Protein AF-0000000079068258 (afdb_homodimer)

pLDDT: mean 94.39, std 10.64, range [18.7, 98.88]

Foldseek 3Di:
DPPCPPPVPDLDDAFFLLADWLVVLVVLLVVQPPPDDFAAFQGDQLLLQLLQVLVVVVVQHDHSLQKGKFQAVLLLLLLLCVLFAFEEEEEPQARLSNVVSCVVVVHHYYYAYPDPQDAFFHQLVSVLVVCVVCVVVVGDAAEYEGEQCGPPALDGNAPVRLLSRLCSQVVSNHAYEYEHQWVLLFLCPVVDDHDDSCVNVVQRYKYKYFCCNQFGGPVQRMMMIGFRPDPVRSSSVVSSSVSCVVVVGGRGRSSSSSSSVSSNQDVSRVLSSNLSSNLLLVLQQLLQVLLVVLVWDGHRRGTTFKHKIFCVVLQVLCVVVVHQWQVSLQVLLCVQLVHGWHGSVSRPDDRRTNMTIGGRSPLQDDDNVSNVCSSPPPDNCPPPSNVVSSVSSSVSSNVSD/DPPCPPPVPDLDDAFFLLADWLVVLVVLLVVQPPPDDFAAFQGDQLLLQLLQVLVVVVVQHDHSLQKGKFQAVLLLLLLLCVLFAFEEEEEPQARLSNVVSCVVVVHHYYYAYPDPQDAFFHQLVSVLVVCVVCVVVVGDAAEYEGEQCGPPALDGNAPVRLLSRLCSQVVSNHAYEYEHQWVLLFLCPVVDDHDDSCVNVVQRYKYKYFCCNQFGGPVQRMMMIGFRPDPVRSSSVVSSSVSCVVVVGGRGRSSSSSSSVSSNQDVSRVLSSNLSSNLLLVLQQLLQVLLVVLVWDGHRRGTTFKHKIFCPVLQVLCVVVVHQWQVSLQVLLCVQLVHGWHGSVSRPDDRRTNMTIGGRSPLQDDDNVSNVCSSPPPDNCPPPSNVVSSVSSSVSSNVSD

Structure (mmCIF, N/CA/C/O backbone):
data_AF-0000000079068258-model_v1
#
loop_
_entity.id
_entity.type
_entity.pdbx_description
1 polymer 'Aminotransferase class I/II-fold pyridoxal phosphate-dependent enzyme'
#
loop_
_atom_site.group_PDB
_atom_site.id
_atom_site.type_symbol
_atom_site.label_atom_id
_atom_site.label_alt_id
_atom_site.label_comp_id
_atom_site.label_asym_id
_atom_site.label_entity_id
_atom_site.label_seq_id
_atom_site.pdbx_PDB_ins_code
_atom_site.Cartn_x
_atom_site.Cartn_y
_atom_site.Cartn_z
_atom_site.occupancy
_atom_site.B_iso_or_equiv
_atom_site.auth_seq_id
_atom_site.auth_comp_id
_atom_site.auth_asym_id
_atom_site.auth_atom_id
_atom_site.pdbx_PDB_model_num
ATOM 1 N N . MET A 1 1 ? 30.062 5.391 17.656 1 18.91 1 MET A N 1
ATOM 2 C CA . MET A 1 1 ? 29.828 5.066 16.25 1 18.91 1 MET A CA 1
ATOM 3 C C . MET A 1 1 ? 28.344 5.246 15.906 1 18.91 1 MET A C 1
ATOM 5 O O . MET A 1 1 ? 27.5 4.496 16.391 1 18.91 1 MET A O 1
ATOM 9 N N . HIS A 1 2 ? 27.828 6.539 15.797 1 23.05 2 HIS A N 1
ATOM 10 C CA . HIS A 1 2 ? 26.531 7.148 15.508 1 23.05 2 HIS A CA 1
ATOM 11 C C . HIS A 1 2 ? 25.938 6.605 14.211 1 23.05 2 HIS A C 1
ATOM 13 O O . HIS A 1 2 ? 26.484 6.824 13.133 1 23.05 2 HIS A O 1
ATOM 19 N N . GLU A 1 3 ? 25.641 5.285 14.219 1 28.69 3 GLU A N 1
ATOM 20 C CA . GLU A 1 3 ? 25.062 4.586 13.078 1 28.69 3 GLU A CA 1
ATOM 21 C C . GLU A 1 3 ? 24.141 5.508 12.273 1 28.69 3 GLU A C 1
ATOM 23 O O . GLU A 1 3 ? 23.359 6.27 12.852 1 28.69 3 GLU A O 1
ATOM 28 N N . ASP A 1 4 ? 24.641 6.043 11.164 1 28.95 4 ASP A N 1
ATOM 29 C CA . ASP A 1 4 ? 24.125 6.93 10.125 1 28.95 4 ASP A CA 1
ATOM 30 C C . ASP A 1 4 ? 22.688 6.594 9.773 1 28.95 4 ASP A C 1
ATOM 32 O O . ASP A 1 4 ? 22.406 5.547 9.18 1 28.95 4 ASP A O 1
ATOM 36 N N . HIS A 1 5 ? 21.812 6.469 10.719 1 33.75 5 HIS A N 1
ATOM 37 C CA . HIS A 1 5 ? 20.359 6.402 10.531 1 33.75 5 HIS A CA 1
ATOM 38 C C . HIS A 1 5 ? 19.906 7.367 9.445 1 33.75 5 HIS A C 1
ATOM 40 O O . HIS A 1 5 ? 19.828 8.578 9.672 1 33.75 5 HIS A O 1
ATOM 46 N N . GLY A 1 6 ? 20.609 7.395 8.297 1 36.06 6 GLY A N 1
ATOM 47 C CA . GLY A 1 6 ? 20.031 8.297 7.312 1 36.06 6 GLY A CA 1
ATOM 48 C C . GLY A 1 6 ? 18.516 8.367 7.387 1 36.06 6 GLY A C 1
ATOM 49 O O . GLY A 1 6 ? 17.859 7.383 7.738 1 36.06 6 GLY A O 1
ATOM 50 N N . PRO A 1 7 ? 18.016 9.602 7.543 1 36.78 7 PRO A N 1
ATOM 51 C CA . PRO A 1 7 ? 16.656 10.07 7.824 1 36.78 7 PRO A CA 1
ATOM 52 C C . PRO A 1 7 ? 15.625 9.516 6.836 1 36.78 7 PRO A C 1
ATOM 54 O O . PRO A 1 7 ? 14.523 10.055 6.719 1 36.78 7 PRO A O 1
ATOM 57 N N . VAL A 1 8 ? 15.992 8.891 5.777 1 39.78 8 VAL A N 1
ATOM 58 C CA . VAL A 1 8 ? 14.633 8.641 5.289 1 39.78 8 VAL A CA 1
ATOM 59 C C . VAL A 1 8 ? 13.727 8.266 6.457 1 39.78 8 VAL A C 1
ATOM 61 O O . VAL A 1 8 ? 13.523 7.078 6.73 1 39.78 8 VAL A O 1
ATOM 64 N N . ARG A 1 9 ? 14.148 8.508 7.664 1 44.41 9 ARG A N 1
ATOM 65 C CA . ARG A 1 9 ? 13.375 8.336 8.891 1 44.41 9 ARG A CA 1
ATOM 66 C C . ARG A 1 9 ? 11.922 8.719 8.68 1 44.41 9 ARG A C 1
ATOM 68 O O . ARG A 1 9 ? 11.617 9.609 7.875 1 44.41 9 ARG A O 1
ATOM 75 N N . TYR A 1 10 ? 11.172 8.008 9.492 1 52.06 10 TYR A N 1
ATOM 76 C CA . TYR A 1 10 ? 9.734 7.852 9.688 1 52.06 10 TYR A CA 1
ATOM 77 C C . TYR A 1 10 ? 9.062 9.203 9.852 1 52.06 10 TYR A C 1
ATOM 79 O O . TYR A 1 10 ? 9.477 10.016 10.68 1 52.06 10 TYR A O 1
ATOM 87 N N . GLY A 1 11 ? 8.812 9.828 8.539 1 57 11 GLY A N 1
ATOM 88 C CA . GLY A 1 11 ? 7.965 10.961 8.852 1 57 11 GLY A CA 1
ATOM 89 C C . GLY A 1 11 ? 6.895 10.641 9.875 1 57 11 GLY A C 1
ATOM 90 O O . GLY A 1 11 ? 6.484 9.492 10.016 1 57 11 GLY A O 1
ATOM 91 N N . PRO A 1 12 ? 6.816 11.445 10.75 1 64.88 12 PRO A N 1
ATOM 92 C CA . PRO A 1 12 ? 5.727 11.234 11.703 1 64.88 12 PRO A CA 1
ATOM 93 C C . PRO A 1 12 ? 4.383 11 11.023 1 64.88 12 PRO A C 1
ATOM 95 O O . PRO A 1 12 ? 4.168 11.445 9.898 1 64.88 12 PRO A O 1
ATOM 98 N N . PRO A 1 13 ? 3.59 10.07 11.602 1 65.75 13 PRO A N 1
ATOM 99 C CA . PRO A 1 13 ? 2.23 9.93 11.07 1 65.75 13 PRO A CA 1
ATOM 100 C C . PRO A 1 13 ? 1.43 11.227 11.156 1 65.75 13 PRO A C 1
ATOM 102 O O . PRO A 1 13 ? 1.807 12.148 11.891 1 65.75 13 PRO A O 1
ATOM 105 N N . ALA A 1 14 ? 0.407 11.258 10.242 1 70.94 14 ALA A N 1
ATOM 106 C CA . ALA A 1 14 ? -0.57 12.344 10.359 1 70.94 14 ALA A CA 1
ATOM 107 C C . ALA A 1 14 ? -1.207 12.359 11.742 1 70.94 14 ALA A C 1
ATOM 109 O O . ALA A 1 14 ? -1.306 11.32 12.406 1 70.94 14 ALA A O 1
ATOM 110 N N . PRO A 1 15 ? -1.554 13.484 12.156 1 73.94 15 PRO A N 1
ATOM 111 C CA . PRO A 1 15 ? -2.186 13.602 13.469 1 73.94 15 PRO A CA 1
ATOM 112 C C . PRO A 1 15 ? -3.395 12.68 13.625 1 73.94 15 PRO A C 1
ATOM 114 O O . PRO A 1 15 ? -4.23 12.594 12.727 1 73.94 15 PRO A O 1
ATOM 117 N N . ASP A 1 16 ? -3.459 12.008 14.664 1 74.19 16 ASP A N 1
ATOM 118 C CA . ASP A 1 16 ? -4.547 11.078 14.969 1 74.19 16 ASP A CA 1
ATOM 119 C C . ASP A 1 16 ? -5.836 11.836 15.297 1 74.19 16 ASP A C 1
ATOM 121 O O . ASP A 1 16 ? -5.816 12.789 16.078 1 74.19 16 ASP A O 1
ATOM 125 N N . PRO A 1 17 ? -6.891 11.516 14.703 1 76.25 17 PRO A N 1
ATOM 126 C CA . PRO A 1 17 ? -8.141 12.219 14.992 1 76.25 17 PRO A CA 1
ATOM 127 C C . PRO A 1 17 ? -8.5 12.195 16.484 1 76.25 17 PRO A C 1
ATOM 129 O O . PRO A 1 17 ? -9.141 13.125 16.984 1 76.25 17 PRO A O 1
ATOM 132 N N . GLY A 1 18 ? -8.07 11.125 17.141 1 82.12 18 GLY A N 1
ATOM 133 C CA . GLY A 1 18 ? -8.43 11.008 18.547 1 82.12 18 GLY A CA 1
ATOM 134 C C . GLY A 1 18 ? -9.922 10.859 18.766 1 82.12 18 GLY A C 1
ATOM 135 O O . GLY A 1 18 ? -10.477 11.445 19.703 1 82.12 18 GLY A O 1
ATOM 136 N N . LEU A 1 19 ? -10.602 10.328 17.828 1 92.75 19 LEU A N 1
ATOM 137 C CA . LEU A 1 19 ? -12.047 10.102 17.891 1 92.75 19 LEU A CA 1
ATOM 138 C C . LEU A 1 19 ? -12.383 8.672 17.5 1 92.75 19 LEU A C 1
ATOM 140 O O . LEU A 1 19 ? -11.68 8.055 16.703 1 92.75 19 LEU A O 1
ATOM 144 N N . PRO A 1 20 ? -13.469 8.188 18.094 1 94.44 20 PRO A N 1
ATOM 145 C CA . PRO A 1 20 ? -13.883 6.824 17.734 1 94.44 20 PRO A CA 1
ATOM 146 C C . PRO A 1 20 ? -14.414 6.719 16.312 1 94.44 20 PRO A C 1
ATOM 148 O O . PRO A 1 20 ? -14.805 7.73 15.719 1 94.44 20 PRO A O 1
ATOM 151 N N . VAL A 1 21 ? -14.43 5.508 15.844 1 96.12 21 VAL A N 1
ATOM 152 C CA . VAL A 1 21 ? -14.984 5.25 14.516 1 96.12 21 VAL A CA 1
ATOM 153 C C . VAL A 1 21 ? -16.484 5.496 14.531 1 96.12 21 VAL A C 1
ATOM 155 O O . VAL A 1 21 ? -17.172 5.195 15.516 1 96.12 21 VAL A O 1
ATOM 158 N N . ILE A 1 22 ? -17.016 6.098 13.453 1 96.88 22 ILE A N 1
ATOM 159 C CA . ILE A 1 22 ? -18.469 6.223 13.289 1 96.88 22 ILE A CA 1
ATOM 160 C C . ILE A 1 22 ? -19.109 4.836 13.234 1 96.88 22 ILE A C 1
ATOM 162 O O . ILE A 1 22 ? -18.766 4.02 12.375 1 96.88 22 ILE A O 1
ATOM 166 N N . PRO A 1 23 ? -20.031 4.523 14.141 1 97.12 23 PRO A N 1
ATOM 167 C CA . PRO A 1 23 ? -20.594 3.174 14.211 1 97.12 23 PRO A CA 1
ATOM 168 C C . PRO A 1 23 ? -21.141 2.686 12.867 1 97.12 23 PRO A C 1
ATOM 170 O O . PRO A 1 23 ? -20.953 1.517 12.516 1 97.12 23 PRO A O 1
ATOM 173 N N . GLU A 1 24 ? -21.734 3.57 12.164 1 98 24 GLU A N 1
ATOM 174 C CA . GLU A 1 24 ? -22.281 3.215 10.859 1 98 24 GLU A CA 1
ATOM 175 C C . GLU A 1 24 ? -21.188 2.748 9.906 1 98 24 GLU A C 1
ATOM 177 O O . GLU A 1 24 ? -21.375 1.781 9.164 1 98 24 GLU A O 1
ATOM 182 N N . LEU A 1 25 ? -20.062 3.408 9.859 1 98.25 25 LEU A N 1
ATOM 183 C CA . LEU A 1 25 ? -18.953 3.012 9.016 1 98.25 25 LEU A CA 1
ATOM 184 C C . LEU A 1 25 ? -18.375 1.671 9.461 1 98.25 25 LEU A C 1
ATOM 186 O O . LEU A 1 25 ? -18.047 0.821 8.633 1 98.25 25 LEU A O 1
ATOM 190 N N . ALA A 1 26 ? -18.25 1.488 10.773 1 98.31 26 ALA A N 1
ATOM 191 C CA . ALA A 1 26 ? -17.766 0.22 11.312 1 98.31 26 ALA A CA 1
ATOM 192 C C . ALA A 1 26 ? -18.672 -0.935 10.891 1 98.31 26 ALA A C 1
ATOM 194 O O . ALA A 1 26 ? -18.188 -2.023 10.57 1 98.31 26 ALA A O 1
ATOM 195 N N . ALA A 1 27 ? -19.953 -0.65 10.898 1 98.56 27 ALA A N 1
ATOM 196 C CA . ALA A 1 27 ? -20.922 -1.677 10.516 1 98.56 27 ALA A CA 1
ATOM 197 C C . ALA A 1 27 ? -20.75 -2.061 9.047 1 98.56 27 ALA A C 1
ATOM 199 O O . ALA A 1 27 ? -20.828 -3.24 8.703 1 98.56 27 ALA A O 1
ATOM 200 N N . VAL A 1 28 ? -20.594 -1.079 8.18 1 98.62 28 VAL A N 1
ATOM 201 C CA . VAL A 1 28 ? -20.406 -1.339 6.754 1 98.62 28 VAL A CA 1
ATOM 202 C C . VAL A 1 28 ? -19.141 -2.162 6.539 1 98.62 28 VAL A C 1
ATOM 204 O O . VAL A 1 28 ? -19.125 -3.119 5.762 1 98.62 28 VAL A O 1
ATOM 207 N N . LEU A 1 29 ? -18.047 -1.835 7.219 1 98.56 29 LEU A N 1
ATOM 208 C CA . LEU A 1 29 ? -16.797 -2.58 7.113 1 98.56 29 LEU A CA 1
ATOM 209 C C . LEU A 1 29 ? -16.984 -4.02 7.59 1 98.56 29 LEU A C 1
ATOM 211 O O . LEU A 1 29 ? -16.562 -4.957 6.918 1 98.56 29 LEU A O 1
ATOM 215 N N . ALA A 1 30 ? -17.641 -4.141 8.719 1 98.56 30 ALA A N 1
ATOM 216 C CA . ALA A 1 30 ? -17.875 -5.469 9.281 1 98.56 30 ALA A CA 1
ATOM 217 C C . ALA A 1 30 ? -18.672 -6.336 8.32 1 98.56 30 ALA A C 1
ATOM 219 O O . ALA A 1 30 ? -18.406 -7.531 8.172 1 98.56 30 ALA A O 1
ATOM 220 N N . ALA A 1 31 ? -19.625 -5.727 7.656 1 98.25 31 ALA A N 1
ATOM 221 C CA . ALA A 1 31 ? -20.484 -6.438 6.715 1 98.25 31 ALA A CA 1
ATOM 222 C C . ALA A 1 31 ? -19.703 -6.871 5.477 1 98.25 31 ALA A C 1
ATOM 224 O O . ALA A 1 31 ? -20.141 -7.754 4.738 1 98.25 31 ALA A O 1
ATOM 225 N N . ALA A 1 32 ? -18.562 -6.297 5.266 1 97.62 32 ALA A N 1
ATOM 226 C CA . ALA A 1 32 ? -17.75 -6.594 4.086 1 97.62 32 ALA A CA 1
ATOM 227 C C . ALA A 1 32 ? -16.625 -7.57 4.422 1 97.62 32 ALA A C 1
ATOM 229 O O . ALA A 1 32 ? -15.766 -7.84 3.586 1 97.62 32 ALA A O 1
ATOM 230 N N . ALA A 1 33 ? -16.625 -8.148 5.59 1 96.88 33 ALA A N 1
ATOM 231 C CA . ALA A 1 33 ? -15.547 -9 6.074 1 96.88 33 ALA A CA 1
ATOM 232 C C . ALA A 1 33 ? -15.469 -10.297 5.27 1 96.88 33 ALA A C 1
ATOM 234 O O . ALA A 1 33 ? -14.438 -10.977 5.277 1 96.88 33 ALA A O 1
ATOM 235 N N . ASP A 1 34 ? -16.484 -10.641 4.488 1 94.44 34 ASP A N 1
ATOM 236 C CA . ASP A 1 34 ? -16.516 -11.898 3.752 1 94.44 34 ASP A CA 1
ATOM 237 C C . ASP A 1 34 ? -16.125 -11.688 2.289 1 94.44 34 ASP A C 1
ATOM 239 O O . ASP A 1 34 ? -16.156 -12.625 1.492 1 94.44 34 ASP A O 1
ATOM 243 N N . ARG A 1 35 ? -15.766 -10.492 1.984 1 91.44 35 ARG A N 1
ATOM 244 C CA . ARG A 1 35 ? -15.344 -10.211 0.616 1 91.44 35 ARG A CA 1
ATOM 245 C C . ARG A 1 35 ? -14.07 -10.969 0.267 1 91.44 35 ARG A C 1
ATOM 247 O O . ARG A 1 35 ? -13.086 -10.922 1.013 1 91.44 35 ARG A O 1
ATOM 254 N N . THR A 1 36 ? -14.102 -11.695 -0.881 1 90.88 36 THR A N 1
ATOM 255 C CA . THR A 1 36 ? -12.953 -12.508 -1.276 1 90.88 36 THR A CA 1
ATOM 256 C C . THR A 1 36 ? -12.164 -11.828 -2.393 1 90.88 36 THR A C 1
ATOM 258 O O . THR A 1 36 ? -10.953 -12.008 -2.504 1 90.88 36 THR A O 1
ATOM 261 N N . ARG A 1 37 ? -12.789 -11.109 -3.215 1 87.38 37 ARG A N 1
ATOM 262 C CA . ARG A 1 37 ? -12.164 -10.539 -4.406 1 87.38 37 ARG A CA 1
ATOM 263 C C . ARG A 1 37 ? -11.516 -9.195 -4.098 1 87.38 37 ARG A C 1
ATOM 265 O O . ARG A 1 37 ? -12.125 -8.336 -3.461 1 87.38 37 ARG A O 1
ATOM 272 N N . PRO A 1 38 ? -10.344 -9.047 -4.551 1 89.06 38 PRO A N 1
ATOM 273 C CA . PRO A 1 38 ? -9.648 -7.773 -4.332 1 89.06 38 PRO A CA 1
ATOM 274 C C . PRO A 1 38 ? -10.258 -6.629 -5.133 1 89.06 38 PRO A C 1
ATOM 276 O O . PRO A 1 38 ? -10.906 -6.859 -6.16 1 89.06 38 PRO A O 1
ATOM 279 N N . GLU A 1 39 ? -10.07 -5.41 -4.594 1 91.56 39 GLU A N 1
ATOM 280 C CA . GLU A 1 39 ? -10.328 -4.219 -5.398 1 91.56 39 GLU A CA 1
ATOM 281 C C . GLU A 1 39 ? -9.391 -4.152 -6.602 1 91.56 39 GLU A C 1
ATOM 283 O O . GLU A 1 39 ? -8.211 -4.516 -6.5 1 91.56 39 GLU A O 1
ATOM 288 N N . PRO A 1 40 ? -9.93 -3.801 -7.734 1 91.88 40 PRO A N 1
ATOM 289 C CA . PRO A 1 40 ? -8.992 -3.551 -8.836 1 91.88 40 PRO A CA 1
ATOM 290 C C . PRO A 1 40 ? -8.055 -2.377 -8.562 1 91.88 40 PRO A C 1
ATOM 292 O O . PRO A 1 40 ? -8.359 -1.527 -7.719 1 91.88 40 PRO A O 1
ATOM 295 N N . PRO A 1 41 ? -6.898 -2.348 -9.266 1 92.19 41 PRO A N 1
ATOM 296 C CA . PRO A 1 41 ? -6.07 -1.143 -9.156 1 92.19 41 PRO A CA 1
ATOM 297 C C . PRO A 1 41 ? -6.848 0.137 -9.453 1 92.19 41 PRO A C 1
ATOM 299 O O . PRO A 1 41 ? -7.609 0.189 -10.43 1 92.19 41 PRO A O 1
ATOM 302 N N . GLY A 1 42 ? -6.719 1.084 -8.602 1 96 42 GLY A N 1
ATOM 303 C CA . GLY A 1 42 ? -7.441 2.334 -8.773 1 96 42 GLY A CA 1
ATOM 304 C C . GLY A 1 42 ? -8.797 2.334 -8.094 1 96 42 GLY A C 1
ATOM 305 O O . GLY A 1 42 ? -9.477 3.361 -8.055 1 96 42 GLY A O 1
ATOM 306 N N . GLY A 1 43 ? -9.195 1.237 -7.613 1 96.94 43 GLY A N 1
ATOM 307 C CA . GLY A 1 43 ? -10.453 1.158 -6.891 1 96.94 43 GLY A CA 1
ATOM 308 C C . GLY A 1 43 ? -11.617 0.749 -7.77 1 96.94 43 GLY A C 1
ATOM 309 O O . GLY A 1 43 ? -11.672 1.11 -8.945 1 96.94 43 GLY A O 1
ATOM 310 N N . GLY A 1 44 ? -12.539 0.049 -7.227 1 96.69 44 GLY A N 1
ATOM 311 C CA . GLY A 1 44 ? -13.734 -0.395 -7.934 1 96.69 44 GLY A CA 1
ATOM 312 C C . GLY A 1 44 ? -14.672 0.741 -8.297 1 96.69 44 GLY A C 1
ATOM 313 O O . GLY A 1 44 ? -14.492 1.871 -7.836 1 96.69 44 GLY A O 1
ATOM 314 N N . ARG A 1 45 ? -15.641 0.439 -9.07 1 96.81 45 ARG A N 1
ATOM 315 C CA . ARG A 1 45 ? -16.562 1.428 -9.602 1 96.81 45 ARG A CA 1
ATOM 316 C C . ARG A 1 45 ? -17.344 2.117 -8.484 1 96.81 45 ARG A C 1
ATOM 318 O O . ARG A 1 45 ? -17.5 3.338 -8.492 1 96.81 45 ARG A O 1
ATOM 325 N N . VAL A 1 46 ? -17.766 1.347 -7.508 1 97.88 46 VAL A N 1
ATOM 326 C CA . VAL A 1 46 ? -18.562 1.886 -6.406 1 97.88 46 VAL A CA 1
ATOM 327 C C . VAL A 1 46 ? -17.766 2.947 -5.66 1 97.88 46 VAL A C 1
ATOM 329 O O . VAL A 1 46 ? -18.281 4.027 -5.359 1 97.88 46 VAL A O 1
ATOM 332 N N . LEU A 1 47 ? -16.516 2.627 -5.391 1 98.5 47 LEU A N 1
ATOM 333 C CA . LEU A 1 47 ? -15.641 3.562 -4.695 1 98.5 47 LEU A CA 1
ATOM 334 C C . LEU A 1 47 ? -15.375 4.797 -5.547 1 98.5 47 LEU A C 1
ATOM 336 O O . LEU A 1 47 ? -15.445 5.926 -5.055 1 98.5 47 LEU A O 1
ATOM 340 N N . ARG A 1 48 ? -15.117 4.641 -6.824 1 98.62 48 ARG A N 1
ATOM 341 C CA . ARG A 1 48 ? -14.836 5.75 -7.73 1 98.62 48 ARG A CA 1
ATOM 342 C C . ARG A 1 48 ? -16.062 6.641 -7.902 1 98.62 48 ARG A C 1
ATOM 344 O O . ARG A 1 48 ? -15.945 7.867 -7.945 1 98.62 48 ARG A O 1
ATOM 351 N N . GLU A 1 49 ? -17.266 6.023 -7.992 1 98.69 49 GLU A N 1
ATOM 352 C CA . GLU A 1 49 ? -18.5 6.793 -8.117 1 98.69 49 GLU A CA 1
ATOM 353 C C . GLU A 1 49 ? -18.766 7.609 -6.852 1 98.69 49 GLU A C 1
ATOM 355 O O . GLU A 1 49 ? -19.203 8.758 -6.934 1 98.69 49 GLU A O 1
ATOM 360 N N . ALA A 1 50 ? -18.516 7.004 -5.703 1 98.81 50 ALA A N 1
ATOM 361 C CA . ALA A 1 50 ? -18.672 7.723 -4.441 1 98.81 50 ALA A CA 1
ATOM 362 C C . ALA A 1 50 ? -17.719 8.922 -4.371 1 98.81 50 ALA A C 1
ATOM 364 O O . ALA A 1 50 ? -18.125 10.008 -3.934 1 98.81 50 ALA A O 1
ATOM 365 N N . ALA A 1 51 ? -16.5 8.75 -4.828 1 98.75 51 ALA A N 1
ATOM 366 C CA . ALA A 1 51 ? -15.523 9.836 -4.844 1 98.75 51 ALA A CA 1
ATOM 367 C C . ALA A 1 51 ? -15.961 10.953 -5.793 1 98.75 51 ALA A C 1
ATOM 369 O O . ALA A 1 51 ? -15.828 12.133 -5.473 1 98.75 51 ALA A O 1
ATOM 370 N N . CYS A 1 52 ? -16.453 10.531 -6.891 1 97.94 52 CYS A N 1
ATOM 371 C CA . CYS A 1 52 ? -16.953 11.5 -7.855 1 97.94 52 CYS A CA 1
ATOM 372 C C . CYS A 1 52 ? -18.047 12.359 -7.242 1 97.94 52 CYS A C 1
ATOM 374 O O . CYS A 1 52 ? -18.047 13.586 -7.395 1 97.94 52 CYS A O 1
ATOM 376 N N . ALA A 1 53 ? -18.969 11.727 -6.645 1 98.06 53 ALA A N 1
ATOM 377 C CA . ALA A 1 53 ? -20.078 12.438 -6.012 1 98.06 53 ALA A CA 1
ATOM 378 C C . ALA A 1 53 ? -19.562 13.359 -4.902 1 98.06 53 ALA A C 1
ATOM 380 O O . ALA A 1 53 ? -20.062 14.477 -4.738 1 98.06 53 ALA A O 1
ATOM 381 N N . TYR A 1 54 ? -18.656 12.883 -4.184 1 98.31 54 TYR A N 1
ATOM 382 C CA . TYR A 1 54 ? -18.031 13.672 -3.129 1 98.31 54 TYR A CA 1
ATOM 383 C C . TYR A 1 54 ? -17.5 14.992 -3.678 1 98.31 54 TYR A C 1
ATOM 385 O O . TYR A 1 54 ? -17.797 16.062 -3.137 1 98.31 54 TYR A O 1
ATOM 393 N N . TRP A 1 55 ? -16.719 14.984 -4.773 1 97.75 55 TRP A N 1
ATOM 394 C CA . TRP A 1 55 ? -16.125 16.188 -5.348 1 97.75 55 TRP A CA 1
ATOM 395 C C . TRP A 1 55 ? -17.172 17.031 -6.062 1 97.75 55 TRP A C 1
ATOM 397 O O . TRP A 1 55 ? -17.094 18.25 -6.082 1 97.75 55 TRP A O 1
ATOM 407 N N . ALA A 1 56 ? -18.203 16.344 -6.582 1 97.38 56 ALA A N 1
ATOM 408 C CA . ALA A 1 56 ? -19.281 17.094 -7.203 1 97.38 56 ALA A CA 1
ATOM 409 C C . ALA A 1 56 ? -19.969 18 -6.191 1 97.38 56 ALA A C 1
ATOM 411 O O . ALA A 1 56 ? -20.312 19.156 -6.504 1 97.38 56 ALA A O 1
ATOM 412 N N . ARG A 1 57 ? -20.141 17.5 -4.965 1 96.5 57 ARG A N 1
ATOM 413 C CA . ARG A 1 57 ? -20.766 18.281 -3.896 1 96.5 57 ARG A CA 1
ATOM 414 C C . ARG A 1 57 ? -19.875 19.453 -3.498 1 96.5 57 ARG A C 1
ATOM 416 O O . ARG A 1 57 ? -20.328 20.391 -2.826 1 96.5 57 ARG A O 1
ATOM 423 N N . ARG A 1 58 ? -18.656 19.453 -3.986 1 94.75 58 ARG A N 1
ATOM 424 C CA . ARG A 1 58 ? -17.688 20.5 -3.643 1 94.75 58 ARG A CA 1
ATOM 425 C C . ARG A 1 58 ? -17.328 21.328 -4.871 1 94.75 58 ARG A C 1
ATOM 427 O O . ARG A 1 58 ? -16.297 22 -4.883 1 94.75 58 ARG A O 1
ATOM 434 N N . GLY A 1 59 ? -18.047 21.109 -5.906 1 94.5 59 GLY A N 1
ATOM 435 C CA . GLY A 1 59 ? -17.922 21.984 -7.059 1 94.5 59 GLY A CA 1
ATOM 436 C C . GLY A 1 59 ? -17.016 21.422 -8.141 1 94.5 59 GLY A C 1
ATOM 437 O O . GLY A 1 59 ? -16.766 22.078 -9.156 1 94.5 59 GLY A O 1
ATOM 438 N N . LEU A 1 60 ? -16.453 20.266 -7.926 1 96.88 60 LEU A N 1
ATOM 439 C CA . LEU A 1 60 ? -15.602 19.625 -8.922 1 96.88 60 LEU A CA 1
ATOM 440 C C . LEU A 1 60 ? -16.328 18.453 -9.594 1 96.88 60 LEU A C 1
ATOM 442 O O . LEU A 1 60 ? -16.359 17.344 -9.055 1 96.88 60 LEU A O 1
ATOM 446 N N . HIS A 1 61 ? -16.797 18.719 -10.766 1 95.12 61 HIS A N 1
ATOM 447 C CA . HIS A 1 61 ? -17.609 17.734 -11.484 1 95.12 61 HIS A CA 1
ATOM 448 C C . HIS A 1 61 ? -16.734 16.859 -12.383 1 95.12 61 HIS A C 1
ATOM 450 O O . HIS A 1 61 ? -15.617 17.234 -12.727 1 95.12 61 HIS A O 1
ATOM 456 N N . GLY A 1 62 ? -17.25 15.68 -12.68 1 94.19 62 GLY A N 1
ATOM 457 C CA . GLY A 1 62 ? -16.594 14.719 -13.539 1 94.19 62 GLY A CA 1
ATOM 458 C C . GLY A 1 62 ? -17.125 13.305 -13.383 1 94.19 62 GLY A C 1
ATOM 459 O O . GLY A 1 62 ? -18.047 13.07 -12.609 1 94.19 62 GLY A O 1
ATOM 460 N N . GLY A 1 63 ? -16.578 12.359 -14.172 1 96.44 63 GLY A N 1
ATOM 461 C CA . GLY A 1 63 ? -17 10.969 -14.141 1 96.44 63 GLY A CA 1
ATOM 462 C C . GLY A 1 63 ? -16.031 10.062 -13.406 1 96.44 63 GLY A C 1
ATOM 463 O O . GLY A 1 63 ? -14.891 10.453 -13.133 1 96.44 63 GLY A O 1
ATOM 464 N N . PRO A 1 64 ? -16.562 8.945 -13.016 1 97.56 64 PRO A N 1
ATOM 465 C CA . PRO A 1 64 ? -15.727 7.992 -12.281 1 97.56 64 PRO A CA 1
ATOM 466 C C . PRO A 1 64 ? -14.492 7.559 -13.07 1 97.56 64 PRO A C 1
ATOM 468 O O . PRO A 1 64 ? -13.539 7.035 -12.492 1 97.56 64 PRO A O 1
ATOM 471 N N . GLU A 1 65 ? -14.438 7.73 -14.398 1 96.62 65 GLU A N 1
ATOM 472 C CA . GLU A 1 65 ? -13.297 7.387 -15.234 1 96.62 65 GLU A CA 1
ATOM 473 C C . GLU A 1 65 ? -12.109 8.312 -14.961 1 96.62 65 GLU A C 1
ATOM 475 O O . GLU A 1 65 ? -10.984 8.023 -15.367 1 96.62 65 GLU A O 1
ATOM 480 N N . ASN A 1 66 ? -12.359 9.422 -14.219 1 97.69 66 ASN A N 1
ATOM 481 C CA . ASN A 1 66 ? -11.297 10.359 -13.891 1 97.69 66 ASN A CA 1
ATOM 482 C C . ASN A 1 66 ? -10.812 10.18 -12.453 1 97.69 66 ASN A C 1
ATOM 484 O O . ASN A 1 66 ? -10.094 11.023 -11.922 1 97.69 66 ASN A O 1
ATOM 488 N N . ILE A 1 67 ? -11.258 9.078 -11.836 1 98.5 67 ILE A N 1
ATOM 489 C CA . ILE A 1 67 ? -10.945 8.867 -10.43 1 98.5 67 ILE A CA 1
ATOM 490 C C . ILE A 1 67 ? -10 7.68 -10.281 1 98.5 67 ILE A C 1
ATOM 492 O O . ILE A 1 67 ? -10.125 6.688 -11 1 98.5 67 ILE A O 1
ATOM 496 N N . VAL A 1 68 ? -9.023 7.816 -9.414 1 98.5 68 VAL A N 1
ATOM 497 C CA . VAL A 1 68 ? -8.18 6.711 -8.992 1 98.5 68 VAL A CA 1
ATOM 498 C C . VAL A 1 68 ? -8.172 6.621 -7.465 1 98.5 68 VAL A C 1
ATOM 500 O O . VAL A 1 68 ? -8.117 7.645 -6.777 1 98.5 68 VAL A O 1
ATOM 503 N N . ALA A 1 69 ? -8.344 5.441 -6.941 1 98.62 69 ALA A N 1
ATOM 504 C CA . ALA A 1 69 ? -8.219 5.195 -5.508 1 98.62 69 ALA A CA 1
ATOM 505 C C . ALA A 1 69 ? -6.938 4.418 -5.199 1 98.62 69 ALA A C 1
ATOM 507 O O . ALA A 1 69 ? -6.445 3.662 -6.039 1 98.62 69 ALA A O 1
ATOM 508 N N . ALA A 1 70 ? -6.352 4.598 -4.074 1 98.31 70 ALA A N 1
ATOM 509 C CA . ALA A 1 70 ? -5.141 3.939 -3.592 1 98.31 70 ALA A CA 1
ATOM 510 C C . ALA A 1 70 ? -5.211 3.684 -2.09 1 98.31 70 ALA A C 1
ATOM 512 O O . ALA A 1 70 ? -6.074 4.234 -1.4 1 98.31 70 ALA A O 1
ATOM 513 N N . PRO A 1 71 ? -4.383 2.803 -1.573 1 97.56 71 PRO A N 1
ATOM 514 C CA . PRO A 1 71 ? -4.367 2.537 -0.132 1 97.56 71 PRO A CA 1
ATOM 515 C C . PRO A 1 71 ? -3.594 3.594 0.653 1 97.56 71 PRO A C 1
ATOM 517 O O . PRO A 1 71 ? -2.639 3.266 1.363 1 97.56 71 PRO A O 1
ATOM 520 N N . GLY A 1 72 ? -4.02 4.852 0.551 1 96.44 72 GLY A N 1
ATOM 521 C CA . GLY A 1 72 ? -3.395 5.965 1.248 1 96.44 72 GLY A CA 1
ATOM 522 C C . GLY A 1 72 ? -2.807 7 0.31 1 96.44 72 GLY A C 1
ATOM 523 O O . GLY A 1 72 ? -2.697 6.766 -0.895 1 96.44 72 GLY A O 1
ATOM 524 N N . ASP A 1 73 ? -2.398 8.086 0.833 1 96.38 73 ASP A N 1
ATOM 525 C CA . ASP A 1 73 ? -1.939 9.203 0.017 1 96.38 73 ASP A CA 1
ATOM 526 C C . ASP A 1 73 ? -0.496 9 -0.436 1 96.38 73 ASP A C 1
ATOM 528 O O . ASP A 1 73 ? -0.091 9.5 -1.485 1 96.38 73 ASP A O 1
ATOM 532 N N . GLN A 1 74 ? 0.309 8.281 0.305 1 96.38 74 GLN A N 1
ATOM 533 C CA . GLN A 1 74 ? 1.725 8.148 -0.02 1 96.38 74 GLN A CA 1
ATOM 534 C C . GLN A 1 74 ? 1.918 7.336 -1.3 1 96.38 74 GLN A C 1
ATOM 536 O O . GLN A 1 74 ? 2.549 7.805 -2.248 1 96.38 74 GLN A O 1
ATOM 541 N N . PRO A 1 75 ? 1.309 6.129 -1.381 1 97 75 PRO A N 1
ATOM 542 C CA . PRO A 1 75 ? 1.455 5.438 -2.664 1 97 75 PRO A CA 1
ATOM 543 C C . PRO A 1 75 ? 0.814 6.199 -3.82 1 97 75 PRO A C 1
ATOM 545 O O . PRO A 1 75 ? 1.305 6.137 -4.953 1 97 75 PRO A O 1
ATOM 548 N N . LEU A 1 76 ? -0.242 6.855 -3.557 1 98.25 76 LEU A N 1
ATOM 549 C CA . LEU A 1 76 ? -0.91 7.648 -4.582 1 98.25 76 LEU A CA 1
ATOM 550 C C . LEU A 1 76 ? 0.001 8.758 -5.09 1 98.25 76 LEU A C 1
ATOM 552 O O . LEU A 1 76 ? 0.144 8.953 -6.297 1 98.25 76 LEU A O 1
ATOM 556 N N . LEU A 1 77 ? 0.588 9.484 -4.168 1 98.06 77 LEU A N 1
ATOM 557 C CA . LEU A 1 77 ? 1.483 10.57 -4.547 1 98.06 77 LEU A CA 1
ATOM 558 C C . LEU A 1 77 ? 2.699 10.039 -5.297 1 98.06 77 LEU A C 1
ATOM 560 O O . LEU A 1 77 ? 3.139 10.633 -6.281 1 98.06 77 LEU A O 1
ATOM 564 N N . LEU A 1 78 ? 3.258 8.938 -4.832 1 96.5 78 LEU A N 1
ATOM 565 C CA . LEU A 1 78 ? 4.375 8.32 -5.535 1 96.5 78 LEU A CA 1
ATOM 566 C C . LEU A 1 78 ? 4.008 8.023 -6.984 1 96.5 78 LEU A C 1
ATOM 568 O O . LEU A 1 78 ? 4.773 8.336 -7.898 1 96.5 78 LEU A O 1
ATOM 572 N N . ALA A 1 79 ? 2.848 7.406 -7.172 1 97.38 79 ALA A N 1
ATOM 573 C CA . ALA A 1 79 ? 2.395 7.047 -8.516 1 97.38 79 ALA A CA 1
ATOM 574 C C . ALA A 1 79 ? 2.203 8.289 -9.375 1 97.38 79 ALA A C 1
ATOM 576 O O . ALA A 1 79 ? 2.539 8.281 -10.562 1 97.38 79 ALA A O 1
ATOM 577 N N . LEU A 1 80 ? 1.676 9.352 -8.797 1 98.12 80 LEU A N 1
ATOM 578 C CA . LEU A 1 80 ? 1.451 10.594 -9.523 1 98.12 80 LEU A CA 1
ATOM 579 C C . LEU A 1 80 ? 2.773 11.219 -9.953 1 98.12 80 LEU A C 1
ATOM 581 O O . LEU A 1 80 ? 2.912 11.672 -11.094 1 98.12 80 LEU A O 1
ATOM 585 N N . ILE A 1 81 ? 3.734 11.25 -9.047 1 97.12 81 ILE A N 1
ATOM 586 C CA . ILE A 1 81 ? 5.043 11.805 -9.375 1 97.12 81 ILE A CA 1
ATOM 587 C C . ILE A 1 81 ? 5.684 10.984 -10.5 1 97.12 81 ILE A C 1
ATOM 589 O O . ILE A 1 81 ? 6.188 11.539 -11.477 1 97.12 81 ILE A O 1
ATOM 593 N N . ALA A 1 82 ? 5.617 9.695 -10.375 1 94.56 82 ALA A N 1
ATOM 594 C CA . ALA A 1 82 ? 6.195 8.805 -11.375 1 94.56 82 ALA A CA 1
ATOM 595 C C . ALA A 1 82 ? 5.523 9 -12.734 1 94.56 82 ALA A C 1
ATOM 597 O O . ALA A 1 82 ? 6.176 8.922 -13.773 1 94.56 82 ALA A O 1
ATOM 598 N N . ALA A 1 83 ? 4.254 9.219 -12.734 1 94.81 83 ALA A N 1
ATOM 599 C CA . ALA A 1 83 ? 3.459 9.336 -13.961 1 94.81 83 ALA A CA 1
ATOM 600 C C . ALA A 1 83 ? 3.826 10.602 -14.727 1 94.81 83 ALA A C 1
ATOM 602 O O . ALA A 1 83 ? 3.668 10.656 -15.953 1 94.81 83 ALA A O 1
ATOM 603 N N . HIS A 1 84 ? 4.219 11.625 -14.078 1 94 84 HIS A N 1
ATOM 604 C CA . HIS A 1 84 ? 4.512 12.906 -14.719 1 94 84 HIS A CA 1
ATOM 605 C C . HIS A 1 84 ? 5.98 12.984 -15.133 1 94 84 HIS A C 1
ATOM 607 O O . HIS A 1 84 ? 6.305 13.531 -16.188 1 94 84 HIS A O 1
ATOM 613 N N . GLY A 1 85 ? 6.797 12.422 -14.289 1 89.94 85 GLY A N 1
ATOM 614 C CA . GLY A 1 85 ? 8.219 12.633 -14.508 1 89.94 85 GLY A CA 1
ATOM 615 C C . GLY A 1 85 ? 8.648 14.07 -14.281 1 89.94 85 GLY A C 1
ATOM 616 O O . GLY A 1 85 ? 7.852 14.906 -13.859 1 89.94 85 GLY A O 1
ATOM 617 N N . GLY A 1 86 ? 9.961 14.367 -14.438 1 94.56 86 GLY A N 1
ATOM 618 C CA . GLY A 1 86 ? 10.484 15.703 -14.219 1 94.56 86 GLY A CA 1
ATOM 619 C C . GLY A 1 86 ? 10.664 16.047 -12.75 1 94.56 86 GLY A C 1
ATOM 620 O O . GLY A 1 86 ? 10.469 15.195 -11.883 1 94.56 86 GLY A O 1
ATOM 621 N N . ASP A 1 87 ? 10.992 17.312 -12.562 1 98.19 87 ASP A N 1
ATOM 622 C CA . ASP A 1 87 ? 11.297 17.766 -11.203 1 98.19 87 ASP A CA 1
ATOM 623 C C . ASP A 1 87 ? 10.031 18.188 -10.461 1 98.19 87 ASP A C 1
ATOM 625 O O . ASP A 1 87 ? 9.078 18.656 -11.078 1 98.19 87 ASP A O 1
ATOM 629 N N . VAL A 1 88 ? 10.086 17.984 -9.18 1 98.56 88 VAL A N 1
ATOM 630 C CA . VAL A 1 88 ? 8.93 18.281 -8.336 1 98.56 88 VAL A CA 1
ATOM 631 C C . VAL A 1 88 ? 9.258 19.469 -7.422 1 98.56 88 VAL A C 1
ATOM 633 O O . VAL A 1 88 ? 10.336 19.516 -6.82 1 98.56 88 VAL A O 1
ATOM 636 N N . LEU A 1 89 ? 8.406 20.422 -7.395 1 98.81 89 LEU A N 1
ATOM 637 C CA . LEU A 1 89 ? 8.492 21.516 -6.438 1 98.81 89 LEU A CA 1
ATOM 638 C C . LEU A 1 89 ? 7.41 21.406 -5.371 1 98.81 89 LEU A C 1
ATOM 640 O O . LEU A 1 89 ? 6.301 20.953 -5.656 1 98.81 89 LEU A O 1
ATOM 644 N N . MET A 1 90 ? 7.754 21.734 -4.145 1 98.69 90 MET A N 1
ATOM 645 C CA . MET A 1 90 ? 6.824 21.703 -3.016 1 98.69 90 MET A CA 1
ATOM 646 C C . MET A 1 90 ? 7.145 22.812 -2.02 1 98.69 90 MET A C 1
ATOM 648 O O . MET A 1 90 ? 8.273 23.312 -1.977 1 98.69 90 MET A O 1
ATOM 652 N N . PRO A 1 91 ? 6.184 23.219 -1.269 1 98.62 91 PRO A N 1
ATOM 653 C CA . PRO A 1 91 ? 6.426 24.281 -0.292 1 98.62 91 PRO A CA 1
ATOM 654 C C . PRO A 1 91 ? 7.293 23.812 0.877 1 98.62 91 PRO A C 1
ATOM 656 O O . PRO A 1 91 ? 7.48 22.609 1.077 1 98.62 91 PRO A O 1
ATOM 659 N N . ARG A 1 92 ? 7.828 24.75 1.53 1 97.94 92 ARG A N 1
ATOM 660 C CA . ARG A 1 92 ? 8.508 24.562 2.811 1 97.94 92 ARG A CA 1
ATOM 661 C C . ARG A 1 92 ? 7.898 25.453 3.885 1 97.94 92 ARG A C 1
ATOM 663 O O . ARG A 1 92 ? 7.902 26.688 3.756 1 97.94 92 ARG A O 1
ATOM 670 N N . PRO A 1 93 ? 7.41 24.938 4.922 1 97.06 93 PRO A N 1
ATOM 671 C CA . PRO A 1 93 ? 7.355 23.5 5.219 1 97.06 93 PRO A CA 1
ATOM 672 C C . PRO A 1 93 ? 6.285 22.781 4.41 1 97.06 93 PRO A C 1
ATOM 674 O O . PRO A 1 93 ? 5.461 23.422 3.752 1 97.06 93 PRO A O 1
ATOM 677 N N . CYS A 1 94 ? 6.359 21.469 4.355 1 97.06 94 CYS A N 1
ATOM 678 C CA . CYS A 1 94 ? 5.344 20.641 3.727 1 97.06 94 CYS A CA 1
ATOM 679 C C . CYS A 1 94 ? 5.164 19.328 4.484 1 97.06 94 CYS A C 1
ATOM 681 O O . CYS A 1 94 ? 5.965 19 5.363 1 97.06 94 CYS A O 1
ATOM 683 N N . PRO A 1 95 ? 4.062 18.625 4.215 1 95.94 95 PRO A N 1
ATOM 684 C CA . PRO A 1 95 ? 3.869 17.328 4.883 1 95.94 95 PRO A CA 1
ATOM 685 C C . PRO A 1 95 ? 5.09 16.422 4.77 1 95.94 95 PRO A C 1
ATOM 687 O O . PRO A 1 95 ? 5.711 16.344 3.705 1 95.94 95 PRO A O 1
ATOM 690 N N . ALA A 1 96 ? 5.402 15.75 5.848 1 94.75 96 ALA A N 1
ATOM 691 C CA . ALA A 1 96 ? 6.617 14.953 5.984 1 94.75 96 ALA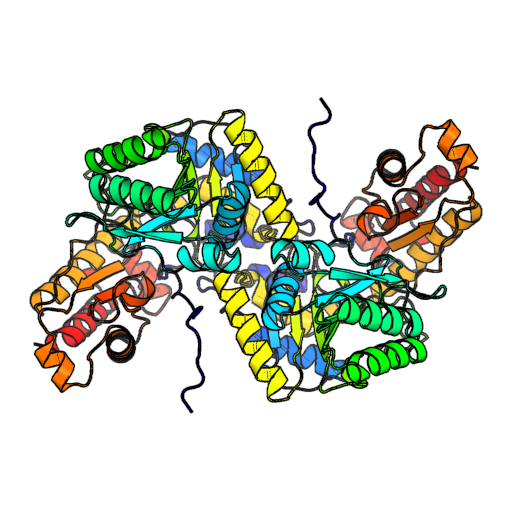 A CA 1
ATOM 692 C C . ALA A 1 96 ? 6.625 13.797 4.984 1 94.75 96 ALA A C 1
ATOM 694 O O . ALA A 1 96 ? 7.676 13.211 4.715 1 94.75 96 ALA A O 1
ATOM 695 N N . THR A 1 97 ? 5.52 13.469 4.422 1 93.56 97 THR A N 1
ATOM 696 C CA . THR A 1 97 ? 5.402 12.289 3.568 1 93.56 97 THR A CA 1
ATOM 697 C C . THR A 1 97 ? 5.629 12.656 2.104 1 93.56 97 THR A C 1
ATOM 699 O O . THR A 1 97 ? 5.688 11.781 1.24 1 93.56 97 THR A O 1
ATOM 702 N N . TRP A 1 98 ? 5.785 13.953 1.732 1 96.44 98 TRP A N 1
ATOM 703 C CA . TRP A 1 98 ? 5.867 14.352 0.332 1 96.44 98 TRP A CA 1
ATOM 704 C C . TRP A 1 98 ? 7.258 14.078 -0.234 1 96.44 98 TRP A C 1
ATOM 706 O O . TRP A 1 98 ? 7.406 13.297 -1.178 1 96.44 98 TRP A O 1
ATOM 716 N N . MET A 1 99 ? 8.312 14.57 0.414 1 95.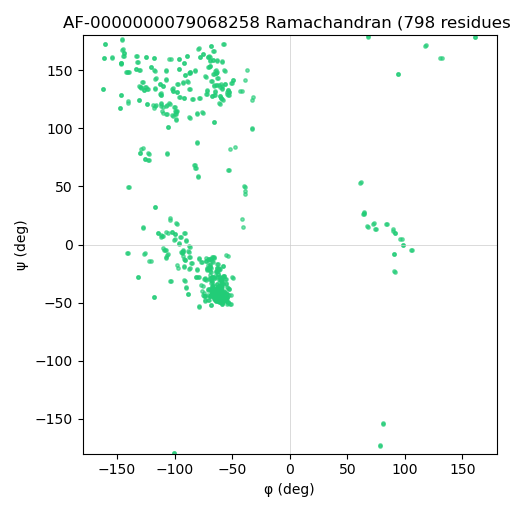19 99 MET A N 1
ATOM 717 C CA . MET A 1 99 ? 9.688 14.516 -0.078 1 95.19 99 MET A CA 1
ATOM 718 C C . MET A 1 99 ? 10.148 13.07 -0.242 1 95.19 99 MET A C 1
ATOM 720 O O . MET A 1 99 ? 10.773 12.727 -1.247 1 95.19 99 MET A O 1
ATOM 724 N N . PRO A 1 100 ? 9.805 12.188 0.703 1 93.19 100 PRO A N 1
ATOM 725 C CA . PRO A 1 100 ? 10.258 10.797 0.572 1 93.19 100 PRO A CA 1
ATOM 726 C C . PRO A 1 100 ? 9.75 10.133 -0.706 1 93.19 100 PRO A C 1
ATOM 728 O O . PRO A 1 100 ? 10.406 9.242 -1.246 1 93.19 100 PRO A O 1
ATOM 731 N N . GLN A 1 101 ? 8.586 10.5 -1.221 1 93.94 101 GLN A N 1
ATOM 732 C CA . GLN A 1 101 ? 8.078 9.898 -2.447 1 93.94 101 GLN A CA 1
ATOM 733 C C . GLN A 1 101 ? 8.984 10.219 -3.635 1 93.94 101 GLN A C 1
ATOM 735 O O . GLN A 1 101 ? 9.289 9.344 -4.445 1 93.94 101 GLN A O 1
ATOM 740 N N . ALA A 1 102 ? 9.414 11.477 -3.736 1 93.88 102 ALA A N 1
ATOM 741 C CA . ALA A 1 102 ? 10.336 11.867 -4.793 1 93.88 102 ALA A CA 1
ATOM 742 C C . ALA A 1 102 ? 11.68 11.156 -4.637 1 93.88 102 ALA A C 1
ATOM 744 O O . ALA A 1 102 ? 12.25 10.672 -5.617 1 93.88 102 ALA A O 1
ATOM 745 N N . ARG A 1 103 ? 12.117 11.07 -3.412 1 91.38 103 ARG A N 1
ATOM 746 C CA . ARG A 1 103 ? 13.398 10.438 -3.133 1 91.38 103 ARG A CA 1
ATOM 747 C C . ARG A 1 103 ? 13.383 8.969 -3.529 1 91.38 103 ARG A C 1
ATOM 749 O O . ARG A 1 103 ? 14.352 8.461 -4.109 1 91.38 103 ARG A O 1
ATOM 756 N N . LEU A 1 104 ? 12.336 8.312 -3.207 1 88.5 104 LEU A N 1
ATOM 757 C CA . LEU A 1 104 ? 12.203 6.898 -3.525 1 88.5 104 LEU A CA 1
ATOM 758 C C . LEU A 1 104 ? 12.297 6.668 -5.031 1 88.5 104 LEU A C 1
ATOM 760 O O . LEU A 1 104 ? 12.812 5.645 -5.477 1 88.5 104 LEU A O 1
ATOM 764 N N . LEU A 1 105 ? 11.789 7.625 -5.777 1 89.31 105 LEU A N 1
ATOM 765 C CA . LEU A 1 105 ? 11.773 7.512 -7.23 1 89.31 105 LEU A CA 1
ATOM 766 C C . LEU A 1 105 ? 13.086 8.023 -7.832 1 89.31 105 LEU A C 1
ATOM 768 O O . LEU A 1 105 ? 13.305 7.898 -9.039 1 89.31 105 LEU A O 1
ATOM 772 N N . GLY A 1 106 ? 13.938 8.688 -6.992 1 88.81 106 GLY A N 1
ATOM 773 C CA . GLY A 1 106 ? 15.133 9.352 -7.504 1 88.81 106 GLY A CA 1
ATOM 774 C C . GLY A 1 106 ? 14.82 10.617 -8.281 1 88.81 106 GLY A C 1
ATOM 775 O O . GLY A 1 106 ? 15.617 11.039 -9.125 1 88.81 106 GLY A O 1
ATOM 776 N N . THR A 1 107 ? 13.625 11.141 -8.094 1 92.94 107 THR A N 1
ATOM 777 C CA . THR A 1 107 ? 13.195 12.367 -8.766 1 92.94 107 THR A CA 1
ATOM 778 C C . THR A 1 107 ? 13.68 13.594 -7.996 1 92.94 107 THR A C 1
ATOM 780 O O . THR A 1 107 ? 13.422 13.727 -6.797 1 92.94 107 THR A O 1
ATOM 783 N N . PRO A 1 108 ? 14.406 14.516 -8.688 1 97.12 108 PRO A N 1
ATOM 784 C CA . PRO A 1 108 ? 14.797 15.742 -7.977 1 97.12 108 PRO A CA 1
ATOM 785 C C . PRO A 1 108 ? 13.594 16.531 -7.461 1 97.12 108 PRO A C 1
ATOM 787 O O . PRO A 1 108 ? 12.594 16.672 -8.164 1 97.12 108 PRO A O 1
ATOM 790 N N . ALA A 1 109 ? 13.688 16.953 -6.238 1 97.62 109 ALA A N 1
ATOM 791 C CA . ALA A 1 109 ? 12.633 17.719 -5.586 1 97.62 109 ALA A CA 1
ATOM 792 C C . ALA A 1 109 ? 13.195 18.969 -4.926 1 97.62 109 ALA A C 1
ATOM 794 O O . ALA A 1 109 ? 14.281 18.938 -4.336 1 97.62 109 ALA A O 1
ATOM 795 N N . TYR A 1 110 ? 12.5 20.062 -5.113 1 98.25 110 TYR A N 1
ATOM 796 C CA . TYR A 1 110 ? 12.93 21.359 -4.617 1 98.25 110 TYR A CA 1
ATOM 797 C C . TYR A 1 110 ? 11.867 21.984 -3.721 1 98.25 110 TYR A C 1
ATOM 799 O O . TYR A 1 110 ? 10.68 21.969 -4.051 1 98.25 110 TYR A O 1
ATOM 807 N N . GLN A 1 111 ? 12.289 22.484 -2.625 1 98.06 111 GLN A N 1
ATOM 808 C CA . GLN A 1 111 ? 11.367 23.172 -1.716 1 98.06 111 GLN A CA 1
ATOM 809 C C . GLN A 1 111 ? 11.406 24.672 -1.922 1 98.06 111 GLN A C 1
ATOM 811 O O . GLN A 1 111 ? 12.469 25.25 -2.156 1 98.06 111 GLN A O 1
ATOM 816 N N . VAL A 1 112 ? 10.266 25.219 -1.905 1 98.62 112 VAL A N 1
ATOM 817 C CA . VAL A 1 112 ? 10.062 26.656 -2.121 1 98.62 112 VAL A CA 1
ATOM 818 C C . VAL A 1 112 ? 9.469 27.281 -0.866 1 98.62 112 VAL A C 1
ATOM 820 O O . VAL A 1 112 ? 8.516 26.75 -0.291 1 98.62 112 VAL A O 1
ATOM 823 N N . PRO A 1 113 ? 9.992 28.422 -0.442 1 97.56 113 PRO A N 1
ATOM 824 C CA . PRO A 1 113 ? 9.445 29.062 0.754 1 97.56 113 PRO A CA 1
ATOM 825 C C . PRO A 1 113 ? 7.988 29.484 0.584 1 97.56 113 PRO A C 1
ATOM 827 O O . PRO A 1 113 ? 7.586 29.891 -0.505 1 97.56 113 PRO A O 1
ATOM 830 N N . THR A 1 114 ? 7.273 29.344 1.65 1 97.88 114 THR A N 1
ATOM 831 C CA . THR A 1 114 ? 5.895 29.812 1.701 1 97.88 114 THR A CA 1
ATOM 832 C C . THR A 1 114 ? 5.84 31.266 2.17 1 97.88 114 THR A C 1
ATOM 834 O O . THR A 1 114 ? 6.809 31.781 2.736 1 97.88 114 THR A O 1
ATOM 837 N N . PRO A 1 115 ? 4.691 31.922 1.91 1 95.88 115 PRO A N 1
ATOM 838 C CA . PRO A 1 115 ? 4.508 33.281 2.473 1 95.88 115 PRO A CA 1
ATOM 839 C C . PRO A 1 115 ? 4.414 33.25 3.996 1 95.88 115 PRO A C 1
ATOM 841 O O . PRO A 1 115 ? 4.254 32.188 4.605 1 95.88 115 PRO A O 1
ATOM 844 N N . ALA A 1 116 ? 4.523 34.406 4.566 1 91.19 116 ALA A N 1
ATOM 845 C CA . ALA A 1 116 ? 4.5 34.562 6.02 1 91.19 116 ALA A CA 1
ATOM 846 C C . ALA A 1 116 ? 3.119 34.219 6.578 1 91.19 116 ALA A C 1
ATOM 848 O O . ALA A 1 116 ? 3 33.719 7.699 1 91.19 116 ALA A O 1
ATOM 849 N N . GLU A 1 117 ? 2.133 34.406 5.801 1 92.12 117 GLU A N 1
ATOM 850 C CA . GLU A 1 117 ? 0.761 34.375 6.297 1 92.12 117 GLU A CA 1
ATOM 851 C C . GLU A 1 117 ? 0.202 32.969 6.312 1 92.12 117 GLU A C 1
ATOM 853 O O . GLU A 1 117 ? -0.786 32.688 7 1 92.12 117 GLU A O 1
ATOM 858 N N . CYS A 1 118 ? 0.773 32.094 5.555 1 93.88 118 CYS A N 1
ATOM 859 C CA . CYS A 1 118 ? 0.207 30.766 5.477 1 93.88 118 CYS A CA 1
ATOM 860 C C . CYS A 1 118 ? 1.229 29.766 4.941 1 93.88 118 CYS A C 1
ATOM 862 O O . CYS A 1 118 ? 2.268 30.172 4.406 1 93.88 118 CYS A O 1
ATOM 864 N N . GLY A 1 119 ? 0.923 28.469 5.242 1 96.94 119 GLY A N 1
ATOM 865 C CA . GLY A 1 119 ? 1.664 27.375 4.637 1 96.94 119 GLY A CA 1
ATOM 866 C C . GLY A 1 119 ? 0.931 26.719 3.477 1 96.94 119 GLY A C 1
ATOM 867 O O . GLY A 1 119 ? -0.115 27.219 3.047 1 96.94 119 GLY A O 1
ATOM 868 N N . GLY A 1 120 ? 1.537 25.734 2.902 1 97.88 120 GLY A N 1
ATOM 869 C CA . GLY A 1 120 ? 0.896 24.828 1.957 1 97.88 120 GLY A CA 1
ATOM 870 C C . GLY A 1 120 ? 1.01 25.297 0.518 1 97.88 120 GLY A C 1
ATOM 871 O O . GLY A 1 120 ? 0.838 24.516 -0.412 1 97.88 120 GLY A O 1
ATOM 872 N N . VAL A 1 121 ? 1.231 26.625 0.308 1 98.12 121 VAL A N 1
ATOM 873 C CA . VAL A 1 121 ? 1.396 27.188 -1.026 1 98.12 121 VAL A CA 1
ATOM 874 C C . VAL A 1 121 ? 2.707 27.969 -1.099 1 98.12 121 VAL A C 1
ATOM 876 O O . VAL A 1 121 ? 3.055 28.703 -0.168 1 98.12 121 VAL A O 1
ATOM 879 N N . PRO A 1 122 ? 3.457 27.781 -2.172 1 98.38 122 PRO A N 1
ATOM 880 C CA . PRO A 1 122 ? 4.691 28.562 -2.281 1 98.38 122 PRO A CA 1
ATOM 881 C C . PRO A 1 122 ? 4.43 30.047 -2.549 1 98.38 122 PRO A C 1
ATOM 883 O O . PRO A 1 122 ? 3.393 30.406 -3.117 1 98.38 122 PRO A O 1
ATOM 886 N N . ASP A 1 123 ? 5.402 30.812 -2.086 1 98.12 123 ASP A N 1
ATOM 887 C CA . ASP A 1 123 ? 5.418 32.188 -2.566 1 98.12 123 ASP A CA 1
ATOM 888 C C . ASP A 1 123 ? 5.57 32.25 -4.082 1 98.12 123 ASP A C 1
ATOM 890 O O . ASP A 1 123 ? 6.5 31.641 -4.641 1 98.12 123 ASP A O 1
ATOM 894 N N . PRO A 1 124 ? 4.68 32.969 -4.758 1 97.75 124 PRO A N 1
ATOM 895 C CA . PRO A 1 124 ? 4.695 32.938 -6.223 1 97.75 124 PRO A CA 1
ATOM 896 C C . PRO A 1 124 ? 6.02 33.406 -6.809 1 97.75 124 PRO A C 1
ATOM 898 O O . PRO A 1 124 ? 6.516 32.844 -7.785 1 97.75 124 PRO A O 1
ATOM 901 N N . TYR A 1 125 ? 6.594 34.469 -6.25 1 97.75 125 TYR A N 1
ATOM 902 C CA . TYR A 1 125 ? 7.867 34.969 -6.742 1 97.75 125 TYR A CA 1
ATOM 903 C C . TYR A 1 125 ? 8.992 33.969 -6.496 1 97.75 125 TYR A C 1
ATOM 905 O O . TYR A 1 125 ? 9.812 33.719 -7.379 1 97.75 125 TYR A O 1
ATOM 913 N N . ALA A 1 126 ? 8.984 33.438 -5.301 1 98.38 126 ALA A N 1
ATOM 914 C CA . ALA A 1 126 ? 9.984 32.438 -4.977 1 98.38 126 ALA A CA 1
ATOM 915 C C . ALA A 1 126 ? 9.844 31.203 -5.883 1 98.38 126 ALA A C 1
ATOM 917 O O . ALA A 1 126 ? 10.844 30.578 -6.246 1 98.38 126 ALA A O 1
ATOM 918 N N . LEU A 1 127 ? 8.617 30.875 -6.203 1 98.75 127 LEU A N 1
ATOM 919 C CA . LEU A 1 127 ? 8.352 29.75 -7.105 1 98.75 127 LEU A CA 1
ATOM 920 C C . LEU A 1 127 ? 8.977 30 -8.477 1 98.75 127 LEU A C 1
ATOM 922 O O . LEU A 1 127 ? 9.703 29.156 -8.992 1 98.75 127 LEU A O 1
ATOM 926 N N . LEU A 1 128 ? 8.75 31.188 -9.031 1 98.56 128 LEU A N 1
ATOM 927 C CA . LEU A 1 128 ? 9.273 31.531 -10.352 1 98.56 128 LEU A CA 1
ATOM 928 C C . LEU A 1 128 ? 10.797 31.562 -10.336 1 98.56 128 LEU A C 1
ATOM 930 O O . LEU A 1 128 ? 11.445 31.094 -11.273 1 98.56 128 LEU A O 1
ATOM 934 N N . GLU A 1 129 ? 11.32 32.062 -9.281 1 98.56 129 GLU A N 1
ATOM 935 C CA . GLU A 1 129 ? 12.773 32.094 -9.141 1 98.56 129 GLU A CA 1
ATOM 936 C C . GLU A 1 129 ? 13.367 30.703 -9.086 1 98.56 129 GLU A C 1
ATOM 938 O O . GLU A 1 129 ? 14.398 30.438 -9.695 1 98.56 129 GLU A O 1
ATOM 943 N N . THR A 1 130 ? 12.758 29.875 -8.305 1 98.56 130 THR A N 1
ATOM 944 C CA . THR A 1 130 ? 13.234 28.5 -8.18 1 98.56 130 THR A CA 1
ATOM 945 C C . THR A 1 130 ? 13.148 27.781 -9.523 1 98.56 130 THR A C 1
ATOM 947 O O . THR A 1 130 ? 14.07 27.047 -9.898 1 98.56 130 THR A O 1
ATOM 950 N N . VAL A 1 131 ? 12.047 27.953 -10.258 1 98.62 131 VAL A N 1
ATOM 951 C CA . VAL A 1 131 ? 11.867 27.328 -11.57 1 98.62 131 VAL A CA 1
ATOM 952 C C . VAL A 1 131 ? 12.992 27.781 -12.508 1 98.62 131 VAL A C 1
ATOM 954 O O . VAL A 1 131 ? 13.586 26.969 -13.203 1 98.62 131 VAL A O 1
ATOM 957 N N . ARG A 1 132 ? 13.242 29.062 -12.5 1 98.25 132 ARG A N 1
ATOM 958 C CA . ARG A 1 132 ? 14.297 29.609 -13.344 1 98.25 132 ARG A CA 1
ATOM 959 C C . ARG A 1 132 ? 15.648 29 -12.984 1 98.25 132 ARG A C 1
ATOM 961 O O . ARG A 1 132 ? 16.422 28.625 -13.875 1 98.25 132 ARG A O 1
ATOM 968 N N . ARG A 1 133 ? 15.922 28.953 -11.773 1 98.25 133 ARG A N 1
ATOM 969 C CA . ARG A 1 133 ? 17.188 28.391 -11.297 1 98.25 133 ARG A CA 1
ATOM 970 C C . ARG A 1 133 ? 17.312 26.922 -11.695 1 98.25 133 ARG A C 1
ATOM 972 O O . ARG A 1 133 ? 18.359 26.5 -12.18 1 98.25 133 ARG A O 1
ATOM 979 N N . VAL A 1 134 ? 16.266 26.125 -11.453 1 98 134 VAL A N 1
ATOM 980 C CA . VAL A 1 134 ? 16.266 24.703 -11.781 1 98 134 VAL A CA 1
ATOM 981 C C . VAL A 1 134 ? 16.531 24.516 -13.273 1 98 134 VAL A C 1
ATOM 983 O O . VAL A 1 134 ? 17.344 23.672 -13.672 1 98 134 VAL A O 1
ATOM 986 N N . ARG A 1 135 ? 15.922 25.312 -14.094 1 98.06 135 ARG A N 1
ATOM 987 C CA . ARG A 1 135 ? 16.094 25.219 -15.539 1 98.06 135 ARG A CA 1
ATOM 988 C C . ARG A 1 135 ? 17.516 25.609 -15.938 1 98.06 135 ARG A C 1
ATOM 990 O O . ARG A 1 135 ? 18.109 24.984 -16.812 1 98.06 135 ARG A O 1
ATOM 997 N N . ALA A 1 136 ? 17.969 26.594 -15.328 1 98.06 136 ALA A N 1
ATOM 998 C CA . ALA A 1 136 ? 19.344 27.031 -15.609 1 98.06 136 ALA A CA 1
ATOM 999 C C . ALA A 1 136 ? 20.344 25.938 -15.289 1 98.06 136 ALA A C 1
ATOM 1001 O O . ALA A 1 136 ? 21.391 25.828 -15.938 1 98.06 136 ALA A O 1
ATOM 1002 N N . GLU A 1 137 ? 20.031 25.141 -14.344 1 97.44 137 GLU A N 1
ATOM 1003 C CA . GLU A 1 137 ? 20.922 24.062 -13.914 1 97.44 137 GLU A CA 1
ATOM 1004 C C . GLU A 1 137 ? 20.641 22.781 -14.695 1 97.44 137 GLU A C 1
ATOM 1006 O O . GLU A 1 137 ? 21.188 21.719 -14.375 1 97.44 137 GLU A O 1
ATOM 1011 N N . GLY A 1 138 ? 19.719 22.875 -15.641 1 97.5 138 GLY A N 1
ATOM 1012 C CA . GLY A 1 138 ? 19.469 21.75 -16.531 1 97.5 138 GLY A CA 1
ATOM 1013 C C . GLY A 1 138 ? 18.297 20.906 -16.094 1 97.5 138 GLY A C 1
ATOM 1014 O O . GLY A 1 138 ? 18.031 19.859 -16.672 1 97.5 138 GLY A O 1
ATOM 1015 N N . GLY A 1 139 ? 17.609 21.375 -15.023 1 97.88 139 GLY A N 1
ATOM 1016 C CA . GLY A 1 139 ? 16.438 20.625 -14.562 1 97.88 139 GLY A CA 1
ATOM 1017 C C . GLY A 1 139 ? 15.195 20.891 -15.391 1 97.88 139 GLY A C 1
ATOM 1018 O O . GLY A 1 139 ? 15.211 21.734 -16.297 1 97.88 139 GLY A O 1
ATOM 1019 N N . ARG A 1 140 ? 14.18 20.062 -15.18 1 97.56 140 ARG A N 1
ATOM 1020 C CA . ARG A 1 140 ? 12.906 20.172 -15.891 1 97.56 140 ARG A CA 1
ATOM 1021 C C . ARG A 1 140 ? 11.742 20.203 -14.914 1 97.56 140 ARG A C 1
ATOM 1023 O O . ARG A 1 140 ? 11.102 19.172 -14.664 1 97.56 140 ARG A O 1
ATOM 1030 N N . PRO A 1 141 ? 11.461 21.438 -14.359 1 98.06 141 PRO A N 1
ATOM 1031 C CA . PRO A 1 141 ? 10.297 21.531 -13.469 1 98.06 141 PRO A CA 1
ATOM 1032 C C . PRO A 1 141 ? 8.992 21.141 -14.156 1 98.06 141 PRO A C 1
ATOM 1034 O O . PRO A 1 141 ? 8.648 21.688 -15.203 1 98.06 141 PRO A O 1
ATOM 1037 N N . LYS A 1 142 ? 8.297 20.188 -13.531 1 97.94 142 LYS A N 1
ATOM 1038 C CA . LYS A 1 142 ? 7.102 19.672 -14.188 1 97.94 142 LYS A CA 1
ATOM 1039 C C . LYS A 1 142 ? 5.918 19.625 -13.227 1 97.94 142 LYS A C 1
ATOM 1041 O O . LYS A 1 142 ? 4.762 19.688 -13.656 1 97.94 142 LYS A O 1
ATOM 1046 N N . LEU A 1 143 ? 6.191 19.469 -11.93 1 98.56 143 LEU A N 1
ATOM 1047 C CA . LEU A 1 143 ? 5.125 19.234 -10.969 1 98.56 143 LEU A CA 1
ATOM 1048 C C . LEU A 1 143 ? 5.234 20.188 -9.789 1 98.56 143 LEU A C 1
ATOM 1050 O O . LEU A 1 143 ? 6.336 20.453 -9.289 1 98.56 143 LEU A O 1
ATOM 1054 N N . LEU A 1 144 ? 4.125 20.75 -9.406 1 98.81 144 LEU A N 1
ATOM 1055 C CA . LEU A 1 144 ? 3.986 21.469 -8.141 1 98.81 144 LEU A CA 1
ATOM 1056 C C . LEU A 1 144 ? 2.982 20.766 -7.227 1 98.81 144 LEU A C 1
ATOM 1058 O O . LEU A 1 144 ? 1.834 20.547 -7.617 1 98.81 144 LEU A O 1
ATOM 1062 N N . VAL A 1 145 ? 3.432 20.359 -6.062 1 98.81 145 VAL A N 1
ATOM 1063 C CA . VAL A 1 145 ? 2.527 19.844 -5.039 1 98.81 145 VAL A CA 1
ATOM 1064 C C . VAL A 1 145 ? 2.203 20.938 -4.035 1 98.81 145 VAL A C 1
ATOM 1066 O O . VAL A 1 145 ? 3.1 21.641 -3.562 1 98.81 145 VAL A O 1
ATOM 1069 N N . LEU A 1 146 ? 0.938 21.141 -3.73 1 98.5 146 LEU A N 1
ATOM 1070 C CA . LEU A 1 146 ? 0.546 22.125 -2.727 1 98.5 146 LEU A CA 1
ATOM 1071 C C . LEU A 1 146 ? -0.682 21.656 -1.953 1 98.5 146 LEU A C 1
ATOM 1073 O O . LEU A 1 146 ? -1.269 20.625 -2.281 1 98.5 146 LEU A O 1
ATOM 1077 N N . SER A 1 147 ? -0.977 22.297 -0.9 1 98.06 147 SER A N 1
ATOM 1078 C CA . SER A 1 147 ? -2.139 22.016 -0.062 1 98.06 147 SER A CA 1
ATOM 1079 C C . SER A 1 147 ? -2.783 23.297 0.432 1 98.06 147 SER A C 1
ATOM 1081 O O . SER A 1 147 ? -2.148 24.094 1.135 1 98.06 147 SER A O 1
ATOM 1083 N N . VAL A 1 148 ? -4.031 23.469 0.119 1 97.12 148 VAL A N 1
ATOM 1084 C CA . VAL A 1 148 ? -4.715 24.719 0.459 1 97.12 148 VAL A CA 1
ATOM 1085 C C . VAL A 1 148 ? -5.012 24.75 1.956 1 97.12 148 VAL A C 1
ATOM 1087 O O . VAL A 1 148 ? -4.934 25.812 2.588 1 97.12 148 VAL A O 1
ATOM 1090 N N . ALA A 1 149 ? -5.453 23.641 2.518 1 97.69 149 ALA A N 1
ATOM 1091 C CA . ALA A 1 149 ? -5.469 23.422 3.961 1 97.69 149 ALA A CA 1
ATOM 1092 C C . ALA A 1 149 ? -4.258 22.609 4.402 1 97.69 149 ALA A C 1
ATOM 1094 O O . ALA A 1 149 ? -4.152 21.422 4.086 1 97.69 149 ALA A O 1
ATOM 1095 N N . ASP A 1 150 ? -3.42 23.266 5.18 1 97.25 150 ASP A N 1
ATOM 1096 C CA . ASP A 1 150 ? -2.027 22.828 5.176 1 97.25 150 ASP A CA 1
ATOM 1097 C C . ASP A 1 150 ? -1.706 22 6.426 1 97.25 150 ASP A C 1
ATOM 1099 O O . ASP A 1 150 ? -2.123 22.359 7.531 1 97.25 150 ASP A O 1
ATOM 1103 N N . ASP A 1 151 ? -1.083 20.938 6.328 1 95 151 ASP A N 1
ATOM 1104 C CA . ASP A 1 151 ? -0.155 20.328 7.273 1 95 151 ASP A CA 1
ATOM 1105 C C . ASP A 1 151 ? 1.294 20.594 6.875 1 95 151 ASP A C 1
ATOM 1107 O O . ASP A 1 151 ? 1.699 20.297 5.75 1 95 151 ASP A O 1
ATOM 1111 N N . PRO A 1 152 ? 2.023 21.219 7.633 1 95.5 152 PRO A N 1
ATOM 1112 C CA . PRO A 1 152 ? 1.913 21.141 9.094 1 95.5 152 PRO A CA 1
ATOM 1113 C C . PRO A 1 152 ? 1.366 22.422 9.719 1 95.5 152 PRO A C 1
ATOM 1115 O O . PRO A 1 152 ? 1.054 22.438 10.906 1 95.5 152 PRO A O 1
ATOM 1118 N N . THR A 1 153 ? 1.103 23.547 8.992 1 97.19 153 THR A N 1
ATOM 1119 C CA . THR A 1 153 ? 0.938 24.859 9.594 1 97.19 153 THR A CA 1
ATOM 1120 C C . THR A 1 153 ? -0.496 25.062 10.078 1 97.19 153 THR A C 1
ATOM 1122 O O . THR A 1 153 ? -0.781 26 10.82 1 97.19 153 THR A O 1
ATOM 1125 N N . ALA A 1 154 ? -1.37 24.234 9.617 1 97.38 154 ALA A N 1
ATOM 1126 C CA . ALA A 1 154 ? -2.777 24.266 10 1 97.38 154 ALA A CA 1
ATOM 1127 C C . ALA A 1 154 ? -3.461 25.531 9.477 1 97.38 154 ALA A C 1
ATOM 1129 O O . ALA A 1 154 ? -4.516 25.922 9.969 1 97.38 154 ALA A O 1
ATOM 1130 N N . THR A 1 155 ? -2.84 26.203 8.539 1 97.81 155 THR A N 1
ATOM 1131 C CA . THR A 1 155 ? -3.424 27.406 7.957 1 97.81 155 THR A CA 1
ATOM 1132 C C . THR A 1 155 ? -4.156 27.078 6.656 1 97.81 155 THR A C 1
ATOM 1134 O O . THR A 1 155 ? -3.986 26 6.098 1 97.81 155 THR A O 1
ATOM 1137 N N . VAL A 1 156 ? -5.051 27.953 6.258 1 98 156 VAL A N 1
ATOM 1138 C CA . VAL A 1 156 ? -5.73 27.891 4.969 1 98 156 VAL A CA 1
ATOM 1139 C C . VAL A 1 156 ? -5.27 29.062 4.094 1 98 156 VAL A C 1
ATOM 1141 O O . VAL A 1 156 ? -5.406 30.219 4.477 1 98 156 VAL A O 1
ATOM 1144 N N . ALA A 1 157 ? -4.68 28.703 2.982 1 97.5 157 ALA A N 1
ATOM 1145 C CA . ALA A 1 157 ? -4.176 29.734 2.084 1 97.5 157 ALA A CA 1
ATOM 1146 C C . ALA A 1 157 ? -5.32 30.578 1.52 1 97.5 157 ALA A C 1
ATOM 1148 O O . ALA A 1 157 ? -6.32 30.031 1.042 1 97.5 157 ALA A O 1
ATOM 1149 N N . PRO A 1 158 ? -5.188 31.891 1.569 1 95.69 158 PRO A N 1
ATOM 1150 C CA . PRO A 1 158 ? -6.227 32.719 0.964 1 95.69 158 PRO A CA 1
ATOM 1151 C C . PRO A 1 158 ? -6.352 32.531 -0.543 1 95.69 158 PRO A C 1
ATOM 1153 O O . PRO A 1 158 ? -5.352 32.281 -1.223 1 95.69 158 PRO A O 1
ATOM 1156 N N . PRO A 1 159 ? -7.551 32.656 -1.089 1 95.75 159 PRO A N 1
ATOM 1157 C CA . PRO A 1 159 ? -7.812 32.406 -2.504 1 95.75 159 PRO A CA 1
ATOM 1158 C C . PRO A 1 159 ? -6.898 33.188 -3.436 1 95.75 159 PRO A C 1
ATOM 1160 O O . PRO A 1 159 ? -6.477 32.688 -4.473 1 95.75 159 PRO A O 1
ATOM 1163 N N . GLU A 1 160 ? -6.562 34.406 -3.098 1 95.62 160 GLU A N 1
ATOM 1164 C CA . GLU A 1 160 ? -5.719 35.25 -3.949 1 95.62 160 GLU A CA 1
ATOM 1165 C C . GLU A 1 160 ? -4.316 34.656 -4.086 1 95.62 160 GLU A C 1
ATOM 1167 O O . GLU A 1 160 ? -3.75 34.625 -5.18 1 95.62 160 GLU A O 1
ATOM 1172 N N . LEU A 1 161 ? -3.807 34.188 -2.969 1 96 161 LEU A N 1
ATOM 1173 C CA . LEU A 1 161 ? -2.482 33.562 -2.984 1 96 161 LEU A CA 1
ATOM 1174 C C . LEU A 1 161 ? -2.498 32.25 -3.756 1 96 161 LEU A C 1
ATOM 1176 O O . LEU A 1 161 ? -1.548 31.953 -4.48 1 96 161 LEU A O 1
ATOM 1180 N N . VAL A 1 162 ? -3.535 31.469 -3.57 1 97.5 162 VAL A N 1
ATOM 1181 C CA . VAL A 1 162 ? -3.688 30.219 -4.305 1 97.5 162 VAL A CA 1
ATOM 1182 C C . VAL A 1 162 ? -3.719 30.5 -5.805 1 97.5 162 VAL A C 1
ATOM 1184 O O . VAL A 1 162 ? -3.027 29.828 -6.582 1 97.5 162 VAL A O 1
ATOM 1187 N N . ARG A 1 163 ? -4.453 31.469 -6.203 1 97 163 ARG A N 1
ATOM 1188 C CA . ARG A 1 163 ? -4.566 31.844 -7.609 1 97 163 ARG A CA 1
ATOM 1189 C C . ARG A 1 163 ? -3.209 32.25 -8.18 1 97 163 ARG A C 1
ATOM 1191 O O . ARG A 1 163 ? -2.818 31.781 -9.25 1 97 163 ARG A O 1
ATOM 1198 N N . GLU A 1 164 ? -2.533 33.094 -7.492 1 97.44 164 GLU A N 1
ATOM 1199 C CA . GLU A 1 164 ? -1.234 33.562 -7.953 1 97.44 164 GLU A CA 1
ATOM 1200 C C . GLU A 1 164 ? -0.242 32.438 -8.109 1 97.44 164 GLU A C 1
ATOM 1202 O O . GLU A 1 164 ? 0.484 32.375 -9.109 1 97.44 164 GLU A O 1
ATOM 1207 N N . ALA A 1 165 ? -0.203 31.562 -7.117 1 97.75 165 ALA A N 1
ATOM 1208 C CA . ALA A 1 165 ? 0.703 30.422 -7.18 1 97.75 165 ALA A CA 1
ATOM 1209 C C . ALA A 1 165 ? 0.347 29.5 -8.344 1 97.75 165 ALA A C 1
ATOM 1211 O O . ALA A 1 165 ? 1.231 29.016 -9.055 1 97.75 165 ALA A O 1
ATOM 1212 N N . CYS A 1 166 ? -0.956 29.219 -8.531 1 98.19 166 CYS A N 1
ATOM 1213 C CA . CYS A 1 166 ? -1.418 28.344 -9.609 1 98.19 166 CYS A CA 1
ATOM 1214 C C . CYS A 1 166 ? -1.097 28.953 -10.977 1 98.19 166 CYS A C 1
ATOM 1216 O O . CYS A 1 166 ? -0.625 28.25 -11.875 1 98.19 166 CYS A O 1
ATOM 1218 N N . GLU A 1 167 ? -1.358 30.25 -11.133 1 97.88 167 GLU A N 1
ATOM 1219 C CA . GLU A 1 167 ? -1.064 30.922 -12.391 1 97.88 167 GLU A CA 1
ATOM 1220 C C . GLU A 1 167 ? 0.429 30.891 -12.695 1 97.88 167 GLU A C 1
ATOM 1222 O O . GLU A 1 167 ? 0.824 30.672 -13.844 1 97.88 167 GLU A O 1
ATOM 1227 N N . ALA A 1 168 ? 1.192 31.141 -11.688 1 98.31 168 ALA A N 1
ATOM 1228 C CA . ALA A 1 168 ? 2.643 31.078 -11.859 1 98.31 168 ALA A CA 1
ATOM 1229 C C . ALA A 1 168 ? 3.082 29.688 -12.312 1 98.31 168 ALA A C 1
ATOM 1231 O O . ALA A 1 168 ? 3.852 29.562 -13.273 1 98.31 168 ALA A O 1
ATOM 1232 N N . ALA A 1 169 ? 2.605 28.656 -11.656 1 98.56 169 ALA A N 1
ATOM 1233 C CA . ALA A 1 169 ? 2.992 27.281 -11.969 1 98.56 169 ALA A CA 1
ATOM 1234 C C . ALA A 1 169 ? 2.539 26.891 -13.375 1 98.56 169 ALA A C 1
ATOM 1236 O O . ALA A 1 169 ? 3.334 26.391 -14.172 1 98.56 169 ALA A O 1
ATOM 1237 N N . VAL A 1 170 ? 1.269 27.172 -13.664 1 98.25 170 VAL A N 1
ATOM 1238 C CA . VAL A 1 170 ? 0.691 26.797 -14.953 1 98.25 170 VAL A CA 1
ATOM 1239 C C . VAL A 1 170 ? 1.373 27.594 -16.062 1 98.25 170 VAL A C 1
ATOM 1241 O O . VAL A 1 170 ? 1.632 27.062 -17.156 1 98.25 170 VAL A O 1
ATOM 1244 N N . GLY A 1 171 ? 1.617 28.859 -15.797 1 98.12 171 GLY A N 1
ATOM 1245 C CA . GLY A 1 171 ? 2.314 29.688 -16.766 1 98.12 171 GLY A CA 1
ATOM 1246 C C . GLY A 1 171 ? 3.682 29.156 -17.141 1 98.12 171 GLY A C 1
ATOM 1247 O O . GLY A 1 171 ? 4.164 29.391 -18.25 1 98.12 171 GLY A O 1
ATOM 1248 N N . GLU A 1 172 ? 4.285 28.422 -16.234 1 98.12 172 GLU A N 1
ATOM 1249 C CA . GLU A 1 172 ? 5.605 27.859 -16.469 1 98.12 172 GLU A CA 1
ATOM 1250 C C . GLU A 1 172 ? 5.5 26.422 -16.984 1 98.12 172 GLU A C 1
ATOM 1252 O O . GLU A 1 172 ? 6.5 25.703 -17.047 1 98.12 172 GLU A O 1
ATOM 1257 N N . GLY A 1 173 ? 4.289 25.969 -17.266 1 97.19 173 GLY A N 1
ATOM 1258 C CA . GLY A 1 173 ? 4.074 24.672 -17.875 1 97.19 173 GLY A CA 1
ATOM 1259 C C . GLY A 1 173 ? 4.039 23.547 -16.875 1 97.19 173 GLY A C 1
ATOM 1260 O O . GLY A 1 173 ? 4.184 22.375 -17.234 1 97.19 173 GLY A O 1
ATOM 1261 N N . MET A 1 174 ? 3.846 23.844 -15.625 1 98.19 174 MET A N 1
ATOM 1262 C CA . MET A 1 174 ? 3.818 22.797 -14.602 1 98.19 174 MET A CA 1
ATOM 1263 C C . MET A 1 174 ? 2.4 22.281 -14.375 1 98.19 174 MET A C 1
ATOM 1265 O O . MET A 1 174 ? 1.432 23.031 -14.57 1 98.19 174 MET A O 1
ATOM 1269 N N . HIS A 1 175 ? 2.268 21 -14.07 1 98.62 175 HIS A N 1
ATOM 1270 C CA . HIS A 1 175 ? 1.033 20.438 -13.547 1 98.62 175 HIS A CA 1
ATOM 1271 C C . HIS A 1 175 ? 0.977 20.547 -12.031 1 98.62 175 HIS A C 1
ATOM 1273 O O . HIS A 1 175 ? 2.014 20.516 -11.359 1 98.62 175 HIS A O 1
ATOM 1279 N N . ILE A 1 176 ? -0.22 20.719 -11.508 1 98.81 176 ILE A N 1
ATOM 1280 C CA . ILE A 1 176 ? -0.377 20.922 -10.07 1 98.81 176 ILE A CA 1
ATOM 1281 C C . ILE A 1 176 ? -1.068 19.703 -9.453 1 98.81 176 ILE A C 1
ATOM 1283 O O . ILE A 1 176 ? -2.074 19.219 -9.977 1 98.81 176 ILE A O 1
ATOM 1287 N N . ILE A 1 177 ? -0.498 19.156 -8.414 1 98.81 177 ILE A N 1
ATOM 1288 C CA . ILE A 1 177 ? -1.185 18.234 -7.516 1 98.81 177 ILE A CA 1
ATOM 1289 C C . ILE A 1 177 ? -1.659 18.984 -6.273 1 98.81 177 ILE A C 1
ATOM 1291 O O . ILE A 1 177 ? -0.847 19.5 -5.504 1 98.81 177 ILE A O 1
ATOM 1295 N N . SER A 1 178 ? -2.939 19.078 -6.098 1 98.81 178 SER A N 1
ATOM 1296 C CA . SER A 1 178 ? -3.531 19.719 -4.93 1 98.81 178 SER A CA 1
ATOM 1297 C C . SER A 1 178 ? -3.945 18.688 -3.881 1 98.81 178 SER A C 1
ATOM 1299 O O . SER A 1 178 ? -4.91 17.953 -4.078 1 98.81 178 SER A O 1
ATOM 1301 N N . ASP A 1 179 ? -3.203 18.641 -2.809 1 98.5 179 ASP A N 1
ATOM 1302 C CA . ASP A 1 179 ? -3.57 17.781 -1.687 1 98.5 179 ASP A CA 1
ATOM 1303 C C . ASP A 1 179 ? -4.637 18.438 -0.814 1 98.5 179 ASP A C 1
ATOM 1305 O O . ASP A 1 179 ? -4.348 19.406 -0.1 1 98.5 179 ASP A O 1
ATOM 1309 N N . GLU A 1 180 ? -5.812 17.891 -0.806 1 98.19 180 GLU A N 1
ATOM 1310 C CA . GLU A 1 180 ? -6.938 18.484 -0.092 1 98.19 180 GLU A CA 1
ATOM 1311 C C . GLU A 1 180 ? -7.426 17.562 1.027 1 98.19 180 GLU A C 1
ATOM 1313 O O . GLU A 1 180 ? -8.617 17.531 1.341 1 98.19 180 GLU A O 1
ATOM 1318 N N . THR A 1 181 ? -6.516 16.844 1.593 1 97.19 181 THR A N 1
ATOM 1319 C CA . THR A 1 181 ? -6.754 15.906 2.684 1 97.19 181 THR A CA 1
ATOM 1320 C C . THR A 1 181 ? -7.438 16.594 3.855 1 97.19 181 THR A C 1
ATOM 1322 O O . THR A 1 181 ? -8.32 16.016 4.496 1 97.19 181 THR A O 1
ATOM 1325 N N . TRP A 1 182 ? -7.152 17.891 4.105 1 97.06 182 TRP A N 1
ATOM 1326 C CA . TRP A 1 182 ? -7.621 18.562 5.312 1 97.06 182 TRP A CA 1
ATOM 1327 C C . TRP A 1 182 ? -8.75 19.547 4.984 1 97.06 182 TRP A C 1
ATOM 1329 O O . TRP A 1 182 ? -9.18 20.312 5.844 1 97.06 182 TRP A O 1
ATOM 1339 N N . ARG A 1 183 ? -9.266 19.5 3.801 1 96.56 183 ARG A N 1
ATOM 1340 C CA . ARG A 1 183 ? -10.25 20.469 3.338 1 96.56 183 ARG A CA 1
ATOM 1341 C C . ARG A 1 183 ? -11.5 20.453 4.219 1 96.56 183 ARG A C 1
ATOM 1343 O O . ARG A 1 183 ? -12.07 21.5 4.512 1 96.56 183 ARG A O 1
ATOM 1350 N N . ASP A 1 184 ? -11.883 19.297 4.695 1 95.81 184 ASP A N 1
ATOM 1351 C CA . ASP A 1 184 ? -13.148 19.156 5.41 1 95.81 184 ASP A CA 1
ATOM 1352 C C . ASP A 1 184 ? -12.945 19.344 6.914 1 95.81 184 ASP A C 1
ATOM 1354 O O . ASP A 1 184 ? -13.859 19.078 7.699 1 95.81 184 ASP A O 1
ATOM 1358 N N . THR A 1 185 ? -11.805 19.781 7.289 1 96.94 185 THR A N 1
ATOM 1359 C CA . THR A 1 185 ? -11.5 19.984 8.695 1 96.94 185 THR A CA 1
ATOM 1360 C C . THR A 1 185 ? -11.359 21.469 9.008 1 96.94 185 THR A C 1
ATOM 1362 O O . THR A 1 185 ? -10.906 21.844 10.094 1 96.94 185 THR A O 1
ATOM 1365 N N . VAL A 1 186 ? -11.68 22.328 8.07 1 98 186 VAL A N 1
ATOM 1366 C CA . VAL A 1 186 ? -11.633 23.781 8.289 1 98 186 VAL A CA 1
ATOM 1367 C C . VAL A 1 186 ? -12.469 24.141 9.516 1 98 186 VAL A C 1
ATOM 1369 O O . VAL A 1 186 ? -13.625 23.719 9.641 1 98 186 VAL A O 1
ATOM 1372 N N . HIS A 1 187 ? -11.945 24.875 10.414 1 97.69 187 HIS A N 1
ATOM 1373 C CA . HIS A 1 187 ? -12.516 25.156 11.719 1 97.69 187 HIS A CA 1
ATOM 1374 C C . HIS A 1 187 ? -13.758 26.047 11.602 1 97.69 187 HIS A C 1
ATOM 1376 O O . HIS A 1 187 ? -14.742 25.844 12.312 1 97.69 187 HIS A O 1
ATOM 1382 N N . ARG A 1 188 ? -13.695 27.094 10.773 1 94.62 188 ARG A N 1
ATOM 1383 C CA . ARG A 1 188 ? -14.797 28.016 10.555 1 94.62 188 ARG A CA 1
ATOM 1384 C C . ARG A 1 188 ? -15.188 28.078 9.086 1 94.62 188 ARG A C 1
ATOM 1386 O O . ARG A 1 188 ? -14.938 29.078 8.406 1 94.62 188 ARG A O 1
ATOM 1393 N N . PRO A 1 189 ? -15.836 26.984 8.625 1 93.25 189 PRO A N 1
ATOM 1394 C CA . PRO A 1 189 ? -16.078 26.844 7.184 1 93.25 189 PRO A CA 1
ATOM 1395 C C . PRO A 1 189 ? -16.953 27.984 6.637 1 93.25 189 PRO A C 1
ATOM 1397 O O . PRO A 1 189 ? -16.891 28.281 5.441 1 93.25 189 PRO A O 1
ATOM 1400 N N . ARG A 1 190 ? -17.734 28.672 7.438 1 91.12 190 ARG A N 1
ATOM 1401 C CA . ARG A 1 190 ? -18.594 29.766 6.988 1 91.12 190 ARG A CA 1
ATOM 1402 C C . ARG A 1 190 ? -17.797 31.062 6.832 1 91.12 190 ARG A C 1
ATOM 1404 O O . ARG A 1 190 ? -18.203 31.953 6.078 1 91.12 190 ARG A O 1
ATOM 1411 N N . ASP A 1 191 ? -16.719 31.062 7.496 1 92 191 ASP A N 1
ATOM 1412 C CA . ASP A 1 191 ? -15.938 32.281 7.523 1 92 191 ASP A CA 1
ATOM 1413 C C . ASP A 1 191 ? -14.672 32.156 6.676 1 92 191 ASP A C 1
ATOM 1415 O O . ASP A 1 191 ? -13.945 33.156 6.48 1 92 191 ASP A O 1
ATOM 1419 N N . THR A 1 192 ? -14.375 30.938 6.258 1 91.25 192 THR A N 1
ATOM 1420 C CA . THR A 1 192 ? -13.148 30.672 5.52 1 91.25 192 THR A CA 1
ATOM 1421 C C . THR A 1 192 ? -13.461 30.141 4.121 1 91.25 192 THR A C 1
ATOM 1423 O O . THR A 1 192 ? -14.109 29.109 3.977 1 91.25 192 THR A O 1
ATOM 1426 N N . VAL A 1 193 ? -13 30.891 3.158 1 87.5 193 VAL A N 1
ATOM 1427 C CA . VAL A 1 193 ? -13.195 30.453 1.783 1 87.5 193 VAL A CA 1
ATOM 1428 C C . VAL A 1 193 ? -12.047 29.547 1.363 1 87.5 193 VAL A C 1
ATOM 1430 O O . VAL A 1 193 ? -10.891 29.969 1.335 1 87.5 193 VAL A O 1
ATOM 1433 N N . LEU A 1 194 ? -12.32 28.281 1.207 1 91.69 194 LEU A N 1
ATOM 1434 C CA . LEU A 1 194 ? -11.344 27.344 0.662 1 91.69 194 LEU A CA 1
ATOM 1435 C C . LEU A 1 194 ? -11.609 27.078 -0.817 1 91.69 194 LEU A C 1
ATOM 1437 O O . LEU A 1 194 ? -12.672 26.578 -1.18 1 91.69 194 LEU A O 1
ATOM 1441 N N . LEU A 1 195 ? -10.711 27.531 -1.666 1 91.69 195 LEU A N 1
ATOM 1442 C CA . LEU A 1 195 ? -10.812 27.375 -3.111 1 91.69 195 LEU A CA 1
ATOM 1443 C C . LEU A 1 195 ? -9.852 26.297 -3.607 1 91.69 195 LEU A C 1
ATOM 1445 O O . LEU A 1 195 ? -8.641 26.375 -3.367 1 91.69 195 LEU A O 1
ATOM 1449 N N . SER A 1 196 ? -10.438 25.281 -4.262 1 96.69 196 SER A N 1
ATOM 1450 C CA . SER A 1 196 ? -9.578 24.266 -4.863 1 96.69 196 SER A CA 1
ATOM 1451 C C . SER A 1 196 ? -8.852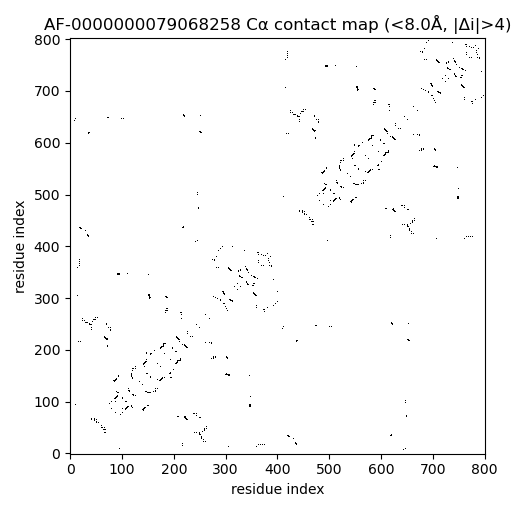 24.812 -6.086 1 96.69 196 SER A C 1
ATOM 1453 O O . SER A 1 196 ? -9.461 25.438 -6.949 1 96.69 196 SER A O 1
ATOM 1455 N N . PRO A 1 197 ? -7.574 24.578 -6.164 1 98.19 197 PRO A N 1
ATOM 1456 C CA . PRO A 1 197 ? -6.844 24.938 -7.379 1 98.19 197 PRO A CA 1
ATOM 1457 C C . PRO A 1 197 ? -7.512 24.422 -8.648 1 98.19 197 PRO A C 1
ATOM 1459 O O . PRO A 1 197 ? -7.406 25.047 -9.711 1 98.19 197 PRO A O 1
ATOM 1462 N N . ALA A 1 198 ? -8.242 23.312 -8.539 1 98 198 ALA A N 1
ATOM 1463 C CA . ALA A 1 198 ? -8.875 22.688 -9.703 1 98 198 ALA A CA 1
ATOM 1464 C C . ALA A 1 198 ? -10.047 23.531 -10.195 1 98 198 ALA A C 1
ATOM 1466 O O . ALA A 1 198 ? -10.477 23.391 -11.344 1 98 198 ALA A O 1
ATOM 1467 N N . GLU A 1 199 ? -10.578 24.344 -9.359 1 95.62 199 GLU A N 1
ATOM 1468 C CA . GLU A 1 199 ? -11.617 25.281 -9.789 1 95.62 199 GLU A CA 1
ATOM 1469 C C . GLU A 1 199 ? -11.031 26.422 -10.609 1 95.62 199 GLU A C 1
ATOM 1471 O O . GLU A 1 199 ? -11.688 26.969 -11.5 1 95.62 199 GLU A O 1
ATOM 1476 N N . MET A 1 200 ? -9.836 26.75 -10.352 1 94.62 200 MET A N 1
ATOM 1477 C CA . MET A 1 200 ? -9.156 27.875 -10.984 1 94.62 200 MET A CA 1
ATOM 1478 C C . MET A 1 200 ? -8.469 27.438 -12.273 1 94.62 200 MET A C 1
ATOM 1480 O O . MET A 1 200 ? -8.461 28.172 -13.266 1 94.62 200 MET A O 1
ATOM 1484 N N . CYS A 1 201 ? -7.875 26.312 -12.156 1 96.81 201 CYS A N 1
ATOM 1485 C CA . CYS A 1 201 ? -7.148 25.719 -13.281 1 96.81 201 CYS A CA 1
ATOM 1486 C C . CYS A 1 201 ? -7.633 24.312 -13.555 1 96.81 201 CYS A C 1
ATOM 1488 O O . CYS A 1 201 ? -6.891 23.344 -13.367 1 96.81 201 CYS A O 1
ATOM 1490 N N . PRO A 1 202 ? -8.82 24.172 -14.133 1 96.06 202 PRO A N 1
ATOM 1491 C CA . PRO A 1 202 ? -9.477 22.875 -14.227 1 96.06 202 PRO A CA 1
ATOM 1492 C C . PRO A 1 202 ? -8.703 21.875 -15.094 1 96.06 202 PRO A C 1
ATOM 1494 O O . PRO A 1 202 ? -8.82 20.672 -14.898 1 96.06 202 PRO A O 1
ATOM 1497 N N . ASP A 1 203 ? -7.855 22.375 -16.031 1 97.62 203 ASP A N 1
ATOM 1498 C CA . ASP A 1 203 ? -7.199 21.484 -16.969 1 97.62 203 ASP A CA 1
ATOM 1499 C C . ASP A 1 203 ? -5.824 21.062 -16.469 1 97.62 203 ASP A C 1
ATOM 1501 O O . ASP A 1 203 ? -5.211 20.141 -17.016 1 97.62 203 ASP A O 1
ATOM 1505 N N . ASP A 1 204 ? -5.355 21.688 -15.312 1 98.06 204 ASP A N 1
ATOM 1506 C CA . ASP A 1 204 ? -3.943 21.531 -14.977 1 98.06 204 ASP A CA 1
ATOM 1507 C C . ASP A 1 204 ? -3.77 21.031 -13.547 1 98.06 204 ASP A C 1
ATOM 1509 O O . ASP A 1 204 ? -2.664 21.062 -13 1 98.06 204 ASP A O 1
ATOM 1513 N N . VAL A 1 205 ? -4.914 20.516 -12.945 1 98.62 205 VAL A N 1
ATOM 1514 C CA . VAL A 1 205 ? -4.809 20.203 -11.531 1 98.62 205 VAL A CA 1
ATOM 1515 C C . VAL A 1 205 ? -5.355 18.797 -11.273 1 98.62 205 VAL A C 1
ATOM 1517 O O . VAL A 1 205 ? -6.465 18.469 -11.703 1 98.62 205 VAL A O 1
ATOM 1520 N N . THR A 1 206 ? -4.555 17.953 -10.68 1 98.69 206 THR A N 1
ATOM 1521 C CA . THR A 1 206 ? -5.02 16.719 -10.055 1 98.69 206 THR A CA 1
ATOM 1522 C C . THR A 1 206 ? -5.234 16.922 -8.555 1 98.69 206 THR A C 1
ATOM 1524 O O . THR A 1 206 ? -4.355 17.438 -7.863 1 98.69 206 THR A O 1
ATOM 1527 N N . VAL A 1 207 ? -6.43 16.578 -8.07 1 98.75 207 VAL A N 1
ATOM 1528 C CA . VAL A 1 207 ? -6.758 16.734 -6.656 1 98.75 207 VAL A CA 1
ATOM 1529 C C . VAL A 1 207 ? -6.648 15.391 -5.949 1 98.75 207 VAL A C 1
ATOM 1531 O O . VAL A 1 207 ? -7.121 14.375 -6.465 1 98.75 207 VAL A O 1
ATOM 1534 N N . ILE A 1 208 ? -5.965 15.367 -4.797 1 98.69 208 ILE A N 1
ATOM 1535 C CA . ILE A 1 208 ? -5.93 14.133 -4.012 1 98.69 208 ILE A CA 1
ATOM 1536 C C . ILE A 1 208 ? -6.508 14.391 -2.623 1 98.69 208 ILE A C 1
ATOM 1538 O O . ILE A 1 208 ? -6.492 15.523 -2.137 1 98.69 208 ILE A O 1
ATOM 1542 N N . SER A 1 209 ? -7.031 13.391 -2.035 1 98.31 209 SER A N 1
ATOM 1543 C CA . SER A 1 209 ? -7.555 13.445 -0.674 1 98.31 209 SER A CA 1
ATOM 1544 C C . SER A 1 209 ? -7.379 12.102 0.035 1 98.31 209 SER A C 1
ATOM 1546 O O . SER A 1 209 ? -7.855 11.07 -0.445 1 98.31 209 SER A O 1
ATOM 1548 N N . ASP A 1 210 ? -6.621 12.141 1.073 1 97.19 210 ASP A N 1
ATOM 1549 C CA . ASP A 1 210 ? -6.625 11.008 1.991 1 97.19 210 ASP A CA 1
ATOM 1550 C C . ASP A 1 210 ? -7.852 11.039 2.9 1 97.19 210 ASP A C 1
ATOM 1552 O O . ASP A 1 210 ? -8.086 12.031 3.6 1 97.19 210 ASP A O 1
ATOM 1556 N N . LEU A 1 211 ? -8.602 10.008 2.957 1 97.12 211 LEU A N 1
ATOM 1557 C CA . LEU A 1 211 ? -9.883 10.016 3.66 1 97.12 211 LEU A CA 1
ATOM 1558 C C . LEU A 1 211 ? -9.672 10.117 5.168 1 97.12 211 LEU A C 1
ATOM 1560 O O . LEU A 1 211 ? -10.594 10.492 5.902 1 97.12 211 LEU A O 1
ATOM 1564 N N . SER A 1 212 ? -8.484 9.797 5.672 1 94.25 212 SER A N 1
ATOM 1565 C CA . SER A 1 212 ? -8.219 9.836 7.105 1 94.25 212 SER A CA 1
ATOM 1566 C C . SER A 1 212 ? -8.164 11.273 7.621 1 94.25 212 SER A C 1
ATOM 1568 O O . SER A 1 212 ? -8.172 11.5 8.836 1 94.25 212 SER A O 1
ATOM 1570 N N . GLY A 1 213 ? -8.109 12.219 6.754 1 93.75 213 GLY A N 1
ATOM 1571 C CA . GLY A 1 213 ? -8.148 13.609 7.164 1 93.75 213 GLY A CA 1
ATOM 1572 C C . GLY A 1 213 ? -9.438 13.984 7.863 1 93.75 213 GLY A C 1
ATOM 1573 O O . GLY A 1 213 ? -9.422 14.531 8.969 1 93.75 213 GLY A O 1
ATOM 1574 N N . GLY A 1 214 ? -10.539 13.562 7.219 1 93.19 214 GLY A N 1
ATOM 1575 C CA . GLY A 1 214 ? -11.797 14.031 7.781 1 93.19 214 GLY A CA 1
ATOM 1576 C C . GLY A 1 214 ? -12.883 12.977 7.777 1 93.19 214 GLY A C 1
ATOM 1577 O O . GLY A 1 214 ? -13.914 13.141 8.438 1 93.19 214 GLY A O 1
ATOM 1578 N N . LEU A 1 215 ? -12.625 11.859 7.152 1 95.06 215 LEU A N 1
ATOM 1579 C CA . LEU A 1 215 ? -13.766 10.992 6.887 1 95.06 215 LEU A CA 1
ATOM 1580 C C . LEU A 1 215 ? -13.609 9.656 7.602 1 95.06 215 LEU A C 1
ATOM 1582 O O . LEU A 1 215 ? -14.586 9.109 8.125 1 95.06 215 LEU A O 1
ATOM 1586 N N . THR A 1 216 ? -12.453 9.039 7.555 1 95.38 216 THR A N 1
ATOM 1587 C CA . THR A 1 216 ? -12.227 7.695 8.078 1 95.38 216 THR A CA 1
ATOM 1588 C C . THR A 1 216 ? -11.078 7.695 9.078 1 95.38 216 THR A C 1
ATOM 1590 O O . THR A 1 216 ? -10.336 8.672 9.188 1 95.38 216 THR A O 1
ATOM 1593 N N . PRO A 1 217 ? -11 6.645 9.914 1 94.06 217 PRO A N 1
ATOM 1594 C CA . PRO A 1 217 ? -9.852 6.559 10.82 1 94.06 217 PRO A CA 1
ATOM 1595 C C . PRO A 1 217 ? -8.531 6.344 10.078 1 94.06 217 PRO A C 1
ATOM 1597 O O . PRO A 1 217 ? -8.531 5.875 8.938 1 94.06 217 PRO A O 1
ATOM 1600 N N . ALA A 1 218 ? -7.453 6.672 10.727 1 91.88 218 ALA A N 1
ATOM 1601 C CA . ALA A 1 218 ? -6.121 6.508 10.156 1 91.88 218 ALA A CA 1
ATOM 1602 C C . ALA A 1 218 ? -5.816 5.035 9.898 1 91.88 218 ALA A C 1
ATOM 1604 O O . ALA A 1 218 ? -4.988 4.707 9.047 1 91.88 218 ALA A O 1
ATOM 1605 N N . ALA A 1 219 ? -6.512 4.133 10.547 1 94.38 219 ALA A N 1
ATOM 1606 C CA . ALA A 1 219 ? -6.309 2.693 10.414 1 94.38 219 ALA A CA 1
ATOM 1607 C C . ALA A 1 219 ? -6.828 2.188 9.07 1 94.38 219 ALA A C 1
ATOM 1609 O O . ALA A 1 219 ? -6.535 1.061 8.664 1 94.38 219 ALA A O 1
ATOM 1610 N N . TRP A 1 220 ? -7.637 3.031 8.367 1 96.19 220 TRP A N 1
ATOM 1611 C CA . TRP A 1 220 ? -8.234 2.674 7.086 1 96.19 220 TRP A CA 1
ATOM 1612 C C . TRP A 1 220 ? -7.547 3.414 5.941 1 96.19 220 TRP A C 1
ATOM 1614 O O . TRP A 1 220 ? -8.094 4.387 5.41 1 96.19 220 TRP A O 1
ATOM 1624 N N . PRO A 1 221 ? -6.387 2.977 5.527 1 95.75 221 PRO A N 1
ATOM 1625 C CA . PRO A 1 221 ? -5.668 3.717 4.488 1 95.75 221 PRO A CA 1
ATOM 1626 C C . PRO A 1 221 ? -6.391 3.703 3.145 1 95.75 221 PRO A C 1
ATOM 1628 O O . PRO A 1 221 ? -6.406 2.676 2.459 1 95.75 221 PRO A O 1
ATOM 1631 N N . VAL A 1 222 ? -7.008 4.828 2.783 1 97.56 222 VAL A N 1
ATOM 1632 C CA . VAL A 1 222 ? -7.672 5.031 1.5 1 97.56 222 VAL A CA 1
ATOM 1633 C C . VAL A 1 222 ? -7.52 6.488 1.064 1 97.56 222 VAL A C 1
ATOM 1635 O O . VAL A 1 222 ? -7.754 7.406 1.854 1 97.56 222 VAL A O 1
ATOM 1638 N N . ALA A 1 223 ? -7.086 6.691 -0.09 1 98.5 223 ALA A N 1
ATOM 1639 C CA . ALA A 1 223 ? -7.012 8.008 -0.72 1 98.5 223 ALA A CA 1
ATOM 1640 C C . ALA A 1 223 ? -7.59 7.969 -2.133 1 98.5 223 ALA A C 1
ATOM 1642 O O . ALA A 1 223 ? -7.691 6.902 -2.74 1 98.5 223 ALA A O 1
ATOM 1643 N N . VAL A 1 224 ? -8.008 9.078 -2.629 1 98.81 224 VAL A N 1
ATOM 1644 C CA . VAL A 1 224 ? -8.57 9.188 -3.969 1 98.81 224 VAL A CA 1
ATOM 1645 C C . VAL A 1 224 ? -7.953 10.383 -4.695 1 98.81 224 VAL A C 1
ATOM 1647 O O . VAL A 1 224 ? -7.52 11.344 -4.059 1 98.81 224 VAL A O 1
ATOM 1650 N N . ALA A 1 225 ? -7.891 10.258 -5.961 1 98.81 225 ALA A N 1
ATOM 1651 C CA . ALA A 1 225 ? -7.422 11.328 -6.832 1 98.81 225 ALA A CA 1
ATOM 1652 C C . ALA A 1 225 ? -8.43 11.617 -7.941 1 98.81 225 ALA A C 1
ATOM 1654 O O . ALA A 1 225 ? -9.047 10.695 -8.477 1 98.81 225 ALA A O 1
ATOM 1655 N N . ARG A 1 226 ? -8.617 12.82 -8.227 1 98.75 226 ARG A N 1
ATOM 1656 C CA . ARG A 1 226 ? -9.422 13.289 -9.352 1 98.75 226 ARG A CA 1
ATOM 1657 C C . ARG A 1 226 ? -8.555 13.945 -10.422 1 98.75 226 ARG A C 1
ATOM 1659 O O . ARG A 1 226 ? -7.859 14.922 -10.148 1 98.75 226 ARG A O 1
ATOM 1666 N N . PHE A 1 227 ? -8.602 13.438 -11.602 1 98.62 227 PHE A N 1
ATOM 1667 C CA . PHE A 1 227 ? -7.832 13.945 -12.734 1 98.62 227 PHE A CA 1
ATOM 1668 C C . PHE A 1 227 ? -8.672 14.898 -13.578 1 98.62 227 PHE A C 1
ATOM 1670 O O . PHE A 1 227 ? -9.898 14.758 -13.641 1 98.62 227 PHE A O 1
ATOM 1677 N N . PRO A 1 228 ? -7.984 15.883 -14.25 1 97.69 228 PRO A N 1
ATOM 1678 C CA . PRO A 1 228 ? -8.719 16.75 -15.18 1 97.69 228 PRO A CA 1
ATOM 1679 C C . PRO A 1 228 ? -9.289 15.977 -16.375 1 97.69 228 PRO A C 1
ATOM 1681 O O . PRO A 1 228 ? -8.672 15.016 -16.844 1 97.69 228 PRO A O 1
ATOM 1684 N N . GLU A 1 229 ? -10.414 16.438 -16.844 1 96.06 229 GLU A N 1
ATOM 1685 C CA . GLU A 1 229 ? -11.062 15.805 -17.984 1 96.06 229 GLU A CA 1
ATOM 1686 C C . GLU A 1 229 ? -10.445 16.281 -19.297 1 96.06 229 GLU A C 1
ATOM 1688 O O . GLU A 1 229 ? -11.109 16.953 -20.094 1 96.06 229 GLU A O 1
ATOM 1693 N N . THR A 1 230 ? -9.219 15.977 -19.562 1 96.69 230 THR A N 1
ATOM 1694 C CA . THR A 1 230 ? -8.461 16.297 -20.766 1 96.69 230 THR A CA 1
ATOM 1695 C C . THR A 1 230 ? -7.711 15.062 -21.266 1 96.69 230 THR A C 1
ATOM 1697 O O . THR A 1 230 ? -7.617 14.055 -20.562 1 96.69 230 THR A O 1
ATOM 1700 N N . GLY A 1 231 ? -7.301 15.125 -22.5 1 96.12 231 GLY A N 1
ATOM 1701 C CA . GLY A 1 231 ? -6.465 14.047 -23.031 1 96.12 231 GLY A CA 1
ATOM 1702 C C . GLY A 1 231 ? -5.23 13.797 -22.188 1 96.12 231 GLY A C 1
ATOM 1703 O O . GLY A 1 231 ? -4.883 12.641 -21.906 1 96.12 231 GLY A O 1
ATOM 1704 N N . ARG A 1 232 ? -4.586 14.891 -21.75 1 95.69 232 ARG A N 1
ATOM 1705 C CA . ARG A 1 232 ? -3.412 14.781 -20.891 1 95.69 232 ARG A CA 1
ATOM 1706 C C . ARG A 1 232 ? -3.773 14.148 -19.547 1 95.69 232 ARG A C 1
ATOM 1708 O O . ARG A 1 232 ? -3.01 13.344 -19.016 1 95.69 232 ARG A O 1
ATOM 1715 N N . GLY A 1 233 ? -4.922 14.578 -19.078 1 96.38 233 GLY A N 1
ATOM 1716 C CA . GLY A 1 233 ? -5.398 13.992 -17.844 1 96.38 233 GLY A CA 1
ATOM 1717 C C . GLY A 1 233 ? -5.617 12.492 -17.922 1 96.38 233 GLY A C 1
ATOM 1718 O O . GLY A 1 233 ? -5.262 11.758 -17 1 96.38 233 GLY A O 1
ATOM 1719 N N . ALA A 1 234 ? -6.152 12.062 -19.031 1 96.75 234 ALA A N 1
ATOM 1720 C CA . ALA A 1 234 ? -6.402 10.641 -19.25 1 96.75 234 ALA A CA 1
ATOM 1721 C C . ALA A 1 234 ? -5.094 9.852 -19.312 1 96.75 234 ALA A C 1
ATOM 1723 O O . ALA A 1 234 ? -4.988 8.758 -18.766 1 96.75 234 ALA A O 1
ATOM 1724 N N . VAL A 1 235 ? -4.148 10.406 -19.969 1 96.88 235 VAL A N 1
ATOM 1725 C CA . VAL A 1 235 ? -2.844 9.766 -20.094 1 96.88 235 VAL A CA 1
ATOM 1726 C C . VAL A 1 235 ? -2.18 9.656 -18.734 1 96.88 235 VAL A C 1
ATOM 1728 O O . VAL A 1 235 ? -1.634 8.602 -18.375 1 96.88 235 VAL A O 1
ATOM 1731 N N . ARG A 1 236 ? -2.221 10.703 -17.953 1 96.88 236 ARG A N 1
ATOM 1732 C CA . ARG A 1 236 ? -1.62 10.711 -16.625 1 96.88 236 ARG A CA 1
ATOM 1733 C C . ARG A 1 236 ? -2.318 9.719 -15.703 1 96.88 236 ARG A C 1
ATOM 1735 O O . ARG A 1 236 ? -1.669 9.047 -14.898 1 96.88 236 ARG A O 1
ATOM 1742 N N . ARG A 1 237 ? -3.609 9.68 -15.82 1 97.69 237 ARG A N 1
ATOM 1743 C CA . ARG A 1 237 ? -4.371 8.719 -15.023 1 97.69 237 ARG A CA 1
ATOM 1744 C C . ARG A 1 237 ? -3.957 7.289 -15.359 1 97.69 237 ARG A C 1
ATOM 1746 O O . ARG A 1 237 ? -3.738 6.48 -14.453 1 97.69 237 ARG A O 1
ATOM 1753 N N . ALA A 1 238 ? -3.842 6.984 -16.609 1 96.44 238 ALA A N 1
ATOM 1754 C CA . ALA A 1 238 ? -3.445 5.648 -17.047 1 96.44 238 ALA A CA 1
ATOM 1755 C C . ALA A 1 238 ? -2.061 5.285 -16.516 1 96.44 238 ALA A C 1
ATOM 1757 O O . ALA A 1 238 ? -1.851 4.184 -16.016 1 96.44 238 ALA A O 1
ATOM 1758 N N . ARG A 1 239 ? -1.145 6.207 -16.594 1 96.06 239 ARG A N 1
ATOM 1759 C CA . ARG A 1 239 ? 0.21 5.977 -16.094 1 96.06 239 ARG A CA 1
ATOM 1760 C C . ARG A 1 239 ? 0.221 5.789 -14.586 1 96.06 239 ARG A C 1
ATOM 1762 O O . ARG A 1 239 ? 0.975 4.965 -14.062 1 96.06 239 ARG A O 1
ATOM 1769 N N . THR A 1 240 ? -0.592 6.59 -13.93 1 97.19 240 THR A N 1
ATOM 1770 C CA . THR A 1 240 ? -0.727 6.449 -12.484 1 97.19 240 THR A CA 1
ATOM 1771 C C . THR A 1 240 ? -1.232 5.055 -12.125 1 97.19 240 THR A C 1
ATOM 1773 O O . THR A 1 240 ? -0.699 4.41 -11.219 1 97.19 240 THR A O 1
ATOM 1776 N N . LEU A 1 241 ? -2.203 4.594 -12.852 1 96.06 241 LEU A N 1
ATOM 1777 C CA . LEU A 1 241 ? -2.756 3.264 -12.625 1 96.06 241 LEU A CA 1
ATOM 1778 C C . LEU A 1 241 ? -1.698 2.189 -12.859 1 96.06 241 LEU A C 1
ATOM 1780 O O . LEU A 1 241 ? -1.629 1.209 -12.109 1 96.06 241 LEU A O 1
ATOM 1784 N N . ASP A 1 242 ? -0.878 2.4 -13.836 1 93.75 242 ASP A N 1
ATOM 1785 C CA . ASP A 1 242 ? 0.196 1.453 -14.117 1 93.75 242 ASP A CA 1
ATOM 1786 C C . ASP A 1 242 ? 1.149 1.336 -12.93 1 93.75 242 ASP A C 1
ATOM 1788 O O . ASP A 1 242 ? 1.539 0.231 -12.547 1 93.75 242 ASP A O 1
ATOM 1792 N N . VAL A 1 243 ? 1.479 2.412 -12.359 1 94.88 243 VAL A N 1
ATOM 1793 C CA . VAL A 1 243 ? 2.418 2.438 -11.25 1 94.88 243 VAL A CA 1
ATOM 1794 C C . VAL A 1 243 ? 1.777 1.797 -10.016 1 94.88 243 VAL A C 1
ATOM 1796 O O . VAL A 1 243 ? 2.41 0.993 -9.328 1 94.88 243 VAL A O 1
ATOM 1799 N N . LEU A 1 244 ? 0.527 2.135 -9.75 1 96.12 244 LEU A N 1
ATOM 1800 C CA . LEU A 1 244 ? -0.17 1.545 -8.609 1 96.12 244 LEU A CA 1
ATOM 1801 C C . LEU A 1 244 ? -0.278 0.032 -8.766 1 96.12 244 LEU A C 1
ATOM 1803 O O . LEU A 1 244 ? -0.143 -0.706 -7.785 1 96.12 244 LEU A O 1
ATOM 1807 N N . THR A 1 245 ? -0.496 -0.374 -9.953 1 93.75 245 THR A N 1
ATOM 1808 C CA . THR A 1 245 ? -0.559 -1.803 -10.242 1 93.75 245 THR A CA 1
ATOM 1809 C C . THR A 1 245 ? 0.784 -2.471 -9.961 1 93.75 245 THR A C 1
ATOM 1811 O O . THR A 1 245 ? 0.842 -3.502 -9.289 1 93.75 245 THR A O 1
ATOM 1814 N N . ALA A 1 246 ? 1.807 -1.878 -10.445 1 92.19 246 ALA A N 1
ATOM 1815 C CA . ALA A 1 246 ? 3.15 -2.416 -10.242 1 92.19 246 ALA A CA 1
ATOM 1816 C C . ALA A 1 246 ? 3.494 -2.488 -8.758 1 92.19 246 ALA A C 1
ATOM 1818 O O . ALA A 1 246 ? 4.094 -3.463 -8.297 1 92.19 246 ALA A O 1
ATOM 1819 N N . LEU A 1 247 ? 3.047 -1.545 -8.016 1 94 247 LEU A N 1
ATOM 1820 C CA . LEU A 1 247 ? 3.33 -1.45 -6.59 1 94 247 LEU A CA 1
ATOM 1821 C C . LEU A 1 247 ? 2.48 -2.441 -5.801 1 94 247 LEU A C 1
ATOM 1823 O O . LEU A 1 247 ? 2.76 -2.709 -4.629 1 94 247 LEU A O 1
ATOM 1827 N N . GLY A 1 248 ? 1.469 -2.973 -6.422 1 94.25 248 GLY A N 1
ATOM 1828 C CA . GLY A 1 248 ? 0.49 -3.721 -5.648 1 94.25 248 GLY A CA 1
ATOM 1829 C C . GLY A 1 248 ? -0.258 -2.865 -4.645 1 94.25 248 GLY A C 1
ATOM 1830 O O . GLY A 1 248 ? -0.612 -3.336 -3.562 1 94.25 248 GLY A O 1
ATOM 1831 N N . ALA A 1 249 ? -0.334 -1.562 -4.977 1 95.5 249 ALA A N 1
ATOM 1832 C CA . ALA A 1 249 ? -1.027 -0.616 -4.105 1 95.5 249 ALA A CA 1
ATOM 1833 C C . ALA A 1 249 ? -2.537 -0.675 -4.324 1 95.5 249 ALA A C 1
ATOM 1835 O O . ALA A 1 249 ? -3.094 0.124 -5.078 1 95.5 249 ALA A O 1
ATOM 1836 N N . LEU A 1 250 ? -3.219 -1.561 -3.594 1 94.12 250 LEU A N 1
ATOM 1837 C CA . LEU A 1 250 ? -4.652 -1.787 -3.725 1 94.12 250 LEU A CA 1
ATOM 1838 C C . LEU A 1 250 ? -5.379 -1.436 -2.432 1 94.12 250 LEU A C 1
ATOM 1840 O O . LEU A 1 250 ? -4.875 -1.698 -1.338 1 94.12 250 LEU A O 1
ATOM 1844 N N . VAL A 1 251 ? -6.512 -0.885 -2.625 1 97.38 251 VAL A N 1
ATOM 1845 C CA . VAL A 1 251 ? -7.383 -0.7 -1.468 1 97.38 251 VAL A CA 1
ATOM 1846 C C . VAL A 1 251 ? -7.848 -2.059 -0.947 1 97.38 251 VAL A C 1
ATOM 1848 O O . VAL A 1 251 ? -8.305 -2.902 -1.721 1 97.38 251 VAL A O 1
ATOM 1851 N N . ALA A 1 252 ? -7.66 -2.293 0.37 1 97.38 252 ALA A N 1
ATOM 1852 C CA . ALA A 1 252 ? -8.117 -3.553 0.949 1 97.38 252 ALA A CA 1
ATOM 1853 C C . ALA A 1 252 ? -9.609 -3.762 0.7 1 97.38 252 ALA A C 1
ATOM 1855 O O . ALA A 1 252 ? -10.398 -2.828 0.834 1 97.38 252 ALA A O 1
ATOM 1856 N N . GLY A 1 253 ? -9.984 -4.938 0.364 1 96.75 253 GLY A N 1
ATOM 1857 C CA . GLY A 1 253 ? -11.344 -5.273 -0.035 1 96.75 253 GLY A CA 1
ATOM 1858 C C . GLY A 1 253 ? -12.391 -4.801 0.955 1 96.75 253 GLY A C 1
ATOM 1859 O O . GLY A 1 253 ? -13.328 -4.09 0.584 1 96.75 253 GLY A O 1
ATOM 1860 N N . PRO A 1 254 ? -12.227 -5.113 2.24 1 97.56 254 PRO A N 1
ATOM 1861 C CA . PRO A 1 254 ? -13.266 -4.77 3.219 1 97.56 254 PRO A CA 1
ATOM 1862 C C . PRO A 1 254 ? -13.359 -3.266 3.469 1 97.56 254 PRO A C 1
ATOM 1864 O O . PRO A 1 254 ? -14.383 -2.783 3.961 1 97.56 254 PRO A O 1
ATOM 1867 N N . LEU A 1 255 ? -12.328 -2.539 3.158 1 98 255 LEU A N 1
ATOM 1868 C CA . LEU A 1 255 ? -12.328 -1.102 3.404 1 98 255 LEU A CA 1
ATOM 1869 C C . LEU A 1 255 ? -13.109 -0.362 2.324 1 98 255 LEU A C 1
ATOM 1871 O O . LEU A 1 255 ? -13.633 0.729 2.566 1 98 255 LEU A O 1
ATOM 1875 N N . ALA A 1 256 ? -13.156 -0.94 1.138 1 98.31 256 ALA A N 1
ATOM 1876 C CA . ALA A 1 256 ? -13.656 -0.229 -0.035 1 98.31 256 ALA A CA 1
ATOM 1877 C C . ALA A 1 256 ? -15.109 0.19 0.159 1 98.31 256 ALA A C 1
ATOM 1879 O O . ALA A 1 256 ? -15.461 1.36 -0.017 1 98.31 256 ALA A O 1
ATOM 1880 N N . PRO A 1 257 ? -16 -0.701 0.626 1 98.25 257 PRO A N 1
ATOM 1881 C CA . PRO A 1 257 ? -17.391 -0.272 0.846 1 98.25 257 PRO A CA 1
ATOM 1882 C C . PRO A 1 257 ? -17.516 0.773 1.951 1 98.25 257 PRO A C 1
ATOM 1884 O O . PRO A 1 257 ? -18.344 1.688 1.851 1 98.25 257 PRO A O 1
ATOM 1887 N N . ALA A 1 258 ? -16.75 0.586 2.998 1 98.44 258 ALA A N 1
ATOM 1888 C CA . ALA A 1 258 ? -16.797 1.556 4.09 1 98.44 258 ALA A CA 1
ATOM 1889 C C . ALA A 1 258 ? -16.312 2.926 3.623 1 98.44 258 ALA A C 1
ATOM 1891 O O . ALA A 1 258 ? -16.891 3.951 3.988 1 98.44 258 ALA A O 1
ATOM 1892 N N . ALA A 1 259 ? -15.258 2.957 2.842 1 98.62 259 ALA A N 1
ATOM 1893 C CA . ALA A 1 259 ? -14.742 4.203 2.279 1 98.62 259 ALA A CA 1
ATOM 1894 C C . ALA A 1 259 ? -15.773 4.852 1.357 1 98.62 259 ALA A C 1
ATOM 1896 O O . ALA A 1 259 ? -15.984 6.066 1.416 1 98.62 259 ALA A O 1
ATOM 1897 N N . ALA A 1 260 ? -16.375 4.02 0.531 1 98.81 260 ALA A N 1
ATOM 1898 C CA . ALA A 1 260 ? -17.422 4.535 -0.353 1 98.81 260 ALA A CA 1
ATOM 1899 C C . ALA A 1 260 ? -18.578 5.137 0.449 1 98.81 260 ALA A C 1
ATOM 1901 O O . ALA A 1 260 ? -19.094 6.195 0.098 1 98.81 260 ALA A O 1
ATOM 1902 N N . HIS A 1 261 ? -18.906 4.438 1.483 1 98.81 261 HIS A N 1
ATOM 1903 C CA . HIS A 1 261 ? -19.984 4.926 2.35 1 98.81 261 HIS A CA 1
ATOM 1904 C C . HIS A 1 261 ? -19.609 6.262 2.984 1 98.81 261 HIS A C 1
ATOM 1906 O O . HIS A 1 261 ? -20.422 7.18 3.037 1 98.81 261 HIS A O 1
ATOM 1912 N N . ALA A 1 262 ? -18.422 6.375 3.463 1 98.69 262 ALA A N 1
ATOM 1913 C CA . ALA A 1 262 ? -17.938 7.629 4.035 1 98.69 262 ALA A CA 1
ATOM 1914 C C . ALA A 1 262 ? -17.984 8.758 3.006 1 98.69 262 ALA A C 1
ATOM 1916 O O . ALA A 1 262 ? -18.469 9.859 3.303 1 98.69 262 ALA A O 1
ATOM 1917 N N . LEU A 1 263 ? -17.562 8.492 1.808 1 98.81 263 LEU A N 1
ATOM 1918 C CA . LEU A 1 263 ? -17.547 9.477 0.729 1 98.81 263 LEU A CA 1
ATOM 1919 C C . LEU A 1 263 ? -18.969 9.891 0.351 1 98.81 263 LEU A C 1
ATOM 1921 O O . LEU A 1 263 ? -19.188 11.008 -0.134 1 98.81 263 LEU A O 1
ATOM 1925 N N . GLY A 1 264 ? -19.859 8.984 0.56 1 98.31 264 GLY A N 1
ATOM 1926 C CA . GLY A 1 264 ? -21.25 9.289 0.3 1 98.31 264 GLY A CA 1
ATOM 1927 C C . GLY A 1 264 ? -21.828 10.297 1.274 1 98.31 264 GLY A C 1
ATOM 1928 O O . GLY A 1 264 ? -22.875 10.898 1.009 1 98.31 264 GLY A O 1
ATOM 1929 N N . GLU A 1 265 ? -21.297 10.414 2.381 1 98.06 265 GLU A N 1
ATOM 1930 C CA . GLU A 1 265 ? -21.594 11.406 3.406 1 98.06 265 GLU A CA 1
ATOM 1931 C C . GLU A 1 265 ? -23.047 11.273 3.889 1 98.06 265 GLU A C 1
ATOM 1933 O O . GLU A 1 265 ? -23.781 12.258 3.902 1 98.06 265 GLU A O 1
ATOM 1938 N N . PRO A 1 266 ? -23.406 10.117 4.301 1 98.06 266 PRO A N 1
ATOM 1939 C CA . PRO A 1 266 ? -24.703 10.055 4.992 1 98.06 266 PRO A CA 1
ATOM 1940 C C . PRO A 1 266 ? -24.766 10.977 6.211 1 98.06 266 PRO A C 1
ATOM 1942 O O . PRO A 1 266 ? -23.75 11.57 6.594 1 98.06 266 PRO A O 1
ATOM 1945 N N . GLU A 1 267 ? -25.891 11.125 6.805 1 98.06 267 GLU A N 1
ATOM 1946 C CA . GLU A 1 267 ? -26.109 12.102 7.863 1 98.06 267 GLU A CA 1
ATOM 1947 C C . GLU A 1 267 ? -25.125 11.922 9.008 1 98.06 267 GLU A C 1
ATOM 1949 O O . GLU A 1 267 ? -24.578 12.898 9.523 1 98.06 267 GLU A O 1
ATOM 1954 N N . ALA A 1 268 ? -24.859 10.719 9.375 1 97.31 268 ALA A N 1
ATOM 1955 C CA . ALA A 1 268 ? -23.938 10.438 10.477 1 97.31 268 ALA A CA 1
ATOM 1956 C C . ALA A 1 268 ? -22.531 10.961 10.172 1 97.31 268 ALA A C 1
ATOM 1958 O O . ALA A 1 268 ? -21.844 11.469 11.062 1 97.31 268 ALA A O 1
ATOM 1959 N N . VAL A 1 269 ? -22.141 10.859 8.945 1 97.44 269 VAL A N 1
ATOM 1960 C CA . VAL A 1 269 ? -20.812 11.297 8.523 1 97.44 269 VAL A CA 1
ATOM 1961 C C . VAL A 1 269 ? -20.781 12.828 8.469 1 97.44 269 VAL A C 1
ATOM 1963 O O . VAL A 1 269 ? -19.828 13.445 8.953 1 97.44 269 VAL A O 1
ATOM 1966 N N . ARG A 1 270 ? -21.781 13.438 7.93 1 97.19 270 ARG A N 1
ATOM 1967 C CA . ARG A 1 270 ? -21.844 14.891 7.863 1 97.19 270 ARG A CA 1
ATOM 1968 C C . ARG A 1 270 ? -21.828 15.508 9.258 1 97.19 270 ARG A C 1
ATOM 1970 O O . ARG A 1 270 ? -21.125 16.5 9.492 1 97.19 270 ARG A O 1
ATOM 1977 N N . GLU A 1 271 ? -22.578 14.922 10.117 1 97.25 271 GLU A N 1
ATOM 1978 C CA . GLU A 1 271 ? -22.625 15.406 11.492 1 97.25 271 GLU A CA 1
ATOM 1979 C C . GLU A 1 271 ? -21.25 15.266 12.164 1 97.25 271 GLU A C 1
ATOM 1981 O O . GLU A 1 271 ? -20.812 16.172 12.883 1 97.25 271 GLU A O 1
ATOM 1986 N N . ARG A 1 272 ? -20.641 14.141 11.938 1 97 272 ARG A N 1
ATOM 1987 C CA . ARG A 1 272 ? -19.312 13.922 12.5 1 97 272 ARG A CA 1
ATOM 1988 C C . ARG A 1 272 ? -18.328 14.977 12.008 1 97 272 ARG A C 1
ATOM 1990 O O . ARG A 1 272 ? -17.562 15.531 12.797 1 97 272 ARG A O 1
ATOM 1997 N N . ILE A 1 273 ? -18.328 15.266 10.734 1 96.19 273 ILE A N 1
ATOM 1998 C CA . ILE A 1 273 ? -17.438 16.25 10.141 1 96.19 273 ILE A CA 1
ATOM 1999 C C . ILE A 1 273 ? -17.641 17.609 10.812 1 96.19 273 ILE A C 1
ATOM 2001 O O . ILE A 1 273 ? -16.688 18.25 11.258 1 96.19 273 ILE A O 1
ATOM 2005 N N . ARG A 1 274 ? -18.875 18 10.953 1 95.94 274 ARG A N 1
ATOM 2006 C CA . ARG A 1 274 ? -19.234 19.281 11.531 1 95.94 274 ARG A CA 1
ATOM 2007 C C . ARG A 1 274 ? -18.812 19.375 12.992 1 95.94 274 ARG A C 1
ATOM 2009 O O . ARG A 1 274 ? -18.172 20.344 13.414 1 95.94 274 ARG A O 1
ATOM 2016 N N . ARG A 1 275 ? -19.125 18.375 13.734 1 96.75 275 ARG A N 1
ATOM 2017 C CA . ARG A 1 275 ? -18.828 18.375 15.164 1 96.75 275 ARG A CA 1
ATOM 2018 C C . ARG A 1 275 ? -17.328 18.312 15.414 1 96.75 275 ARG A C 1
ATOM 2020 O O . ARG A 1 275 ? -16.812 18.969 16.328 1 96.75 275 ARG A O 1
ATOM 2027 N N . ALA A 1 276 ? -16.688 17.484 14.648 1 96.69 276 ALA A N 1
ATOM 2028 C CA . ALA A 1 276 ? -15.242 17.344 14.812 1 96.69 276 ALA A CA 1
ATOM 2029 C C . ALA A 1 276 ? -14.531 18.656 14.492 1 96.69 276 ALA A C 1
ATOM 2031 O O . ALA A 1 276 ? -13.609 19.062 15.203 1 96.69 276 ALA A O 1
ATOM 2032 N N . ALA A 1 277 ? -14.945 19.312 13.406 1 96 277 ALA A N 1
ATOM 2033 C CA . ALA A 1 277 ? -14.352 20.594 13.039 1 96 277 ALA A CA 1
ATOM 2034 C C . ALA A 1 277 ? -14.586 21.641 14.133 1 96 277 ALA A C 1
ATOM 2036 O O . ALA A 1 277 ? -13.664 22.375 14.508 1 96 277 ALA A O 1
ATOM 2037 N N . GLY A 1 278 ? -15.781 21.672 14.664 1 96.5 278 GLY A N 1
ATOM 2038 C CA . GLY A 1 278 ? -16.094 22.594 15.75 1 96.5 278 GLY A CA 1
ATOM 2039 C C . GLY A 1 278 ? -15.289 22.312 17 1 96.5 278 GLY A C 1
ATOM 2040 O O . GLY A 1 278 ? -14.789 23.25 17.641 1 96.5 278 GLY A O 1
ATOM 2041 N N . LEU A 1 279 ? -15.219 21.062 17.328 1 97.5 279 LEU A N 1
ATOM 2042 C CA . LEU A 1 279 ? -14.43 20.656 18.5 1 97.5 279 LEU A CA 1
ATOM 2043 C C . LEU A 1 279 ? -12.969 21.062 18.328 1 97.5 279 LEU A C 1
ATOM 2045 O O . LEU A 1 279 ? -12.391 21.672 19.234 1 97.5 279 LEU A O 1
ATOM 2049 N N . GLN A 1 280 ? -12.43 20.766 17.172 1 96.69 280 GLN A N 1
ATOM 2050 C CA . GLN A 1 280 ? -11.031 21.078 16.938 1 96.69 280 GLN A CA 1
ATOM 2051 C C . GLN A 1 280 ? -10.805 22.594 16.906 1 96.69 280 GLN A C 1
ATOM 2053 O O . GLN A 1 280 ? -9.758 23.078 17.328 1 96.69 280 GLN A O 1
ATOM 2058 N N . ALA A 1 281 ? -11.766 23.328 16.391 1 97.25 281 ALA A N 1
ATOM 2059 C CA . ALA A 1 281 ? -11.68 24.781 16.422 1 97.25 281 ALA A CA 1
ATOM 2060 C C . ALA A 1 281 ? -11.461 25.297 17.844 1 97.25 281 ALA A C 1
ATOM 2062 O O . ALA A 1 281 ? -10.594 26.141 18.078 1 97.25 281 ALA A O 1
ATOM 2063 N N . ARG A 1 282 ? -12.18 24.797 18.75 1 97.88 282 ARG A N 1
ATOM 2064 C CA . ARG A 1 282 ? -12.133 25.25 20.125 1 97.88 282 ARG A CA 1
ATOM 2065 C C . ARG A 1 282 ? -10.852 24.781 20.812 1 97.88 282 ARG A C 1
ATOM 2067 O O . ARG A 1 282 ? -10.172 25.578 21.469 1 97.88 282 ARG A O 1
ATOM 2074 N N . VAL A 1 283 ? -10.555 23.531 20.672 1 97.81 283 VAL A N 1
ATOM 2075 C CA . VAL A 1 283 ? -9.414 22.938 21.375 1 97.81 283 VAL A CA 1
ATOM 2076 C C . VAL A 1 283 ? -8.117 23.516 20.812 1 97.81 283 VAL A C 1
ATOM 2078 O O . VAL A 1 283 ? -7.203 23.844 21.562 1 97.81 283 VAL A O 1
ATOM 2081 N N . ALA A 1 284 ? -8.031 23.609 19.5 1 97.81 284 ALA A N 1
ATOM 2082 C CA . ALA A 1 284 ? -6.836 24.172 18.875 1 97.81 284 ALA A CA 1
ATOM 2083 C C . ALA A 1 284 ? -6.641 25.625 19.25 1 97.81 284 ALA A C 1
ATOM 2085 O O . ALA A 1 284 ? -5.512 26.078 19.453 1 97.81 284 ALA A O 1
ATOM 2086 N N . ALA A 1 285 ? -7.73 26.375 19.312 1 98.12 285 ALA A N 1
ATOM 2087 C CA . ALA 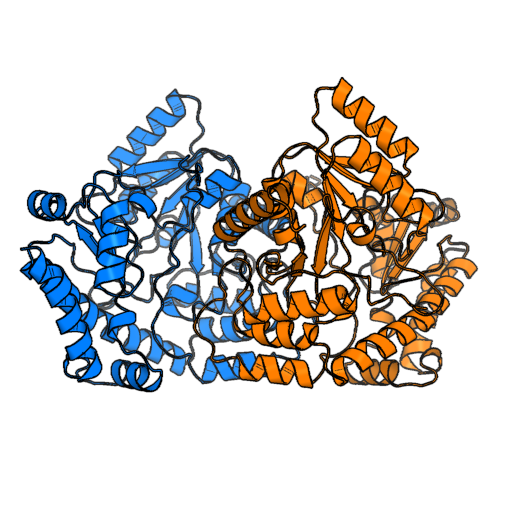A 1 285 ? -7.645 27.781 19.75 1 98.12 285 ALA A CA 1
ATOM 2088 C C . ALA A 1 285 ? -7.121 27.875 21.172 1 98.12 285 ALA A C 1
ATOM 2090 O O . ALA A 1 285 ? -6.316 28.75 21.484 1 98.12 285 ALA A O 1
ATOM 2091 N N . ALA A 1 286 ? -7.609 27 22.016 1 98.56 286 ALA A N 1
ATOM 2092 C CA . ALA A 1 286 ? -7.141 26.984 23.391 1 98.56 286 ALA A CA 1
ATOM 2093 C C . ALA A 1 286 ? -5.656 26.641 23.469 1 98.56 286 ALA A C 1
ATOM 2095 O O . ALA A 1 286 ? -4.902 27.281 24.219 1 98.56 286 ALA A O 1
ATOM 2096 N N . ALA A 1 287 ? -5.258 25.656 22.75 1 98.25 287 ALA A N 1
ATOM 2097 C CA . ALA A 1 287 ? -3.846 25.281 22.688 1 98.25 287 ALA A CA 1
ATOM 2098 C C . ALA A 1 287 ? -2.998 26.438 22.156 1 98.25 287 ALA A C 1
ATOM 2100 O O . ALA A 1 287 ? -1.901 26.688 22.656 1 98.25 287 ALA A O 1
ATOM 2101 N N . HIS A 1 288 ? -3.463 27.078 21.141 1 98.62 288 HIS A N 1
ATOM 2102 C CA . HIS A 1 288 ? -2.795 28.219 20.547 1 98.62 288 HIS A CA 1
ATOM 2103 C C . HIS A 1 288 ? -2.58 29.328 21.578 1 98.62 288 HIS A C 1
ATOM 2105 O O . HIS A 1 288 ? -1.482 29.875 21.688 1 98.62 288 HIS A O 1
ATOM 2111 N N . ARG A 1 289 ? -3.562 29.625 22.328 1 98.19 289 ARG A N 1
ATOM 2112 C CA . ARG A 1 289 ? -3.455 30.641 23.375 1 98.19 289 ARG A CA 1
ATOM 2113 C C . ARG A 1 289 ? -2.408 30.25 24.406 1 98.19 289 ARG A C 1
ATOM 2115 O O . ARG A 1 289 ? -1.636 31.094 24.859 1 98.19 289 ARG A O 1
ATOM 2122 N N . ALA A 1 290 ? -2.412 29 24.734 1 97.56 290 ALA A N 1
ATOM 2123 C CA . ALA A 1 290 ? -1.456 28.5 25.719 1 97.56 290 ALA A CA 1
ATOM 2124 C C . ALA A 1 290 ? -0.021 28.703 25.234 1 97.56 290 ALA A C 1
ATOM 2126 O O . ALA A 1 290 ? 0.843 29.141 26 1 97.56 290 ALA A O 1
ATOM 2127 N N . VAL A 1 291 ? 0.248 28.391 24.016 1 97.25 291 VAL A N 1
ATOM 2128 C CA . VAL A 1 291 ? 1.608 28.5 23.5 1 97.25 291 VAL A CA 1
ATOM 2129 C C . VAL A 1 291 ? 2 29.969 23.391 1 97.25 291 VAL A C 1
ATOM 2131 O O . VAL A 1 291 ? 3.137 30.344 23.688 1 97.25 291 VAL A O 1
ATOM 2134 N N . LEU A 1 292 ? 1.063 30.828 22.984 1 97.69 292 LEU A N 1
ATOM 2135 C CA . LEU A 1 292 ? 1.344 32.25 22.906 1 97.69 292 LEU A CA 1
ATOM 2136 C C . LEU A 1 292 ? 1.679 32.812 24.281 1 97.69 292 LEU A C 1
ATOM 2138 O O . LEU A 1 292 ? 2.588 33.625 24.422 1 97.69 292 LEU A O 1
ATOM 2142 N N . THR A 1 293 ? 0.937 32.375 25.234 1 97.31 293 THR A N 1
ATOM 2143 C CA . THR A 1 293 ? 1.137 32.844 26.594 1 97.31 293 THR A CA 1
ATOM 2144 C C . THR A 1 293 ? 2.535 32.5 27.094 1 97.31 293 THR A C 1
ATOM 2146 O O . THR A 1 293 ? 3.127 33.219 27.891 1 97.31 293 THR A O 1
ATOM 2149 N N . ALA A 1 294 ? 3.041 31.469 26.562 1 96.88 294 ALA A N 1
ATOM 2150 C CA . ALA A 1 294 ? 4.359 31 26.984 1 96.88 294 ALA A CA 1
ATOM 2151 C C . ALA A 1 294 ? 5.465 31.688 26.188 1 96.88 294 ALA A C 1
ATOM 2153 O O . ALA A 1 294 ? 6.648 31.406 26.375 1 96.88 294 ALA A O 1
ATOM 2154 N N . GLY A 1 295 ? 5.109 32.562 25.234 1 97.12 295 GLY A N 1
ATOM 2155 C CA . GLY A 1 295 ? 6.094 33.281 24.438 1 97.12 295 GLY A CA 1
ATOM 2156 C C . GLY A 1 295 ? 6.461 32.562 23.156 1 97.12 295 GLY A C 1
ATOM 2157 O O . GLY A 1 295 ? 7.449 32.906 22.5 1 97.12 295 GLY A O 1
ATOM 2158 N N . VAL A 1 296 ? 5.758 31.562 22.828 1 97.69 296 VAL A N 1
ATOM 2159 C CA . VAL A 1 296 ? 5.953 30.797 21.594 1 97.69 296 VAL A CA 1
ATOM 2160 C C . VAL A 1 296 ? 5.113 31.422 20.484 1 97.69 296 VAL A C 1
ATOM 2162 O O . VAL A 1 296 ? 3.992 31.875 20.719 1 97.69 296 VAL A O 1
ATOM 2165 N N . LEU A 1 297 ? 5.715 31.453 19.266 1 97.25 297 LEU A N 1
ATOM 2166 C CA . LEU A 1 297 ? 4.984 31.984 18.125 1 97.25 297 LEU A CA 1
ATOM 2167 C C . LEU A 1 297 ? 4.262 30.875 17.375 1 97.25 297 LEU A C 1
ATOM 2169 O O . LEU A 1 297 ? 4.812 29.797 17.188 1 97.25 297 LEU A O 1
ATOM 2173 N N . ALA A 1 298 ? 3.066 31.172 16.953 1 97.38 298 ALA A N 1
ATOM 2174 C CA . ALA A 1 298 ? 2.285 30.266 16.125 1 97.38 298 ALA A CA 1
ATOM 2175 C C . ALA A 1 298 ? 1.147 30.984 15.422 1 97.38 298 ALA A C 1
ATOM 2177 O O . ALA A 1 298 ? 0.483 31.844 16.016 1 97.38 298 ALA A O 1
ATOM 2178 N N . ARG A 1 299 ? 1.004 30.719 14.148 1 97.19 299 ARG A N 1
ATOM 2179 C CA . ARG A 1 299 ? -0.181 31.219 13.461 1 97.19 299 ARG A CA 1
ATOM 2180 C C . ARG A 1 299 ? -1.447 30.562 14 1 97.19 299 ARG A C 1
ATOM 2182 O O . ARG A 1 299 ? -1.415 29.422 14.453 1 97.19 299 ARG A O 1
ATOM 2189 N N . PRO A 1 300 ? -2.549 31.328 14.008 1 97.25 300 PRO A N 1
ATOM 2190 C CA . PRO A 1 300 ? -3.795 30.688 14.445 1 97.25 300 PRO A CA 1
ATOM 2191 C C . PRO A 1 300 ? -4.184 29.5 13.57 1 97.25 300 PRO A C 1
ATOM 2193 O O . PRO A 1 300 ? -4.211 29.609 12.344 1 97.25 300 PRO A O 1
ATOM 2196 N N . PRO A 1 301 ? -4.402 28.375 14.211 1 97.88 301 PRO A N 1
ATOM 2197 C CA . PRO A 1 301 ? -4.828 27.219 13.414 1 97.88 301 PRO A CA 1
ATOM 2198 C C . PRO A 1 301 ? -6.207 27.406 12.789 1 97.88 301 PRO A C 1
ATOM 2200 O O . PRO A 1 301 ? -7.121 27.922 13.438 1 97.88 301 PRO A O 1
ATOM 2203 N N . GLN A 1 302 ? -6.336 27.031 11.531 1 98.06 302 GLN A N 1
ATOM 2204 C CA . GLN A 1 302 ? -7.574 27.25 10.797 1 98.06 302 GLN A CA 1
ATOM 2205 C C . GLN A 1 302 ? -8.172 25.938 10.289 1 98.06 302 GLN A C 1
ATOM 2207 O O . GLN A 1 302 ? -9.336 25.891 9.891 1 98.06 302 GLN A O 1
ATOM 2212 N N . ALA A 1 303 ? -7.441 24.828 10.281 1 97.44 303 ALA A N 1
ATOM 2213 C CA . ALA A 1 303 ? -7.891 23.516 9.805 1 97.44 303 ALA A CA 1
ATOM 2214 C C . ALA A 1 303 ? -7.109 22.391 10.484 1 97.44 303 ALA A C 1
ATOM 2216 O O . ALA A 1 303 ? -6.047 22.625 11.062 1 97.44 303 ALA A O 1
ATOM 2217 N N . GLY A 1 304 ? -7.664 21.266 10.43 1 96.31 304 GLY A N 1
ATOM 2218 C CA . GLY A 1 304 ? -6.969 20.078 10.914 1 96.31 304 GLY A CA 1
ATOM 2219 C C . GLY A 1 304 ? -7.055 19.922 12.422 1 96.31 304 GLY A C 1
ATOM 2220 O O . GLY A 1 304 ? -8.078 20.25 13.031 1 96.31 304 GLY A O 1
ATOM 2221 N N . ARG A 1 305 ? -6.137 19.281 12.953 1 96.81 305 ARG A N 1
ATOM 2222 C CA . ARG A 1 305 ? -6.059 18.953 14.375 1 96.81 305 ARG A CA 1
ATOM 2223 C C . ARG A 1 305 ? -4.637 19.109 14.898 1 96.81 305 ARG A C 1
ATOM 2225 O O . ARG A 1 305 ? -4.082 18.188 15.492 1 96.81 305 ARG A O 1
ATOM 2232 N N . HIS A 1 306 ? -4.078 20.281 14.57 1 96.5 306 HIS A N 1
ATOM 2233 C CA . HIS A 1 306 ? -2.693 20.578 14.914 1 96.5 306 HIS A CA 1
ATOM 2234 C C . HIS A 1 306 ? -2.424 22.078 14.891 1 96.5 306 HIS A C 1
ATOM 2236 O O . HIS A 1 306 ? -3.314 22.859 14.562 1 96.5 306 HIS A O 1
ATOM 2242 N N . LEU A 1 307 ? -1.28 22.469 15.32 1 96.38 307 LEU A N 1
ATOM 2243 C CA . LEU A 1 307 ? -0.707 23.781 15.117 1 96.38 307 LEU A CA 1
ATOM 2244 C C . LEU A 1 307 ? 0.811 23.719 14.992 1 96.38 307 LEU A C 1
ATOM 2246 O O . LEU A 1 307 ? 1.42 22.703 15.375 1 96.38 307 LEU A O 1
ATOM 2250 N N . TYR A 1 308 ? 1.352 24.656 14.375 1 97.94 308 TYR A N 1
ATOM 2251 C CA . TYR A 1 308 ? 2.785 24.719 14.117 1 97.94 308 TYR A CA 1
ATOM 2252 C C . TYR A 1 308 ? 3.43 25.844 14.93 1 97.94 308 TYR A C 1
ATOM 2254 O O . TYR A 1 308 ? 3.15 27.016 14.711 1 97.94 308 TYR A O 1
ATOM 2262 N N . ALA A 1 309 ? 4.297 25.469 15.852 1 98.12 309 ALA A N 1
ATOM 2263 C CA . ALA A 1 309 ? 4.82 26.406 16.844 1 98.12 309 ALA A CA 1
ATOM 2264 C C . ALA A 1 309 ? 6.297 26.703 16.594 1 98.12 309 ALA A C 1
ATOM 2266 O O . ALA A 1 309 ? 7.062 25.797 16.25 1 98.12 309 ALA A O 1
ATOM 2267 N N . ASP A 1 310 ? 6.645 27.922 16.688 1 98 310 ASP A N 1
ATOM 2268 C CA . ASP A 1 310 ? 8.023 28.391 16.594 1 98 310 ASP A CA 1
ATOM 2269 C C . ASP A 1 310 ? 8.555 28.828 17.953 1 98 310 ASP A C 1
ATOM 2271 O O . ASP A 1 310 ? 8.148 29.859 18.484 1 98 310 ASP A O 1
ATOM 2275 N N . LEU A 1 311 ? 9.492 28.094 18.469 1 98.38 311 LEU A N 1
ATOM 2276 C CA . LEU A 1 311 ? 10.047 28.359 19.797 1 98.38 311 LEU A CA 1
ATOM 2277 C C . LEU A 1 311 ? 11.352 29.141 19.688 1 98.38 311 LEU A C 1
ATOM 2279 O O . LEU A 1 311 ? 12.125 29.188 20.656 1 98.38 311 LEU A O 1
ATOM 2283 N N . GLY A 1 312 ? 11.57 29.719 18.578 1 97.25 312 GLY A N 1
ATOM 2284 C CA . GLY A 1 312 ? 12.742 30.547 18.359 1 97.25 312 GLY A CA 1
ATOM 2285 C C . GLY A 1 312 ? 12.945 31.594 19.438 1 97.25 312 GLY A C 1
ATOM 2286 O O . GLY A 1 312 ? 14.062 31.797 19.922 1 97.25 312 GLY A O 1
ATOM 2287 N N . PRO A 1 313 ? 11.938 32.25 19.844 1 97.31 313 PRO A N 1
ATOM 2288 C CA . PRO A 1 313 ? 12.062 33.281 20.875 1 97.31 313 PRO A CA 1
ATOM 2289 C C . PRO A 1 313 ? 12.57 32.75 22.203 1 97.31 313 PRO A C 1
ATOM 2291 O O . PRO A 1 313 ? 13.055 33.5 23.047 1 97.31 313 PRO A O 1
ATOM 2294 N N . LEU A 1 314 ? 12.461 31.469 22.438 1 97.56 314 LEU A N 1
ATOM 2295 C CA . LEU A 1 314 ? 12.875 30.859 23.703 1 97.56 314 LEU A CA 1
ATOM 2296 C C . LEU A 1 314 ? 14.195 30.125 23.531 1 97.56 314 LEU A C 1
ATOM 2298 O O . LEU A 1 314 ? 14.523 29.234 24.328 1 97.56 314 LEU A O 1
ATOM 2302 N N . ARG A 1 315 ? 14.961 30.422 22.562 1 97.25 315 ARG A N 1
ATOM 2303 C CA . ARG A 1 315 ? 16.172 29.703 22.172 1 97.25 315 ARG A CA 1
ATOM 2304 C C . ARG A 1 315 ? 17.156 29.641 23.344 1 97.25 315 ARG A C 1
ATOM 2306 O O . ARG A 1 315 ? 17.766 28.594 23.594 1 97.25 315 ARG A O 1
ATOM 2313 N N . SER A 1 316 ? 17.375 30.766 24.031 1 96.69 316 SER A N 1
ATOM 2314 C CA . SER A 1 316 ? 18.344 30.812 25.125 1 96.69 316 SER A CA 1
ATOM 2315 C C . SER A 1 316 ? 17.953 29.859 26.25 1 96.69 316 SER A C 1
ATOM 2317 O O . SER A 1 316 ? 18.797 29.125 26.766 1 96.69 316 SER A O 1
ATOM 2319 N N . ARG A 1 317 ? 16.734 29.922 26.578 1 96.38 317 ARG A N 1
ATOM 2320 C CA . ARG A 1 317 ? 16.25 29.047 27.625 1 96.38 317 ARG A CA 1
ATOM 2321 C C . ARG A 1 317 ? 16.359 27.578 27.219 1 96.38 317 ARG A C 1
ATOM 2323 O O . ARG A 1 317 ? 16.703 26.734 28.047 1 96.38 317 ARG A O 1
ATOM 2330 N N . LEU A 1 318 ? 16.016 27.281 26.016 1 97.75 318 LEU A N 1
ATOM 2331 C CA . LEU A 1 318 ? 16.094 25.922 25.484 1 97.75 318 LEU A CA 1
ATOM 2332 C C . LEU A 1 318 ? 17.531 25.438 25.469 1 97.75 318 LEU A C 1
ATOM 2334 O O . LEU A 1 318 ? 17.797 24.266 25.797 1 97.75 318 LEU A O 1
ATOM 2338 N N . ALA A 1 319 ? 18.422 26.297 25.172 1 97.19 319 ALA A N 1
ATOM 2339 C CA . ALA A 1 319 ? 19.844 25.953 25.172 1 97.19 319 ALA A CA 1
ATOM 2340 C C . ALA A 1 319 ? 20.312 25.547 26.578 1 97.19 319 ALA A C 1
ATOM 2342 O O . ALA A 1 319 ? 21.125 24.641 26.734 1 97.19 319 ALA A O 1
ATOM 2343 N N . ASP A 1 320 ? 19.797 26.203 27.578 1 97.12 320 ASP A N 1
ATOM 2344 C CA . ASP A 1 320 ? 20.109 25.891 28.953 1 97.12 320 ASP A CA 1
ATOM 2345 C C . ASP A 1 320 ? 19.672 24.469 29.312 1 97.12 320 ASP A C 1
ATOM 2347 O O . ASP A 1 320 ? 20.234 23.844 30.219 1 97.12 320 ASP A O 1
ATOM 2351 N N . LEU A 1 321 ? 18.719 24.016 28.609 1 96.75 321 LEU A N 1
ATOM 2352 C CA . LEU A 1 321 ? 18.172 22.672 28.844 1 96.75 321 LEU A CA 1
ATOM 2353 C C . LEU A 1 321 ? 18.797 21.656 27.906 1 96.75 321 LEU A C 1
ATOM 2355 O O . LEU A 1 321 ? 18.359 20.5 27.859 1 96.75 321 LEU A O 1
ATOM 2359 N N . GLY A 1 322 ? 19.672 22.094 27.094 1 96.88 322 GLY A N 1
ATOM 2360 C CA . GLY A 1 322 ? 20.375 21.219 26.172 1 96.88 322 GLY A CA 1
ATOM 2361 C C . GLY A 1 322 ? 19.672 21.062 24.844 1 96.88 322 GLY A C 1
ATOM 2362 O O . GLY A 1 322 ? 20.016 20.156 24.062 1 96.88 322 GLY A O 1
ATOM 2363 N N . VAL A 1 323 ? 18.703 21.844 24.5 1 97.88 323 VAL A N 1
ATOM 2364 C CA . VAL A 1 323 ? 17.953 21.797 23.25 1 97.88 323 VAL A CA 1
ATOM 2365 C C . VAL A 1 323 ? 18.438 22.891 22.312 1 97.88 323 VAL A C 1
ATOM 2367 O O . VAL A 1 323 ? 18.172 24.078 22.547 1 97.88 323 VAL A O 1
ATOM 2370 N N . THR A 1 324 ? 19.094 22.484 21.219 1 97.56 324 THR A N 1
ATOM 2371 C CA . THR A 1 324 ? 19.734 23.5 20.391 1 97.56 324 THR A CA 1
ATOM 2372 C C . THR A 1 324 ? 19.281 23.359 18.938 1 97.56 324 THR A C 1
ATOM 2374 O O . THR A 1 324 ? 19.594 24.203 18.094 1 97.56 324 THR A O 1
ATOM 2377 N N . ASP A 1 325 ? 18.562 22.312 18.625 1 97.25 325 ASP A N 1
ATOM 2378 C CA . ASP A 1 325 ? 18.062 22.125 17.266 1 97.25 325 ASP A CA 1
ATOM 2379 C C . ASP A 1 325 ? 16.703 21.453 17.266 1 97.25 325 ASP A C 1
ATOM 2381 O O . ASP A 1 325 ? 16.141 21.156 18.328 1 97.25 325 ASP A O 1
ATOM 2385 N N . SER A 1 326 ? 16.172 21.328 16.094 1 96.44 326 SER A N 1
ATOM 2386 C CA . SER A 1 326 ? 14.805 20.844 15.93 1 96.44 326 SER A CA 1
ATOM 2387 C C . SER A 1 326 ? 14.688 19.391 16.344 1 96.44 326 SER A C 1
ATOM 2389 O O . SER A 1 326 ? 13.641 18.953 16.844 1 96.44 326 SER A O 1
ATOM 2391 N N . MET A 1 327 ? 15.742 18.562 16.266 1 96.25 327 MET A N 1
ATOM 2392 C CA . MET A 1 327 ? 15.719 17.156 16.672 1 96.25 327 MET A CA 1
ATOM 2393 C C . MET A 1 327 ? 15.641 17.031 18.188 1 96.25 327 MET A C 1
ATOM 2395 O O . MET A 1 327 ? 14.852 16.25 18.719 1 96.25 327 MET A O 1
ATOM 2399 N N . GLU A 1 328 ? 16.484 17.781 18.781 1 97.62 328 GLU A N 1
ATOM 2400 C CA . GLU A 1 328 ? 16.484 17.797 20.25 1 97.62 328 GLU A CA 1
ATOM 2401 C C . GLU A 1 328 ? 15.18 18.359 20.797 1 97.62 328 GLU A C 1
ATOM 2403 O O . GLU A 1 328 ? 14.68 17.906 21.828 1 97.62 328 GLU A O 1
ATOM 2408 N N . LEU A 1 329 ? 14.648 19.375 20.125 1 97.94 329 LEU A N 1
ATOM 2409 C CA . LEU A 1 329 ? 13.367 19.938 20.516 1 97.94 329 LEU A CA 1
ATOM 2410 C C . LEU A 1 329 ? 12.258 18.891 20.438 1 97.94 329 LEU A C 1
ATOM 2412 O O . LEU A 1 329 ? 11.422 18.797 21.328 1 97.94 329 LEU A O 1
ATOM 2416 N N . GLU A 1 330 ? 12.227 18.172 19.344 1 96.88 330 GLU A N 1
ATOM 2417 C CA . GLU A 1 330 ? 11.266 17.078 19.172 1 96.88 330 GLU A CA 1
ATOM 2418 C C . GLU A 1 330 ? 11.344 16.094 20.328 1 96.88 330 GLU A C 1
ATOM 2420 O O . GLU A 1 330 ? 10.32 15.719 20.906 1 96.88 330 GLU A O 1
ATOM 2425 N N . GLU A 1 331 ? 12.516 15.672 20.656 1 96.81 331 GLU A N 1
ATOM 2426 C CA . GLU A 1 331 ? 12.711 14.719 21.734 1 96.81 331 GLU A CA 1
ATOM 2427 C C . GLU A 1 331 ? 12.242 15.297 23.078 1 96.81 331 GLU A C 1
ATOM 2429 O O . GLU A 1 331 ? 11.523 14.625 23.828 1 96.81 331 GLU A O 1
ATOM 2434 N N . TYR A 1 332 ? 12.648 16.484 23.328 1 97.19 332 TYR A N 1
ATOM 2435 C CA . TYR A 1 332 ? 12.32 17.156 24.594 1 97.19 332 TYR A CA 1
ATOM 2436 C C . TYR A 1 332 ? 10.812 17.281 24.766 1 97.19 332 TYR A C 1
ATOM 2438 O O . TYR A 1 332 ? 10.266 16.875 25.797 1 97.19 332 TYR A O 1
ATOM 2446 N N . LEU A 1 333 ? 10.156 17.766 23.734 1 96.81 333 LEU A N 1
ATOM 2447 C CA . LEU A 1 333 ? 8.734 18.047 23.875 1 96.81 333 LEU A CA 1
ATOM 2448 C C . LEU A 1 333 ? 7.922 16.75 23.812 1 96.81 333 LEU A C 1
ATOM 2450 O O . LEU A 1 333 ? 6.855 16.656 24.422 1 96.81 333 LEU A O 1
ATOM 2454 N N . THR A 1 334 ? 8.359 15.773 23 1 95.81 334 THR A N 1
ATOM 2455 C CA . THR A 1 334 ? 7.691 14.477 23 1 95.81 334 THR A CA 1
ATOM 2456 C C . THR A 1 334 ? 7.664 13.883 24.406 1 95.81 334 THR A C 1
ATOM 2458 O O . THR A 1 334 ? 6.629 13.391 24.859 1 95.81 334 THR A O 1
ATOM 2461 N N . ASP A 1 335 ? 8.766 13.953 25.078 1 95.38 335 ASP A N 1
ATOM 2462 C CA . ASP A 1 335 ? 8.859 13.445 26.453 1 95.38 335 ASP A CA 1
ATOM 2463 C C . ASP A 1 335 ? 7.969 14.25 27.391 1 95.38 335 ASP A C 1
ATOM 2465 O O . ASP A 1 335 ? 7.234 13.672 28.203 1 95.38 335 ASP A O 1
ATOM 2469 N N . ARG A 1 336 ? 8.023 15.508 27.297 1 95 336 ARG A N 1
ATOM 2470 C CA . ARG A 1 336 ? 7.312 16.391 28.219 1 95 336 ARG A CA 1
ATOM 2471 C C . ARG A 1 336 ? 5.801 16.281 28.031 1 95 336 ARG A C 1
ATOM 2473 O O . ARG A 1 336 ? 5.047 16.312 29.016 1 95 336 ARG A O 1
ATOM 2480 N N . LEU A 1 337 ? 5.379 16.156 26.797 1 94.56 337 LEU A N 1
ATOM 2481 C CA . LEU A 1 337 ? 3.953 16.141 26.5 1 94.56 337 LEU A CA 1
ATOM 2482 C C . LEU A 1 337 ? 3.4 14.727 26.5 1 94.56 337 LEU A C 1
ATOM 2484 O O . LEU A 1 337 ? 2.184 14.523 26.547 1 94.56 337 LEU A O 1
ATOM 2488 N N . GLY A 1 338 ? 4.27 13.734 26.375 1 90.31 338 GLY A N 1
ATOM 2489 C CA . GLY A 1 338 ? 3.842 12.344 26.344 1 90.31 338 GLY A CA 1
ATOM 2490 C C . GLY A 1 338 ? 3.188 11.945 25.031 1 90.31 338 GLY A C 1
ATOM 2491 O O . GLY A 1 338 ? 2.377 11.016 25 1 90.31 338 GLY A O 1
ATOM 2492 N N . ALA A 1 339 ? 3.318 12.734 24.031 1 89.19 339 ALA A N 1
ATOM 2493 C CA . ALA A 1 339 ? 2.811 12.461 22.688 1 89.19 339 ALA A CA 1
ATOM 2494 C C . ALA A 1 339 ? 3.812 12.906 21.625 1 89.19 339 ALA A C 1
ATOM 2496 O O . ALA A 1 339 ? 4.57 13.859 21.844 1 89.19 339 ALA A O 1
ATOM 2497 N N . PRO A 1 340 ? 3.818 12.188 20.516 1 89.94 340 PRO A N 1
ATOM 2498 C CA . PRO A 1 340 ? 4.746 12.57 19.453 1 89.94 340 PRO A CA 1
ATOM 2499 C C . PRO A 1 340 ? 4.609 14.039 19.047 1 89.94 340 PRO A C 1
ATOM 2501 O O . PRO A 1 340 ? 3.496 14.516 18.812 1 89.94 340 PRO A O 1
ATOM 2504 N N . THR A 1 341 ? 5.699 14.742 19.016 1 94.75 341 THR A N 1
ATOM 2505 C CA . THR A 1 341 ? 5.785 16.156 18.672 1 94.75 341 THR A CA 1
ATOM 2506 C C . THR A 1 341 ? 6.867 16.391 17.609 1 94.75 341 THR A C 1
ATOM 2508 O O . THR A 1 341 ? 7.961 16.859 17.938 1 94.75 341 THR A O 1
ATOM 2511 N N . PRO A 1 342 ? 6.539 16.109 16.375 1 95.62 342 PRO A N 1
ATOM 2512 C CA . PRO A 1 342 ? 7.555 16.172 15.328 1 95.62 342 PRO A CA 1
ATOM 2513 C C . PRO A 1 342 ? 8.141 17.578 15.18 1 95.62 342 PRO A C 1
ATOM 2515 O O . PRO A 1 342 ? 7.406 18.562 15.211 1 95.62 342 PRO A O 1
ATOM 2518 N N . GLY A 1 343 ? 9.484 17.625 15.031 1 96.75 343 GLY A N 1
ATOM 2519 C CA . GLY A 1 343 ? 10.203 18.875 14.828 1 96.75 343 GLY A CA 1
ATOM 2520 C C . GLY A 1 343 ? 10.102 19.391 13.406 1 96.75 343 GLY A C 1
ATOM 2521 O O . GLY A 1 343 ? 9.719 18.656 12.492 1 96.75 343 GLY A O 1
ATOM 2522 N N . GLY A 1 344 ? 10.391 20.656 13.242 1 96.44 344 GLY A N 1
ATOM 2523 C CA . GLY A 1 344 ? 10.297 21.312 11.953 1 96.44 344 GLY A CA 1
ATOM 2524 C C . GLY A 1 344 ? 11.141 20.641 10.883 1 96.44 344 GLY A C 1
ATOM 2525 O O . GLY A 1 344 ? 10.812 20.703 9.695 1 96.44 344 GLY A O 1
ATOM 2526 N N . HIS A 1 345 ? 12.258 19.953 11.281 1 95.31 345 HIS A N 1
ATOM 2527 C CA . HIS A 1 345 ? 13.148 19.297 10.328 1 95.31 345 HIS A CA 1
ATOM 2528 C C . HIS A 1 345 ? 12.43 18.188 9.578 1 95.31 345 HIS A C 1
ATOM 2530 O O . HIS A 1 345 ? 12.805 17.844 8.453 1 95.31 345 HIS A O 1
ATOM 2536 N N . ARG A 1 346 ? 11.375 17.672 10.148 1 95.12 346 ARG A N 1
ATOM 2537 C CA . ARG A 1 346 ? 10.609 16.625 9.484 1 95.12 346 ARG A CA 1
ATOM 2538 C C . ARG A 1 346 ? 9.82 17.188 8.305 1 95.12 346 ARG A C 1
ATOM 2540 O O . ARG A 1 346 ? 9.43 16.438 7.402 1 95.12 346 ARG A O 1
ATOM 2547 N N . PHE A 1 347 ? 9.594 18.5 8.305 1 96.31 347 PHE A N 1
ATOM 2548 C CA . PHE A 1 347 ? 8.711 19.125 7.328 1 96.31 347 PHE A CA 1
ATOM 2549 C C . PHE A 1 347 ? 9.508 20 6.367 1 96.31 347 PHE A C 1
ATOM 2551 O O . PHE A 1 347 ? 8.93 20.781 5.613 1 96.31 347 PHE A O 1
ATOM 2558 N N . GLY A 1 348 ? 10.797 19.922 6.496 1 94.62 348 GLY A N 1
ATOM 2559 C CA . GLY A 1 348 ? 11.648 20.609 5.535 1 94.62 348 GLY A CA 1
ATOM 2560 C C . GLY A 1 348 ? 12.297 21.859 6.094 1 94.62 348 GLY A C 1
ATOM 2561 O O . GLY A 1 348 ? 13.133 22.484 5.438 1 94.62 348 GLY A O 1
ATOM 2562 N N . ASP A 1 349 ? 11.953 22.234 7.309 1 95.12 349 ASP A N 1
ATOM 2563 C CA . ASP A 1 349 ? 12.594 23.391 7.922 1 95.12 349 ASP A CA 1
ATOM 2564 C C . ASP A 1 349 ? 14.055 23.109 8.242 1 95.12 349 ASP A C 1
ATOM 2566 O O . ASP A 1 349 ? 14.461 21.953 8.336 1 95.12 349 ASP A O 1
ATOM 2570 N N . GLU A 1 350 ? 14.805 24.188 8.367 1 94.62 350 GLU A N 1
ATOM 2571 C CA . GLU A 1 350 ? 16.203 24.047 8.758 1 94.62 350 GLU A CA 1
ATOM 2572 C C . GLU A 1 350 ? 16.328 23.469 10.172 1 94.62 350 GLU A C 1
ATOM 2574 O O . GLU A 1 350 ? 15.492 23.734 11.031 1 94.62 350 GLU A O 1
ATOM 2579 N N . LEU A 1 351 ? 17.375 22.781 10.352 1 92.88 351 LEU A N 1
ATOM 2580 C CA . LEU A 1 351 ? 17.609 22.125 11.625 1 92.88 351 LEU A CA 1
ATOM 2581 C C . LEU A 1 351 ? 17.656 23.125 12.773 1 92.88 351 LEU A C 1
ATOM 2583 O O . LEU A 1 351 ? 17.25 22.812 13.891 1 92.88 351 LEU A O 1
ATOM 2587 N N . GLY A 1 352 ? 18.109 24.281 12.469 1 94.5 352 GLY A N 1
ATOM 2588 C CA . GLY A 1 352 ? 18.25 25.297 13.508 1 94.5 352 GLY A CA 1
ATOM 2589 C C . GLY A 1 352 ? 16.953 25.969 13.859 1 94.5 352 GLY A C 1
ATOM 2590 O O . GLY A 1 352 ? 16.859 26.656 14.875 1 94.5 352 GLY A O 1
ATOM 2591 N N . ALA A 1 353 ? 15.984 25.719 12.992 1 94.94 353 ALA A N 1
ATOM 2592 C CA . ALA A 1 353 ? 14.672 26.281 13.289 1 94.94 353 ALA A CA 1
ATOM 2593 C C . ALA A 1 353 ? 13.969 25.5 14.391 1 94.94 353 ALA A C 1
ATOM 2595 O O . ALA A 1 353 ? 13.742 24.281 14.258 1 94.94 353 ALA A O 1
ATOM 2596 N N . LEU A 1 354 ? 13.75 26.062 15.531 1 97.81 354 LEU A N 1
ATOM 2597 C CA . LEU A 1 354 ? 13.133 25.406 16.688 1 97.81 354 LEU A CA 1
ATOM 2598 C C . LEU A 1 354 ? 11.609 25.406 16.562 1 97.81 354 LEU A C 1
ATOM 2600 O O . LEU A 1 354 ? 10.93 26.062 17.359 1 97.81 354 LEU A O 1
ATOM 2604 N N . ARG A 1 355 ? 11.18 24.625 15.594 1 98 355 ARG A N 1
ATOM 2605 C CA . ARG A 1 355 ? 9.75 24.516 15.336 1 98 355 ARG A CA 1
ATOM 2606 C C . ARG A 1 355 ? 9.25 23.094 15.555 1 98 355 ARG A C 1
ATOM 2608 O O . ARG A 1 355 ? 10.016 22.141 15.445 1 98 355 ARG A O 1
ATOM 2615 N N . VAL A 1 356 ? 7.984 23 15.961 1 97.44 356 VAL A N 1
ATOM 2616 C CA . VAL A 1 356 ? 7.352 21.688 16.156 1 97.44 356 VAL A CA 1
ATOM 2617 C C . VAL A 1 356 ? 5.895 21.766 15.688 1 97.44 356 VAL A C 1
ATOM 2619 O O . VAL A 1 356 ? 5.281 22.828 15.695 1 97.44 356 VAL A O 1
ATOM 2622 N N . ARG A 1 357 ? 5.422 20.688 15.211 1 97.06 357 ARG A N 1
ATOM 2623 C CA . ARG A 1 357 ? 3.988 20.516 15.008 1 97.06 357 ARG A CA 1
ATOM 2624 C C . ARG A 1 357 ? 3.332 19.875 16.234 1 97.06 357 ARG A C 1
ATOM 2626 O O . ARG A 1 357 ? 3.734 18.797 16.672 1 97.06 357 ARG A O 1
ATOM 2633 N N . LEU A 1 358 ? 2.316 20.516 16.734 1 96.62 358 LEU A N 1
ATOM 2634 C CA . LEU A 1 358 ? 1.593 20.062 17.922 1 96.62 358 LEU A CA 1
ATOM 2635 C C . LEU A 1 358 ? 0.22 19.516 17.547 1 96.62 358 LEU A C 1
ATOM 2637 O O . LEU A 1 358 ? -0.609 20.234 16.984 1 96.62 358 LEU A O 1
ATOM 2641 N N . GLY A 1 359 ? -0.019 18.266 17.844 1 95.38 359 GLY A N 1
ATOM 2642 C CA . GLY A 1 359 ? -1.328 17.672 17.609 1 95.38 359 GLY A CA 1
ATOM 2643 C C . GLY A 1 359 ? -2.324 17.969 18.719 1 95.38 359 GLY A C 1
ATOM 2644 O O . GLY A 1 359 ? -1.955 18.031 19.891 1 95.38 359 GLY A O 1
ATOM 2645 N N . THR A 1 360 ? -3.596 18.062 18.406 1 96 360 THR A N 1
ATOM 2646 C CA . THR A 1 360 ? -4.617 18.359 19.406 1 96 360 THR A CA 1
ATOM 2647 C C . THR A 1 360 ? -5.449 17.125 19.719 1 96 360 THR A C 1
ATOM 2649 O O . THR A 1 360 ? -6.297 17.156 20.609 1 96 360 THR A O 1
ATOM 2652 N N . GLY A 1 361 ? -5.215 16.016 19 1 92.56 361 GLY A N 1
ATOM 2653 C CA . GLY A 1 361 ? -5.891 14.758 19.266 1 92.56 361 GLY A CA 1
ATOM 2654 C C . GLY A 1 361 ? -5.742 14.289 20.703 1 92.56 361 GLY A C 1
ATOM 2655 O O . GLY A 1 361 ? -6.727 13.938 21.344 1 92.56 361 GLY A O 1
ATOM 2656 N N . PRO A 1 362 ? -4.539 14.383 21.188 1 91.62 362 PRO A N 1
ATOM 2657 C CA . PRO A 1 362 ? -4.273 13.891 22.547 1 91.62 362 PRO A CA 1
ATOM 2658 C C . PRO A 1 362 ? -5.008 14.695 23.625 1 91.62 362 PRO A C 1
ATOM 2660 O O . PRO A 1 362 ? -5.082 14.273 24.766 1 91.62 362 PRO A O 1
ATOM 2663 N N . LEU A 1 363 ? -5.562 15.805 23.266 1 96.06 363 LEU A N 1
ATOM 2664 C CA . LEU A 1 363 ? -6.215 16.688 24.234 1 96.06 363 LEU A CA 1
ATOM 2665 C C . LEU A 1 363 ? -7.68 16.297 24.422 1 96.06 363 LEU A C 1
ATOM 2667 O O . LEU A 1 363 ? -8.352 16.797 25.312 1 96.06 363 LEU A O 1
ATOM 2671 N N . LEU A 1 364 ? -8.148 15.336 23.609 1 96.44 364 LEU A N 1
ATOM 2672 C CA . LEU A 1 364 ? -9.578 15.062 23.547 1 96.44 364 LEU A CA 1
ATOM 2673 C C . LEU A 1 364 ? -9.969 13.953 24.516 1 96.44 364 LEU A C 1
ATOM 2675 O O . LEU A 1 364 ? -11.156 13.703 24.734 1 96.44 364 LEU A O 1
ATOM 2679 N N . GLY A 1 365 ? -8.977 13.297 25.078 1 94.12 365 GLY A N 1
ATOM 2680 C CA . GLY A 1 365 ? -9.227 12.203 26 1 94.12 365 GLY A CA 1
ATOM 2681 C C . GLY A 1 365 ? -8.43 10.953 25.688 1 94.12 365 GLY A C 1
ATOM 2682 O O . GLY A 1 365 ? -8.023 10.742 24.531 1 94.12 365 GLY A O 1
ATOM 2683 N N . ALA A 1 366 ? -8.32 10.109 26.688 1 89.75 366 ALA A N 1
ATOM 2684 C CA . ALA A 1 366 ? -7.488 8.914 26.547 1 89.75 366 ALA A CA 1
ATOM 2685 C C . ALA A 1 366 ? -8.328 7.691 26.203 1 89.75 366 ALA A C 1
ATOM 2687 O O . ALA A 1 366 ? -7.797 6.688 25.719 1 89.75 366 ALA A O 1
ATOM 2688 N N . THR A 1 367 ? -9.648 7.805 26.453 1 92.44 367 THR A N 1
ATOM 2689 C CA . THR A 1 367 ? -10.547 6.68 26.203 1 92.44 367 THR A CA 1
ATOM 2690 C C . THR A 1 367 ? -11.586 7.043 25.141 1 92.44 367 THR A C 1
ATOM 2692 O O . THR A 1 367 ? -11.844 8.227 24.906 1 92.44 367 THR A O 1
ATOM 2695 N N . ALA A 1 368 ? -12.156 6.016 24.578 1 91.81 368 ALA A N 1
ATOM 2696 C CA . ALA A 1 368 ? -13.219 6.23 23.594 1 91.81 368 ALA A CA 1
ATOM 2697 C C . ALA A 1 368 ? -14.391 6.992 24.203 1 91.81 368 ALA A C 1
ATOM 2699 O O . ALA A 1 368 ? -15.031 7.801 23.531 1 91.81 368 ALA A O 1
ATOM 2700 N N . GLU A 1 369 ? -14.641 6.688 25.422 1 94.88 369 GLU A N 1
ATOM 2701 C CA . GLU A 1 369 ? -15.734 7.352 26.125 1 94.88 369 GLU A CA 1
ATOM 2702 C C . GLU A 1 369 ? -15.453 8.844 26.312 1 94.88 369 GLU A C 1
ATOM 2704 O O . GLU A 1 369 ? -16.312 9.672 26.031 1 94.88 369 GLU A O 1
ATOM 2709 N N . GLU A 1 370 ? -14.289 9.164 26.734 1 96.56 370 GLU A N 1
ATOM 2710 C CA . GLU A 1 370 ? -13.898 10.562 26.875 1 96.56 370 GLU A CA 1
ATOM 2711 C C . GLU A 1 370 ? -13.938 11.297 25.531 1 96.56 370 GLU A C 1
ATOM 2713 O O . GLU A 1 370 ? -14.398 12.438 25.453 1 96.56 370 GLU A O 1
ATOM 2718 N N . GLN A 1 371 ? -13.492 10.648 24.547 1 95.88 371 GLN A N 1
ATOM 2719 C CA . GLN A 1 371 ? -13.453 11.242 23.219 1 95.88 371 GLN A CA 1
ATOM 2720 C C . GLN A 1 371 ? -14.859 11.516 22.688 1 95.88 371 GLN A C 1
ATOM 2722 O O . GLN A 1 371 ? -15.117 12.562 22.094 1 95.88 371 GLN A O 1
ATOM 2727 N N . ARG A 1 372 ? -15.727 10.57 22.953 1 95.62 372 ARG A N 1
ATOM 2728 C CA . ARG A 1 372 ? -17.125 10.766 22.578 1 95.62 372 ARG A CA 1
ATOM 2729 C C . ARG A 1 372 ? -17.75 11.938 23.328 1 95.62 372 ARG A C 1
ATOM 2731 O O . ARG A 1 372 ? -18.516 12.711 22.75 1 95.62 372 ARG A O 1
ATOM 2738 N N . GLU A 1 373 ? -17.375 12.008 24.578 1 97.38 373 GLU A N 1
ATOM 2739 C CA . GLU A 1 373 ? -17.875 13.125 25.375 1 97.38 373 GLU A CA 1
ATOM 2740 C C . GLU A 1 373 ? -17.375 14.453 24.828 1 97.38 373 GLU A C 1
ATOM 2742 O O . GLU A 1 373 ? -18.125 15.422 24.734 1 97.38 373 GLU A O 1
ATOM 2747 N N . SER A 1 374 ? -16.141 14.516 24.516 1 97.75 374 SER A N 1
ATOM 2748 C CA . SER A 1 374 ? -15.562 15.719 23.938 1 97.75 374 SER A CA 1
ATOM 2749 C C . SER A 1 374 ? -16.281 16.125 22.656 1 97.75 374 SER A C 1
ATOM 2751 O O . SER A 1 374 ? -16.531 17.312 22.422 1 97.75 374 SER A O 1
ATOM 2753 N N . LEU A 1 375 ? -16.609 15.148 21.875 1 97 375 LEU A N 1
ATOM 2754 C CA . LEU A 1 375 ? -17.219 15.383 20.562 1 97 375 LEU A CA 1
ATOM 2755 C C . LEU A 1 375 ? -18.641 15.906 20.719 1 97 375 LEU A C 1
ATOM 2757 O O . LEU A 1 375 ? -19.094 16.703 19.906 1 97 375 LEU A O 1
ATOM 2761 N N . THR A 1 376 ? -19.297 15.516 21.781 1 96.31 376 THR A N 1
ATOM 2762 C CA . THR A 1 376 ? -20.719 15.781 21.875 1 96.31 376 THR A CA 1
ATOM 2763 C C . THR A 1 376 ? -21 16.906 22.859 1 96.31 376 THR A C 1
ATOM 2765 O O . THR A 1 376 ? -22.109 17.453 22.891 1 96.31 376 THR A O 1
ATOM 2768 N N . ALA A 1 377 ? -20 17.312 23.547 1 96.75 377 ALA A N 1
ATOM 2769 C CA . ALA A 1 377 ? -20.203 18.312 24.578 1 96.75 377 ALA A CA 1
ATOM 2770 C C . ALA A 1 377 ? -20.453 19.688 23.969 1 96.75 377 ALA A C 1
ATOM 2772 O O . ALA A 1 377 ? -19.844 20.047 22.953 1 96.75 377 ALA A O 1
ATOM 2773 N N . GLU A 1 378 ? -21.266 20.438 24.578 1 95.06 378 GLU A N 1
ATOM 2774 C CA . GLU A 1 378 ? -21.5 21.828 24.172 1 95.06 378 GLU A CA 1
ATOM 2775 C C . GLU A 1 378 ? -20.297 22.703 24.5 1 95.06 378 GLU A C 1
ATOM 2777 O O . GLU A 1 378 ? -19.938 23.594 23.719 1 95.06 378 GLU A O 1
ATOM 2782 N N . GLU A 1 379 ? -19.734 22.406 25.641 1 97.06 379 GLU A N 1
ATOM 2783 C CA . GLU A 1 379 ? -18.531 23.109 26.094 1 97.06 379 GLU A CA 1
ATOM 2784 C C . GLU A 1 379 ? -17.391 22.141 26.359 1 97.06 379 GLU A C 1
ATOM 2786 O O . GLU A 1 379 ? -17.031 21.891 27.5 1 97.06 379 GLU A O 1
ATOM 2791 N N . PRO A 1 380 ? -16.797 21.75 25.344 1 97.62 380 PRO A N 1
ATOM 2792 C CA . PRO A 1 380 ? -15.805 20.688 25.5 1 97.62 380 PRO A CA 1
ATOM 2793 C C . PRO A 1 380 ? -14.609 21.109 26.344 1 97.62 380 PRO A C 1
ATOM 2795 O O . PRO A 1 380 ? -13.992 20.281 27.016 1 97.62 380 PRO A O 1
ATOM 2798 N N . LEU A 1 381 ? -14.266 22.375 26.406 1 98.06 381 LEU A N 1
ATOM 2799 C CA . LEU A 1 381 ? -13.094 22.844 27.141 1 98.06 381 LEU A CA 1
ATOM 2800 C C . LEU A 1 381 ? -13.305 22.734 28.641 1 98.06 381 LEU A C 1
ATOM 2802 O O . LEU A 1 381 ? -12.344 22.766 29.406 1 98.06 381 LEU A O 1
ATOM 2806 N N . GLU A 1 382 ? -14.523 22.609 29.031 1 97.62 382 GLU A N 1
ATOM 2807 C CA . GLU A 1 382 ? -14.859 22.547 30.453 1 97.62 382 GLU A CA 1
ATOM 2808 C C . GLU A 1 382 ? -14.883 21.109 30.953 1 97.62 382 GLU A C 1
ATOM 2810 O O . GLU A 1 382 ? -14.961 20.859 32.156 1 97.62 382 GLU A O 1
ATOM 2815 N N . LEU A 1 383 ? -14.875 20.203 30.031 1 98.12 383 LEU A N 1
ATOM 2816 C CA . LEU A 1 383 ? -14.805 18.797 30.438 1 98.12 383 LEU A CA 1
ATOM 2817 C C . LEU A 1 383 ? -13.531 18.531 31.234 1 98.12 383 LEU A C 1
ATOM 2819 O O . LEU A 1 383 ? -12.453 18.984 30.844 1 98.12 383 LEU A O 1
ATOM 2823 N N . PRO A 1 384 ? -13.602 17.766 32.312 1 97.81 384 PRO A N 1
ATOM 2824 C CA . PRO A 1 384 ? -12.453 17.562 33.219 1 97.81 384 PRO A CA 1
ATOM 2825 C C . PRO A 1 384 ? -11.234 17.016 32.469 1 97.81 384 PRO A C 1
ATOM 2827 O O . PRO A 1 384 ? -10.117 17.469 32.688 1 97.81 384 PRO A O 1
ATOM 2830 N N . HIS A 1 385 ? -11.469 15.992 31.656 1 97.56 385 HIS A N 1
ATOM 2831 C CA . HIS A 1 385 ? -10.328 15.383 30.984 1 97.56 385 HIS A CA 1
ATOM 2832 C C . HIS A 1 385 ? -9.711 16.328 29.969 1 97.56 385 HIS A C 1
ATOM 2834 O O . HIS A 1 385 ? -8.492 16.328 29.766 1 97.56 385 HIS A O 1
ATOM 2840 N N . VAL A 1 386 ? -10.461 17.219 29.281 1 98.25 386 VAL A N 1
ATOM 2841 C CA . VAL A 1 386 ? -9.938 18.188 28.328 1 98.25 386 VAL A CA 1
ATOM 2842 C C . VAL A 1 386 ? -9.219 19.312 29.078 1 98.25 386 VAL A C 1
ATOM 2844 O O . VAL A 1 386 ? -8.109 19.688 28.703 1 98.25 386 VAL A O 1
ATOM 2847 N N . ALA A 1 387 ? -9.836 19.766 30.109 1 98.12 387 ALA A N 1
ATOM 2848 C CA . ALA A 1 387 ? -9.242 20.828 30.922 1 98.12 387 ALA A CA 1
ATOM 2849 C C . 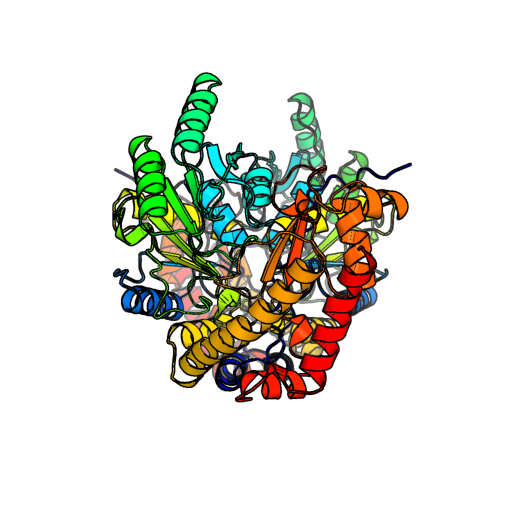ALA A 1 387 ? -7.902 20.391 31.5 1 98.12 387 ALA A C 1
ATOM 2851 O O . ALA A 1 387 ? -6.941 21.172 31.5 1 98.12 387 ALA A O 1
ATOM 2852 N N . ARG A 1 388 ? -7.887 19.172 32 1 97.69 388 ARG A N 1
ATOM 2853 C CA . ARG A 1 388 ? -6.652 18.625 32.562 1 97.69 388 ARG A CA 1
ATOM 2854 C C . ARG A 1 388 ? -5.57 18.516 31.484 1 97.69 388 ARG A C 1
ATOM 2856 O O . ARG A 1 388 ? -4.406 18.859 31.734 1 97.69 388 ARG A O 1
ATOM 2863 N N . ALA A 1 389 ? -5.941 18 30.344 1 96.94 389 ALA A N 1
ATOM 2864 C CA . ALA A 1 389 ? -4.992 17.875 29.234 1 96.94 389 ALA A CA 1
ATOM 2865 C C . ALA A 1 389 ? -4.457 19.234 28.797 1 96.94 389 ALA A C 1
ATOM 2867 O O . ALA A 1 389 ? -3.26 19.375 28.547 1 96.94 389 ALA A O 1
ATOM 2868 N N . LEU A 1 390 ? -5.293 20.219 28.734 1 97.62 390 LEU A N 1
ATOM 2869 C CA . LEU A 1 390 ? -4.891 21.578 28.344 1 97.62 390 LEU A CA 1
ATOM 2870 C C . LEU A 1 390 ? -3.984 22.203 29.391 1 97.62 390 LEU A C 1
ATOM 2872 O O . LEU A 1 390 ? -3.043 22.922 29.047 1 97.62 390 LEU A O 1
ATOM 2876 N N . SER A 1 391 ? -4.277 21.906 30.609 1 97.25 391 SER A N 1
ATOM 2877 C CA . SER A 1 391 ? -3.439 22.406 31.703 1 97.25 391 SER A CA 1
ATOM 2878 C C . SER A 1 391 ? -2.031 21.828 31.625 1 97.25 391 SER A C 1
ATOM 2880 O O . SER A 1 391 ? -1.045 22.547 31.781 1 97.25 391 SER A O 1
ATOM 2882 N N . ARG A 1 392 ? -1.997 20.562 31.453 1 96.19 392 ARG A N 1
ATOM 2883 C CA . ARG A 1 392 ? -0.702 19.906 31.297 1 96.19 392 ARG A CA 1
ATOM 2884 C C . ARG A 1 392 ? 0.044 20.453 30.078 1 96.19 392 ARG A C 1
ATOM 2886 O O . ARG A 1 392 ? 1.258 20.656 30.141 1 96.19 392 ARG A O 1
ATOM 2893 N N . PHE A 1 393 ? -0.683 20.609 29.094 1 97.06 393 PHE A N 1
ATOM 2894 C CA . PHE A 1 393 ? -0.133 21.172 27.859 1 97.06 393 PHE A CA 1
ATOM 2895 C C . PHE A 1 393 ? 0.444 22.562 28.125 1 97.06 393 PHE A C 1
ATOM 2897 O O . PHE A 1 393 ? 1.593 22.844 27.766 1 97.06 393 PHE A O 1
ATOM 2904 N N . ALA A 1 394 ? -0.308 23.391 28.719 1 97.38 394 ALA A N 1
ATOM 2905 C CA . ALA A 1 394 ? 0.127 24.75 29.016 1 97.38 394 ALA A CA 1
ATOM 2906 C C . ALA A 1 394 ? 1.342 24.75 29.938 1 97.38 394 ALA A C 1
ATOM 2908 O O . ALA A 1 394 ? 2.26 25.547 29.781 1 97.38 394 ALA A O 1
ATOM 2909 N N . ALA A 1 395 ? 1.35 23.844 30.828 1 96.5 395 ALA A N 1
ATOM 2910 C CA . ALA A 1 395 ? 2.441 23.734 31.797 1 96.5 395 ALA A CA 1
ATOM 2911 C C . ALA A 1 395 ? 3.752 23.375 31.109 1 96.5 395 ALA A C 1
ATOM 2913 O O . ALA A 1 395 ? 4.82 23.844 31.5 1 96.5 395 ALA A O 1
ATOM 2914 N N . ALA A 1 396 ? 3.646 22.516 30.172 1 95.81 396 ALA A N 1
ATOM 2915 C CA . ALA A 1 396 ? 4.832 22.078 29.438 1 95.81 396 ALA A CA 1
ATOM 2916 C C . ALA A 1 396 ? 5.535 23.266 28.766 1 95.81 396 ALA A C 1
ATOM 2918 O O . ALA A 1 396 ? 6.766 23.281 28.688 1 95.81 396 ALA A O 1
ATOM 2919 N N . PHE A 1 397 ? 4.859 24.25 28.312 1 95.88 397 PHE A N 1
ATOM 2920 C CA . PHE A 1 397 ? 5.438 25.422 27.672 1 95.88 397 PHE A CA 1
ATOM 2921 C C . PHE A 1 397 ? 5.734 26.516 28.688 1 95.88 397 PHE A C 1
ATOM 2923 O O . PHE A 1 397 ? 6.664 27.297 28.5 1 95.88 397 PHE A O 1
ATOM 2930 N N . GLY A 1 398 ? 4.91 26.531 29.703 1 93.81 398 GLY A N 1
ATOM 2931 C CA . GLY A 1 398 ? 5.133 27.516 30.75 1 93.81 398 GLY A CA 1
ATOM 2932 C C . GLY A 1 398 ? 6.488 27.375 31.422 1 93.81 398 GLY A C 1
ATOM 2933 O O . GLY A 1 398 ? 7.066 28.359 31.859 1 93.81 398 GLY A O 1
ATOM 2934 N N . GLU A 1 399 ? 6.969 26.234 31.453 1 91 399 GLU A N 1
ATOM 2935 C CA . GLU A 1 399 ? 8.25 25.938 32.094 1 91 399 GLU A CA 1
ATOM 2936 C C . GLU A 1 399 ? 9.414 26.484 31.25 1 91 399 GLU A C 1
ATOM 2938 O O . GLU A 1 399 ? 10.539 26.594 31.75 1 91 399 GLU A O 1
ATOM 2943 N N . LEU A 1 400 ? 9.18 26.859 30.125 1 91.44 400 LEU A N 1
ATOM 2944 C CA . LEU A 1 400 ? 10.227 27.328 29.219 1 91.44 400 LEU A CA 1
ATOM 2945 C C . LEU A 1 400 ? 10.375 28.844 29.297 1 91.44 400 LEU A C 1
ATOM 2947 O O . LEU A 1 400 ? 11.281 29.406 28.703 1 91.44 400 LEU A O 1
ATOM 2951 N N . ARG A 1 401 ? 9.562 29.453 29.969 1 83.44 401 ARG A N 1
ATOM 2952 C CA . ARG A 1 401 ? 9.641 30.891 30.125 1 83.44 401 ARG A CA 1
ATOM 2953 C C . ARG A 1 401 ? 10.742 31.281 31.109 1 83.44 401 ARG A C 1
ATOM 2955 O O . ARG A 1 401 ? 10.992 30.578 32.094 1 83.44 401 ARG A O 1
ATOM 2962 N N . MET B 1 1 ? -2.924 3.955 -34.969 1 18.7 1 MET B N 1
ATOM 2963 C CA . MET B 1 1 ? -2.023 4.543 -34 1 18.7 1 MET B CA 1
ATOM 2964 C C . MET B 1 1 ? -2.059 3.756 -32.688 1 18.7 1 MET B C 1
ATOM 2966 O O . MET B 1 1 ? -3.08 3.734 -32 1 18.7 1 MET B O 1
ATOM 2970 N N . HIS B 1 2 ? -1.401 2.523 -32.625 1 22.91 2 HIS B N 1
ATOM 2971 C CA . HIS B 1 2 ? -1.199 1.477 -31.609 1 22.91 2 HIS B CA 1
ATOM 2972 C C . HIS B 1 2 ? -0.628 2.049 -30.328 1 22.91 2 HIS B C 1
ATOM 2974 O O . HIS B 1 2 ? 0.504 2.537 -30.297 1 22.91 2 HIS B O 1
ATOM 2980 N N . GLU B 1 3 ? -1.415 2.928 -29.672 1 29.22 3 GLU B N 1
ATOM 2981 C CA . GLU B 1 3 ? -1.032 3.568 -28.422 1 29.22 3 GLU B CA 1
ATOM 2982 C C . GLU B 1 3 ? -0.16 2.646 -27.562 1 29.22 3 GLU B C 1
ATOM 2984 O O . GLU B 1 3 ? -0.456 1.458 -27.438 1 29.22 3 GLU B O 1
ATOM 2989 N N . ASP B 1 4 ? 1.163 2.832 -27.594 1 28.77 4 ASP B N 1
ATOM 2990 C CA . ASP B 1 4 ? 2.33 2.221 -26.969 1 28.77 4 ASP B CA 1
ATOM 2991 C C . ASP B 1 4 ? 2.043 1.865 -25.516 1 28.77 4 ASP B C 1
ATOM 2993 O O . ASP B 1 4 ? 1.923 2.75 -24.672 1 28.77 4 ASP B O 1
ATOM 2997 N N . HIS B 1 5 ? 0.985 1.21 -25.203 1 33.91 5 HIS B N 1
ATOM 2998 C CA . HIS B 1 5 ? 0.721 0.604 -23.906 1 33.91 5 HIS B CA 1
ATOM 2999 C C . HIS B 1 5 ? 1.981 -0.028 -23.312 1 33.91 5 HIS B C 1
ATOM 3001 O O . HIS B 1 5 ? 2.393 -1.109 -23.75 1 33.91 5 HIS B O 1
ATOM 3007 N N . GLY B 1 6 ? 3.133 0.668 -23.391 1 35.94 6 GLY B N 1
ATOM 3008 C CA . GLY B 1 6 ? 4.223 -0.024 -22.719 1 35.94 6 GLY B CA 1
ATOM 3009 C C . GLY B 1 6 ? 3.773 -0.836 -21.516 1 35.94 6 GLY B C 1
ATOM 3010 O O . GLY B 1 6 ? 2.801 -0.48 -20.844 1 35.94 6 GLY B O 1
ATOM 3011 N N . PRO B 1 7 ? 4.156 -2.131 -21.5 1 36.75 7 PRO B N 1
ATOM 3012 C CA . PRO B 1 7 ? 3.746 -3.248 -20.641 1 36.75 7 PRO B CA 1
ATOM 3013 C C . PRO B 1 7 ? 3.938 -2.953 -19.156 1 36.75 7 PRO B C 1
ATOM 3015 O O . PRO B 1 7 ? 3.973 -3.879 -18.344 1 36.75 7 PRO B O 1
ATOM 3018 N N . VAL B 1 8 ? 4.574 -1.906 -18.75 1 39.62 8 VAL B N 1
ATOM 3019 C CA . VAL B 1 8 ? 4.434 -2.209 -17.328 1 39.62 8 VAL B CA 1
ATOM 3020 C C . VAL B 1 8 ? 3.029 -2.736 -17.047 1 39.62 8 VAL B C 1
ATOM 3022 O O . VAL B 1 8 ? 2.135 -1.973 -16.688 1 39.62 8 VAL B O 1
ATOM 3025 N N . ARG B 1 9 ? 2.383 -3.242 -18.062 1 45.25 9 ARG B N 1
ATOM 3026 C CA . ARG B 1 9 ? 1.093 -3.922 -18.016 1 45.25 9 ARG B CA 1
ATOM 3027 C C . ARG B 1 9 ? 0.988 -4.809 -16.781 1 45.25 9 ARG B C 1
ATOM 3029 O O . ARG B 1 9 ? 1.99 -5.352 -16.312 1 45.25 9 ARG B O 1
ATOM 3036 N N . TYR B 1 10 ? -0.212 -4.727 -16.312 1 52.84 10 TYR B N 1
ATOM 3037 C CA . TYR B 1 10 ? -0.881 -5.32 -15.156 1 52.84 10 TYR B CA 1
ATOM 3038 C C . TYR B 1 10 ? -0.609 -6.816 -15.078 1 52.84 10 TYR B C 1
ATOM 3040 O O . TYR B 1 10 ? -0.797 -7.543 -16.062 1 52.84 10 TYR B O 1
ATOM 3048 N N . GLY B 1 11 ? 0.669 -7.07 -14.398 1 58.06 11 GLY B N 1
ATOM 3049 C CA . GLY B 1 11 ? 0.697 -8.508 -14.195 1 58.06 11 GLY B CA 1
ATOM 3050 C C . GLY B 1 11 ? -0.629 -9.07 -13.719 1 58.06 11 GLY B C 1
ATOM 3051 O O . GLY B 1 11 ? -1.42 -8.359 -13.094 1 58.06 11 GLY B O 1
ATOM 3052 N N . PRO B 1 12 ? -0.996 -10.031 -14.328 1 66.5 12 PRO B N 1
ATOM 3053 C CA . PRO B 1 12 ? -2.215 -10.68 -13.836 1 66.5 12 PRO B CA 1
ATOM 3054 C C . PRO B 1 12 ? -2.18 -10.945 -12.336 1 66.5 12 PRO B C 1
ATOM 3056 O O . PRO B 1 12 ? -1.1 -11.07 -11.75 1 66.5 12 PRO B O 1
ATOM 3059 N N . PRO B 1 13 ? -3.355 -10.758 -11.68 1 67 13 PRO B N 1
ATOM 3060 C CA . PRO B 1 13 ? -3.404 -11.148 -10.273 1 67 13 PRO B CA 1
ATOM 3061 C C . PRO B 1 13 ? -3.078 -12.625 -10.062 1 67 13 PRO B C 1
ATOM 3063 O O . PRO B 1 13 ? -3.107 -13.414 -11.008 1 67 13 PRO B O 1
ATOM 3066 N N . ALA B 1 14 ? -2.643 -12.883 -8.781 1 73.19 14 ALA B N 1
ATOM 3067 C CA . ALA B 1 14 ? -2.5 -14.273 -8.375 1 73.19 14 ALA B CA 1
ATOM 3068 C C . ALA B 1 14 ? -3.816 -15.031 -8.539 1 73.19 14 ALA B C 1
ATOM 3070 O O . ALA B 1 14 ? -4.895 -14.438 -8.469 1 73.19 14 ALA B O 1
ATOM 3071 N N . PRO B 1 15 ? -3.705 -16.25 -8.781 1 74.5 15 PRO B N 1
ATOM 3072 C CA . PRO B 1 15 ? -4.914 -17.062 -8.938 1 74.5 15 PRO B CA 1
ATOM 3073 C C . PRO B 1 15 ? -5.867 -16.938 -7.75 1 74.5 15 PRO B C 1
ATOM 3075 O O . PRO B 1 15 ? -5.434 -17 -6.598 1 74.5 15 PRO B O 1
ATOM 3078 N N . ASP B 1 16 ? -7.074 -16.75 -8 1 74.62 16 ASP B N 1
ATOM 3079 C CA . ASP B 1 16 ? -8.109 -16.594 -6.98 1 74.62 16 ASP B CA 1
ATOM 3080 C C . ASP B 1 16 ? -8.406 -17.938 -6.305 1 74.62 16 ASP B C 1
ATOM 3082 O O . ASP B 1 16 ? -8.578 -18.953 -6.98 1 74.62 16 ASP B O 1
ATOM 3086 N N . PRO B 1 17 ? -8.406 -18 -5.051 1 76.56 17 PRO B N 1
ATOM 3087 C CA . PRO B 1 17 ? -8.688 -19.266 -4.375 1 76.56 17 PRO B CA 1
ATOM 3088 C C . PRO B 1 17 ? -10.031 -19.859 -4.777 1 76.56 17 PRO B C 1
ATOM 3090 O O . PRO B 1 17 ? -10.203 -21.078 -4.766 1 76.56 17 PRO B O 1
ATOM 3093 N N . GLY B 1 18 ? -10.961 -18.969 -5.121 1 83.31 18 GLY B N 1
ATOM 3094 C CA . GLY B 1 18 ? -12.289 -19.469 -5.453 1 83.31 18 GLY B CA 1
ATOM 3095 C C . GLY B 1 18 ? -12.992 -20.125 -4.281 1 83.31 18 GLY B C 1
ATOM 3096 O O . GLY B 1 18 ? -13.641 -21.172 -4.441 1 83.31 18 GLY B O 1
ATOM 3097 N N . LEU B 1 19 ? -12.68 -19.719 -3.113 1 93.06 19 LEU B N 1
ATOM 3098 C CA . LEU B 1 19 ? -13.281 -20.25 -1.888 1 93.06 19 LEU B CA 1
ATOM 3099 C C . LEU B 1 19 ? -13.75 -19.109 -0.986 1 93.06 19 LEU B C 1
ATOM 3101 O O . LEU B 1 19 ? -13.172 -18.016 -1 1 93.06 19 LEU B O 1
ATOM 3105 N N . PRO B 1 20 ? -14.789 -19.406 -0.228 1 94.5 20 PRO B N 1
ATOM 3106 C CA . PRO B 1 20 ? -15.281 -18.375 0.691 1 94.5 20 PRO B CA 1
ATOM 3107 C C . PRO B 1 20 ? -14.32 -18.109 1.849 1 94.5 20 PRO B C 1
ATOM 3109 O O . PRO B 1 20 ? -13.453 -18.953 2.139 1 94.5 20 PRO B O 1
ATOM 3112 N N . VAL B 1 21 ? -14.523 -17 2.467 1 96.19 21 VAL B N 1
ATOM 3113 C CA . VAL B 1 21 ? -13.727 -16.641 3.637 1 96.19 21 VAL B CA 1
ATOM 3114 C C . VAL B 1 21 ? -14.07 -17.578 4.797 1 96.19 21 VAL B C 1
ATOM 3116 O O . VAL B 1 21 ? -15.227 -17.953 4.973 1 96.19 21 VAL B O 1
ATOM 3119 N N . ILE B 1 22 ? -13.055 -17.984 5.566 1 96.88 22 ILE B N 1
ATOM 3120 C CA . ILE B 1 22 ? -13.297 -18.734 6.793 1 96.88 22 ILE B CA 1
ATOM 3121 C C . ILE B 1 22 ? -14.117 -17.891 7.766 1 96.88 22 ILE B C 1
ATOM 3123 O O . ILE B 1 22 ? -13.703 -16.797 8.141 1 96.88 22 ILE B O 1
ATOM 3127 N N . PRO B 1 23 ? -15.289 -18.359 8.188 1 97.12 23 PRO B N 1
ATOM 3128 C CA . PRO B 1 23 ? -16.172 -17.547 9.031 1 97.12 23 PRO B CA 1
ATOM 3129 C C . PRO B 1 23 ? -15.477 -17 10.266 1 97.12 23 PRO B C 1
ATOM 3131 O O . PRO B 1 23 ? -15.703 -15.844 10.641 1 97.12 23 PRO B O 1
ATOM 3134 N N . GLU B 1 24 ? -14.648 -17.797 10.828 1 98.06 24 GLU B N 1
ATOM 3135 C CA . GLU B 1 24 ? -13.922 -17.375 12.016 1 98.06 24 GLU B CA 1
ATOM 3136 C C . GLU B 1 24 ? -13.031 -16.172 11.719 1 98.06 24 GLU B C 1
ATOM 3138 O O . GLU B 1 24 ? -12.945 -15.234 12.523 1 98.06 24 GLU B O 1
ATOM 3143 N N . LEU B 1 25 ? -12.336 -16.156 10.625 1 98.25 25 LEU B N 1
ATOM 3144 C CA . LEU B 1 25 ? -11.492 -15.031 10.234 1 98.25 25 LEU B CA 1
ATOM 3145 C C . LEU B 1 25 ? -12.336 -13.797 9.953 1 98.25 25 LEU B C 1
ATOM 3147 O O . LEU B 1 25 ? -11.961 -12.688 10.344 1 98.25 25 LEU B O 1
ATOM 3151 N N . ALA B 1 26 ? -13.461 -13.984 9.273 1 98.31 26 ALA B N 1
ATOM 3152 C CA . ALA B 1 26 ? -14.367 -12.875 9 1 98.31 26 ALA B CA 1
ATOM 3153 C C . ALA B 1 26 ? -14.852 -12.234 10.297 1 98.31 26 ALA B C 1
ATOM 3155 O O . ALA B 1 26 ? -14.969 -11.008 10.383 1 98.31 26 ALA B O 1
ATOM 3156 N N . ALA B 1 27 ? -15.117 -13.086 11.258 1 98.56 27 ALA B N 1
ATOM 3157 C CA . ALA B 1 27 ? -15.594 -12.594 12.555 1 98.56 27 ALA B CA 1
ATOM 3158 C C . ALA B 1 27 ? -14.523 -11.75 13.242 1 98.56 27 ALA B C 1
ATOM 3160 O O . ALA B 1 27 ? -14.828 -10.711 13.836 1 98.56 27 ALA B O 1
ATOM 3161 N N . VAL B 1 28 ? -13.281 -12.211 13.227 1 98.62 28 VAL B N 1
ATOM 3162 C CA . VAL B 1 28 ? -12.188 -11.469 13.844 1 98.62 28 VAL B CA 1
ATOM 3163 C C . VAL B 1 28 ? -12.023 -10.117 13.148 1 98.62 28 VAL B C 1
ATOM 3165 O O . VAL B 1 28 ? -11.844 -9.094 13.812 1 98.62 28 VAL B O 1
ATOM 3168 N N . LEU B 1 29 ? -12.094 -10.078 11.836 1 98.56 29 LEU B N 1
ATOM 3169 C CA . LEU B 1 29 ? -11.984 -8.828 11.078 1 98.56 29 LEU B CA 1
ATOM 3170 C C . LEU B 1 29 ? -13.125 -7.883 11.438 1 98.56 29 LEU B C 1
ATOM 3172 O O . LEU B 1 29 ? -12.898 -6.699 11.695 1 98.56 29 LEU B O 1
ATOM 3176 N N . ALA B 1 30 ? -14.312 -8.438 11.469 1 98.56 30 ALA B N 1
ATOM 3177 C CA . ALA B 1 30 ? -15.484 -7.629 11.797 1 98.56 30 ALA B CA 1
ATOM 3178 C C . ALA B 1 30 ? -15.359 -7.012 13.188 1 98.56 30 ALA B C 1
ATOM 3180 O O . ALA B 1 30 ? -15.734 -5.859 13.398 1 98.56 30 ALA B O 1
ATOM 3181 N N . ALA B 1 31 ? -14.805 -7.766 14.094 1 98.25 31 ALA B N 1
ATOM 3182 C CA . ALA B 1 31 ? -14.633 -7.309 15.477 1 98.25 31 ALA B CA 1
ATOM 3183 C C . ALA B 1 31 ? -13.594 -6.199 15.555 1 98.25 31 ALA B C 1
ATOM 3185 O O . ALA B 1 31 ? -13.547 -5.457 16.547 1 98.25 31 ALA B O 1
ATOM 3186 N N . ALA B 1 32 ? -12.789 -6.055 14.555 1 97.62 32 ALA B N 1
ATOM 3187 C CA . ALA B 1 32 ? -11.719 -5.062 14.547 1 97.62 32 ALA B CA 1
ATOM 3188 C C . ALA B 1 32 ? -12.125 -3.82 13.766 1 97.62 32 ALA B C 1
ATOM 3190 O O . ALA B 1 32 ? -11.305 -2.928 13.531 1 97.62 32 ALA B O 1
ATOM 3191 N N . ALA B 1 33 ? -13.367 -3.707 13.375 1 96.88 33 ALA B N 1
ATOM 3192 C CA . ALA B 1 33 ? -13.852 -2.633 12.516 1 96.88 33 ALA B CA 1
ATOM 3193 C C . ALA B 1 33 ? -13.789 -1.286 13.234 1 96.88 33 ALA B C 1
ATOM 3195 O O . ALA B 1 33 ? -13.805 -0.233 12.594 1 96.88 33 ALA B O 1
ATOM 3196 N N . ASP B 1 34 ? -13.625 -1.261 14.555 1 94.31 34 ASP B N 1
ATOM 3197 C CA . ASP B 1 34 ? -13.633 -0.014 15.32 1 94.31 34 ASP B CA 1
ATOM 3198 C C . ASP B 1 34 ? -12.211 0.442 15.641 1 94.31 34 ASP B C 1
ATOM 3200 O O . ASP B 1 34 ? -12.016 1.447 16.328 1 94.31 34 ASP B O 1
ATOM 3204 N N . ARG B 1 35 ? -11.281 -0.261 15.117 1 91.44 35 ARG B N 1
ATOM 3205 C CA . ARG B 1 35 ? -9.891 0.126 15.344 1 91.44 35 ARG B CA 1
ATOM 3206 C C . ARG B 1 35 ? -9.586 1.472 14.695 1 91.44 35 ARG B C 1
ATOM 3208 O O . ARG B 1 35 ? -9.891 1.683 13.516 1 91.44 35 ARG B O 1
ATOM 3215 N N . THR B 1 36 ? -9 2.4 15.492 1 90.69 36 THR B N 1
ATOM 3216 C CA . THR B 1 36 ? -8.719 3.74 14.984 1 90.69 36 THR B CA 1
ATOM 3217 C C . THR B 1 36 ? -7.234 3.898 14.672 1 90.69 36 THR B C 1
ATOM 3219 O O . THR B 1 36 ? -6.863 4.676 13.789 1 90.69 36 THR B O 1
ATOM 3222 N N . ARG B 1 37 ? -6.395 3.266 15.352 1 87.19 37 ARG B N 1
ATOM 3223 C CA . ARG B 1 37 ? -4.953 3.461 15.242 1 87.19 37 ARG B CA 1
ATOM 3224 C C . ARG B 1 37 ? -4.363 2.584 14.141 1 87.19 37 ARG B C 1
ATOM 3226 O O . ARG B 1 37 ? -4.656 1.388 14.07 1 87.19 37 ARG B O 1
ATOM 3233 N N . PRO B 1 38 ? -3.566 3.15 13.352 1 88.81 38 PRO B N 1
ATOM 3234 C CA . PRO B 1 38 ? -2.916 2.377 12.289 1 88.81 38 PRO B CA 1
ATOM 3235 C C . PRO B 1 38 ? -1.887 1.386 12.836 1 88.81 38 PRO B C 1
ATOM 3237 O O . PRO B 1 38 ? -1.358 1.576 13.93 1 88.81 38 PRO B O 1
ATOM 3240 N N . GLU B 1 39 ? -1.687 0.328 12.039 1 91.44 39 GLU B N 1
ATOM 3241 C CA . GLU B 1 39 ? -0.526 -0.525 12.281 1 91.44 39 GLU B CA 1
ATOM 3242 C C . GLU B 1 39 ? 0.775 0.242 12.062 1 91.44 39 GLU B C 1
ATOM 3244 O O . GLU B 1 39 ? 0.868 1.08 11.164 1 91.44 39 GLU B O 1
ATOM 3249 N N . PRO B 1 40 ? 1.718 0.038 12.953 1 91.69 40 PRO B N 1
ATOM 3250 C CA . PRO B 1 40 ? 3.023 0.621 12.641 1 91.69 40 PRO B CA 1
ATOM 3251 C C . PRO B 1 40 ? 3.646 0.022 11.375 1 91.69 40 PRO B C 1
ATOM 3253 O O . PRO B 1 40 ? 3.273 -1.078 10.961 1 91.69 40 PRO B O 1
ATOM 3256 N N . PRO B 1 41 ? 4.594 0.766 10.75 1 92.06 41 PRO B N 1
ATOM 3257 C CA . PRO B 1 41 ? 5.336 0.142 9.648 1 92.06 41 PRO B CA 1
ATOM 3258 C C . PRO B 1 41 ? 5.965 -1.191 10.047 1 92.06 41 PRO B C 1
ATOM 3260 O O . PRO B 1 41 ? 6.559 -1.302 11.125 1 92.06 41 PRO B O 1
ATOM 3263 N N . GLY B 1 42 ? 5.758 -2.16 9.242 1 95.81 42 GLY B N 1
ATOM 3264 C CA . GLY B 1 42 ? 6.285 -3.482 9.547 1 95.81 42 GLY B CA 1
ATOM 3265 C C . GLY B 1 42 ? 5.316 -4.344 10.336 1 95.81 42 GLY B C 1
ATOM 3266 O O . GLY B 1 42 ? 5.574 -5.531 10.555 1 95.81 42 GLY B O 1
ATOM 3267 N N . GLY B 1 43 ? 4.273 -3.783 10.766 1 96.81 43 GLY B N 1
ATOM 3268 C CA . GLY B 1 43 ? 3.262 -4.547 11.477 1 96.81 43 GLY B CA 1
ATOM 3269 C C . GLY B 1 43 ? 3.434 -4.504 12.984 1 96.81 43 GLY B C 1
ATOM 3270 O O . GLY B 1 43 ? 4.559 -4.469 13.484 1 96.81 43 GLY B O 1
ATOM 3271 N N . GLY B 1 44 ? 2.365 -4.543 13.695 1 96.56 44 GLY B N 1
ATOM 3272 C CA . GLY B 1 44 ? 2.375 -4.535 15.148 1 96.56 44 GLY B CA 1
ATOM 3273 C C . GLY B 1 44 ? 2.939 -5.809 15.742 1 96.56 44 GLY B C 1
ATOM 3274 O O . GLY B 1 44 ? 3.164 -6.789 15.031 1 96.56 44 GLY B O 1
ATOM 3275 N N . ARG B 1 45 ? 3.148 -5.789 17 1 96.69 45 ARG B N 1
ATOM 3276 C CA . ARG B 1 45 ? 3.785 -6.891 17.719 1 96.69 45 ARG B CA 1
ATOM 3277 C C . ARG B 1 45 ? 2.967 -8.172 17.609 1 96.69 45 ARG B C 1
ATOM 3279 O O . ARG B 1 45 ? 3.52 -9.25 17.375 1 96.69 45 ARG B O 1
ATOM 3286 N N . VAL B 1 46 ? 1.654 -8.047 17.734 1 97.88 46 VAL B N 1
ATOM 3287 C CA . VAL B 1 46 ? 0.773 -9.211 17.688 1 97.88 46 VAL B CA 1
ATOM 3288 C C . VAL B 1 46 ? 0.915 -9.914 16.344 1 97.88 46 VAL B C 1
ATOM 3290 O O . VAL B 1 46 ? 1.038 -11.141 16.297 1 97.88 46 VAL B O 1
ATOM 3293 N N . LEU B 1 47 ? 0.913 -9.133 15.289 1 98.5 47 LEU B N 1
ATOM 3294 C CA . LEU B 1 47 ? 1.057 -9.695 13.953 1 98.5 47 LEU B CA 1
ATOM 3295 C C . LEU B 1 47 ? 2.436 -10.32 13.766 1 98.5 47 LEU B C 1
ATOM 3297 O O . LEU B 1 47 ? 2.555 -11.43 13.242 1 98.5 47 LEU B O 1
ATOM 3301 N N . ARG B 1 48 ? 3.492 -9.672 14.219 1 98.62 48 ARG B N 1
ATOM 3302 C CA . ARG B 1 48 ? 4.855 -10.172 14.086 1 98.62 48 ARG B CA 1
ATOM 3303 C C . ARG B 1 48 ? 5.059 -11.445 14.906 1 98.62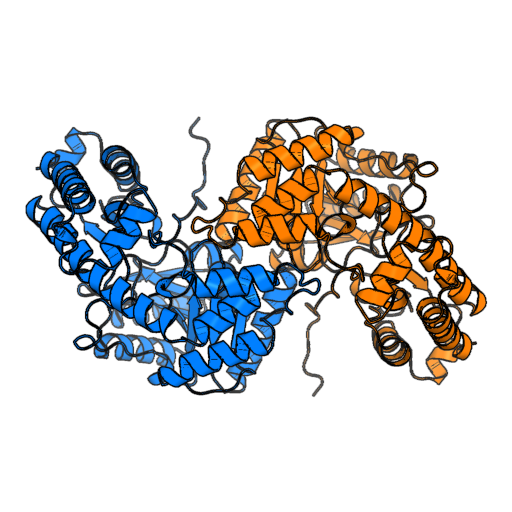 48 ARG B C 1
ATOM 3305 O O . ARG B 1 48 ? 5.723 -12.375 14.453 1 98.62 48 ARG B O 1
ATOM 3312 N N . GLU B 1 49 ? 4.465 -11.484 16.125 1 98.69 49 GLU B N 1
ATOM 3313 C CA . GLU B 1 49 ? 4.562 -12.672 16.953 1 98.69 49 GLU B CA 1
ATOM 3314 C C . GLU B 1 49 ? 3.84 -13.859 16.312 1 98.69 49 GLU B C 1
ATOM 3316 O O . GLU B 1 49 ? 4.328 -14.992 16.375 1 98.69 49 GLU B O 1
ATOM 3321 N N . ALA B 1 50 ? 2.678 -13.594 15.742 1 98.75 50 ALA B N 1
ATOM 3322 C CA . ALA B 1 50 ? 1.942 -14.648 15.047 1 98.75 50 ALA B CA 1
ATOM 3323 C C . ALA B 1 50 ? 2.75 -15.195 13.875 1 98.75 50 ALA B C 1
ATOM 3325 O O . ALA B 1 50 ? 2.795 -16.406 13.656 1 98.75 50 ALA B O 1
ATOM 3326 N N . ALA B 1 51 ? 3.412 -14.328 13.133 1 98.75 51 ALA B N 1
ATOM 3327 C CA . ALA B 1 51 ? 4.246 -14.742 12.008 1 98.75 51 ALA B CA 1
ATOM 3328 C C . ALA B 1 51 ? 5.434 -15.57 12.484 1 98.75 51 ALA B C 1
ATOM 3330 O O . ALA B 1 51 ? 5.781 -16.578 11.867 1 98.75 51 ALA B O 1
ATOM 3331 N N . CYS B 1 52 ? 5.988 -15.133 13.547 1 97.94 52 CYS B N 1
ATOM 3332 C CA . CYS B 1 52 ? 7.098 -15.875 14.133 1 97.94 52 CYS B CA 1
ATOM 3333 C C . CYS B 1 52 ? 6.676 -17.297 14.477 1 97.94 52 CYS B C 1
ATOM 3335 O O . CYS B 1 52 ? 7.395 -18.25 14.18 1 97.94 52 CYS B O 1
ATOM 3337 N N . ALA B 1 53 ? 5.594 -17.406 15.133 1 98.06 53 ALA B N 1
ATOM 3338 C CA . ALA B 1 53 ? 5.082 -18.719 15.523 1 98.06 53 ALA B CA 1
ATOM 3339 C C . ALA B 1 53 ? 4.77 -19.562 14.297 1 98.06 53 ALA B C 1
ATOM 3341 O O . ALA B 1 53 ? 5.023 -20.766 14.289 1 98.06 53 ALA B O 1
ATOM 3342 N N . TYR B 1 54 ? 4.23 -18.953 13.344 1 98.31 54 TYR B N 1
ATOM 3343 C CA . TYR B 1 54 ? 3.938 -19.625 12.078 1 98.31 54 TYR B CA 1
ATOM 3344 C C . TYR B 1 54 ? 5.188 -20.281 11.508 1 98.31 54 TYR B C 1
ATOM 3346 O O . TYR B 1 54 ? 5.172 -21.469 11.164 1 98.31 54 TYR B O 1
ATOM 3354 N N . TRP B 1 55 ? 6.316 -19.562 11.391 1 97.75 55 TRP B N 1
ATOM 3355 C CA . TRP B 1 55 ? 7.551 -20.094 10.812 1 97.75 55 TRP B CA 1
ATOM 3356 C C . TRP B 1 55 ? 8.219 -21.078 11.773 1 97.75 55 TRP B C 1
ATOM 3358 O O . TRP B 1 55 ? 8.852 -22.047 11.344 1 97.75 55 TRP B O 1
ATOM 3368 N N . ALA B 1 56 ? 8.016 -20.844 13.07 1 97.31 56 ALA B N 1
ATOM 3369 C CA . ALA B 1 56 ? 8.562 -21.797 14.039 1 97.31 56 ALA B CA 1
ATOM 3370 C C . ALA B 1 56 ? 7.961 -23.172 13.836 1 97.31 56 ALA B C 1
ATOM 3372 O O . ALA B 1 56 ? 8.664 -24.188 13.922 1 97.31 56 ALA B O 1
ATOM 3373 N N . ARG B 1 57 ? 6.645 -23.234 13.547 1 96.5 57 ARG B N 1
ATOM 3374 C CA . ARG B 1 57 ? 5.961 -24.5 13.297 1 96.5 57 ARG B CA 1
ATOM 3375 C C . ARG B 1 57 ? 6.473 -25.156 12.016 1 96.5 57 ARG B C 1
ATOM 3377 O O . ARG B 1 57 ? 6.23 -26.328 11.781 1 96.5 57 ARG B O 1
ATOM 3384 N N . ARG B 1 58 ? 7.246 -24.406 11.242 1 94.69 58 ARG B N 1
ATOM 3385 C CA . ARG B 1 58 ? 7.758 -24.906 9.969 1 94.69 58 ARG B CA 1
ATOM 3386 C C . ARG B 1 58 ? 9.281 -25.031 10.008 1 94.69 58 ARG B C 1
ATOM 3388 O O . ARG B 1 58 ? 9.93 -25.094 8.961 1 94.69 58 ARG B O 1
ATOM 3395 N N . GLY B 1 59 ? 9.805 -24.875 11.172 1 94.5 59 GLY B N 1
ATOM 3396 C CA . GLY B 1 59 ? 11.211 -25.188 11.352 1 94.5 59 GLY B CA 1
ATOM 3397 C C . GLY B 1 59 ? 12.102 -23.953 11.305 1 94.5 59 GLY B C 1
ATOM 3398 O O . GLY B 1 59 ? 13.328 -24.062 11.391 1 94.5 59 GLY B O 1
ATOM 3399 N N . LEU B 1 60 ? 11.539 -22.812 11.102 1 96.81 60 LEU B N 1
ATOM 3400 C CA . LEU B 1 60 ? 12.305 -21.562 11.07 1 96.81 60 LEU B CA 1
ATOM 3401 C C . LEU B 1 60 ? 12.078 -20.75 12.336 1 96.81 60 LEU B C 1
ATOM 3403 O O . LEU B 1 60 ? 11.086 -20.031 12.445 1 96.81 60 LEU B O 1
ATOM 3407 N N . HIS B 1 61 ? 13.023 -20.828 13.211 1 95.12 61 HIS B N 1
ATOM 3408 C CA . HIS B 1 61 ? 12.891 -20.203 14.523 1 95.12 61 HIS B CA 1
ATOM 3409 C C . HIS B 1 61 ? 13.469 -18.781 14.508 1 95.12 61 HIS B C 1
ATOM 3411 O O . HIS B 1 61 ? 14.281 -18.453 13.641 1 95.12 61 HIS B O 1
ATOM 3417 N N . GLY B 1 62 ? 12.984 -17.984 15.438 1 94.19 62 GLY B N 1
ATOM 3418 C CA . GLY B 1 62 ? 13.422 -16.594 15.594 1 94.19 62 GLY B CA 1
ATOM 3419 C C . GLY B 1 62 ? 12.453 -15.75 16.391 1 94.19 62 GLY B C 1
ATOM 3420 O O . GLY B 1 62 ? 11.43 -16.25 16.875 1 94.19 62 GLY B O 1
ATOM 3421 N N . GLY B 1 63 ? 12.805 -14.469 16.594 1 96.38 63 GLY B N 1
ATOM 3422 C CA . GLY B 1 63 ? 11.977 -13.539 17.359 1 96.38 63 GLY B CA 1
ATOM 3423 C C . GLY B 1 63 ? 11.234 -12.555 16.484 1 96.38 63 GLY B C 1
ATOM 3424 O O . GLY B 1 63 ? 11.531 -12.414 15.289 1 96.38 63 GLY B O 1
ATOM 3425 N N . PRO B 1 64 ? 10.211 -12.008 17.062 1 97.56 64 PRO B N 1
ATOM 3426 C CA . PRO B 1 64 ? 9.406 -11.047 16.312 1 97.56 64 PRO B CA 1
ATOM 3427 C C . PRO B 1 64 ? 10.219 -9.852 15.812 1 97.56 64 PRO B C 1
ATOM 3429 O O . PRO B 1 64 ? 9.781 -9.141 14.906 1 97.56 64 PRO B O 1
ATOM 3432 N N . GLU B 1 65 ? 11.406 -9.562 16.359 1 96.56 65 GLU B N 1
ATOM 3433 C CA . GLU B 1 65 ? 12.273 -8.477 15.922 1 96.56 65 GLU B CA 1
ATOM 3434 C C . GLU B 1 65 ? 12.852 -8.742 14.539 1 96.56 65 GLU B C 1
ATOM 3436 O O . GLU B 1 65 ? 13.391 -7.836 13.898 1 96.56 65 GLU B O 1
ATOM 3441 N N . ASN B 1 66 ? 12.703 -10 14.047 1 97.69 66 ASN B N 1
ATOM 3442 C CA . ASN B 1 66 ? 13.211 -10.367 12.727 1 97.69 66 ASN B CA 1
ATOM 3443 C C . ASN B 1 66 ? 12.086 -10.422 11.695 1 97.69 66 ASN B C 1
ATOM 3445 O O . ASN B 1 66 ? 12.273 -10.938 10.594 1 97.69 66 ASN B O 1
ATOM 3449 N N . ILE B 1 67 ? 10.914 -9.922 12.094 1 98.5 67 ILE B N 1
ATOM 3450 C CA . ILE B 1 67 ? 9.75 -10.023 11.227 1 98.5 67 ILE B CA 1
ATOM 3451 C C . ILE B 1 67 ? 9.336 -8.641 10.742 1 98.5 67 ILE B C 1
ATOM 3453 O O . ILE B 1 67 ? 9.414 -7.664 11.492 1 98.5 67 ILE B O 1
ATOM 3457 N N . VAL B 1 68 ? 8.992 -8.539 9.484 1 98.5 68 VAL B N 1
ATOM 3458 C CA . VAL B 1 68 ? 8.359 -7.355 8.922 1 98.5 68 VAL B CA 1
ATOM 3459 C C . VAL B 1 68 ? 7.066 -7.746 8.211 1 98.5 68 VAL B C 1
ATOM 3461 O O . VAL B 1 68 ? 7.016 -8.773 7.523 1 98.5 68 VAL B O 1
ATOM 3464 N N . ALA B 1 69 ? 6.012 -7.023 8.461 1 98.62 69 ALA B N 1
ATOM 3465 C CA . ALA B 1 69 ? 4.754 -7.195 7.734 1 98.62 69 ALA B CA 1
ATOM 3466 C C . ALA B 1 69 ? 4.512 -6.035 6.77 1 98.62 69 ALA B C 1
ATOM 3468 O O . ALA B 1 69 ? 4.992 -4.922 6.996 1 98.62 69 ALA B O 1
ATOM 3469 N N . ALA B 1 70 ? 3.84 -6.246 5.695 1 98.25 70 ALA B N 1
ATOM 3470 C CA . ALA B 1 70 ? 3.494 -5.27 4.668 1 98.25 70 ALA B CA 1
ATOM 3471 C C . ALA B 1 70 ? 2.113 -5.555 4.082 1 98.25 70 ALA B C 1
ATOM 3473 O O . ALA B 1 70 ? 1.556 -6.633 4.289 1 98.25 70 ALA B O 1
ATOM 3474 N N . PRO B 1 71 ? 1.509 -4.578 3.418 1 97.56 71 PRO B N 1
ATOM 3475 C CA . PRO B 1 71 ? 0.201 -4.797 2.797 1 97.56 71 PRO B CA 1
ATOM 3476 C C . PRO B 1 71 ? 0.297 -5.531 1.461 1 97.56 71 PRO B C 1
ATOM 3478 O O . PRO B 1 71 ? -0.16 -5.02 0.436 1 97.56 71 PRO B O 1
ATOM 3481 N N . GLY B 1 72 ? 0.877 -6.73 1.472 1 96.44 72 GLY B N 1
ATOM 3482 C CA . GLY B 1 72 ? 1.029 -7.555 0.285 1 96.44 72 GLY B CA 1
ATOM 3483 C C . GLY B 1 72 ? 2.479 -7.84 -0.06 1 96.44 72 GLY B C 1
ATOM 3484 O O . GLY B 1 72 ? 3.389 -7.234 0.506 1 96.44 72 GLY B O 1
ATOM 3485 N N . ASP B 1 73 ? 2.699 -8.695 -0.989 1 96.38 73 ASP B N 1
ATOM 3486 C CA . ASP B 1 73 ? 4.047 -9.148 -1.315 1 96.38 73 ASP B CA 1
ATOM 3487 C C . ASP B 1 73 ? 4.758 -8.141 -2.221 1 96.38 73 ASP B C 1
ATOM 3489 O O . ASP B 1 73 ? 5.984 -8.039 -2.203 1 96.38 73 ASP B O 1
ATOM 3493 N N . GLN B 1 74 ? 4.043 -7.391 -3.016 1 96.44 74 GLN B N 1
ATOM 3494 C CA . GLN B 1 74 ? 4.672 -6.492 -3.98 1 96.44 74 GLN B CA 1
ATOM 3495 C C . GLN B 1 74 ? 5.395 -5.348 -3.277 1 96.44 74 GLN B C 1
ATOM 3497 O O . GLN B 1 74 ? 6.59 -5.145 -3.48 1 96.44 74 GLN B O 1
ATOM 3502 N N . PRO B 1 75 ? 4.695 -4.625 -2.365 1 97 75 PRO B N 1
ATOM 3503 C CA . PRO B 1 75 ? 5.457 -3.596 -1.657 1 97 75 PRO B CA 1
ATOM 3504 C C . PRO B 1 75 ? 6.582 -4.18 -0.804 1 97 75 PRO B C 1
ATOM 3506 O O . PRO B 1 75 ? 7.633 -3.549 -0.644 1 97 75 PRO B O 1
ATOM 3509 N N . LEU B 1 76 ? 6.363 -5.305 -0.265 1 98.19 76 LEU B N 1
ATOM 3510 C CA . LEU B 1 76 ? 7.387 -5.965 0.537 1 98.19 76 LEU B CA 1
ATOM 3511 C C . LEU B 1 76 ? 8.617 -6.285 -0.308 1 98.19 76 LEU B C 1
ATOM 3513 O O . LEU B 1 76 ? 9.742 -6.004 0.098 1 98.19 76 LEU B O 1
ATOM 3517 N N . LEU B 1 77 ? 8.391 -6.879 -1.449 1 98.12 77 LEU B N 1
ATOM 3518 C CA . LEU B 1 77 ? 9.492 -7.223 -2.334 1 98.12 77 LEU B CA 1
ATOM 3519 C C . LEU B 1 77 ? 10.219 -5.969 -2.809 1 98.12 77 LEU B C 1
ATOM 3521 O O . LEU B 1 77 ? 11.453 -5.945 -2.877 1 98.12 77 LEU B O 1
ATOM 3525 N N . LEU B 1 78 ? 9.477 -4.941 -3.166 1 96.56 78 LEU B N 1
ATOM 3526 C CA . LEU B 1 78 ? 10.094 -3.678 -3.559 1 96.56 78 LEU B CA 1
ATOM 3527 C C . LEU B 1 78 ? 11.023 -3.17 -2.467 1 96.56 78 LEU B C 1
ATOM 3529 O O . LEU B 1 78 ? 12.164 -2.777 -2.75 1 96.56 78 LEU B O 1
ATOM 3533 N N . ALA B 1 79 ? 10.531 -3.17 -1.233 1 97.38 79 ALA B N 1
ATOM 3534 C CA . ALA B 1 79 ? 11.32 -2.682 -0.107 1 97.38 79 ALA B CA 1
ATOM 3535 C C . ALA B 1 79 ? 12.578 -3.529 0.091 1 97.38 79 ALA B C 1
ATOM 3537 O O . ALA B 1 79 ? 13.648 -3 0.387 1 97.38 79 ALA B O 1
ATOM 3538 N N . LEU B 1 80 ? 12.453 -4.832 -0.08 1 98.19 80 LEU B N 1
ATOM 3539 C CA . LEU B 1 80 ? 13.594 -5.738 0.08 1 98.19 80 LEU B CA 1
ATOM 3540 C C . LEU B 1 80 ? 14.641 -5.484 -0.993 1 98.19 80 LEU B C 1
ATOM 3542 O O . LEU B 1 80 ? 15.844 -5.441 -0.696 1 98.19 80 LEU B O 1
ATOM 3546 N N . ILE B 1 81 ? 14.203 -5.324 -2.229 1 97.19 81 ILE B N 1
ATOM 3547 C CA . ILE B 1 81 ? 15.141 -5.043 -3.314 1 97.19 81 ILE B CA 1
ATOM 3548 C C . ILE B 1 81 ? 15.852 -3.721 -3.053 1 97.19 81 ILE B C 1
ATOM 3550 O O . ILE B 1 81 ? 17.078 -3.637 -3.166 1 97.19 81 ILE B O 1
ATOM 3554 N N . ALA B 1 82 ? 15.109 -2.727 -2.664 1 94.62 82 ALA B N 1
ATOM 3555 C CA . ALA B 1 82 ? 15.68 -1.413 -2.383 1 94.62 82 ALA B CA 1
ATOM 3556 C C . ALA B 1 82 ? 16.688 -1.487 -1.235 1 94.62 82 ALA B C 1
ATOM 3558 O O . ALA B 1 82 ? 17.703 -0.79 -1.247 1 94.62 82 ALA B O 1
ATOM 3559 N N . ALA B 1 83 ? 16.406 -2.275 -0.252 1 94.88 83 ALA B N 1
ATOM 3560 C CA . ALA B 1 83 ? 17.219 -2.383 0.951 1 94.88 83 ALA B CA 1
ATOM 3561 C C . ALA B 1 83 ? 18.578 -3.008 0.634 1 94.88 83 ALA B C 1
ATOM 3563 O O . ALA B 1 83 ? 19.562 -2.752 1.328 1 94.88 83 ALA B O 1
ATOM 3564 N N . HIS B 1 84 ? 18.656 -3.861 -0.317 1 94.19 84 HIS B N 1
ATOM 3565 C CA . HIS B 1 84 ? 19.891 -4.57 -0.64 1 94.19 84 HIS B CA 1
ATOM 3566 C C . HIS B 1 84 ? 20.719 -3.809 -1.677 1 94.19 84 HIS B C 1
ATOM 3568 O O . HIS B 1 84 ? 21.938 -3.773 -1.599 1 94.19 84 HIS B O 1
ATOM 3574 N N . GLY B 1 85 ? 19.984 -3.215 -2.58 1 90.12 85 GLY B N 1
ATOM 3575 C CA . GLY B 1 85 ? 20.688 -2.631 -3.707 1 90.12 85 GLY B CA 1
ATOM 3576 C C . GLY B 1 85 ? 21.328 -3.668 -4.609 1 90.12 85 GLY B C 1
ATOM 3577 O O . GLY B 1 85 ? 21.156 -4.871 -4.41 1 90.12 85 GLY B O 1
ATOM 3578 N N . GLY B 1 86 ? 22 -3.23 -5.695 1 94.62 86 GLY B N 1
ATOM 3579 C CA . GLY B 1 86 ? 22.641 -4.145 -6.629 1 94.62 86 GLY B CA 1
ATOM 3580 C C . GLY B 1 86 ? 21.656 -4.785 -7.594 1 94.62 86 GLY B C 1
ATOM 3581 O O . GLY B 1 86 ? 20.469 -4.445 -7.598 1 94.62 86 GLY B O 1
ATOM 3582 N N . ASP B 1 87 ? 22.219 -5.727 -8.344 1 98.25 87 ASP B N 1
ATOM 3583 C CA . ASP B 1 87 ? 21.422 -6.359 -9.391 1 98.25 87 ASP B CA 1
ATOM 3584 C C . ASP B 1 87 ? 20.625 -7.539 -8.836 1 98.25 87 ASP B C 1
ATOM 3586 O O . ASP B 1 87 ? 21.078 -8.211 -7.906 1 98.25 87 ASP B O 1
ATOM 3590 N N . VAL B 1 88 ? 19.484 -7.738 -9.43 1 98.62 88 VAL B N 1
ATOM 3591 C CA . VAL B 1 88 ? 18.594 -8.797 -8.977 1 98.62 88 VAL B CA 1
ATOM 3592 C C . VAL B 1 88 ? 18.5 -9.891 -10.047 1 98.62 88 VAL B C 1
ATOM 3594 O O . VAL B 1 88 ? 18.359 -9.594 -11.234 1 98.62 88 VAL B O 1
ATOM 3597 N N . LEU B 1 89 ? 18.688 -11.102 -9.641 1 98.81 89 LEU B N 1
ATOM 3598 C CA . LEU B 1 89 ? 18.453 -12.25 -10.516 1 98.81 89 LEU B CA 1
ATOM 3599 C C . LEU B 1 89 ? 17.203 -13 -10.102 1 98.81 89 LEU B C 1
ATOM 3601 O O . LEU B 1 89 ? 16.875 -13.078 -8.914 1 98.81 89 LEU B O 1
ATOM 3605 N N . MET B 1 90 ? 16.453 -13.492 -11.078 1 98.69 90 MET B N 1
ATOM 3606 C CA . MET B 1 90 ? 15.234 -14.258 -10.852 1 98.69 90 MET B CA 1
ATOM 3607 C C . MET B 1 90 ? 15.055 -15.32 -11.93 1 98.69 90 MET B C 1
ATOM 3609 O O . MET B 1 90 ? 15.602 -15.203 -13.023 1 98.69 90 MET B O 1
ATOM 3613 N N . PRO B 1 91 ? 14.336 -16.328 -11.609 1 98.62 91 PRO B N 1
ATOM 3614 C CA . PRO B 1 91 ? 14.117 -17.391 -12.609 1 98.62 91 PRO B CA 1
ATOM 3615 C C . PRO B 1 91 ? 13.195 -16.938 -13.742 1 98.62 91 PRO B C 1
ATOM 3617 O O . PRO B 1 91 ? 12.508 -15.93 -13.625 1 98.62 91 PRO B O 1
ATOM 3620 N N . ARG B 1 92 ? 13.273 -17.641 -14.781 1 97.94 92 ARG B N 1
ATOM 3621 C CA . ARG B 1 92 ? 12.336 -17.547 -15.898 1 97.94 92 ARG B CA 1
ATOM 3622 C C . ARG B 1 92 ? 11.703 -18.906 -16.188 1 97.94 92 ARG B C 1
ATOM 3624 O O . ARG B 1 92 ? 12.406 -19.875 -16.516 1 97.94 92 ARG B O 1
ATOM 3631 N N . PRO B 1 93 ? 10.461 -19.047 -16.125 1 97.06 93 PRO B N 1
ATOM 3632 C CA . PRO B 1 93 ? 9.508 -17.984 -15.789 1 97.06 93 PRO B CA 1
ATOM 3633 C C . PRO B 1 93 ? 9.492 -17.656 -14.297 1 97.06 93 PRO B C 1
ATOM 3635 O O . PRO B 1 93 ? 10.094 -18.375 -13.5 1 97.06 93 PRO B O 1
ATOM 3638 N N . CYS B 1 94 ? 8.93 -16.531 -13.945 1 97.12 94 CYS B N 1
ATOM 3639 C CA . CYS B 1 94 ? 8.734 -16.141 -12.547 1 97.12 94 CYS B CA 1
ATOM 3640 C C . CYS B 1 94 ? 7.426 -15.391 -12.367 1 97.12 94 CYS B C 1
ATOM 3642 O O . CYS B 1 94 ? 6.781 -15.016 -13.352 1 97.12 94 CYS B O 1
ATOM 3644 N N . PRO B 1 95 ? 6.969 -15.25 -11.117 1 96 95 PRO B N 1
ATOM 3645 C CA . PRO B 1 95 ? 5.738 -14.492 -10.883 1 96 95 PRO B CA 1
ATOM 3646 C C . PRO B 1 95 ? 5.754 -13.125 -11.555 1 96 95 PRO B C 1
ATOM 3648 O O . PRO B 1 95 ? 6.781 -12.438 -11.547 1 96 95 PRO B O 1
ATOM 3651 N N . ALA B 1 96 ? 4.641 -12.758 -12.133 1 94.75 96 ALA B N 1
ATOM 3652 C CA . ALA B 1 96 ? 4.504 -11.555 -12.945 1 94.75 96 ALA B CA 1
ATOM 3653 C C . ALA B 1 96 ? 4.773 -10.305 -12.125 1 94.75 96 ALA B C 1
ATOM 3655 O O . ALA B 1 96 ? 5.023 -9.227 -12.68 1 94.75 96 ALA B O 1
ATOM 3656 N N . THR B 1 97 ? 4.746 -10.406 -10.836 1 93.56 97 THR B N 1
ATOM 3657 C CA . THR B 1 97 ? 4.844 -9.234 -9.969 1 93.56 97 THR B CA 1
ATOM 3658 C C . THR B 1 97 ? 6.293 -8.977 -9.57 1 93.56 97 THR B C 1
ATOM 3660 O O . THR B 1 97 ? 6.598 -7.961 -8.945 1 93.56 97 THR B O 1
ATOM 3663 N N . TRP B 1 98 ? 7.277 -9.836 -9.922 1 96.5 98 TRP B N 1
ATOM 3664 C CA . TRP B 1 98 ? 8.648 -9.703 -9.438 1 96.5 98 TRP B CA 1
ATOM 3665 C C . TRP B 1 98 ? 9.391 -8.625 -10.227 1 96.5 98 TRP B C 1
ATOM 3667 O O . TRP B 1 98 ? 9.828 -7.625 -9.656 1 96.5 98 TRP B O 1
ATOM 3677 N N . MET B 1 99 ? 9.414 -8.727 -11.555 1 95.19 99 MET B N 1
ATOM 3678 C CA . MET B 1 99 ? 10.211 -7.863 -12.43 1 95.19 99 MET B CA 1
ATOM 3679 C C . MET B 1 99 ? 9.781 -6.406 -12.289 1 95.19 99 MET B C 1
ATOM 3681 O O . MET B 1 99 ? 10.625 -5.512 -12.211 1 95.19 99 MET B O 1
ATOM 3685 N N . PRO B 1 100 ? 8.469 -6.129 -12.188 1 93.19 100 PRO B N 1
ATOM 3686 C CA . PRO B 1 100 ? 8.039 -4.734 -12.07 1 93.19 100 PRO B CA 1
ATOM 3687 C C . PRO B 1 100 ? 8.617 -4.043 -10.836 1 93.19 100 PRO B C 1
ATOM 3689 O O . PRO B 1 100 ? 8.828 -2.826 -10.852 1 93.19 100 PRO B O 1
ATOM 3692 N N . GLN B 1 101 ? 8.875 -4.758 -9.75 1 94.06 101 GLN B N 1
ATOM 3693 C CA . GLN B 1 101 ? 9.438 -4.133 -8.555 1 94.06 101 GLN B CA 1
ATOM 3694 C C . GLN B 1 101 ? 10.844 -3.598 -8.828 1 94.06 101 GLN B C 1
ATOM 3696 O O . GLN B 1 101 ? 11.172 -2.482 -8.422 1 94.06 101 GLN B O 1
ATOM 3701 N N . ALA B 1 102 ? 11.648 -4.387 -9.508 1 93.94 102 ALA B N 1
ATOM 3702 C CA . ALA B 1 102 ? 12.992 -3.939 -9.883 1 93.94 102 ALA B CA 1
ATOM 3703 C C . ALA B 1 102 ? 12.922 -2.756 -10.844 1 93.94 102 ALA B C 1
ATOM 3705 O O . ALA B 1 102 ? 13.664 -1.783 -10.695 1 93.94 102 ALA B O 1
ATOM 3706 N N . ARG B 1 103 ? 12.008 -2.842 -11.766 1 91.44 103 ARG B N 1
ATOM 3707 C CA . ARG B 1 103 ? 11.859 -1.789 -12.766 1 91.44 103 ARG B CA 1
ATOM 3708 C C . ARG B 1 103 ? 11.469 -0.467 -12.109 1 91.44 103 ARG B C 1
ATOM 3710 O O . ARG B 1 103 ? 11.992 0.588 -12.477 1 91.44 103 ARG B O 1
ATOM 3717 N N . LEU B 1 104 ? 10.57 -0.539 -11.203 1 88.56 104 LEU B N 1
ATOM 3718 C CA . LEU B 1 104 ? 10.102 0.656 -10.508 1 88.56 104 LEU B CA 1
ATOM 3719 C C . LEU B 1 104 ? 11.258 1.35 -9.789 1 88.56 104 LEU B C 1
ATOM 3721 O O . LEU B 1 104 ? 11.281 2.578 -9.688 1 88.56 104 LEU B O 1
ATOM 3725 N N . LEU B 1 105 ? 12.188 0.554 -9.312 1 89.44 105 LEU B N 1
ATOM 3726 C CA . LEU B 1 105 ? 13.32 1.085 -8.562 1 89.44 105 LEU B CA 1
ATOM 3727 C C . LEU B 1 105 ? 14.453 1.482 -9.508 1 89.44 105 LEU B C 1
ATOM 3729 O O . LEU B 1 105 ? 15.453 2.066 -9.078 1 89.44 105 LEU B O 1
ATOM 3733 N N . GLY B 1 106 ? 14.352 1.087 -10.82 1 88.88 106 GLY B N 1
ATOM 3734 C CA . GLY B 1 106 ? 15.453 1.277 -11.75 1 88.88 106 GLY B CA 1
ATOM 3735 C C . GLY B 1 106 ? 16.609 0.33 -11.508 1 88.88 106 GLY B C 1
ATOM 3736 O O . GLY B 1 106 ? 17.75 0.622 -11.891 1 88.88 106 GLY B O 1
ATOM 3737 N N . THR B 1 107 ? 16.344 -0.748 -10.781 1 93 107 THR B N 1
ATOM 3738 C CA . THR B 1 107 ? 17.359 -1.755 -10.477 1 93 107 THR B CA 1
ATOM 3739 C C . THR B 1 107 ? 17.469 -2.768 -11.617 1 93 107 THR B C 1
ATOM 3741 O O . THR B 1 107 ? 16.469 -3.359 -12.023 1 93 107 THR B O 1
ATOM 3744 N N . PRO B 1 108 ? 18.703 -2.959 -12.164 1 97.12 108 PRO B N 1
ATOM 3745 C CA . PRO B 1 108 ? 18.828 -3.992 -13.195 1 97.12 108 PRO B CA 1
ATOM 3746 C C . PRO B 1 108 ? 18.422 -5.375 -12.695 1 97.12 108 PRO B C 1
ATOM 3748 O O . PRO B 1 108 ? 18.766 -5.758 -11.57 1 97.12 108 PRO B O 1
ATOM 3751 N N . ALA B 1 109 ? 17.656 -6.055 -13.492 1 97.69 109 ALA B N 1
ATOM 3752 C CA . ALA B 1 109 ? 17.172 -7.395 -13.172 1 97.69 109 ALA B CA 1
ATOM 3753 C C . ALA B 1 109 ? 17.406 -8.352 -14.336 1 97.69 109 ALA B C 1
ATOM 3755 O O . ALA B 1 109 ? 17.234 -7.98 -15.5 1 97.69 109 ALA B O 1
ATOM 3756 N N . TYR B 1 110 ? 17.875 -9.523 -14 1 98.25 110 TYR B N 1
ATOM 3757 C CA . TYR B 1 110 ? 18.234 -10.539 -14.992 1 98.25 110 TYR B CA 1
ATOM 3758 C C . TYR B 1 110 ? 17.469 -11.836 -14.734 1 98.25 110 TYR B C 1
ATOM 3760 O O . TYR B 1 110 ? 17.375 -12.289 -13.594 1 98.25 110 TYR B O 1
ATOM 3768 N N . GLN B 1 111 ? 16.938 -12.383 -15.766 1 98.06 111 GLN B N 1
ATOM 3769 C CA . GLN B 1 111 ? 16.234 -13.656 -15.648 1 98.06 111 GLN B CA 1
ATOM 3770 C C . GLN B 1 111 ? 17.156 -14.812 -16.047 1 98.06 111 GLN B C 1
ATOM 3772 O O . GLN B 1 111 ? 17.938 -14.703 -16.984 1 98.06 111 GLN B O 1
ATOM 3777 N N . VAL B 1 112 ? 17.062 -15.82 -15.281 1 98.62 112 VAL B N 1
ATOM 3778 C CA . VAL B 1 112 ? 17.859 -17.031 -15.445 1 98.62 112 VAL B CA 1
ATOM 3779 C C . VAL B 1 112 ? 16.953 -18.219 -15.75 1 98.62 112 VAL B C 1
ATOM 3781 O O . VAL B 1 112 ? 15.945 -18.422 -15.086 1 98.62 112 VAL B O 1
ATOM 3784 N N . PRO B 1 113 ? 17.328 -19.016 -16.734 1 97.56 113 PRO B N 1
ATOM 3785 C CA . PRO B 1 113 ? 16.484 -20.188 -17.062 1 97.56 113 PRO B CA 1
ATOM 3786 C C . PRO B 1 113 ? 16.391 -21.172 -15.906 1 97.56 113 PRO B C 1
ATOM 3788 O O . PRO B 1 113 ? 17.359 -21.375 -15.172 1 97.56 113 PRO B O 1
ATOM 3791 N N . THR B 1 114 ? 15.219 -21.734 -15.789 1 97.88 114 THR B N 1
ATOM 3792 C CA . THR B 1 114 ? 14.992 -22.797 -14.82 1 97.88 114 THR B CA 1
ATOM 3793 C C . THR B 1 114 ? 15.289 -24.156 -15.438 1 97.88 114 THR B C 1
ATOM 3795 O O . THR B 1 114 ? 15.367 -24.297 -16.656 1 97.88 114 THR B O 1
ATOM 3798 N N . PRO B 1 115 ? 15.484 -25.172 -14.57 1 95.88 115 PRO B N 1
ATOM 3799 C CA . PRO B 1 115 ? 15.625 -26.531 -15.086 1 95.88 115 PRO B CA 1
ATOM 3800 C C . PRO B 1 115 ? 14.344 -27.047 -15.75 1 95.88 115 PRO B C 1
ATOM 3802 O O . PRO B 1 115 ? 13.281 -26.438 -15.586 1 95.88 115 PRO B O 1
ATOM 3805 N N . ALA B 1 116 ? 14.461 -28.125 -16.469 1 91.31 116 ALA B N 1
ATOM 3806 C CA . ALA B 1 116 ? 13.328 -28.688 -17.188 1 91.31 116 ALA B CA 1
ATOM 3807 C C . ALA B 1 116 ? 12.297 -29.266 -16.219 1 91.31 116 ALA B C 1
ATOM 3809 O O . ALA B 1 116 ? 11.094 -29.25 -16.516 1 91.31 116 ALA B O 1
ATOM 3810 N N . GLU B 1 117 ? 12.734 -29.641 -15.094 1 92.19 117 GLU B N 1
ATOM 3811 C CA . GLU B 1 117 ? 11.906 -30.453 -14.203 1 92.19 117 GLU B CA 1
ATOM 3812 C C . GLU B 1 117 ? 11.031 -29.562 -13.32 1 92.19 117 GLU B C 1
ATOM 3814 O O . GLU B 1 117 ? 10.039 -30.016 -12.75 1 92.19 117 GLU B O 1
ATOM 3819 N N . CYS B 1 118 ? 11.406 -28.328 -13.164 1 94 118 CYS B N 1
ATOM 3820 C CA . CYS B 1 118 ? 10.648 -27.484 -12.25 1 94 118 CYS B CA 1
ATOM 3821 C C . CYS B 1 118 ? 10.914 -26.016 -12.539 1 94 118 CYS B C 1
ATOM 3823 O O . CYS B 1 118 ? 11.844 -25.672 -13.266 1 94 118 CYS B O 1
ATOM 3825 N N . GLY B 1 119 ? 9.945 -25.172 -12.039 1 96.94 119 GLY B N 1
ATOM 3826 C CA . GLY B 1 119 ? 10.133 -23.734 -12.016 1 96.94 119 GLY B CA 1
ATOM 3827 C C . GLY B 1 119 ? 10.547 -23.203 -10.664 1 96.94 119 GLY B C 1
ATOM 3828 O O . GLY B 1 119 ? 10.828 -23.984 -9.742 1 96.94 119 GLY B O 1
ATOM 3829 N N . GLY B 1 120 ? 10.727 -21.922 -10.578 1 97.88 120 GLY B N 1
ATOM 3830 C CA . GLY B 1 120 ? 10.875 -21.219 -9.32 1 97.88 120 GLY B CA 1
ATOM 3831 C C . GLY B 1 120 ? 12.32 -21.094 -8.867 1 97.88 120 GLY B C 1
ATOM 3832 O O . GLY B 1 120 ? 12.648 -20.234 -8.039 1 97.88 120 GLY B O 1
ATOM 3833 N N . VAL B 1 121 ? 13.203 -22.016 -9.344 1 98.12 121 VAL B N 1
ATOM 3834 C CA . VAL B 1 121 ? 14.625 -21.984 -9.016 1 98.12 121 VAL B CA 1
ATOM 3835 C C . VAL B 1 121 ? 15.453 -21.969 -10.297 1 98.12 121 VAL B C 1
ATOM 3837 O O . VAL B 1 121 ? 15.141 -22.672 -11.258 1 98.12 121 VAL B O 1
ATOM 3840 N N . PRO B 1 122 ? 16.469 -21.125 -10.336 1 98.38 122 PRO B N 1
ATOM 3841 C CA . PRO B 1 122 ? 17.312 -21.141 -11.539 1 98.38 122 PRO B CA 1
ATOM 3842 C C . PRO B 1 122 ? 18.156 -22.406 -11.648 1 98.38 122 PRO B C 1
ATOM 3844 O O . PRO B 1 122 ? 18.484 -23.016 -10.633 1 98.38 122 PRO B O 1
ATOM 3847 N N . ASP B 1 123 ? 18.453 -22.703 -12.898 1 98.06 123 ASP B N 1
ATOM 3848 C CA . ASP B 1 123 ? 19.516 -23.672 -13.102 1 98.06 123 ASP B CA 1
ATOM 3849 C C . ASP B 1 123 ? 20.828 -23.172 -12.508 1 98.06 123 ASP B C 1
ATOM 3851 O O . ASP B 1 123 ? 21.281 -22.078 -12.828 1 98.06 123 ASP B O 1
ATOM 3855 N N . PRO B 1 124 ? 21.469 -24 -11.672 1 97.69 124 PRO B N 1
ATOM 3856 C CA . PRO B 1 124 ? 22.656 -23.516 -10.977 1 97.69 124 PRO B CA 1
ATOM 3857 C C . PRO B 1 124 ? 23.766 -23.094 -11.93 1 97.69 124 PRO B C 1
ATOM 3859 O O . PRO B 1 124 ? 24.453 -22.094 -11.695 1 97.69 124 PRO B O 1
ATOM 3862 N N . TYR B 1 125 ? 24 -23.844 -12.992 1 97.69 125 TYR B N 1
ATOM 3863 C CA . TYR B 1 125 ? 25.031 -23.5 -13.961 1 97.69 125 TYR B CA 1
ATOM 3864 C C . TYR B 1 125 ? 24.688 -22.219 -14.695 1 97.69 125 TYR B C 1
ATOM 3866 O O . TYR B 1 125 ? 25.547 -21.344 -14.867 1 97.69 125 TYR B O 1
ATOM 3874 N N . ALA B 1 126 ? 23.438 -22.141 -15.094 1 98.38 126 ALA B N 1
ATOM 3875 C CA . ALA B 1 126 ? 22.984 -20.922 -15.766 1 98.38 126 ALA B CA 1
ATOM 3876 C C . ALA B 1 126 ? 23.094 -19.719 -14.844 1 98.38 126 ALA B C 1
ATOM 3878 O O . ALA B 1 126 ? 23.391 -18.609 -15.297 1 98.38 126 ALA B O 1
ATOM 3879 N N . LEU B 1 127 ? 22.828 -19.938 -13.578 1 98.75 127 LEU B N 1
ATOM 3880 C CA . LEU B 1 127 ? 22.953 -18.875 -12.586 1 98.75 127 LEU B CA 1
ATOM 3881 C C . LEU B 1 127 ? 24.375 -18.359 -12.523 1 98.75 127 LEU B C 1
ATOM 3883 O O . LEU B 1 127 ? 24.609 -17.141 -12.609 1 98.75 127 LEU B O 1
ATOM 3887 N N . LEU B 1 128 ? 25.344 -19.266 -12.422 1 98.56 128 LEU B N 1
ATOM 3888 C CA . LEU B 1 128 ? 26.75 -18.891 -12.328 1 98.56 128 LEU B CA 1
ATOM 3889 C C . LEU B 1 128 ? 27.219 -18.188 -13.602 1 98.56 128 LEU B C 1
ATOM 3891 O O . LEU B 1 128 ? 27.953 -17.203 -13.539 1 98.56 128 LEU B O 1
ATOM 3895 N N . GLU B 1 129 ? 26.75 -18.656 -14.688 1 98.56 129 GLU B N 1
ATOM 3896 C CA . GLU B 1 129 ? 27.109 -18.047 -15.961 1 98.56 129 GLU B CA 1
ATOM 3897 C C . GLU B 1 129 ? 26.547 -16.625 -16.047 1 98.56 129 GLU B C 1
ATOM 3899 O O . GLU B 1 129 ? 27.234 -15.711 -16.516 1 98.56 129 GLU B O 1
ATOM 3904 N N . THR B 1 130 ? 25.312 -16.469 -15.672 1 98.56 130 THR B N 1
ATOM 3905 C CA . THR B 1 130 ? 24.688 -15.156 -15.703 1 98.56 130 THR B CA 1
ATOM 3906 C C . THR B 1 130 ? 25.422 -14.188 -14.766 1 98.56 130 THR B C 1
ATOM 3908 O O . THR B 1 130 ? 25.672 -13.039 -15.125 1 98.56 130 THR B O 1
ATOM 3911 N N . VAL B 1 131 ? 25.781 -14.633 -13.562 1 98.62 131 VAL B N 1
ATOM 3912 C CA . VAL B 1 131 ? 26.516 -13.82 -12.602 1 98.62 131 VAL B CA 1
ATOM 3913 C C . VAL B 1 131 ? 27.844 -13.359 -13.203 1 98.62 131 VAL B C 1
ATOM 3915 O O . VAL B 1 131 ? 28.188 -12.18 -13.109 1 98.62 131 VAL B O 1
ATOM 3918 N N . ARG B 1 132 ? 28.531 -14.281 -13.797 1 98.25 132 ARG B N 1
ATOM 3919 C CA . ARG B 1 132 ? 29.797 -13.961 -14.43 1 98.25 132 ARG B CA 1
ATOM 3920 C C . ARG B 1 132 ? 29.625 -12.922 -15.531 1 98.25 132 ARG B C 1
ATOM 3922 O O . ARG B 1 132 ? 30.406 -11.969 -15.617 1 98.25 132 ARG B O 1
ATOM 3929 N N . ARG B 1 133 ? 28.672 -13.133 -16.312 1 98.25 133 ARG B N 1
ATOM 3930 C CA . ARG B 1 133 ? 28.391 -12.203 -17.406 1 98.25 133 ARG B CA 1
ATOM 3931 C C . ARG B 1 133 ? 28.062 -10.82 -16.875 1 98.25 133 ARG B C 1
ATOM 3933 O O . ARG B 1 133 ? 28.562 -9.812 -17.375 1 98.25 133 ARG B O 1
ATOM 3940 N N . VAL B 1 134 ? 27.156 -10.734 -15.891 1 98 134 VAL B N 1
ATOM 3941 C CA . VAL B 1 134 ? 26.734 -9.469 -15.297 1 98 134 VAL B CA 1
ATOM 3942 C C . VAL B 1 134 ? 27.953 -8.734 -14.734 1 98 134 VAL B C 1
ATOM 3944 O O . VAL B 1 134 ? 28.125 -7.531 -14.961 1 98 134 VAL B O 1
ATOM 3947 N N . ARG B 1 135 ? 28.828 -9.438 -14.086 1 98.12 135 ARG B N 1
ATOM 3948 C CA . ARG B 1 135 ? 30.031 -8.828 -13.508 1 98.12 135 ARG B CA 1
ATOM 3949 C C . ARG B 1 135 ? 30.969 -8.336 -14.602 1 98.12 135 ARG B C 1
ATOM 3951 O O . ARG B 1 135 ? 31.562 -7.262 -14.477 1 98.12 135 ARG B O 1
ATOM 3958 N N . ALA B 1 136 ? 31.078 -9.109 -15.57 1 98.06 136 ALA B N 1
ATOM 3959 C CA . ALA B 1 136 ? 31.938 -8.727 -16.688 1 98.06 136 ALA B CA 1
ATOM 3960 C C . ALA B 1 136 ? 31.438 -7.438 -17.344 1 98.06 136 ALA B C 1
ATOM 3962 O O . ALA B 1 136 ? 32.25 -6.652 -17.859 1 98.06 136 ALA B O 1
ATOM 3963 N N . GLU B 1 137 ? 30.188 -7.234 -17.297 1 97.5 137 GLU B N 1
ATOM 3964 C CA . GLU B 1 137 ? 29.578 -6.051 -17.906 1 97.5 137 GLU B CA 1
ATOM 3965 C C . GLU B 1 137 ? 29.516 -4.895 -16.906 1 97.5 137 GLU B C 1
ATOM 3967 O O . GLU B 1 137 ? 28.906 -3.861 -17.188 1 97.5 137 GLU B O 1
ATOM 3972 N N . GLY B 1 138 ? 30.078 -5.117 -15.734 1 97.5 138 GLY B N 1
ATOM 3973 C CA . GLY B 1 138 ? 30.188 -4.051 -14.75 1 97.5 138 GLY B CA 1
ATOM 3974 C C . GLY B 1 138 ? 29.062 -4.055 -13.734 1 97.5 138 GLY B C 1
ATOM 3975 O O . GLY B 1 138 ? 28.953 -3.137 -12.922 1 97.5 138 GLY B O 1
ATOM 3976 N N . GLY B 1 139 ? 28.188 -5.098 -13.82 1 97.94 139 GLY B N 1
ATOM 3977 C CA . GLY B 1 139 ? 27.109 -5.195 -12.859 1 97.94 139 GLY B CA 1
ATOM 3978 C C . GLY B 1 139 ? 27.547 -5.75 -11.516 1 97.94 139 GLY B C 1
ATOM 3979 O O . GLY B 1 139 ? 28.688 -6.164 -11.359 1 97.94 139 GLY B O 1
ATOM 3980 N N . ARG B 1 140 ? 26.656 -5.645 -10.539 1 97.56 140 ARG B N 1
ATOM 3981 C CA . ARG B 1 140 ? 26.906 -6.121 -9.18 1 97.56 140 ARG B CA 1
ATOM 3982 C C . ARG B 1 140 ? 25.766 -7.016 -8.703 1 97.56 140 ARG B C 1
ATOM 3984 O O . ARG B 1 140 ? 24.875 -6.559 -7.988 1 97.56 140 ARG B O 1
ATOM 3991 N N . PRO B 1 141 ? 25.812 -8.328 -9.117 1 98.06 141 PRO B N 1
ATOM 3992 C CA . PRO B 1 141 ? 24.797 -9.25 -8.617 1 98.06 141 PRO B CA 1
ATOM 3993 C C . PRO B 1 141 ? 24.766 -9.336 -7.098 1 98.06 141 PRO B C 1
ATOM 3995 O O . PRO B 1 141 ? 25.781 -9.633 -6.473 1 98.06 141 PRO B O 1
ATOM 3998 N N . LYS B 1 142 ? 23.578 -9.078 -6.539 1 97.94 142 LYS B N 1
ATOM 3999 C CA . LYS B 1 142 ? 23.516 -9.031 -5.078 1 97.94 142 LYS B CA 1
ATOM 4000 C C . LYS B 1 142 ? 22.344 -9.867 -4.555 1 97.94 142 LYS B C 1
ATOM 4002 O O . LYS B 1 142 ? 22.375 -10.352 -3.424 1 97.94 142 LYS B O 1
ATOM 4007 N N . LEU B 1 143 ? 21.297 -10 -5.359 1 98.56 143 LEU B N 1
ATOM 4008 C CA . LEU B 1 143 ? 20.062 -10.617 -4.875 1 98.56 143 LEU B CA 1
ATOM 4009 C C . LEU B 1 143 ? 19.594 -11.719 -5.824 1 98.56 143 LEU B C 1
ATOM 4011 O O . LEU B 1 143 ? 19.641 -11.547 -7.047 1 98.56 143 LEU B O 1
ATOM 4015 N N . LEU B 1 144 ? 19.203 -12.82 -5.27 1 98.81 144 LEU B N 1
ATOM 4016 C CA . LEU B 1 144 ? 18.469 -13.867 -5.98 1 98.81 144 LEU B CA 1
ATOM 4017 C C . LEU B 1 144 ? 17.078 -14.055 -5.379 1 98.81 144 LEU B C 1
ATOM 4019 O O . LEU B 1 144 ? 16.953 -14.305 -4.18 1 98.81 144 LEU B O 1
ATOM 4023 N N . VAL B 1 145 ? 16.062 -13.844 -6.188 1 98.81 145 VAL B N 1
ATOM 4024 C CA . VAL B 1 145 ? 14.703 -14.172 -5.777 1 98.81 145 VAL B CA 1
ATOM 4025 C C . VAL B 1 145 ? 14.305 -15.539 -6.332 1 98.81 145 VAL B C 1
ATOM 4027 O O . VAL B 1 145 ? 14.531 -15.828 -7.508 1 98.81 145 VAL B O 1
ATOM 4030 N N . LEU B 1 146 ? 13.766 -16.422 -5.496 1 98.5 146 LEU B N 1
ATOM 4031 C CA . LEU B 1 146 ? 13.297 -17.719 -5.957 1 98.5 146 LEU B CA 1
ATOM 4032 C C . LEU B 1 146 ? 12.062 -18.156 -5.18 1 98.5 146 LEU B C 1
ATOM 4034 O O . LEU B 1 146 ? 11.656 -17.5 -4.223 1 98.5 146 LEU B O 1
ATOM 4038 N N . SER B 1 147 ? 11.43 -19.141 -5.641 1 98.06 147 SER B N 1
ATOM 4039 C CA . SER B 1 147 ? 10.25 -19.734 -5.004 1 98.06 147 SER B CA 1
ATOM 4040 C C . SER B 1 147 ? 10.281 -21.25 -5.102 1 98.06 147 SER B C 1
ATOM 4042 O O . SER B 1 147 ? 10.297 -21.812 -6.199 1 98.06 147 SER B O 1
ATOM 4044 N N . VAL B 1 148 ? 10.219 -21.891 -3.965 1 97.06 148 VAL B N 1
ATOM 4045 C CA . VAL B 1 148 ? 10.344 -23.344 -3.941 1 97.06 148 VAL B CA 1
ATOM 4046 C C . VAL B 1 148 ? 9.039 -23.984 -4.422 1 97.06 148 VAL B C 1
ATOM 4048 O O . VAL B 1 148 ? 9.055 -25.016 -5.086 1 97.06 148 VAL B O 1
ATOM 4051 N N . ALA B 1 149 ? 7.91 -23.453 -4.027 1 97.69 149 ALA B N 1
ATOM 4052 C CA . ALA B 1 149 ? 6.613 -23.719 -4.637 1 97.69 149 ALA B CA 1
ATOM 4053 C C . ALA B 1 149 ? 6.219 -22.609 -5.602 1 97.69 149 ALA B C 1
ATOM 4055 O O . ALA B 1 149 ? 5.93 -21.484 -5.18 1 97.69 149 ALA B O 1
ATOM 4056 N N . ASP B 1 150 ? 6.164 -22.984 -6.859 1 97.31 150 ASP B N 1
ATOM 4057 C CA . ASP B 1 150 ? 6.379 -21.953 -7.875 1 97.31 150 ASP B CA 1
ATOM 4058 C C . ASP B 1 150 ? 5.055 -21.5 -8.484 1 97.31 150 ASP B C 1
ATOM 4060 O O . ASP B 1 150 ? 4.184 -22.328 -8.773 1 97.31 150 ASP B O 1
ATOM 4064 N N . ASP B 1 151 ? 4.84 -20.281 -8.633 1 95.12 151 ASP B N 1
ATOM 4065 C CA . ASP B 1 151 ? 4.035 -19.625 -9.656 1 95.12 151 ASP B CA 1
ATOM 4066 C C . ASP B 1 151 ? 4.918 -19.047 -10.758 1 95.12 151 ASP B C 1
ATOM 4068 O O . ASP B 1 151 ? 5.82 -18.25 -10.484 1 95.12 151 ASP B O 1
ATOM 4072 N N . PRO B 1 152 ? 4.812 -19.438 -11.898 1 95.75 152 PRO B N 1
ATOM 4073 C CA . PRO B 1 152 ? 3.541 -19.875 -12.484 1 95.75 152 PRO B CA 1
ATOM 4074 C C . PRO B 1 152 ? 3.48 -21.375 -12.734 1 95.75 152 PRO B C 1
ATOM 4076 O O . PRO B 1 152 ? 2.424 -21.906 -13.086 1 95.75 152 PRO B O 1
ATOM 4079 N N . THR B 1 153 ? 4.527 -22.203 -12.492 1 97.25 153 THR B N 1
ATOM 4080 C CA . THR B 1 153 ? 4.617 -23.547 -13.047 1 97.25 153 THR B CA 1
ATOM 4081 C C . THR B 1 153 ? 3.887 -24.547 -12.164 1 97.25 153 THR B C 1
ATOM 4083 O O . THR B 1 153 ? 3.648 -25.688 -12.57 1 97.25 153 THR B O 1
ATOM 4086 N N . ALA B 1 154 ? 3.594 -24.156 -10.969 1 97.38 154 ALA B N 1
ATOM 4087 C CA . ALA B 1 154 ? 2.867 -24.984 -10.008 1 97.38 154 ALA B CA 1
ATOM 4088 C C . ALA B 1 154 ? 3.705 -26.188 -9.57 1 97.38 154 ALA B C 1
ATOM 4090 O O . ALA B 1 154 ? 3.172 -27.172 -9.062 1 97.38 154 ALA B O 1
ATOM 4091 N N . THR B 1 155 ? 5.004 -26.156 -9.836 1 97.81 155 THR B N 1
ATOM 4092 C CA . THR B 1 155 ? 5.887 -27.25 -9.438 1 97.81 155 THR B CA 1
ATOM 4093 C C . THR B 1 155 ? 6.57 -26.922 -8.109 1 97.81 155 THR B C 1
ATOM 4095 O O . THR B 1 155 ? 6.551 -25.781 -7.652 1 97.81 155 THR B O 1
ATOM 4098 N N . VAL B 1 156 ? 7.039 -27.953 -7.441 1 98.06 156 VAL B N 1
ATOM 4099 C CA . VAL B 1 156 ? 7.871 -27.844 -6.246 1 98.06 156 VAL B CA 1
ATOM 4100 C C . VAL B 1 156 ? 9.289 -28.297 -6.562 1 98.06 156 VAL B C 1
ATOM 4102 O O . VAL B 1 156 ? 9.5 -29.438 -6.992 1 98.06 156 VAL B O 1
ATOM 4105 N N . ALA B 1 157 ? 10.211 -27.375 -6.406 1 97.44 157 ALA B N 1
ATOM 4106 C CA . ALA B 1 157 ? 11.602 -27.703 -6.703 1 97.44 157 ALA B CA 1
ATOM 4107 C C . ALA B 1 157 ? 12.125 -28.766 -5.75 1 97.44 157 ALA B C 1
ATOM 4109 O O . ALA B 1 157 ? 11.961 -28.672 -4.535 1 97.44 157 ALA B O 1
ATOM 4110 N N . PRO B 1 158 ? 12.766 -29.797 -6.285 1 95.62 158 PRO B N 1
ATOM 4111 C CA . PRO B 1 158 ? 13.359 -30.812 -5.402 1 95.62 158 PRO B CA 1
ATOM 4112 C C . PRO B 1 158 ? 14.461 -30.234 -4.508 1 95.62 158 PRO B C 1
ATOM 4114 O O . PRO B 1 158 ? 15.203 -29.344 -4.934 1 95.62 158 PRO B O 1
ATOM 4117 N N . PRO B 1 159 ? 14.609 -30.781 -3.311 1 95.69 159 PRO B N 1
ATOM 4118 C CA . PRO B 1 159 ? 15.57 -30.266 -2.334 1 95.69 159 PRO B CA 1
ATOM 4119 C C . PRO B 1 159 ? 16.984 -30.188 -2.881 1 95.69 159 PRO B C 1
ATOM 4121 O O . PRO B 1 159 ? 17.719 -29.234 -2.576 1 95.69 159 PRO B O 1
ATOM 4124 N N . GLU B 1 160 ? 17.406 -31.109 -3.699 1 95.56 160 GLU B N 1
ATOM 4125 C CA . GLU B 1 160 ? 18.766 -31.125 -4.238 1 95.56 160 GLU B CA 1
ATOM 4126 C C . GLU B 1 160 ? 19.016 -29.922 -5.145 1 95.56 160 GLU B C 1
ATOM 4128 O O . GLU B 1 160 ? 20.078 -29.297 -5.082 1 95.56 160 GLU B O 1
ATOM 4133 N N . LEU B 1 161 ? 18 -29.625 -5.961 1 95.94 161 LEU B N 1
ATOM 4134 C CA . LEU B 1 161 ? 18.125 -28.484 -6.855 1 95.94 161 LEU B CA 1
ATOM 4135 C C . LEU B 1 161 ? 18.125 -27.172 -6.066 1 95.94 161 LEU B C 1
ATOM 4137 O O . LEU B 1 161 ? 18.844 -26.234 -6.402 1 95.94 161 LEU B O 1
ATOM 4141 N N . VAL B 1 162 ? 17.266 -27.094 -5.043 1 97.5 162 VAL B N 1
ATOM 4142 C CA . VAL B 1 162 ? 17.219 -25.906 -4.18 1 97.5 162 VAL B CA 1
ATOM 4143 C C . VAL B 1 162 ? 18.594 -25.703 -3.521 1 97.5 162 VAL B C 1
ATOM 4145 O O . VAL B 1 162 ? 19.109 -24.594 -3.518 1 97.5 162 VAL B O 1
ATOM 4148 N N . ARG B 1 163 ? 19.172 -26.734 -3.033 1 97 163 ARG B N 1
ATOM 4149 C CA . ARG B 1 163 ? 20.469 -26.672 -2.381 1 97 163 ARG B CA 1
ATOM 4150 C C . ARG B 1 163 ? 21.547 -26.172 -3.344 1 97 163 ARG B C 1
ATOM 4152 O O . ARG B 1 163 ? 22.312 -25.281 -3.006 1 97 163 ARG B O 1
ATOM 4159 N N . GLU B 1 164 ? 21.594 -26.75 -4.492 1 97.38 164 GLU B N 1
ATOM 4160 C CA . GLU B 1 164 ? 22.594 -26.375 -5.488 1 97.38 164 GLU B CA 1
ATOM 4161 C C . GLU B 1 164 ? 22.469 -24.906 -5.871 1 97.38 164 GLU B C 1
ATOM 4163 O O . GLU B 1 164 ? 23.469 -24.203 -5.969 1 97.38 164 GLU B O 1
ATOM 4168 N N . ALA B 1 165 ? 21.234 -24.484 -6.117 1 97.75 165 ALA B N 1
ATOM 4169 C CA . ALA B 1 165 ? 21.016 -23.094 -6.48 1 97.75 165 ALA B CA 1
ATOM 4170 C C . ALA B 1 165 ? 21.422 -22.156 -5.344 1 97.75 165 ALA B C 1
ATOM 4172 O O . ALA B 1 165 ? 22.047 -21.109 -5.582 1 97.75 165 ALA B O 1
ATOM 4173 N N . CYS B 1 166 ? 21.047 -22.484 -4.094 1 98.19 166 CYS B N 1
ATOM 4174 C CA . CYS B 1 166 ? 21.375 -21.672 -2.928 1 98.19 166 CYS B CA 1
ATOM 4175 C C . CYS B 1 166 ? 22.891 -21.594 -2.721 1 98.19 166 CYS B C 1
ATOM 4177 O O . CYS B 1 166 ? 23.438 -20.516 -2.459 1 98.19 166 CYS B O 1
ATOM 4179 N N . GLU B 1 167 ? 23.562 -22.734 -2.832 1 97.81 167 GLU B N 1
ATOM 4180 C CA . GLU B 1 167 ? 25.016 -22.766 -2.678 1 97.81 167 GLU B CA 1
ATOM 4181 C C . GLU B 1 167 ? 25.703 -21.922 -3.742 1 97.81 167 GLU B C 1
ATOM 4183 O O . GLU B 1 167 ? 26.656 -21.188 -3.447 1 97.81 167 GLU B O 1
ATOM 4188 N N . ALA B 1 168 ? 25.219 -22.062 -4.934 1 98.31 168 ALA B N 1
ATOM 4189 C CA . ALA B 1 168 ? 25.766 -21.25 -6.023 1 98.31 168 ALA B CA 1
ATOM 4190 C C . ALA B 1 168 ? 25.594 -19.766 -5.742 1 98.31 168 ALA B C 1
ATOM 4192 O O . ALA B 1 168 ? 26.547 -19 -5.871 1 98.31 168 ALA B O 1
ATOM 4193 N N . ALA B 1 169 ? 24.406 -19.359 -5.348 1 98.5 169 ALA B N 1
ATOM 4194 C CA . ALA B 1 169 ? 24.125 -17.938 -5.094 1 98.5 169 ALA B CA 1
ATOM 4195 C C . ALA B 1 169 ? 24.953 -17.406 -3.93 1 98.5 169 ALA B C 1
ATOM 4197 O O . ALA B 1 169 ? 25.609 -16.375 -4.047 1 98.5 169 ALA B O 1
ATOM 4198 N N . VAL B 1 170 ? 24.953 -18.156 -2.822 1 98.25 170 VAL B N 1
ATOM 4199 C CA . VAL B 1 170 ? 25.656 -17.734 -1.618 1 98.25 170 VAL B CA 1
ATOM 4200 C C . VAL B 1 170 ? 27.156 -17.719 -1.884 1 98.25 170 VAL B C 1
ATOM 4202 O O . VAL B 1 170 ? 27.875 -16.828 -1.412 1 98.25 170 VAL B O 1
ATOM 4205 N N . GLY B 1 171 ? 27.625 -18.719 -2.607 1 98.06 171 GLY B N 1
ATOM 4206 C CA . GLY B 1 171 ? 29.031 -18.781 -2.973 1 98.06 171 GLY B CA 1
ATOM 4207 C C . GLY B 1 171 ? 29.484 -17.562 -3.75 1 98.06 171 GLY B C 1
ATOM 4208 O O . GLY B 1 171 ? 30.656 -17.188 -3.686 1 98.06 171 GLY B O 1
ATOM 4209 N N . GLU B 1 172 ? 28.578 -16.953 -4.457 1 98.12 172 GLU B N 1
ATOM 4210 C CA . GLU B 1 172 ? 28.891 -15.773 -5.254 1 98.12 172 GLU B CA 1
ATOM 4211 C C . GLU B 1 172 ? 28.594 -14.492 -4.48 1 98.12 172 GLU B C 1
ATOM 4213 O O . GLU B 1 172 ? 28.594 -13.406 -5.055 1 98.12 172 GLU B O 1
ATOM 4218 N N . GLY B 1 173 ? 28.25 -14.625 -3.217 1 97.19 173 GLY B N 1
ATOM 4219 C CA . GLY B 1 173 ? 28.047 -13.477 -2.35 1 97.19 173 GLY B CA 1
ATOM 4220 C C . GLY B 1 173 ? 26.672 -12.875 -2.457 1 97.19 173 GLY B C 1
ATOM 4221 O O . GLY B 1 173 ? 26.438 -11.734 -2.041 1 97.19 173 GLY B O 1
ATOM 4222 N N . MET B 1 174 ? 25.719 -13.586 -2.99 1 98.19 174 MET B N 1
ATOM 4223 C CA . MET B 1 174 ? 24.359 -13.062 -3.148 1 98.19 174 MET B CA 1
ATOM 4224 C C . MET B 1 174 ? 23.516 -13.398 -1.932 1 98.19 174 MET B C 1
ATOM 4226 O O . MET B 1 174 ? 23.734 -14.414 -1.267 1 98.19 174 MET B O 1
ATOM 4230 N N . HIS B 1 175 ? 22.609 -12.5 -1.572 1 98.62 175 HIS B N 1
ATOM 4231 C CA . HIS B 1 175 ? 21.531 -12.789 -0.637 1 98.62 175 HIS B CA 1
ATOM 4232 C C . HIS B 1 175 ? 20.312 -13.375 -1.357 1 98.62 175 HIS B C 1
ATOM 4234 O O . HIS B 1 175 ? 20.062 -13.055 -2.521 1 98.62 175 HIS B O 1
ATOM 4240 N N . ILE B 1 176 ? 19.609 -14.242 -0.667 1 98.81 176 ILE B N 1
ATOM 4241 C CA . ILE B 1 176 ? 18.484 -14.922 -1.291 1 98.81 176 ILE B CA 1
ATOM 4242 C C . ILE B 1 176 ? 17.172 -14.453 -0.653 1 98.81 176 ILE B C 1
ATOM 4244 O O . ILE B 1 176 ? 17.062 -14.383 0.574 1 98.81 176 ILE B O 1
ATOM 4248 N N . ILE B 1 177 ? 16.234 -14.047 -1.464 1 98.81 177 ILE B N 1
ATOM 4249 C CA . ILE B 1 177 ? 14.844 -13.891 -1.048 1 98.81 177 ILE B CA 1
ATOM 4250 C C . ILE B 1 177 ? 14.031 -15.109 -1.484 1 98.81 177 ILE B C 1
ATOM 4252 O O . ILE B 1 177 ? 13.891 -15.375 -2.68 1 98.81 177 ILE B O 1
ATOM 4256 N N . SER B 1 178 ? 13.539 -15.859 -0.543 1 98.81 178 SER B N 1
ATOM 4257 C CA . SER B 1 178 ? 12.719 -17.031 -0.814 1 98.81 178 SER B CA 1
ATOM 4258 C C . SER B 1 178 ? 11.234 -16.719 -0.666 1 98.81 178 SER B C 1
ATOM 4260 O O . SER B 1 178 ? 10.75 -16.516 0.448 1 98.81 178 SER B O 1
ATOM 4262 N N . ASP B 1 179 ? 10.555 -16.641 -1.772 1 98.5 179 ASP B N 1
ATOM 4263 C CA . ASP B 1 179 ? 9.102 -16.453 -1.747 1 98.5 179 ASP B CA 1
ATOM 4264 C C . ASP B 1 179 ? 8.391 -17.781 -1.494 1 98.5 179 ASP B C 1
ATOM 4266 O O . ASP B 1 179 ? 8.359 -18.656 -2.363 1 98.5 179 ASP B O 1
ATOM 4270 N N . GLU B 1 180 ? 7.75 -17.891 -0.362 1 98.19 180 GLU B N 1
ATOM 4271 C CA . GLU B 1 180 ? 7.113 -19.141 0.041 1 98.19 180 GLU B CA 1
ATOM 4272 C C . GLU B 1 180 ? 5.602 -18.969 0.18 1 98.19 180 GLU B C 1
ATOM 4274 O O . GLU B 1 180 ? 4.973 -19.625 1.013 1 98.19 180 GLU B O 1
ATOM 4279 N N . THR B 1 181 ? 5.066 -18.125 -0.617 1 97.25 181 THR B N 1
ATOM 4280 C CA . THR B 1 181 ? 3.645 -17.797 -0.66 1 97.25 181 THR B CA 1
ATOM 4281 C C . THR B 1 181 ? 2.809 -19.062 -0.869 1 97.25 181 THR B C 1
ATOM 4283 O O . THR B 1 181 ? 1.74 -19.203 -0.273 1 97.25 181 THR B O 1
ATOM 4286 N N . TRP B 1 182 ? 3.312 -20.047 -1.624 1 97.12 182 TRP B N 1
ATOM 4287 C CA . TRP B 1 182 ? 2.508 -21.203 -2.025 1 97.12 182 TRP B CA 1
ATOM 4288 C C . TRP B 1 182 ? 2.91 -22.453 -1.242 1 97.12 182 TRP B C 1
ATOM 4290 O O . TRP B 1 182 ? 2.445 -23.547 -1.538 1 97.12 182 TRP B O 1
ATOM 4300 N N . ARG B 1 183 ? 3.713 -22.297 -0.237 1 96.56 183 ARG B N 1
ATOM 4301 C CA . ARG B 1 183 ? 4.262 -23.438 0.498 1 96.56 183 ARG B CA 1
ATOM 4302 C C . ARG B 1 183 ? 3.15 -24.297 1.101 1 96.56 183 ARG B C 1
ATOM 4304 O O . ARG B 1 183 ? 3.232 -25.516 1.097 1 96.56 183 ARG B O 1
ATOM 4311 N N . ASP B 1 184 ? 2.092 -23.656 1.555 1 95.81 184 ASP B N 1
ATOM 4312 C CA . ASP B 1 184 ? 1.057 -24.375 2.289 1 95.81 184 ASP B CA 1
ATOM 4313 C C . ASP B 1 184 ? -0.032 -24.891 1.349 1 95.81 184 ASP B C 1
ATOM 4315 O O . ASP B 1 184 ? -1.08 -25.359 1.799 1 95.81 184 ASP B O 1
ATOM 4319 N N . THR B 1 185 ? 0.204 -24.797 0.095 1 96.94 185 THR B N 1
ATOM 4320 C CA . THR B 1 185 ? -0.76 -25.25 -0.901 1 96.94 185 THR B CA 1
ATOM 4321 C C . THR B 1 185 ? -0.252 -26.5 -1.612 1 96.94 185 THR B C 1
ATOM 4323 O O . THR B 1 185 ? -0.827 -26.938 -2.617 1 96.94 185 THR B O 1
ATOM 4326 N N . VAL B 1 186 ? 0.854 -27.078 -1.159 1 98 186 VAL B N 1
ATOM 4327 C CA . VAL B 1 186 ? 1.382 -28.297 -1.741 1 98 186 VAL B CA 1
ATOM 4328 C C . VAL B 1 186 ? 0.298 -29.375 -1.748 1 98 186 VAL B C 1
ATOM 4330 O O . VAL B 1 186 ? -0.349 -29.625 -0.727 1 98 186 VAL B O 1
ATOM 4333 N N . HIS B 1 187 ? 0.088 -30.016 -2.83 1 97.62 187 HIS B N 1
ATOM 4334 C CA . HIS B 1 187 ? -1.025 -30.922 -3.07 1 97.62 187 HIS B CA 1
ATOM 4335 C C . HIS B 1 187 ? -0.871 -32.219 -2.262 1 97.62 187 HIS B C 1
ATOM 4337 O O . HIS B 1 187 ? -1.853 -32.75 -1.734 1 97.62 187 HIS B O 1
ATOM 4343 N N . ARG B 1 188 ? 0.33 -32.781 -2.225 1 94.69 188 ARG B N 1
ATOM 4344 C CA . ARG B 1 188 ? 0.628 -34 -1.499 1 94.69 188 ARG B CA 1
ATOM 4345 C C . ARG B 1 188 ? 1.754 -33.781 -0.493 1 94.69 188 ARG B C 1
ATOM 4347 O O . ARG B 1 188 ? 2.865 -34.281 -0.681 1 94.69 188 ARG B O 1
ATOM 4354 N N . PRO B 1 189 ? 1.401 -33.062 0.594 1 93.12 189 PRO B N 1
ATOM 4355 C CA . PRO B 1 189 ? 2.447 -32.625 1.527 1 93.12 189 PRO B CA 1
ATOM 4356 C C . PRO B 1 189 ? 3.178 -33.812 2.168 1 93.12 189 PRO B C 1
ATOM 4358 O O . PRO B 1 189 ? 4.328 -33.688 2.598 1 93.12 189 PRO B O 1
ATOM 4361 N N . ARG B 1 190 ? 2.615 -35 2.205 1 91 190 ARG B N 1
ATOM 4362 C CA . ARG B 1 190 ? 3.252 -36.188 2.797 1 91 190 ARG B CA 1
ATOM 4363 C C . ARG B 1 190 ? 4.25 -36.812 1.828 1 91 190 ARG B C 1
ATOM 4365 O O . ARG B 1 190 ? 5.18 -37.5 2.248 1 91 190 ARG B O 1
ATOM 4372 N N . ASP B 1 191 ? 4.043 -36.5 0.616 1 91.81 191 ASP B N 1
ATOM 4373 C CA . ASP B 1 191 ? 4.855 -37.125 -0.41 1 91.81 191 ASP B CA 1
ATOM 4374 C C . ASP B 1 191 ? 5.871 -36.156 -1 1 91.81 191 ASP B C 1
ATOM 4376 O O . ASP B 1 191 ? 6.73 -36.562 -1.794 1 91.81 191 ASP B O 1
ATOM 4380 N N . THR B 1 192 ? 5.703 -34.906 -0.674 1 91.06 192 THR B N 1
ATOM 4381 C CA . THR B 1 192 ? 6.547 -33.844 -1.252 1 91.06 192 THR B CA 1
ATOM 4382 C C . THR B 1 192 ? 7.344 -33.125 -0.166 1 91.06 192 THR B C 1
ATOM 4384 O O . THR B 1 192 ? 6.77 -32.562 0.75 1 91.06 192 THR B O 1
ATOM 4387 N N . VAL B 1 193 ? 8.641 -33.25 -0.302 1 87.19 193 VAL B N 1
ATOM 4388 C CA . VAL B 1 193 ? 9.5 -32.562 0.654 1 87.19 193 VAL B CA 1
ATOM 4389 C C . VAL B 1 193 ? 9.75 -31.125 0.182 1 87.19 193 VAL B C 1
ATOM 4391 O O . VAL B 1 193 ? 10.336 -30.906 -0.882 1 87.19 193 VAL B O 1
ATOM 4394 N N . LEU B 1 194 ? 9.18 -30.172 0.853 1 91.44 194 LEU B N 1
ATOM 4395 C CA . LEU B 1 194 ? 9.469 -28.766 0.59 1 91.44 194 LEU B CA 1
ATOM 4396 C C . LEU B 1 194 ? 10.484 -28.219 1.591 1 91.44 194 LEU B C 1
ATOM 4398 O O . LEU B 1 194 ? 10.227 -28.203 2.797 1 91.44 194 LEU B O 1
ATOM 4402 N N . LEU B 1 195 ? 11.672 -27.906 1.115 1 91.5 195 LEU B N 1
ATOM 4403 C CA . LEU B 1 195 ? 12.758 -27.375 1.934 1 91.5 195 LEU B CA 1
ATOM 4404 C C . LEU B 1 195 ? 12.922 -25.875 1.718 1 91.5 195 LEU B C 1
ATOM 4406 O O . LEU B 1 195 ? 13.117 -25.422 0.587 1 91.5 195 LEU B O 1
ATOM 4410 N N . SER B 1 196 ? 12.781 -25.141 2.834 1 96.62 196 SER B N 1
ATOM 4411 C CA . SER B 1 196 ? 13.039 -23.703 2.734 1 96.62 196 SER B CA 1
ATOM 4412 C C . SER B 1 196 ? 14.531 -23.422 2.561 1 96.62 196 SER B C 1
ATOM 4414 O O . SER B 1 196 ? 15.359 -23.953 3.299 1 96.62 196 SER B O 1
ATOM 4416 N N . PRO B 1 197 ? 14.875 -22.594 1.63 1 98.12 197 PRO B N 1
ATOM 4417 C CA . PRO B 1 197 ? 16.266 -22.156 1.504 1 98.12 197 PRO B CA 1
ATOM 4418 C C . PRO B 1 197 ? 16.859 -21.672 2.826 1 98.12 197 PRO B C 1
ATOM 4420 O O . PRO B 1 197 ? 18.062 -21.812 3.061 1 98.12 197 PRO B O 1
ATOM 4423 N N . ALA B 1 198 ? 16 -21.141 3.705 1 97.94 198 ALA B N 1
ATOM 4424 C CA . ALA B 1 198 ? 16.469 -20.594 4.977 1 97.94 198 ALA B CA 1
ATOM 4425 C C . ALA B 1 198 ? 16.922 -21.688 5.926 1 97.94 198 ALA B C 1
ATOM 4427 O O . ALA B 1 198 ? 17.656 -21.438 6.875 1 97.94 198 ALA B O 1
ATOM 4428 N N . GLU B 1 199 ? 16.469 -22.875 5.707 1 95.62 199 GLU B N 1
ATOM 4429 C CA . GLU B 1 199 ? 16.953 -24.016 6.484 1 95.62 199 GLU B CA 1
ATOM 4430 C C . GLU B 1 199 ? 18.375 -24.422 6.051 1 95.62 199 GLU B C 1
ATOM 4432 O O . GLU B 1 199 ? 19.156 -24.891 6.867 1 95.62 199 GLU B O 1
ATOM 4437 N N . MET B 1 200 ? 18.672 -24.188 4.852 1 94.62 200 MET B N 1
ATOM 4438 C CA . MET B 1 200 ? 19.953 -24.578 4.262 1 94.62 200 MET B CA 1
ATOM 4439 C C . MET B 1 200 ? 21 -23.5 4.453 1 94.62 200 MET B C 1
ATOM 4441 O O . MET B 1 200 ? 22.172 -23.797 4.707 1 94.62 200 MET B O 1
ATOM 4445 N N . CYS B 1 201 ? 20.531 -22.328 4.234 1 96.75 201 CYS B N 1
ATOM 4446 C CA . CYS B 1 201 ? 21.391 -21.156 4.352 1 96.75 201 CYS B CA 1
ATOM 4447 C C . CYS B 1 201 ? 20.781 -20.141 5.312 1 96.75 201 CYS B C 1
ATOM 4449 O O . CYS B 1 201 ? 20.391 -19.047 4.902 1 96.75 201 CYS B O 1
ATOM 4451 N N . PRO B 1 202 ? 20.828 -20.422 6.609 1 96 202 PRO B N 1
ATOM 4452 C CA . PRO B 1 202 ? 20.078 -19.641 7.586 1 96 202 PRO B CA 1
ATOM 4453 C C . PRO B 1 202 ? 20.547 -18.188 7.668 1 96 202 PRO B C 1
ATOM 4455 O O . PRO B 1 202 ? 19.766 -17.312 8.031 1 96 202 PRO B O 1
ATOM 4458 N N . ASP B 1 203 ? 21.812 -17.906 7.258 1 97.56 203 ASP B N 1
ATOM 4459 C CA . ASP B 1 203 ? 22.359 -16.562 7.449 1 97.56 203 ASP B CA 1
ATOM 4460 C C . ASP B 1 203 ? 22.156 -15.711 6.199 1 97.56 203 ASP B C 1
ATOM 4462 O O . ASP B 1 203 ? 22.344 -14.492 6.238 1 97.56 203 ASP B O 1
ATOM 4466 N N . ASP B 1 204 ? 21.641 -16.359 5.078 1 98.06 204 ASP B N 1
ATOM 4467 C CA . ASP B 1 204 ? 21.719 -15.648 3.801 1 98.06 204 ASP B CA 1
ATOM 4468 C C . ASP B 1 204 ? 20.359 -15.586 3.125 1 98.06 204 ASP B C 1
ATOM 4470 O O . ASP B 1 204 ? 20.266 -15.25 1.942 1 98.06 204 ASP B O 1
ATOM 4474 N N . VAL B 1 205 ? 19.281 -15.906 3.938 1 98.62 205 VAL B N 1
ATOM 4475 C CA . VAL B 1 205 ? 17.984 -16.031 3.27 1 98.62 205 VAL B CA 1
ATOM 4476 C C . VAL B 1 205 ? 16.938 -15.219 4.023 1 98.62 205 VAL B C 1
ATOM 4478 O O . VAL B 1 205 ? 16.797 -15.359 5.242 1 98.62 205 VAL B O 1
ATOM 4481 N N . THR B 1 206 ? 16.281 -14.32 3.338 1 98.69 206 THR B N 1
ATOM 4482 C CA . THR B 1 206 ? 15.031 -13.727 3.793 1 98.69 206 THR B CA 1
ATOM 4483 C C . THR B 1 206 ? 13.836 -14.461 3.188 1 98.69 206 THR B C 1
ATOM 4485 O O . THR B 1 206 ? 13.781 -14.664 1.974 1 98.69 206 THR B O 1
ATOM 4488 N N . VAL B 1 207 ? 12.906 -14.898 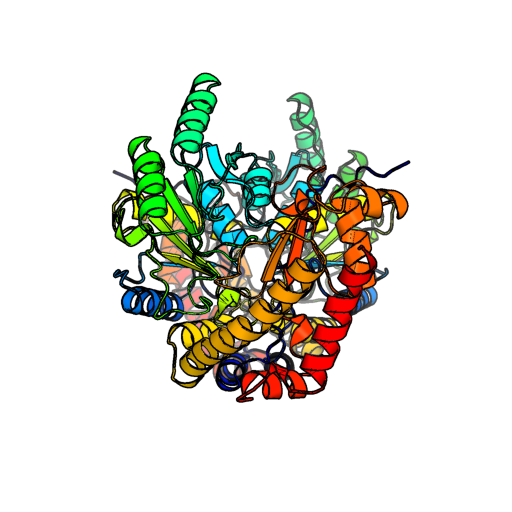4.043 1 98.75 207 VAL B N 1
ATOM 4489 C CA . VAL B 1 207 ? 11.727 -15.617 3.582 1 98.75 207 VAL B CA 1
ATOM 4490 C C . VAL B 1 207 ? 10.523 -14.68 3.566 1 98.75 207 VAL B C 1
ATOM 4492 O O . VAL B 1 207 ? 10.312 -13.914 4.512 1 98.75 207 VAL B O 1
ATOM 4495 N N . ILE B 1 208 ? 9.773 -14.68 2.455 1 98.69 208 ILE B N 1
ATOM 4496 C CA . ILE B 1 208 ? 8.547 -13.891 2.424 1 98.69 208 ILE B CA 1
ATOM 4497 C C . ILE B 1 208 ? 7.352 -14.805 2.154 1 98.69 208 ILE B C 1
ATOM 4499 O O . ILE B 1 208 ? 7.504 -15.883 1.567 1 98.69 208 ILE B O 1
ATOM 4503 N N . SER B 1 209 ? 6.223 -14.414 2.602 1 98.31 209 SER B N 1
ATOM 4504 C CA . SER B 1 209 ? 4.969 -15.125 2.363 1 98.31 209 SER B CA 1
ATOM 4505 C C . SER B 1 209 ? 3.793 -14.156 2.281 1 98.31 209 SER B C 1
ATOM 4507 O O . SER B 1 209 ? 3.545 -13.398 3.215 1 98.31 209 SER B O 1
ATOM 4509 N N . ASP B 1 210 ? 3.193 -14.148 1.138 1 97.25 210 ASP B N 1
ATOM 4510 C CA . ASP B 1 210 ? 1.889 -13.5 1.045 1 97.25 210 ASP B CA 1
ATOM 4511 C C . ASP B 1 210 ? 0.788 -14.398 1.607 1 97.25 210 ASP B C 1
ATOM 4513 O O . ASP B 1 210 ? 0.62 -15.531 1.163 1 97.25 210 ASP B O 1
ATOM 4517 N N . LEU B 1 211 ? 0.008 -13.93 2.516 1 97.19 211 LEU B N 1
ATOM 4518 C CA . LEU B 1 211 ? -0.954 -14.766 3.225 1 97.19 211 LEU B CA 1
ATOM 4519 C C . LEU B 1 211 ? -2.08 -15.203 2.295 1 97.19 211 LEU B C 1
ATOM 4521 O O . LEU B 1 211 ? -2.773 -16.188 2.576 1 97.19 211 LEU B O 1
ATOM 4525 N N . SER B 1 212 ? -2.289 -14.516 1.166 1 94.38 212 SER B N 1
ATOM 4526 C CA . SER B 1 212 ? -3.367 -14.859 0.243 1 94.38 212 SER B CA 1
ATOM 4527 C C . SER B 1 212 ? -3.082 -16.172 -0.48 1 94.38 212 SER B C 1
ATOM 4529 O O . SER B 1 212 ? -3.965 -16.734 -1.128 1 94.38 212 SER B O 1
ATOM 4531 N N . GLY B 1 213 ? -1.889 -16.656 -0.399 1 93.81 213 GLY B N 1
ATOM 4532 C CA . GLY B 1 213 ? -1.564 -17.938 -0.984 1 93.81 213 GLY B CA 1
ATOM 4533 C C . GLY B 1 213 ? -2.35 -19.094 -0.373 1 93.81 213 GLY B C 1
ATOM 4534 O O . GLY B 1 213 ? -2.984 -19.859 -1.089 1 93.81 213 GLY B O 1
ATOM 4535 N N . GLY B 1 214 ? -2.363 -19.062 0.978 1 93.25 214 GLY B N 1
ATOM 4536 C CA . GLY B 1 214 ? -2.98 -20.234 1.597 1 93.25 214 GLY B CA 1
ATOM 4537 C C . GLY B 1 214 ? -3.812 -19.891 2.818 1 93.25 214 GLY B C 1
ATOM 4538 O O . GLY B 1 214 ? -4.582 -20.719 3.305 1 93.25 214 GLY B O 1
ATOM 4539 N N . LEU B 1 215 ? -3.756 -18.656 3.236 1 95.19 215 LEU B N 1
ATOM 4540 C CA . LEU B 1 215 ? -4.297 -18.406 4.57 1 95.19 215 LEU B CA 1
ATOM 4541 C C . LEU B 1 215 ? -5.484 -17.453 4.508 1 95.19 215 LEU B C 1
ATOM 4543 O O . LEU B 1 215 ? -6.469 -17.641 5.23 1 95.19 215 LEU B O 1
ATOM 4547 N N . THR B 1 216 ? -5.398 -16.375 3.762 1 95.5 216 THR B N 1
ATOM 4548 C CA . THR B 1 216 ? -6.41 -15.328 3.73 1 95.5 216 THR B CA 1
ATOM 4549 C C . THR B 1 216 ? -6.883 -15.078 2.303 1 95.5 216 THR B C 1
ATOM 4551 O O . THR B 1 216 ? -6.273 -15.562 1.346 1 95.5 216 THR B O 1
ATOM 4554 N N . PRO B 1 217 ? -8.055 -14.438 2.162 1 94.25 217 PRO B N 1
ATOM 4555 C CA . PRO B 1 217 ? -8.492 -14.086 0.809 1 94.25 217 PRO B CA 1
ATOM 4556 C C . PRO B 1 217 ? -7.594 -13.047 0.148 1 94.25 217 PRO B C 1
ATOM 4558 O O . PRO B 1 217 ? -6.883 -12.312 0.839 1 94.25 217 PRO B O 1
ATOM 4561 N N . ALA B 1 218 ? -7.641 -13 -1.158 1 92.06 218 ALA B N 1
ATOM 4562 C CA . ALA B 1 218 ? -6.848 -12.039 -1.925 1 92.06 218 ALA B CA 1
ATOM 4563 C C . ALA B 1 218 ? -7.258 -10.609 -1.607 1 92.06 218 ALA B C 1
ATOM 4565 O O . ALA B 1 218 ? -6.469 -9.672 -1.778 1 92.06 218 ALA B O 1
ATOM 4566 N N . ALA B 1 219 ? -8.445 -10.398 -1.074 1 94.56 219 ALA B N 1
ATOM 4567 C CA . ALA B 1 219 ? -8.969 -9.078 -0.738 1 94.56 219 ALA B CA 1
ATOM 4568 C C . ALA B 1 219 ? -8.273 -8.508 0.49 1 94.56 219 ALA B C 1
ATOM 4570 O O . ALA B 1 219 ? -8.398 -7.316 0.786 1 94.56 219 ALA B O 1
ATOM 4571 N N . TRP B 1 220 ? -7.531 -9.383 1.231 1 96.31 220 TRP B N 1
ATOM 4572 C CA . TRP B 1 220 ? -6.828 -8.984 2.447 1 96.31 220 TRP B CA 1
ATOM 4573 C C . TRP B 1 220 ? -5.324 -8.914 2.209 1 96.31 220 TRP B C 1
ATOM 4575 O O . TRP B 1 220 ? -4.582 -9.812 2.613 1 96.31 220 TRP B O 1
ATOM 4585 N N . PRO B 1 221 ? -4.844 -7.863 1.595 1 95.88 221 PRO B N 1
ATOM 4586 C CA . PRO B 1 221 ? -3.414 -7.805 1.277 1 95.88 221 PRO B CA 1
ATOM 4587 C C . PRO B 1 221 ? -2.535 -7.734 2.523 1 95.88 221 PRO B C 1
ATOM 4589 O O . PRO B 1 221 ? -2.473 -6.691 3.18 1 95.88 221 PRO B O 1
ATOM 4592 N N . VAL B 1 222 ? -1.871 -8.844 2.859 1 97.62 222 VAL B N 1
ATOM 4593 C CA . VAL B 1 222 ? -0.92 -8.938 3.961 1 97.62 222 VAL B CA 1
ATOM 4594 C C . VAL B 1 222 ? 0.19 -9.922 3.604 1 97.62 222 VAL B C 1
ATOM 4596 O O . VAL B 1 222 ? -0.083 -11.031 3.133 1 97.62 222 VAL B O 1
ATOM 4599 N N . ALA B 1 223 ? 1.366 -9.539 3.744 1 98.5 223 ALA B N 1
ATOM 4600 C CA . ALA B 1 223 ? 2.541 -10.391 3.59 1 98.5 223 ALA B CA 1
ATOM 4601 C C . ALA B 1 223 ? 3.51 -10.203 4.754 1 98.5 223 ALA B C 1
ATOM 4603 O O . ALA B 1 223 ? 3.461 -9.188 5.457 1 98.5 223 ALA B O 1
ATOM 4604 N N . VAL B 1 224 ? 4.328 -11.156 4.996 1 98.81 224 VAL B N 1
ATOM 4605 C CA . VAL B 1 224 ? 5.312 -11.109 6.074 1 98.81 224 VAL B CA 1
ATOM 4606 C C . VAL B 1 224 ? 6.672 -11.57 5.555 1 98.81 224 VAL B C 1
ATOM 4608 O O . VAL B 1 224 ? 6.746 -12.344 4.594 1 98.81 224 VAL B O 1
ATOM 4611 N N . ALA B 1 225 ? 7.668 -11.062 6.152 1 98.88 225 ALA B N 1
ATOM 4612 C CA . ALA B 1 225 ? 9.047 -11.453 5.859 1 98.88 225 ALA B CA 1
ATOM 4613 C C . ALA B 1 225 ? 9.789 -11.828 7.137 1 98.88 225 ALA B C 1
ATOM 4615 O O . ALA B 1 225 ? 9.602 -11.203 8.18 1 98.88 225 ALA B O 1
ATOM 4616 N N . ARG B 1 226 ? 10.555 -12.82 7.051 1 98.75 226 ARG B N 1
ATOM 4617 C CA . ARG B 1 226 ? 11.461 -13.258 8.109 1 98.75 226 ARG B CA 1
ATOM 4618 C C . ARG B 1 226 ? 12.914 -13.047 7.715 1 98.75 226 ARG B C 1
ATOM 4620 O O . ARG B 1 226 ? 13.375 -13.594 6.711 1 98.75 226 ARG B O 1
ATOM 4627 N N . PHE B 1 227 ? 13.625 -12.289 8.484 1 98.62 227 PHE B N 1
ATOM 4628 C CA . PHE B 1 227 ? 15.031 -11.984 8.234 1 98.62 227 PHE B CA 1
ATOM 4629 C C . PHE B 1 227 ? 15.938 -12.914 9.039 1 98.62 227 PHE B C 1
ATOM 4631 O O . PHE B 1 227 ? 15.555 -13.367 10.117 1 98.62 227 PHE B O 1
ATOM 4638 N N . PRO B 1 228 ? 17.172 -13.18 8.492 1 97.69 228 PRO B N 1
ATOM 4639 C CA . PRO B 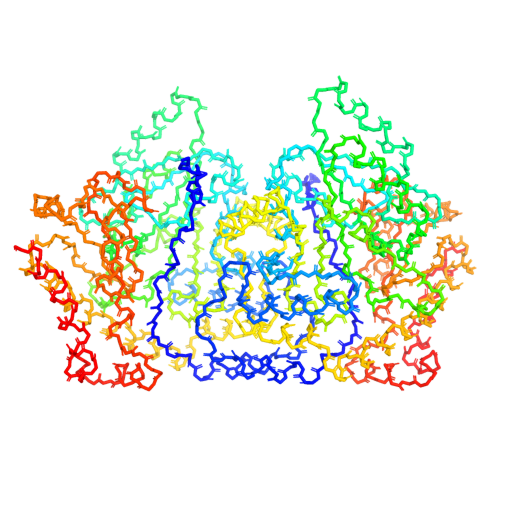1 228 ? 18.141 -13.961 9.281 1 97.69 228 PRO B CA 1
ATOM 4640 C C . PRO B 1 228 ? 18.562 -13.242 10.555 1 97.69 228 PRO B C 1
ATOM 4642 O O . PRO B 1 228 ? 18.672 -12.008 10.578 1 97.69 228 PRO B O 1
ATOM 4645 N N . GLU B 1 229 ? 18.828 -14.023 11.57 1 96.06 229 GLU B N 1
ATOM 4646 C CA . GLU B 1 229 ? 19.281 -13.469 12.852 1 96.06 229 GLU B CA 1
ATOM 4647 C C . GLU B 1 229 ? 20.781 -13.164 12.828 1 96.06 229 GLU B C 1
ATOM 4649 O O . GLU B 1 229 ? 21.547 -13.805 13.539 1 96.06 229 GLU B O 1
ATOM 4654 N N . THR B 1 230 ? 21.219 -12.242 12.039 1 96.69 230 THR B N 1
ATOM 4655 C CA . THR B 1 230 ? 22.578 -11.766 11.891 1 96.69 230 THR B CA 1
ATOM 4656 C C . THR B 1 230 ? 22.625 -10.242 11.898 1 96.69 230 THR B C 1
ATOM 4658 O O . THR B 1 230 ? 21.594 -9.586 11.789 1 96.69 230 THR B O 1
ATOM 4661 N N . GLY B 1 231 ? 23.797 -9.711 12.141 1 96.12 231 GLY B N 1
ATOM 4662 C CA . GLY B 1 231 ? 23.953 -8.273 12.031 1 96.12 231 GLY B CA 1
ATOM 4663 C C . GLY B 1 231 ? 23.516 -7.723 10.688 1 96.12 231 GLY B C 1
ATOM 4664 O O . GLY B 1 231 ? 22.844 -6.691 10.625 1 96.12 231 GLY B O 1
ATOM 4665 N N . ARG B 1 232 ? 23.891 -8.445 9.617 1 95.75 232 ARG B N 1
ATOM 4666 C CA . ARG B 1 232 ? 23.484 -8.047 8.273 1 95.75 232 ARG B CA 1
ATOM 4667 C C . ARG B 1 232 ? 21.969 -8.117 8.117 1 95.75 232 ARG B C 1
ATOM 4669 O O . ARG B 1 232 ? 21.375 -7.25 7.473 1 95.75 232 ARG B O 1
ATOM 4676 N N . GLY B 1 233 ? 21.438 -9.156 8.711 1 96.44 233 GLY B N 1
ATOM 4677 C CA . GLY B 1 233 ? 19.984 -9.289 8.68 1 96.44 233 GLY B CA 1
ATOM 4678 C C . GLY B 1 233 ? 19.266 -8.141 9.359 1 96.44 233 GLY B C 1
ATOM 4679 O O . GLY B 1 233 ? 18.266 -7.645 8.852 1 96.44 233 GLY B O 1
ATOM 4680 N N . ALA B 1 234 ? 19.797 -7.703 10.453 1 96.75 234 ALA B N 1
ATOM 4681 C CA . ALA B 1 234 ? 19.219 -6.59 11.195 1 96.75 234 ALA B CA 1
ATOM 4682 C C . ALA B 1 234 ? 19.297 -5.293 10.398 1 96.75 234 ALA B C 1
ATOM 4684 O O . ALA B 1 234 ? 18.344 -4.512 10.383 1 96.75 234 ALA B O 1
ATOM 4685 N N . VAL B 1 235 ? 20.375 -5.09 9.758 1 96.88 235 VAL B N 1
ATOM 4686 C CA . VAL B 1 235 ? 20.578 -3.896 8.938 1 96.88 235 VAL B CA 1
ATOM 4687 C C . VAL B 1 235 ? 19.594 -3.9 7.773 1 96.88 235 VAL B C 1
ATOM 4689 O O . VAL B 1 235 ? 18.969 -2.883 7.477 1 96.88 235 VAL B O 1
ATOM 4692 N N . ARG B 1 236 ? 19.453 -5.027 7.117 1 96.94 236 ARG B N 1
ATOM 4693 C CA . ARG B 1 236 ? 18.547 -5.152 5.98 1 96.94 236 ARG B CA 1
ATOM 4694 C C . ARG B 1 236 ? 17.094 -4.957 6.414 1 96.94 236 ARG B C 1
ATOM 4696 O O . ARG B 1 236 ? 16.297 -4.34 5.699 1 96.94 236 ARG B O 1
ATOM 4703 N N . ARG B 1 237 ? 16.781 -5.512 7.539 1 97.69 237 ARG B N 1
ATOM 4704 C CA . ARG B 1 237 ? 15.438 -5.332 8.078 1 97.69 237 ARG B CA 1
ATOM 4705 C C . ARG B 1 237 ? 15.141 -3.857 8.328 1 97.69 237 ARG B C 1
ATOM 4707 O O . ARG B 1 237 ? 14.078 -3.361 7.965 1 97.69 237 ARG B O 1
ATOM 4714 N N . ALA B 1 238 ? 16.062 -3.162 8.938 1 96.38 238 ALA B N 1
ATOM 4715 C CA . ALA B 1 238 ? 15.891 -1.74 9.227 1 96.38 238 ALA B CA 1
ATOM 4716 C C . ALA B 1 238 ? 15.703 -0.936 7.945 1 96.38 238 ALA B C 1
ATOM 4718 O O . ALA B 1 238 ? 14.812 -0.083 7.867 1 96.38 238 ALA B O 1
ATOM 4719 N N . ARG B 1 239 ? 16.469 -1.234 6.945 1 96 239 ARG B N 1
ATOM 4720 C CA . ARG B 1 239 ? 16.375 -0.541 5.664 1 96 239 ARG B CA 1
ATOM 4721 C C . ARG B 1 239 ? 15.039 -0.845 4.988 1 96 239 ARG B C 1
ATOM 4723 O O . ARG B 1 239 ? 14.438 0.035 4.367 1 96 239 ARG B O 1
ATOM 4730 N N . THR B 1 240 ? 14.648 -2.09 5.102 1 97.19 240 THR B N 1
ATOM 4731 C CA . THR B 1 240 ? 13.352 -2.484 4.562 1 97.19 240 THR B CA 1
ATOM 4732 C C . THR B 1 240 ? 12.227 -1.695 5.227 1 97.19 240 THR B C 1
ATOM 4734 O O . THR B 1 240 ? 11.328 -1.188 4.547 1 97.19 240 THR B O 1
ATOM 4737 N N . LEU B 1 241 ? 12.312 -1.558 6.512 1 96 241 LEU B N 1
ATOM 4738 C CA . LEU B 1 241 ? 11.312 -0.801 7.262 1 96 241 LEU B CA 1
ATOM 4739 C C . LEU B 1 241 ? 11.305 0.661 6.832 1 96 241 LEU B C 1
ATOM 4741 O O . LEU B 1 241 ? 10.234 1.271 6.715 1 96 241 LEU B O 1
ATOM 4745 N N . ASP B 1 242 ? 12.453 1.187 6.562 1 93.62 242 ASP B N 1
ATOM 4746 C CA . ASP B 1 242 ? 12.555 2.568 6.102 1 93.62 242 ASP B CA 1
ATOM 4747 C C . ASP B 1 242 ? 11.805 2.762 4.781 1 93.62 242 ASP B C 1
ATOM 4749 O O . ASP B 1 242 ? 11.078 3.74 4.613 1 93.62 242 ASP B O 1
ATOM 4753 N N . VAL B 1 243 ? 11.969 1.858 3.918 1 94.88 243 VAL B N 1
ATOM 4754 C CA . VAL B 1 243 ? 11.344 1.95 2.602 1 94.88 243 VAL B CA 1
ATOM 4755 C C . VAL B 1 243 ? 9.828 1.789 2.73 1 94.88 243 VAL B C 1
ATOM 4757 O O . VAL B 1 243 ? 9.062 2.543 2.125 1 94.88 243 VAL B O 1
ATOM 4760 N N . LEU B 1 244 ? 9.391 0.827 3.529 1 96.06 244 LEU B N 1
ATOM 4761 C CA . LEU B 1 244 ? 7.965 0.624 3.734 1 96.06 244 LEU B CA 1
ATOM 4762 C C . LEU B 1 244 ? 7.324 1.859 4.359 1 96.06 244 LEU B C 1
ATOM 4764 O O . LEU B 1 244 ? 6.203 2.229 4.004 1 96.06 244 LEU B O 1
ATOM 4768 N N . THR B 1 245 ? 8.047 2.461 5.23 1 93.69 245 THR B N 1
ATOM 4769 C CA . THR B 1 245 ? 7.57 3.689 5.859 1 93.69 245 THR B CA 1
ATOM 4770 C C . THR B 1 245 ? 7.418 4.801 4.824 1 93.69 245 THR B C 1
ATOM 4772 O O . THR B 1 245 ? 6.383 5.469 4.77 1 93.69 245 THR B O 1
ATOM 4775 N N . ALA B 1 246 ? 8.406 4.945 4.031 1 92.06 246 ALA B N 1
ATOM 4776 C CA . ALA B 1 246 ? 8.383 5.973 2.994 1 92.06 246 ALA B CA 1
ATOM 4777 C C . ALA B 1 246 ? 7.23 5.742 2.021 1 92.06 246 ALA B C 1
ATOM 4779 O O . ALA B 1 246 ? 6.562 6.691 1.606 1 92.06 246 ALA B O 1
ATOM 4780 N N . LEU B 1 247 ? 6.941 4.527 1.748 1 94 247 LEU B N 1
ATOM 4781 C CA . LEU B 1 247 ? 5.895 4.145 0.803 1 94 247 LEU B CA 1
ATOM 4782 C C . LEU B 1 247 ? 4.516 4.309 1.426 1 94 247 LEU B C 1
ATOM 4784 O O . LEU B 1 247 ? 3.504 4.305 0.716 1 94 247 LEU B O 1
ATOM 4788 N N . GLY B 1 248 ? 4.473 4.449 2.715 1 94.19 248 GLY B N 1
ATOM 4789 C CA . GLY B 1 248 ? 3.182 4.352 3.377 1 94.19 248 GLY B CA 1
ATOM 4790 C C . GLY B 1 248 ? 2.545 2.98 3.246 1 94.19 248 GLY B C 1
ATOM 4791 O O . GLY B 1 248 ? 1.321 2.865 3.156 1 94.19 248 GLY B O 1
ATOM 4792 N N . ALA B 1 249 ? 3.42 1.973 3.074 1 95.5 249 ALA B N 1
ATOM 4793 C CA . ALA B 1 249 ? 2.955 0.596 2.932 1 95.5 249 ALA B CA 1
ATOM 4794 C C . ALA B 1 249 ? 2.645 -0.022 4.293 1 95.5 249 ALA B C 1
ATOM 4796 O O . ALA B 1 249 ? 3.477 -0.732 4.863 1 95.5 249 ALA B O 1
ATOM 4797 N N . LEU B 1 250 ? 1.425 0.175 4.773 1 94.06 250 LEU B N 1
ATOM 4798 C CA . LEU B 1 250 ? 0.99 -0.293 6.086 1 94.06 250 LEU B CA 1
ATOM 4799 C C . LEU B 1 250 ? -0.121 -1.329 5.953 1 94.06 250 LEU B C 1
ATOM 4801 O O . LEU B 1 250 ? -0.993 -1.202 5.09 1 94.06 250 LEU B O 1
ATOM 4805 N N . VAL B 1 251 ? -0.047 -2.262 6.812 1 97.31 251 VAL B N 1
ATOM 4806 C CA . VAL B 1 251 ? -1.169 -3.188 6.91 1 97.31 251 VAL B CA 1
ATOM 4807 C C . VAL B 1 251 ? -2.396 -2.459 7.453 1 97.31 251 VAL B C 1
ATOM 4809 O O . VAL B 1 251 ? -2.311 -1.752 8.461 1 97.31 251 VAL B O 1
ATOM 4812 N N . ALA B 1 252 ? -3.531 -2.576 6.738 1 97.31 252 ALA B N 1
ATOM 4813 C CA . ALA B 1 252 ? -4.758 -1.939 7.215 1 97.31 252 ALA B CA 1
ATOM 4814 C C . ALA B 1 252 ? -5.109 -2.412 8.625 1 97.31 252 ALA B C 1
ATOM 4816 O O . ALA B 1 252 ? -5.012 -3.604 8.922 1 97.31 252 ALA B O 1
ATOM 4817 N N . GLY B 1 253 ? -5.516 -1.527 9.453 1 96.69 253 GLY B N 1
ATOM 4818 C CA . GLY B 1 253 ? -5.766 -1.782 10.859 1 96.69 253 GLY B CA 1
ATOM 4819 C C . GLY B 1 253 ? -6.664 -2.98 11.102 1 96.69 253 GLY B C 1
ATOM 4820 O O . GLY B 1 253 ? -6.297 -3.9 11.836 1 96.69 253 GLY B O 1
ATOM 4821 N N . PRO B 1 254 ? -7.816 -3.043 10.445 1 97.56 254 PRO B N 1
ATOM 4822 C CA . PRO B 1 254 ? -8.766 -4.125 10.719 1 97.56 254 PRO B CA 1
ATOM 4823 C C . PRO B 1 254 ? -8.266 -5.484 10.227 1 97.56 254 PRO B C 1
ATOM 4825 O O . PRO B 1 254 ? -8.75 -6.523 10.68 1 97.56 254 PRO B O 1
ATOM 4828 N N . LEU B 1 255 ? -7.355 -5.492 9.305 1 98.06 255 LEU B N 1
ATOM 4829 C CA . LEU B 1 255 ? -6.863 -6.746 8.742 1 98.06 255 LEU B CA 1
ATOM 4830 C C . LEU B 1 255 ? -5.852 -7.402 9.68 1 98.06 255 LEU B C 1
ATOM 4832 O O . LEU B 1 255 ? -5.68 -8.625 9.656 1 98.06 255 LEU B O 1
ATOM 4836 N N . ALA B 1 256 ? -5.164 -6.586 10.469 1 98.25 256 ALA B N 1
ATOM 4837 C CA . ALA B 1 256 ? -4.008 -7.055 11.234 1 98.25 256 ALA B CA 1
ATOM 4838 C C . ALA B 1 256 ? -4.406 -8.164 12.203 1 98.25 256 ALA B C 1
ATOM 4840 O O . ALA B 1 256 ? -3.801 -9.234 12.211 1 98.25 256 ALA B O 1
ATOM 4841 N N . PRO B 1 257 ? -5.496 -8 12.984 1 98.25 257 PRO B N 1
ATOM 4842 C CA . PRO B 1 257 ? -5.883 -9.086 13.883 1 98.25 257 PRO B CA 1
ATOM 4843 C C . PRO B 1 257 ? -6.324 -10.344 13.141 1 98.25 257 PRO B C 1
ATOM 4845 O O . PRO B 1 257 ? -6.051 -11.461 13.586 1 98.25 257 PRO B O 1
ATOM 4848 N N . ALA B 1 258 ? -7.047 -10.141 12.062 1 98.44 258 ALA B N 1
ATOM 4849 C CA . ALA B 1 258 ? -7.488 -11.289 11.273 1 98.44 258 ALA B CA 1
ATOM 4850 C C . ALA B 1 258 ? -6.297 -12.039 10.688 1 98.44 258 ALA B C 1
ATOM 4852 O O . ALA B 1 258 ? -6.273 -13.273 10.68 1 98.44 258 ALA B O 1
ATOM 4853 N N . ALA B 1 259 ? -5.312 -11.32 10.188 1 98.56 259 ALA B N 1
ATOM 4854 C CA . ALA B 1 259 ? -4.09 -11.922 9.656 1 98.56 259 ALA B CA 1
ATOM 4855 C C . ALA B 1 259 ? -3.332 -12.672 10.75 1 98.56 259 ALA B C 1
ATOM 4857 O O . ALA B 1 259 ? -2.861 -13.789 10.531 1 98.56 259 ALA B O 1
ATOM 4858 N N . ALA B 1 260 ? -3.236 -12.023 11.898 1 98.81 260 ALA B N 1
ATOM 4859 C CA . ALA B 1 260 ? -2.578 -12.68 13.023 1 98.81 260 ALA B CA 1
ATOM 4860 C C . ALA B 1 260 ? -3.295 -13.977 13.398 1 98.81 260 ALA B C 1
ATOM 4862 O O . ALA B 1 260 ? -2.65 -14.992 13.672 1 98.81 260 ALA B O 1
ATOM 4863 N N . HIS B 1 261 ? -4.59 -13.883 13.391 1 98.81 261 HIS B N 1
ATOM 4864 C CA . HIS B 1 261 ? -5.387 -15.062 13.695 1 98.81 261 HIS B CA 1
ATOM 4865 C C . HIS B 1 261 ? -5.148 -16.172 12.68 1 98.81 261 HIS B C 1
ATOM 4867 O O . HIS B 1 261 ? -4.992 -17.344 13.047 1 98.81 261 HIS B O 1
ATOM 4873 N N . ALA B 1 262 ? -5.129 -15.844 11.445 1 98.69 262 ALA B N 1
ATOM 4874 C CA . ALA B 1 262 ? -4.848 -16.812 10.391 1 98.69 262 ALA B CA 1
ATOM 4875 C C . ALA B 1 262 ? -3.471 -17.453 10.586 1 98.69 262 ALA B C 1
ATOM 4877 O O . ALA B 1 262 ? -3.324 -18.672 10.492 1 98.69 262 ALA B O 1
ATOM 4878 N N . LEU B 1 263 ? -2.484 -16.656 10.891 1 98.81 263 LEU B N 1
ATOM 4879 C CA . LEU B 1 263 ? -1.118 -17.125 11.102 1 98.81 263 LEU B CA 1
ATOM 4880 C C . LEU B 1 263 ? -1.035 -18.031 12.32 1 98.81 263 LEU B C 1
ATOM 4882 O O . LEU B 1 263 ? -0.166 -18.906 12.391 1 98.81 263 LEU B O 1
ATOM 4886 N N . GLY B 1 264 ? -1.914 -17.781 13.227 1 98.31 264 GLY B N 1
ATOM 4887 C CA . GLY B 1 264 ? -1.975 -18.641 14.406 1 98.31 264 GLY B CA 1
ATOM 4888 C C . GLY B 1 264 ? -2.471 -20.031 14.109 1 98.31 264 GLY B C 1
ATOM 4889 O O . GLY B 1 264 ? -2.277 -20.953 14.914 1 98.31 264 GLY B O 1
ATOM 4890 N N . GLU B 1 265 ? -3.154 -20.203 13.094 1 98.06 265 GLU B N 1
ATOM 4891 C CA . GLU B 1 265 ? -3.611 -21.484 12.547 1 98.06 265 GLU B CA 1
ATOM 4892 C C . GLU B 1 265 ? -4.508 -22.219 13.539 1 98.06 265 GLU B C 1
ATOM 4894 O O . GLU B 1 265 ? -4.27 -23.391 13.844 1 98.06 265 GLU B O 1
ATOM 4899 N N . PRO B 1 266 ? -5.516 -21.562 14.008 1 98.06 266 PRO B N 1
ATOM 4900 C CA . PRO B 1 266 ? -6.5 -22.359 14.75 1 98.06 266 PRO B CA 1
ATOM 4901 C C . PRO B 1 266 ? -7.078 -23.516 13.93 1 98.06 266 PRO B C 1
ATOM 4903 O O . PRO B 1 266 ? -6.801 -23.625 12.734 1 98.06 266 PRO B O 1
ATOM 4906 N N . GLU B 1 267 ? -7.832 -24.359 14.531 1 98.06 267 GLU B N 1
ATOM 4907 C CA . GLU B 1 267 ? -8.297 -25.594 13.906 1 98.06 267 GLU B CA 1
ATOM 4908 C C . GLU B 1 267 ? -9.023 -25.312 12.594 1 98.06 267 GLU B C 1
ATOM 4910 O O . GLU B 1 267 ? -8.805 -26 11.602 1 98.06 267 GLU B O 1
ATOM 4915 N N . ALA B 1 268 ? -9.836 -24.312 12.562 1 97.31 268 ALA B N 1
ATOM 4916 C CA . ALA B 1 268 ? -10.602 -23.969 11.367 1 97.31 268 ALA B CA 1
ATOM 4917 C C . ALA B 1 268 ? -9.672 -23.625 10.203 1 97.31 268 ALA B C 1
ATOM 4919 O O . ALA B 1 268 ? -9.945 -24 9.055 1 97.31 268 ALA B O 1
ATOM 4920 N N . VAL B 1 269 ? -8.586 -22.984 10.5 1 97.5 269 VAL B N 1
ATOM 4921 C CA . VAL B 1 269 ? -7.625 -22.578 9.477 1 97.5 269 VAL B CA 1
ATOM 4922 C C . VAL B 1 269 ? -6.828 -23.781 9.008 1 97.5 269 VAL B C 1
ATOM 4924 O O . VAL B 1 269 ? -6.645 -23.984 7.805 1 97.5 269 VAL B O 1
ATOM 4927 N N . ARG B 1 270 ? -6.398 -24.609 9.906 1 97.19 270 ARG B N 1
ATOM 4928 C CA . ARG B 1 270 ? -5.656 -25.812 9.555 1 97.19 270 ARG B CA 1
ATOM 4929 C C . ARG B 1 270 ? -6.5 -26.734 8.672 1 97.19 270 ARG B C 1
ATOM 4931 O O . ARG B 1 270 ? -6 -27.281 7.688 1 97.19 270 ARG B O 1
ATOM 4938 N N . GLU B 1 271 ? -7.719 -26.875 9.062 1 97.25 271 GLU B N 1
ATOM 4939 C CA . GLU B 1 271 ? -8.625 -27.719 8.281 1 97.25 271 GLU B CA 1
ATOM 4940 C C . GLU B 1 271 ? -8.828 -27.141 6.879 1 97.25 271 GLU B C 1
ATOM 4942 O O . GLU B 1 271 ? -8.852 -27.891 5.898 1 97.25 271 GLU B O 1
ATOM 4947 N N . ARG B 1 272 ? -9.008 -25.859 6.828 1 97.06 272 ARG B N 1
ATOM 4948 C CA . ARG B 1 272 ? -9.172 -25.203 5.531 1 97.06 272 ARG B CA 1
ATOM 4949 C C . ARG B 1 272 ? -7.965 -25.453 4.637 1 97.06 272 ARG B C 1
ATOM 4951 O O . ARG B 1 272 ? -8.109 -25.766 3.455 1 97.06 272 ARG B O 1
ATOM 4958 N N . ILE B 1 273 ? -6.773 -25.297 5.176 1 96.25 273 ILE B N 1
ATOM 4959 C CA . ILE B 1 273 ? -5.539 -25.484 4.418 1 96.25 273 ILE B CA 1
ATOM 4960 C C . ILE B 1 273 ? -5.5 -26.906 3.861 1 96.25 273 ILE B C 1
ATOM 4962 O O . ILE B 1 273 ? -5.27 -27.109 2.664 1 96.25 273 ILE B O 1
ATOM 4966 N N . ARG B 1 274 ? -5.797 -27.859 4.688 1 96 274 ARG B N 1
ATOM 4967 C CA . ARG B 1 274 ? -5.746 -29.281 4.305 1 96 274 ARG B CA 1
ATOM 4968 C C . ARG B 1 274 ? -6.781 -29.594 3.23 1 96 274 ARG B C 1
ATOM 4970 O O . ARG B 1 274 ? -6.461 -30.203 2.213 1 96 274 ARG B O 1
ATOM 4977 N N . ARG B 1 275 ? -7.969 -29.156 3.436 1 96.75 275 ARG B N 1
ATOM 4978 C CA . ARG B 1 275 ? -9.055 -29.453 2.504 1 96.75 275 ARG B CA 1
ATOM 4979 C C . ARG B 1 275 ? -8.836 -28.75 1.168 1 96.75 275 ARG B C 1
ATOM 4981 O O . ARG B 1 275 ? -9.109 -29.328 0.11 1 96.75 275 ARG B O 1
ATOM 4988 N N . ALA B 1 276 ? -8.422 -27.531 1.262 1 96.75 276 ALA B N 1
ATOM 4989 C CA . ALA B 1 276 ? -8.188 -26.766 0.034 1 96.75 276 ALA B CA 1
ATOM 4990 C C . ALA B 1 276 ? -7.07 -27.406 -0.792 1 96.75 276 ALA B C 1
ATOM 4992 O O . ALA B 1 276 ? -7.184 -27.516 -2.016 1 96.75 276 ALA B O 1
ATOM 4993 N N . ALA B 1 277 ? -5.992 -27.812 -0.131 1 96.06 277 ALA B N 1
ATOM 4994 C CA . ALA B 1 277 ? -4.891 -28.469 -0.829 1 96.06 277 ALA B CA 1
ATOM 4995 C C . ALA B 1 277 ? -5.355 -29.766 -1.481 1 96.06 277 ALA B C 1
ATOM 4997 O O . ALA B 1 277 ? -5.02 -30.047 -2.637 1 96.06 277 ALA B O 1
ATOM 4998 N N . GLY B 1 278 ? -6.125 -30.531 -0.763 1 96.5 278 GLY B N 1
ATOM 4999 C CA . GLY B 1 278 ? -6.664 -31.766 -1.307 1 96.5 278 GLY B CA 1
ATOM 5000 C C . GLY B 1 278 ? -7.586 -31.547 -2.492 1 96.5 278 GLY B C 1
ATOM 5001 O O . GLY B 1 278 ? -7.504 -32.281 -3.49 1 96.5 278 GLY B O 1
ATOM 5002 N N . LEU B 1 279 ? -8.445 -30.594 -2.328 1 97.5 279 LEU B N 1
ATOM 5003 C CA . LEU B 1 279 ? -9.359 -30.234 -3.406 1 97.5 279 LEU B CA 1
ATOM 5004 C C . LEU B 1 279 ? -8.586 -29.812 -4.656 1 97.5 279 LEU B C 1
ATOM 5006 O O . LEU B 1 279 ? -8.867 -30.312 -5.754 1 97.5 279 LEU B O 1
ATOM 5010 N N . GLN B 1 280 ? -7.613 -28.953 -4.453 1 96.69 280 GLN B N 1
ATOM 5011 C CA . GLN B 1 280 ? -6.832 -28.453 -5.582 1 96.69 280 GLN B CA 1
ATOM 5012 C C . GLN B 1 280 ? -6.008 -29.578 -6.207 1 96.69 280 GLN B C 1
ATOM 5014 O O . GLN B 1 280 ? -5.812 -29.609 -7.426 1 96.69 280 GLN B O 1
ATOM 5019 N N . ALA B 1 281 ? -5.527 -30.484 -5.395 1 97.19 281 ALA B N 1
ATOM 5020 C CA . ALA B 1 281 ? -4.812 -31.656 -5.922 1 97.19 281 ALA B CA 1
ATOM 5021 C C . ALA B 1 281 ? -5.668 -32.406 -6.934 1 97.19 281 ALA B C 1
ATOM 5023 O O . ALA B 1 281 ? -5.191 -32.75 -8.016 1 97.19 281 ALA B O 1
ATOM 5024 N N . ARG B 1 282 ? -6.871 -32.625 -6.633 1 97.88 282 ARG B N 1
ATOM 5025 C CA . ARG B 1 282 ? -7.773 -33.406 -7.477 1 97.88 282 ARG B CA 1
ATOM 5026 C C . ARG B 1 282 ? -8.18 -32.625 -8.719 1 97.88 282 ARG B C 1
ATOM 5028 O O . ARG B 1 282 ? -8.117 -33.125 -9.836 1 97.88 282 ARG B O 1
ATOM 5035 N N . VAL B 1 283 ? -8.578 -31.391 -8.516 1 97.81 283 VAL B N 1
ATOM 5036 C CA . VAL B 1 283 ? -9.094 -30.578 -9.609 1 97.81 283 VAL B CA 1
ATOM 5037 C C . VAL B 1 283 ? -7.961 -30.25 -10.578 1 97.81 283 VAL B C 1
ATOM 5039 O O . VAL B 1 283 ? -8.148 -30.312 -11.797 1 97.81 283 VAL B O 1
ATOM 5042 N N . ALA B 1 284 ? -6.82 -29.891 -10.055 1 97.75 284 ALA B N 1
ATOM 5043 C CA . ALA B 1 284 ? -5.672 -29.578 -10.898 1 97.75 284 ALA B CA 1
ATOM 5044 C C . ALA B 1 284 ? -5.219 -30.797 -11.688 1 97.75 284 ALA B C 1
ATOM 5046 O O . ALA B 1 284 ? -4.82 -30.688 -12.852 1 97.75 284 ALA B O 1
ATOM 5047 N N . ALA B 1 285 ? -5.234 -31.953 -11.047 1 98.12 285 ALA B N 1
ATOM 5048 C CA . ALA B 1 285 ? -4.891 -33.188 -11.75 1 98.12 285 ALA B CA 1
ATOM 5049 C C . ALA B 1 285 ? -5.855 -33.469 -12.898 1 98.12 285 ALA B C 1
ATOM 5051 O O . ALA B 1 285 ? -5.441 -33.875 -13.984 1 98.12 285 ALA B O 1
ATOM 5052 N N . ALA B 1 286 ? -7.105 -33.25 -12.641 1 98.56 286 ALA B N 1
ATOM 5053 C CA . ALA B 1 286 ? -8.109 -33.406 -13.688 1 98.56 286 ALA B CA 1
ATOM 5054 C C . ALA B 1 286 ? -7.883 -32.438 -14.836 1 98.56 286 ALA B C 1
ATOM 5056 O O . ALA B 1 286 ? -7.953 -32.844 -16 1 98.56 286 ALA B O 1
ATOM 5057 N N . ALA B 1 287 ? -7.66 -31.219 -14.523 1 98.25 287 ALA B N 1
ATOM 5058 C CA . ALA B 1 287 ? -7.363 -30.219 -15.539 1 98.25 287 ALA B CA 1
ATOM 5059 C C . ALA B 1 287 ? -6.109 -30.594 -16.328 1 98.25 287 ALA B C 1
ATOM 5061 O O . ALA B 1 287 ? -6.066 -30.422 -17.547 1 98.25 287 ALA B O 1
ATOM 5062 N N . HIS B 1 288 ? -5.102 -31.031 -15.641 1 98.62 288 HIS B N 1
ATOM 5063 C CA . HIS B 1 288 ? -3.854 -31.469 -16.266 1 98.62 288 HIS B CA 1
ATOM 5064 C C . HIS B 1 288 ? -4.102 -32.594 -17.266 1 98.62 288 HIS B C 1
ATOM 5066 O O . HIS B 1 288 ? -3.588 -32.531 -18.391 1 98.62 288 HIS B O 1
ATOM 5072 N N . ARG B 1 289 ? -4.867 -33.531 -16.906 1 98.12 289 ARG B N 1
ATOM 5073 C CA . ARG B 1 289 ? -5.199 -34.625 -17.797 1 98.12 289 ARG B CA 1
ATOM 5074 C C . ARG B 1 289 ? -5.926 -34.125 -19.047 1 98.12 289 ARG B C 1
ATOM 5076 O O . ARG B 1 289 ? -5.66 -34.594 -20.156 1 98.12 289 ARG B O 1
ATOM 5083 N N . ALA B 1 290 ? -6.801 -33.219 -18.812 1 97.56 290 ALA B N 1
ATOM 5084 C CA . ALA B 1 290 ? -7.562 -32.656 -19.938 1 97.56 290 ALA B CA 1
ATOM 5085 C C . ALA B 1 290 ? -6.637 -31.953 -20.938 1 97.56 290 ALA B C 1
ATOM 5087 O O . ALA B 1 290 ? -6.789 -32.125 -22.156 1 97.56 290 ALA B O 1
ATOM 5088 N N . VAL B 1 291 ? -5.711 -31.203 -20.484 1 97.19 291 VAL B N 1
ATOM 5089 C CA . VAL B 1 291 ? -4.82 -30.469 -21.391 1 97.19 291 VAL B CA 1
ATOM 5090 C C . VAL B 1 291 ? -3.898 -31.453 -22.094 1 97.19 291 VAL B C 1
ATOM 5092 O O . VAL B 1 291 ? -3.623 -31.297 -23.297 1 97.19 291 VAL B O 1
ATOM 5095 N N . LEU B 1 292 ? -3.443 -32.469 -21.391 1 97.69 292 LEU B N 1
ATOM 5096 C CA . LEU B 1 292 ? -2.598 -33.5 -22.016 1 97.69 292 LEU B CA 1
ATOM 5097 C C . LEU B 1 292 ? -3.35 -34.219 -23.125 1 97.69 292 LEU B C 1
ATOM 5099 O O . LEU B 1 292 ? -2.785 -34.5 -24.188 1 97.69 292 LEU B O 1
ATOM 5103 N N . THR B 1 293 ? -4.559 -34.5 -22.844 1 97.31 293 THR B N 1
ATOM 5104 C CA . THR B 1 293 ? -5.395 -35.219 -23.812 1 97.31 293 THR B CA 1
ATOM 5105 C C . THR B 1 293 ? -5.555 -34.406 -25.094 1 97.31 293 THR B C 1
ATOM 5107 O O . THR B 1 293 ? -5.668 -34.969 -26.188 1 97.31 293 THR B O 1
ATOM 5110 N N . ALA B 1 294 ? -5.469 -33.156 -24.938 1 96.88 294 ALA B N 1
ATOM 5111 C CA . ALA B 1 294 ? -5.641 -32.25 -26.078 1 96.88 294 ALA B CA 1
ATOM 5112 C C . ALA B 1 294 ? -4.32 -32.031 -26.812 1 96.88 294 ALA B C 1
ATOM 5114 O O . ALA B 1 294 ? -4.262 -31.281 -27.781 1 96.88 294 ALA B O 1
ATOM 5115 N N . GLY B 1 295 ? -3.227 -32.625 -26.328 1 97.06 295 GLY B N 1
ATOM 5116 C CA . GLY B 1 295 ? -1.932 -32.5 -26.969 1 97.06 295 GLY B CA 1
ATOM 5117 C C . GLY B 1 295 ? -1.108 -31.344 -26.438 1 97.06 295 GLY B C 1
ATOM 5118 O O . GLY B 1 295 ? -0.106 -30.969 -27.047 1 97.06 295 GLY B O 1
ATOM 5119 N N . VAL B 1 296 ? -1.54 -30.766 -25.406 1 97.62 296 VAL B N 1
ATOM 5120 C CA . VAL B 1 296 ? -0.836 -29.672 -24.734 1 97.62 296 VAL B CA 1
ATOM 5121 C C . VAL B 1 296 ? 0.129 -30.234 -23.703 1 97.62 296 VAL B C 1
ATOM 5123 O O . VAL B 1 296 ? -0.18 -31.219 -23.031 1 97.62 296 VAL B O 1
ATOM 5126 N N . LEU B 1 297 ? 1.318 -29.609 -23.625 1 97.25 297 LEU B N 1
ATOM 5127 C CA . LEU B 1 297 ? 2.297 -30.047 -22.641 1 97.25 297 LEU B CA 1
ATOM 5128 C C . LEU B 1 297 ? 2.164 -29.25 -21.344 1 97.25 297 LEU B C 1
ATOM 5130 O O . LEU B 1 297 ? 1.948 -28.031 -21.375 1 97.25 297 LEU B O 1
ATOM 5134 N N . ALA B 1 298 ? 2.285 -29.938 -20.25 1 97.38 298 ALA B N 1
ATOM 5135 C CA . ALA B 1 298 ? 2.279 -29.312 -18.922 1 97.38 298 ALA B CA 1
ATOM 5136 C C . ALA B 1 298 ? 2.871 -30.25 -17.875 1 97.38 298 ALA B C 1
ATOM 5138 O O . ALA B 1 298 ? 2.59 -31.453 -17.875 1 97.38 298 ALA B O 1
ATOM 5139 N N . ARG B 1 299 ? 3.74 -29.703 -17.062 1 97.19 299 ARG B N 1
ATOM 5140 C CA . ARG B 1 299 ? 4.191 -30.484 -15.906 1 97.19 299 ARG B CA 1
ATOM 5141 C C . ARG B 1 299 ? 3.049 -30.719 -14.922 1 97.19 299 ARG B C 1
ATOM 5143 O O . ARG B 1 299 ? 2.135 -29.906 -14.82 1 97.19 299 ARG B O 1
ATOM 5150 N N . PRO B 1 300 ? 3.088 -31.875 -14.266 1 97.25 300 PRO B N 1
ATOM 5151 C CA . PRO B 1 300 ? 2.049 -32.094 -13.25 1 97.25 300 PRO B CA 1
ATOM 5152 C C . PRO B 1 300 ? 2.068 -31.031 -12.148 1 97.25 300 PRO B C 1
ATOM 5154 O O . PRO B 1 300 ? 3.121 -30.766 -11.562 1 97.25 300 PRO B O 1
ATOM 5157 N N . PRO B 1 301 ? 0.936 -30.406 -11.938 1 97.81 301 PRO B N 1
ATOM 5158 C CA . PRO B 1 301 ? 0.896 -29.422 -10.859 1 97.81 301 PRO B CA 1
ATOM 5159 C C . PRO B 1 301 ? 1.09 -30.062 -9.477 1 97.81 301 PRO B C 1
ATOM 5161 O O . PRO B 1 301 ? 0.523 -31.109 -9.195 1 97.81 301 PRO B O 1
ATOM 5164 N N . GLN B 1 302 ? 1.89 -29.422 -8.641 1 98.06 302 GLN B N 1
ATOM 5165 C CA . GLN B 1 302 ? 2.229 -29.984 -7.332 1 98.06 302 GLN B CA 1
ATOM 5166 C C . GLN B 1 302 ? 1.83 -29.031 -6.207 1 98.06 302 GLN B C 1
ATOM 5168 O O . GLN B 1 302 ? 1.785 -29.422 -5.039 1 98.06 302 GLN B O 1
ATOM 5173 N N . ALA B 1 303 ? 1.52 -27.75 -6.465 1 97.44 303 ALA B N 1
ATOM 5174 C CA . ALA B 1 303 ? 1.145 -26.75 -5.473 1 97.44 303 ALA B CA 1
ATOM 5175 C C . ALA B 1 303 ? 0.285 -25.656 -6.098 1 97.44 303 ALA B C 1
ATOM 5177 O O . ALA B 1 303 ? 0.238 -25.516 -7.32 1 97.44 303 ALA B O 1
ATOM 5178 N N . GLY B 1 304 ? -0.378 -24.984 -5.273 1 96.38 304 GLY B N 1
ATOM 5179 C CA . GLY B 1 304 ? -1.142 -23.828 -5.723 1 96.38 304 GLY B CA 1
ATOM 5180 C C . GLY B 1 304 ? -2.484 -24.188 -6.324 1 96.38 304 GLY B C 1
ATOM 5181 O O . GLY B 1 304 ? -3.131 -25.141 -5.875 1 96.38 304 GLY B O 1
ATOM 5182 N N . ARG B 1 305 ? -2.953 -23.391 -7.148 1 96.81 305 ARG B N 1
ATOM 5183 C CA . ARG B 1 305 ? -4.258 -23.516 -7.789 1 96.81 305 ARG B CA 1
ATOM 5184 C C . ARG B 1 305 ? -4.18 -23.109 -9.266 1 96.81 305 ARG B C 1
ATOM 5186 O O . ARG B 1 305 ? -4.949 -22.281 -9.727 1 96.81 305 ARG B O 1
ATOM 5193 N N . HIS B 1 306 ? -3.176 -23.703 -9.914 1 96.62 306 HIS B N 1
ATOM 5194 C CA . HIS B 1 306 ? -2.906 -23.391 -11.312 1 96.62 306 HIS B CA 1
ATOM 5195 C C . HIS B 1 306 ? -2.082 -24.484 -11.977 1 96.62 306 HIS B C 1
ATOM 5197 O O . HIS B 1 306 ? -1.699 -25.469 -11.328 1 96.62 306 HIS B O 1
ATOM 5203 N N . LEU B 1 307 ? -1.904 -24.391 -13.242 1 96.44 307 LEU B N 1
ATOM 5204 C CA . LEU B 1 307 ? -0.928 -25.141 -14.023 1 96.44 307 LEU B CA 1
ATOM 5205 C C . LEU B 1 307 ? -0.396 -24.297 -15.188 1 96.44 307 LEU B C 1
ATOM 5207 O O . LEU B 1 307 ? -1.006 -23.297 -15.562 1 96.44 307 LEU B O 1
ATOM 5211 N N . TYR B 1 308 ? 0.732 -24.625 -15.617 1 97.94 308 TYR B N 1
ATOM 5212 C CA . TYR B 1 308 ? 1.415 -23.922 -16.688 1 97.94 308 TYR B CA 1
ATOM 5213 C C . TYR B 1 308 ? 1.485 -24.766 -17.953 1 97.94 308 TYR B C 1
ATOM 5215 O O . TYR B 1 308 ? 2.17 -25.797 -17.984 1 97.94 308 TYR B O 1
ATOM 5223 N N . ALA B 1 309 ? 0.794 -24.328 -19 1 98.12 309 ALA B N 1
ATOM 5224 C CA . ALA B 1 309 ? 0.6 -25.156 -20.188 1 98.12 309 ALA B CA 1
ATOM 5225 C C . ALA B 1 309 ? 1.392 -24.609 -21.375 1 98.12 309 ALA B C 1
ATOM 5227 O O . ALA B 1 309 ? 1.476 -23.391 -21.562 1 98.12 309 ALA B O 1
ATOM 5228 N N . ASP B 1 310 ? 2.008 -25.469 -22.062 1 98 310 ASP B N 1
ATOM 5229 C CA . ASP B 1 310 ? 2.732 -25.172 -23.297 1 98 310 ASP B CA 1
ATOM 5230 C C . ASP B 1 310 ? 1.981 -25.688 -24.516 1 98 310 ASP B C 1
ATOM 5232 O O . ASP B 1 310 ? 1.915 -26.891 -24.75 1 98 310 ASP B O 1
ATOM 5236 N N . LEU B 1 311 ? 1.485 -24.781 -25.328 1 98.38 311 LEU B N 1
ATOM 5237 C CA . LEU B 1 311 ? 0.697 -25.156 -26.5 1 98.38 311 LEU B CA 1
ATOM 5238 C C . LEU B 1 311 ? 1.554 -25.125 -27.75 1 98.38 311 LEU B C 1
ATOM 5240 O O . LEU B 1 311 ? 1.026 -25.078 -28.875 1 98.38 311 LEU B O 1
ATOM 5244 N N . GLY B 1 312 ? 2.814 -25.156 -27.562 1 97.19 312 GLY B N 1
ATOM 5245 C CA . GLY B 1 312 ? 3.746 -25.188 -28.688 1 97.19 312 GLY B CA 1
ATOM 5246 C C . GLY B 1 312 ? 3.43 -26.297 -29.672 1 97.19 312 GLY B C 1
ATOM 5247 O O . GLY B 1 312 ? 3.463 -26.062 -30.891 1 97.19 312 GLY B O 1
ATOM 5248 N N . PRO B 1 313 ? 3.121 -27.453 -29.25 1 97.25 313 PRO B N 1
ATOM 5249 C CA . PRO B 1 313 ? 2.809 -28.562 -30.156 1 97.25 313 PRO B CA 1
ATOM 5250 C C . PRO B 1 313 ? 1.606 -28.266 -31.047 1 97.25 313 PRO B C 1
ATOM 5252 O O . PRO B 1 313 ? 1.425 -28.922 -32.094 1 97.25 313 PRO B O 1
ATOM 5255 N N . LEU B 1 314 ? 0.766 -27.359 -30.688 1 97.5 314 LEU B N 1
ATOM 5256 C CA . LEU B 1 314 ? -0.44 -27.031 -31.453 1 97.5 314 LEU B CA 1
ATOM 5257 C C . LEU B 1 314 ? -0.261 -25.734 -32.219 1 97.5 314 LEU B C 1
ATOM 5259 O O . LEU B 1 314 ? -1.244 -25.109 -32.625 1 97.5 314 LEU B O 1
ATOM 5263 N N . ARG B 1 315 ? 0.905 -25.312 -32.5 1 97.25 315 ARG B N 1
ATOM 5264 C CA . ARG B 1 315 ? 1.248 -24.031 -33.094 1 97.25 315 ARG B CA 1
ATOM 5265 C C . ARG B 1 315 ? 0.557 -23.859 -34.438 1 97.25 315 ARG B C 1
ATOM 5267 O O . ARG B 1 315 ? 0.027 -22.781 -34.719 1 97.25 315 ARG B O 1
ATOM 5274 N N . SER B 1 316 ? 0.599 -24.875 -35.281 1 96.62 316 SER B N 1
ATOM 5275 C CA . SER B 1 316 ? 0.021 -24.781 -36.625 1 96.62 316 SER B CA 1
ATOM 5276 C C . SER B 1 316 ? -1.483 -24.531 -36.562 1 96.62 316 SER B C 1
ATOM 5278 O O . SER B 1 316 ? -2.01 -23.672 -37.25 1 96.62 316 SER B O 1
ATOM 5280 N N . ARG B 1 317 ? -2.088 -25.281 -35.719 1 96.38 317 ARG B N 1
ATOM 5281 C CA . ARG B 1 317 ? -3.529 -25.125 -35.562 1 96.38 317 ARG B CA 1
ATOM 5282 C C . ARG B 1 317 ? -3.875 -23.734 -35.031 1 96.38 317 ARG B C 1
ATOM 5284 O O . ARG B 1 317 ? -4.859 -23.125 -35.438 1 96.38 317 ARG B O 1
ATOM 5291 N N . LEU B 1 318 ? -3.125 -23.297 -34.062 1 97.69 318 LEU B N 1
ATOM 5292 C CA . LEU B 1 318 ? -3.338 -21.969 -33.469 1 97.69 318 LEU B CA 1
ATOM 5293 C C . LEU B 1 318 ? -3.127 -20.875 -34.5 1 97.69 318 LEU B C 1
ATOM 5295 O O . LEU B 1 318 ? -3.873 -19.891 -34.531 1 97.69 318 LEU B O 1
ATOM 5299 N N . ALA B 1 319 ? -2.189 -21.047 -35.344 1 97.12 319 ALA B N 1
ATOM 5300 C CA . ALA B 1 319 ? -1.934 -20.078 -36.406 1 97.12 319 ALA B CA 1
ATOM 5301 C C . ALA B 1 319 ? -3.137 -19.953 -37.344 1 97.12 319 ALA B C 1
ATOM 5303 O O . ALA B 1 319 ? -3.457 -18.859 -37.812 1 97.12 319 ALA B O 1
ATOM 5304 N N . ASP B 1 320 ? -3.787 -21.062 -37.594 1 97.06 320 ASP B N 1
ATOM 5305 C CA . ASP B 1 320 ? -4.984 -21.062 -38.438 1 97.06 320 ASP B CA 1
ATOM 5306 C C . ASP B 1 320 ? -6.094 -20.219 -37.812 1 97.06 320 ASP B C 1
ATOM 5308 O O . ASP B 1 320 ? -6.973 -19.719 -38.5 1 97.06 320 ASP B O 1
ATOM 5312 N N . LEU B 1 321 ? -6.031 -20.094 -36.531 1 96.69 321 LEU B N 1
ATOM 5313 C CA . LEU B 1 321 ? -7.035 -19.344 -35.812 1 96.69 321 LEU B CA 1
ATOM 5314 C C . LEU B 1 321 ? -6.57 -17.906 -35.562 1 96.69 321 LEU B C 1
ATOM 5316 O O . LEU B 1 321 ? -7.211 -17.156 -34.812 1 96.69 321 LEU B O 1
ATOM 5320 N N . GLY B 1 322 ? -5.418 -17.594 -36.031 1 96.88 322 GLY B N 1
ATOM 5321 C CA . GLY B 1 322 ? -4.883 -16.25 -35.875 1 96.88 322 GLY B CA 1
ATOM 5322 C C . GLY B 1 322 ? -4.078 -16.047 -34.625 1 96.88 322 GLY B C 1
ATOM 5323 O O . GLY B 1 322 ? -3.77 -14.922 -34.25 1 96.88 322 GLY B O 1
ATOM 5324 N N . VAL B 1 323 ? -3.725 -17.078 -33.906 1 97.88 323 VAL B N 1
ATOM 5325 C CA . VAL B 1 323 ? -2.949 -17.016 -32.656 1 97.88 323 VAL B CA 1
ATOM 5326 C C . VAL B 1 323 ? -1.497 -17.391 -32.938 1 97.88 323 VAL B C 1
ATOM 5328 O O . VAL B 1 323 ? -1.191 -18.547 -33.219 1 97.88 323 VAL B O 1
ATOM 5331 N N . THR B 1 324 ? -0.6 -16.391 -32.844 1 97.56 324 THR B N 1
ATOM 5332 C CA . THR B 1 324 ? 0.767 -16.656 -33.25 1 97.56 324 THR B CA 1
ATOM 5333 C C . THR B 1 324 ? 1.76 -16.312 -32.156 1 97.56 324 THR B C 1
ATOM 5335 O O . THR B 1 324 ? 2.949 -16.609 -32.281 1 97.56 324 THR B O 1
ATOM 5338 N N . ASP B 1 325 ? 1.287 -15.711 -31.094 1 97.25 325 ASP B N 1
ATOM 5339 C CA . ASP B 1 325 ? 2.17 -15.383 -29.984 1 97.25 325 ASP B CA 1
ATOM 5340 C C . ASP B 1 325 ? 1.435 -15.492 -28.641 1 97.25 325 ASP B C 1
ATOM 5342 O O . ASP B 1 325 ? 0.25 -15.828 -28.609 1 97.25 325 ASP B O 1
ATOM 5346 N N . SER B 1 326 ? 2.189 -15.281 -27.609 1 96.5 326 SER B N 1
ATOM 5347 C CA . SER B 1 326 ? 1.667 -15.492 -26.266 1 96.5 326 SER B CA 1
ATOM 5348 C C . SER B 1 326 ? 0.58 -14.484 -25.922 1 96.5 326 SER B C 1
ATOM 5350 O O . SER B 1 326 ? -0.345 -14.789 -25.172 1 96.5 326 SER B O 1
ATOM 5352 N N . MET B 1 327 ? 0.577 -13.266 -26.5 1 96.25 327 MET B N 1
ATOM 5353 C CA . MET B 1 327 ? -0.445 -12.25 -26.25 1 96.25 327 MET B CA 1
ATOM 5354 C C . MET B 1 327 ? -1.773 -12.656 -26.875 1 96.25 327 MET B C 1
ATOM 5356 O O . MET B 1 327 ? -2.824 -12.555 -26.25 1 96.25 327 MET B O 1
ATOM 5360 N N . GLU B 1 328 ? -1.662 -13.047 -28.094 1 97.62 328 GLU B N 1
ATOM 5361 C CA . GLU B 1 328 ? -2.854 -13.5 -28.797 1 97.62 328 GLU B CA 1
ATOM 5362 C C . GLU B 1 328 ? -3.424 -14.766 -28.156 1 97.62 328 GLU B C 1
ATOM 5364 O O . GLU B 1 328 ? -4.641 -14.945 -28.109 1 97.62 328 GLU B O 1
ATOM 5369 N N . LEU B 1 329 ? -2.535 -15.641 -27.719 1 97.94 329 LEU B N 1
ATOM 5370 C CA . LEU B 1 329 ? -2.975 -16.859 -27.031 1 97.94 329 LEU B CA 1
ATOM 5371 C C . LEU B 1 329 ? -3.742 -16.5 -25.75 1 97.94 329 LEU B C 1
ATOM 5373 O O . LEU B 1 329 ? -4.781 -17.109 -25.469 1 97.94 329 LEU B O 1
ATOM 5377 N N . GLU B 1 330 ? -3.205 -15.594 -24.984 1 96.88 330 GLU B N 1
ATOM 5378 C CA . GLU B 1 330 ? -3.881 -15.109 -23.781 1 96.88 330 GLU B CA 1
ATOM 5379 C C . GLU B 1 330 ? -5.289 -14.617 -24.094 1 96.88 330 GLU B C 1
ATOM 5381 O O . GLU B 1 330 ? -6.25 -14.984 -23.422 1 96.88 330 GLU B O 1
ATOM 5386 N N . GLU B 1 331 ? -5.41 -13.797 -25.094 1 96.81 331 GLU B N 1
ATOM 5387 C CA . GLU B 1 331 ? -6.707 -13.258 -25.484 1 96.81 331 GLU B CA 1
ATOM 5388 C C . GLU B 1 331 ? -7.664 -14.367 -25.906 1 96.81 331 GLU B C 1
ATOM 5390 O O . GLU B 1 331 ? -8.82 -14.398 -25.484 1 96.81 331 GLU B O 1
ATOM 5395 N N . TYR B 1 332 ? -7.176 -15.234 -26.734 1 97.19 332 TYR B N 1
ATOM 5396 C CA . TYR B 1 332 ? -7.984 -16.328 -27.281 1 97.19 332 TYR B CA 1
ATOM 5397 C C . TYR B 1 332 ? -8.523 -17.203 -26.156 1 97.19 332 TYR B C 1
ATOM 5399 O O . TYR B 1 332 ? -9.727 -17.453 -26.078 1 97.19 332 TYR B O 1
ATOM 5407 N N . LEU B 1 333 ? -7.633 -17.609 -25.281 1 96.88 333 LEU B N 1
ATOM 5408 C CA . LEU B 1 333 ? -8.031 -18.562 -24.25 1 96.88 333 LEU B CA 1
ATOM 5409 C C . LEU B 1 333 ? -8.852 -17.875 -23.156 1 96.88 333 LEU B C 1
ATOM 5411 O O . LEU B 1 333 ? -9.727 -18.5 -22.547 1 96.88 333 LEU B O 1
ATOM 5415 N N . THR B 1 334 ? -8.531 -16.625 -22.828 1 95.88 334 THR B N 1
ATOM 5416 C CA . THR B 1 334 ? -9.367 -15.883 -21.891 1 95.88 334 THR B CA 1
ATOM 5417 C C . THR B 1 334 ? -10.812 -15.844 -22.359 1 95.88 334 THR B C 1
ATOM 5419 O O . THR B 1 334 ? -11.734 -16.078 -21.578 1 95.88 334 THR B O 1
ATOM 5422 N N . ASP B 1 335 ? -11.016 -15.562 -23.609 1 95.5 335 ASP B N 1
ATOM 5423 C CA . ASP B 1 335 ? -12.359 -15.523 -24.188 1 95.5 335 ASP B CA 1
ATOM 5424 C C . ASP B 1 335 ? -13.008 -16.906 -24.156 1 95.5 335 ASP B C 1
ATOM 5426 O O . ASP B 1 335 ? -14.172 -17.031 -23.781 1 95.5 335 ASP B O 1
ATOM 5430 N N . ARG B 1 336 ? -12.297 -17.875 -24.547 1 95.06 336 ARG B N 1
ATOM 5431 C CA . ARG B 1 336 ? -12.836 -19.234 -24.672 1 95.06 336 ARG B CA 1
ATOM 5432 C C . ARG B 1 336 ? -13.203 -19.812 -23.297 1 95.06 336 ARG B C 1
ATOM 5434 O O . ARG B 1 336 ? -14.211 -20.5 -23.172 1 95.06 336 ARG B O 1
ATOM 5441 N N . LEU B 1 337 ? -12.383 -19.531 -22.312 1 94.62 337 LEU B N 1
ATOM 5442 C CA . LEU B 1 337 ? -12.562 -20.125 -21 1 94.62 337 LEU B CA 1
ATOM 5443 C C . LEU B 1 337 ? -13.422 -19.219 -20.109 1 94.62 337 LEU B C 1
ATOM 5445 O O . LEU B 1 337 ? -13.93 -19.672 -19.078 1 94.62 337 LEU B O 1
ATOM 5449 N N . GLY B 1 338 ? -13.531 -17.953 -20.469 1 90.56 338 GLY B N 1
ATOM 5450 C CA . GLY B 1 338 ? -14.312 -17.016 -19.688 1 90.56 338 GLY B CA 1
ATOM 5451 C C . GLY B 1 338 ? -13.625 -16.594 -18.391 1 90.56 338 GLY B C 1
ATOM 5452 O O . GLY B 1 338 ? -14.289 -16.219 -17.422 1 90.56 338 GLY B O 1
ATOM 5453 N N . ALA B 1 339 ? -12.383 -16.875 -18.266 1 89.38 339 ALA B N 1
ATOM 5454 C CA . ALA B 1 339 ? -11.562 -16.484 -17.109 1 89.38 339 ALA B CA 1
ATOM 5455 C C . ALA B 1 339 ? -10.172 -16.047 -17.562 1 89.38 339 ALA B C 1
ATOM 5457 O O . ALA B 1 339 ? -9.656 -16.516 -18.578 1 89.38 339 ALA B O 1
ATOM 5458 N N . PRO B 1 340 ? -9.602 -15.102 -16.812 1 90.12 340 PRO B N 1
ATOM 5459 C CA . PRO B 1 340 ? -8.258 -14.641 -17.172 1 90.12 340 PRO B CA 1
ATOM 5460 C C . PRO B 1 340 ? -7.266 -15.797 -17.312 1 90.12 340 PRO B C 1
ATOM 5462 O O . PRO B 1 340 ? -7.172 -16.641 -16.438 1 90.12 340 PRO B O 1
ATOM 5465 N N . THR B 1 341 ? -6.574 -15.828 -18.406 1 94.88 341 THR B N 1
ATOM 5466 C CA . THR B 1 341 ? -5.574 -16.844 -18.75 1 94.88 341 THR B CA 1
ATOM 5467 C C . THR B 1 341 ? -4.273 -16.188 -19.203 1 94.88 341 THR B C 1
ATOM 5469 O O . THR B 1 341 ? -3.98 -16.141 -20.391 1 94.88 341 THR B O 1
ATOM 5472 N N . PRO B 1 342 ? -3.494 -15.734 -18.25 1 95.81 342 PRO B N 1
ATOM 5473 C CA . PRO B 1 342 ? -2.287 -14.984 -18.594 1 95.81 342 PRO B CA 1
ATOM 5474 C C . PRO B 1 342 ? -1.307 -15.797 -19.438 1 95.81 342 PRO B C 1
ATOM 5476 O O . PRO B 1 342 ? -1.078 -16.984 -19.141 1 95.81 342 PRO B O 1
ATOM 5479 N N . GLY B 1 343 ? -0.764 -15.141 -20.484 1 96.81 343 GLY B N 1
ATOM 5480 C CA . GLY B 1 343 ? 0.229 -15.758 -21.359 1 96.81 343 GLY B CA 1
ATOM 5481 C C . GLY B 1 343 ? 1.616 -15.797 -20.75 1 96.81 343 GLY B C 1
ATOM 5482 O O . GLY B 1 343 ? 1.887 -15.094 -19.766 1 96.81 343 GLY B O 1
ATOM 5483 N N . GLY B 1 344 ? 2.449 -16.641 -21.281 1 96.5 344 GLY B N 1
ATOM 5484 C CA . GLY B 1 344 ? 3.801 -16.828 -20.781 1 96.5 344 GLY B CA 1
ATOM 5485 C C . GLY B 1 344 ? 4.613 -15.555 -20.766 1 96.5 344 GLY B C 1
ATOM 5486 O O . GLY B 1 344 ? 5.516 -15.398 -19.938 1 96.5 344 GLY B O 1
ATOM 5487 N N . HIS B 1 345 ? 4.289 -14.57 -21.672 1 95.38 345 HIS B N 1
ATOM 5488 C CA . HIS B 1 345 ? 5.02 -13.312 -21.734 1 95.38 345 HIS B CA 1
ATOM 5489 C C . HIS B 1 345 ? 4.883 -12.516 -20.453 1 95.38 345 HIS B C 1
ATOM 5491 O O . HIS B 1 345 ? 5.758 -11.711 -20.109 1 95.38 345 HIS B O 1
ATOM 5497 N N . ARG B 1 346 ? 3.846 -12.773 -19.703 1 95.19 346 ARG B N 1
ATOM 5498 C CA . ARG B 1 346 ? 3.648 -12.078 -18.438 1 95.19 346 ARG B CA 1
ATOM 5499 C C . ARG B 1 346 ? 4.648 -12.555 -17.391 1 95.19 346 ARG B C 1
ATOM 5501 O O . ARG B 1 346 ? 4.91 -11.859 -16.406 1 95.19 346 ARG B O 1
ATOM 5508 N N . PHE B 1 347 ? 5.215 -13.75 -17.594 1 96.38 347 PHE B N 1
ATOM 5509 C CA . PHE B 1 347 ? 6.059 -14.391 -16.594 1 96.38 347 PHE B CA 1
ATOM 5510 C C . PHE B 1 347 ? 7.512 -14.43 -17.047 1 96.38 347 PHE B C 1
ATOM 5512 O O . PHE B 1 347 ? 8.336 -15.125 -16.453 1 96.38 347 PHE B O 1
ATOM 5519 N N . GLY B 1 348 ? 7.758 -13.773 -18.141 1 94.62 348 GLY B N 1
ATOM 5520 C CA . GLY B 1 348 ? 9.133 -13.633 -18.594 1 94.62 348 GLY B CA 1
ATOM 5521 C C . GLY B 1 348 ? 9.477 -14.516 -19.766 1 94.62 348 GLY B C 1
ATOM 5522 O O . GLY B 1 348 ? 10.57 -14.414 -20.328 1 94.62 348 GLY B O 1
ATOM 5523 N N . ASP B 1 349 ? 8.555 -15.367 -20.188 1 95.25 349 ASP B N 1
ATOM 5524 C CA . ASP B 1 349 ? 8.812 -16.203 -21.359 1 95.25 349 ASP B CA 1
ATOM 5525 C C . ASP B 1 349 ? 8.852 -15.352 -22.641 1 95.25 349 ASP B C 1
ATOM 5527 O O . ASP B 1 349 ? 8.328 -14.234 -22.656 1 95.25 349 ASP B O 1
ATOM 5531 N N . GLU B 1 350 ? 9.484 -15.914 -23.641 1 94.62 350 GLU B N 1
ATOM 5532 C CA . GLU B 1 350 ? 9.523 -15.25 -24.938 1 94.62 350 GLU B CA 1
ATOM 5533 C C . GLU B 1 350 ? 8.125 -15.156 -25.547 1 94.62 350 GLU B C 1
ATOM 5535 O O . GLU B 1 350 ? 7.297 -16.047 -25.344 1 94.62 350 GLU B O 1
ATOM 5540 N N . LEU B 1 351 ? 7.941 -14.156 -26.281 1 92.94 351 LEU B N 1
ATOM 5541 C CA . LEU B 1 351 ? 6.645 -13.883 -26.891 1 92.94 351 LEU B CA 1
ATOM 5542 C C . LEU B 1 351 ? 6.215 -15.039 -27.781 1 92.94 351 LEU B C 1
ATOM 5544 O O . LEU B 1 351 ? 5.02 -15.336 -27.891 1 92.94 351 LEU B O 1
ATOM 5548 N N . GLY B 1 352 ? 7.168 -15.656 -28.359 1 94.5 352 GLY B N 1
ATOM 5549 C CA . GLY B 1 352 ? 6.859 -16.734 -29.281 1 94.5 352 GLY B CA 1
ATOM 5550 C C . GLY B 1 352 ? 6.512 -18.047 -28.594 1 94.5 352 GLY B C 1
ATOM 5551 O O . GLY B 1 352 ? 5.98 -18.969 -29.219 1 94.5 352 GLY B O 1
ATOM 5552 N N . ALA B 1 353 ? 6.801 -18.031 -27.297 1 94.94 353 ALA B N 1
ATOM 5553 C CA . ALA B 1 353 ? 6.438 -19.219 -26.531 1 94.94 353 ALA B CA 1
ATOM 5554 C C . ALA B 1 353 ? 4.938 -19.25 -26.25 1 94.94 353 ALA B C 1
ATOM 5556 O O . ALA B 1 353 ? 4.402 -18.344 -25.609 1 94.94 353 ALA B O 1
ATOM 5557 N N . LEU B 1 354 ? 4.195 -20.172 -26.781 1 97.81 354 LEU B N 1
ATOM 5558 C CA . LEU B 1 354 ? 2.748 -20.281 -26.641 1 97.81 354 LEU B CA 1
ATOM 5559 C C . LEU B 1 354 ? 2.389 -20.984 -25.328 1 97.81 354 LEU B C 1
ATOM 5561 O O . LEU B 1 354 ? 1.832 -22.078 -25.344 1 97.81 354 LEU B O 1
ATOM 5565 N N . ARG B 1 355 ? 2.682 -20.25 -24.281 1 98 355 ARG B N 1
ATOM 5566 C CA . ARG B 1 355 ? 2.416 -20.766 -22.938 1 98 355 ARG B CA 1
ATOM 5567 C C . ARG B 1 355 ? 1.389 -19.922 -22.203 1 98 355 ARG B C 1
ATOM 5569 O O . ARG B 1 355 ? 1.252 -18.719 -22.484 1 98 355 ARG B O 1
ATOM 5576 N N . VAL B 1 356 ? 0.621 -20.562 -21.328 1 97.44 356 VAL B N 1
ATOM 5577 C CA . VAL B 1 356 ? -0.355 -19.859 -20.5 1 97.44 356 VAL B CA 1
ATOM 5578 C C . VAL B 1 356 ? -0.386 -20.469 -19.094 1 97.44 356 VAL B C 1
ATOM 5580 O O . VAL B 1 356 ? -0.063 -21.641 -18.922 1 97.44 356 VAL B O 1
ATOM 5583 N N . ARG B 1 357 ? -0.661 -19.672 -18.156 1 97.12 357 ARG B N 1
ATOM 5584 C CA . ARG B 1 357 ? -1.008 -20.156 -16.828 1 97.12 357 ARG B CA 1
ATOM 5585 C C . ARG B 1 357 ? -2.516 -20.328 -16.688 1 97.12 357 ARG B C 1
ATOM 5587 O O . ARG B 1 357 ? -3.279 -19.391 -16.891 1 97.12 357 ARG B O 1
ATOM 5594 N N . LEU B 1 358 ? -2.936 -21.5 -16.297 1 96.69 358 LEU B N 1
ATOM 5595 C CA . LEU B 1 358 ? -4.344 -21.844 -16.125 1 96.69 358 LEU B CA 1
ATOM 5596 C C . LEU B 1 358 ? -4.711 -21.938 -14.656 1 96.69 358 LEU B C 1
ATOM 5598 O O . LEU B 1 358 ? -4.145 -22.75 -13.922 1 96.69 358 LEU B O 1
ATOM 5602 N N . GLY B 1 359 ? -5.641 -21.125 -14.227 1 95.5 359 GLY B N 1
ATOM 5603 C CA . GLY B 1 359 ? -6.125 -21.188 -12.859 1 95.5 359 GLY B CA 1
ATOM 5604 C C . GLY B 1 359 ? -7.184 -22.266 -12.656 1 95.5 359 GLY B C 1
ATOM 5605 O O . GLY B 1 359 ? -8 -22.5 -13.547 1 95.5 359 GLY B O 1
ATOM 5606 N N . THR B 1 360 ? -7.277 -22.844 -11.477 1 96.12 360 THR B N 1
ATOM 5607 C CA . THR B 1 360 ? -8.25 -23.891 -11.211 1 96.12 360 THR B CA 1
ATOM 5608 C C . THR B 1 360 ? -9.359 -23.375 -10.297 1 96.12 360 THR B C 1
ATOM 5610 O O . THR B 1 360 ? -10.344 -24.078 -10.039 1 96.12 360 THR B O 1
ATOM 5613 N N . GLY B 1 361 ? -9.234 -22.141 -9.812 1 92.62 361 GLY B N 1
ATOM 5614 C CA . GLY B 1 361 ? -10.266 -21.5 -9 1 92.62 361 GLY B CA 1
ATOM 5615 C C . GLY B 1 361 ? -11.625 -21.484 -9.672 1 92.62 361 GLY B C 1
ATOM 5616 O O . GLY B 1 361 ? -12.633 -21.875 -9.07 1 92.62 361 GLY B O 1
ATOM 5617 N N . PRO B 1 362 ? -11.625 -21.141 -10.93 1 91.69 362 PRO B N 1
ATOM 5618 C CA . PRO B 1 362 ? -12.898 -21.031 -11.648 1 91.69 362 PRO B CA 1
ATOM 5619 C C . PRO B 1 362 ? -13.609 -22.359 -11.812 1 91.69 362 PRO B C 1
ATOM 5621 O O . PRO B 1 362 ? -14.781 -22.406 -12.18 1 91.69 362 PRO B O 1
ATOM 5624 N N . LEU B 1 363 ? -12.945 -23.438 -11.516 1 96.12 363 LEU B N 1
ATOM 5625 C CA . LEU B 1 363 ? -13.516 -24.766 -11.711 1 96.12 363 LEU B CA 1
ATOM 5626 C C . LEU B 1 363 ? -14.297 -25.219 -10.477 1 96.12 363 LEU B C 1
ATOM 5628 O O . LEU B 1 363 ? -15 -26.234 -10.516 1 96.12 363 LEU B O 1
ATOM 5632 N N . LEU B 1 364 ? -14.234 -24.422 -9.422 1 96.44 364 LEU B N 1
ATOM 5633 C CA . LEU B 1 364 ? -14.75 -24.859 -8.133 1 96.44 364 LEU B CA 1
ATOM 5634 C C . LEU B 1 364 ? -16.203 -24.453 -7.953 1 96.44 364 LEU B C 1
ATOM 5636 O O . LEU B 1 364 ? -16.875 -24.891 -7.012 1 96.44 364 LEU B O 1
ATOM 5640 N N . GLY B 1 365 ? -16.672 -23.594 -8.828 1 94.25 365 GLY B N 1
ATOM 5641 C CA . GLY B 1 365 ? -18.047 -23.109 -8.734 1 94.25 365 GLY B CA 1
ATOM 5642 C C . GLY B 1 365 ? -18.156 -21.594 -8.859 1 94.25 365 GLY B C 1
ATOM 5643 O O . GLY B 1 365 ? -17.203 -20.875 -8.57 1 94.25 365 GLY B O 1
ATOM 5644 N N . ALA B 1 366 ? -19.344 -21.156 -9.18 1 89.94 366 ALA B N 1
ATOM 5645 C CA . ALA B 1 366 ? -19.578 -19.75 -9.445 1 89.94 366 ALA B CA 1
ATOM 5646 C C . ALA B 1 366 ? -20.125 -19.031 -8.211 1 89.94 366 ALA B C 1
ATOM 5648 O O . ALA B 1 366 ? -20.062 -17.812 -8.109 1 89.94 366 ALA B O 1
ATOM 5649 N N . THR B 1 367 ? -20.688 -19.844 -7.281 1 92.56 367 THR B N 1
ATOM 5650 C CA . THR B 1 367 ? -21.297 -19.266 -6.082 1 92.56 367 THR B CA 1
ATOM 5651 C C . THR B 1 367 ? -20.562 -19.75 -4.828 1 92.56 367 THR B C 1
ATOM 5653 O O . THR B 1 367 ? -19.875 -20.766 -4.859 1 92.56 367 THR B O 1
ATOM 5656 N N . ALA B 1 368 ? -20.75 -19.016 -3.777 1 91.81 368 ALA B N 1
ATOM 5657 C CA . ALA B 1 368 ? -20.156 -19.391 -2.498 1 91.81 368 ALA B CA 1
ATOM 5658 C C . ALA B 1 368 ? -20.641 -20.766 -2.057 1 91.81 368 ALA B C 1
ATOM 5660 O O . ALA B 1 368 ? -19.891 -21.531 -1.45 1 91.81 368 ALA B O 1
ATOM 5661 N N . GLU B 1 369 ? -21.875 -21.016 -2.346 1 94.88 369 GLU B N 1
ATOM 5662 C CA . GLU B 1 369 ? -22.453 -22.297 -1.979 1 94.88 369 GLU B CA 1
ATOM 5663 C C . GLU B 1 369 ? -21.797 -23.438 -2.742 1 94.88 369 GLU B C 1
ATOM 5665 O O . GLU B 1 369 ? -21.422 -24.453 -2.148 1 94.88 369 GLU B O 1
ATOM 5670 N N . GLU B 1 370 ? -21.641 -23.281 -4.004 1 96.56 370 GLU B N 1
ATOM 5671 C CA . GLU B 1 370 ? -20.969 -24.281 -4.82 1 96.56 370 GLU B CA 1
ATOM 5672 C C . GLU B 1 370 ? -19.531 -24.484 -4.367 1 96.56 370 GLU B C 1
ATOM 5674 O O . GLU B 1 370 ? -19.047 -25.625 -4.297 1 96.56 370 GLU B O 1
ATOM 5679 N N . GLN B 1 371 ? -18.891 -23.438 -4.066 1 95.88 371 GLN B N 1
ATOM 5680 C CA . GLN B 1 371 ? -17.5 -23.484 -3.633 1 95.88 371 GLN B CA 1
ATOM 5681 C C . GLN B 1 371 ? -17.359 -24.234 -2.307 1 95.88 371 GLN B C 1
ATOM 5683 O O . GLN B 1 371 ? -16.438 -25.031 -2.125 1 95.88 371 GLN B O 1
ATOM 5688 N N . ARG B 1 372 ? -18.297 -23.953 -1.434 1 95.62 372 ARG B N 1
ATOM 5689 C CA . ARG B 1 372 ? -18.312 -24.672 -0.159 1 95.62 372 ARG B CA 1
ATOM 5690 C C . ARG B 1 372 ? -18.547 -26.156 -0.364 1 95.62 372 ARG B C 1
ATOM 5692 O O . ARG B 1 372 ? -17.922 -26.984 0.308 1 95.62 372 ARG B O 1
ATOM 5699 N N . GLU B 1 373 ? -19.422 -26.438 -1.288 1 97.38 373 GLU B N 1
ATOM 5700 C CA . GLU B 1 373 ? -19.688 -27.828 -1.604 1 97.38 373 GLU B CA 1
ATOM 5701 C C . GLU B 1 373 ? -18.438 -28.516 -2.16 1 97.38 373 GLU B C 1
ATOM 5703 O O . GLU B 1 373 ? -18.125 -29.641 -1.776 1 97.38 373 GLU B O 1
ATOM 5708 N N . SER B 1 374 ? -17.781 -27.875 -3.029 1 97.75 374 SER B N 1
ATOM 5709 C CA . SER B 1 374 ? -16.562 -28.406 -3.6 1 97.75 374 SER B CA 1
ATOM 5710 C C . SER B 1 374 ? -15.523 -28.688 -2.516 1 97.75 374 SER B C 1
ATOM 5712 O O . SER B 1 374 ? -14.828 -29.703 -2.557 1 97.75 374 SER B O 1
ATOM 5714 N N . LEU B 1 375 ? -15.438 -27.797 -1.58 1 97 375 LEU B N 1
ATOM 5715 C CA . LEU B 1 375 ? -14.438 -27.891 -0.521 1 97 375 LEU B CA 1
ATOM 5716 C C . LEU B 1 375 ? -14.742 -29.047 0.418 1 97 375 LEU B C 1
ATOM 5718 O O . LEU B 1 375 ? -13.82 -29.672 0.948 1 97 375 LEU B O 1
ATOM 5722 N N . THR B 1 376 ? -16 -29.375 0.557 1 96.31 376 THR B N 1
ATOM 5723 C CA . THR B 1 376 ? -16.375 -30.312 1.614 1 96.31 376 THR B CA 1
ATOM 5724 C C . THR B 1 376 ? -16.719 -31.672 1.03 1 96.31 376 THR B C 1
ATOM 5726 O O . THR B 1 376 ? -16.828 -32.656 1.763 1 96.31 376 THR B O 1
ATOM 5729 N N . ALA B 1 377 ? -16.797 -31.734 -0.24 1 96.69 377 ALA B N 1
ATOM 5730 C CA . ALA B 1 377 ? -17.219 -32.969 -0.878 1 96.69 377 ALA B CA 1
ATOM 5731 C C . ALA B 1 377 ? -16.125 -34.031 -0.793 1 96.69 377 ALA B C 1
ATOM 5733 O O . ALA B 1 377 ? -14.938 -33.719 -0.924 1 96.69 377 ALA B O 1
ATOM 5734 N N . GLU B 1 378 ? -16.5 -35.219 -0.634 1 94.94 378 GLU B N 1
ATOM 5735 C CA . GLU B 1 378 ? -15.562 -36.344 -0.67 1 94.94 378 GLU B CA 1
ATOM 5736 C C . GLU B 1 378 ? -15.047 -36.594 -2.084 1 94.94 378 GLU B C 1
ATOM 5738 O O . GLU B 1 378 ? -13.867 -36.906 -2.271 1 94.94 378 GLU B O 1
ATOM 5743 N N . GLU B 1 379 ? -15.977 -36.438 -3.014 1 97 379 GLU B N 1
ATOM 5744 C CA . GLU B 1 379 ? -15.633 -36.562 -4.426 1 97 379 GLU B CA 1
ATOM 5745 C C . GLU B 1 379 ? -15.969 -35.312 -5.203 1 97 379 GLU B C 1
ATOM 5747 O O . GLU B 1 379 ? -16.938 -35.281 -5.973 1 97 379 GLU B O 1
ATOM 5752 N N . PRO B 1 380 ? -15.164 -34.375 -5.078 1 97.56 380 PRO B N 1
ATOM 5753 C CA . PRO B 1 380 ? -15.5 -33.062 -5.648 1 97.56 380 PRO B CA 1
ATOM 5754 C C . PRO B 1 380 ? -15.625 -33.125 -7.172 1 97.56 380 PRO B C 1
ATOM 5756 O O . PRO B 1 380 ? -16.406 -32.344 -7.75 1 97.56 380 PRO B O 1
ATOM 5759 N N . LEU B 1 381 ? -14.961 -34 -7.867 1 98.06 381 LEU B N 1
ATOM 5760 C CA . LEU B 1 381 ? -14.977 -34.062 -9.328 1 98.06 381 LEU B CA 1
ATOM 5761 C C . LEU B 1 381 ? -16.328 -34.5 -9.836 1 98.06 381 LEU B C 1
ATOM 5763 O O . LEU B 1 381 ? -16.656 -34.312 -11.016 1 98.06 381 LEU B O 1
ATOM 5767 N N . GLU B 1 382 ? -17.078 -35.125 -8.992 1 97.62 382 GLU B N 1
ATOM 5768 C CA . GLU B 1 382 ? -18.375 -35.688 -9.383 1 97.62 382 GLU B CA 1
ATOM 5769 C C . GLU B 1 382 ? -19.5 -34.656 -9.164 1 97.62 382 GLU B C 1
ATOM 5771 O O . GLU B 1 382 ? -20.625 -34.875 -9.602 1 97.62 382 GLU B O 1
ATOM 5776 N N . LEU B 1 383 ? -19.172 -33.625 -8.445 1 98.12 383 LEU B N 1
ATOM 5777 C CA . LEU B 1 383 ? -20.156 -32.562 -8.273 1 98.12 383 LEU B CA 1
ATOM 5778 C C . LEU B 1 383 ? -20.562 -31.984 -9.625 1 98.12 383 LEU B C 1
ATOM 5780 O O . LEU B 1 383 ? -19.703 -31.703 -10.469 1 98.12 383 LEU B O 1
ATOM 5784 N N . PRO B 1 384 ? -21.859 -31.734 -9.867 1 97.81 384 PRO B N 1
ATOM 5785 C CA . PRO B 1 384 ? -22.328 -31.281 -11.18 1 97.81 384 PRO B CA 1
ATOM 5786 C C . PRO B 1 384 ? -21.625 -30.016 -11.656 1 97.81 384 PRO B C 1
ATOM 5788 O O . PRO B 1 384 ? -21.234 -29.922 -12.828 1 97.81 384 PRO B O 1
ATOM 5791 N N . HIS B 1 385 ? -21.516 -29.031 -10.766 1 97.56 385 HIS B N 1
ATOM 5792 C CA . HIS B 1 385 ? -20.922 -27.766 -11.195 1 97.56 385 HIS B CA 1
ATOM 5793 C C . HIS B 1 385 ? -19.438 -27.938 -11.5 1 97.56 385 HIS B C 1
ATOM 5795 O O . HIS B 1 385 ? -18.906 -27.297 -12.406 1 97.56 385 HIS B O 1
ATOM 5801 N N . VAL B 1 386 ? -18.672 -28.812 -10.82 1 98.25 386 VAL B N 1
ATOM 5802 C CA . VAL B 1 386 ? -17.266 -29.062 -11.086 1 98.25 386 VAL B CA 1
ATOM 5803 C C . VAL B 1 386 ? -17.109 -29.875 -12.375 1 98.25 386 VAL B C 1
ATOM 5805 O O . VAL B 1 386 ? -16.297 -29.531 -13.227 1 98.25 386 VAL B O 1
ATOM 5808 N N . ALA B 1 387 ? -17.922 -30.859 -12.508 1 98.12 387 ALA B N 1
ATOM 5809 C CA . ALA B 1 387 ? -17.906 -31.703 -13.711 1 98.12 387 ALA B CA 1
ATOM 5810 C C . ALA B 1 387 ? -18.188 -30.875 -14.961 1 98.12 387 ALA B C 1
ATOM 5812 O O . ALA B 1 387 ? -17.516 -31.031 -15.984 1 98.12 387 ALA B O 1
ATOM 5813 N N . ARG B 1 388 ? -19.188 -30.016 -14.844 1 97.69 388 ARG B N 1
ATOM 5814 C CA . ARG B 1 388 ? -19.531 -29.141 -15.961 1 97.69 388 ARG B CA 1
ATOM 5815 C C . ARG B 1 388 ? -18.391 -28.203 -16.297 1 97.69 388 ARG B C 1
ATOM 5817 O O . ARG B 1 388 ? -18.078 -27.984 -17.469 1 97.69 388 ARG B O 1
ATOM 5824 N N . ALA B 1 389 ? -17.797 -27.609 -15.281 1 96.94 389 ALA B N 1
ATOM 5825 C CA . ALA B 1 389 ? -16.688 -26.703 -15.492 1 96.94 389 ALA B CA 1
ATOM 5826 C C . ALA B 1 389 ? -15.5 -27.422 -16.141 1 96.94 389 ALA B C 1
ATOM 5828 O O . ALA B 1 389 ? -14.859 -26.891 -17.047 1 96.94 389 ALA B O 1
ATOM 5829 N N . LEU B 1 390 ? -15.203 -28.625 -15.719 1 97.62 390 LEU B N 1
ATOM 5830 C CA . LEU B 1 390 ? -14.102 -29.406 -16.266 1 97.62 390 LEU B CA 1
ATOM 5831 C C . LEU B 1 390 ? -14.391 -29.812 -17.703 1 97.62 390 LEU B C 1
ATOM 5833 O O . LEU B 1 390 ? -13.477 -29.844 -18.547 1 97.62 390 LEU B O 1
ATOM 5837 N N . SER B 1 391 ? -15.633 -30.094 -17.969 1 97.25 391 SER B N 1
ATOM 5838 C CA . SER B 1 391 ? -16.016 -30.438 -19.328 1 97.25 391 SER B CA 1
ATOM 5839 C C . SER B 1 391 ? -15.82 -29.25 -20.266 1 97.25 391 SER B C 1
ATOM 5841 O O . SER B 1 391 ? -15.297 -29.422 -21.375 1 97.25 391 SER B O 1
ATOM 5843 N N . ARG B 1 392 ? -16.281 -28.141 -19.844 1 96.12 392 ARG B N 1
ATOM 5844 C CA . ARG B 1 392 ? -16.078 -26.938 -20.625 1 96.12 392 ARG B CA 1
ATOM 5845 C C . ARG B 1 392 ? -14.594 -26.641 -20.812 1 96.12 392 ARG B C 1
ATOM 5847 O O . ARG B 1 392 ? -14.172 -26.234 -21.906 1 96.12 392 ARG B O 1
ATOM 5854 N N . PHE B 1 393 ? -13.922 -26.812 -19.797 1 97.06 393 PHE B N 1
ATOM 5855 C CA . PHE B 1 393 ? -12.477 -26.641 -19.828 1 97.06 393 PHE B CA 1
ATOM 5856 C C . PHE B 1 393 ? -11.836 -27.578 -20.844 1 97.06 393 PHE B C 1
ATOM 5858 O O . PHE B 1 393 ? -11.062 -27.125 -21.703 1 97.06 393 PHE B O 1
ATOM 5865 N N . ALA B 1 394 ? -12.141 -28.797 -20.766 1 97.31 394 ALA B N 1
ATOM 5866 C CA . ALA B 1 394 ? -11.602 -29.797 -21.688 1 97.31 394 ALA B CA 1
ATOM 5867 C C . ALA B 1 394 ? -12 -29.5 -23.125 1 97.31 394 ALA B C 1
ATOM 5869 O O . ALA B 1 394 ? -11.195 -29.656 -24.047 1 97.31 394 ALA B O 1
ATOM 5870 N N . ALA B 1 395 ? -13.164 -29.031 -23.281 1 96.44 395 ALA B N 1
ATOM 5871 C CA . ALA B 1 395 ? -13.672 -28.719 -24.609 1 96.44 395 ALA B CA 1
ATOM 5872 C C . ALA B 1 395 ? -12.891 -27.562 -25.234 1 96.44 395 ALA B C 1
ATOM 5874 O O . ALA B 1 395 ? -12.664 -27.562 -26.453 1 96.44 395 ALA B O 1
ATOM 5875 N N . ALA B 1 396 ? -12.57 -26.625 -24.453 1 95.75 396 ALA B N 1
ATOM 5876 C CA . ALA B 1 396 ? -11.828 -25.469 -24.938 1 95.75 396 ALA B CA 1
ATOM 5877 C C . ALA B 1 396 ? -10.492 -25.891 -25.562 1 95.75 396 ALA B C 1
ATOM 5879 O O . ALA B 1 396 ? -10.031 -25.281 -26.531 1 95.75 396 ALA B O 1
ATOM 5880 N N . PHE B 1 397 ? -9.852 -26.891 -25.078 1 95.88 397 PHE B N 1
ATOM 5881 C CA . PHE B 1 397 ? -8.57 -27.359 -25.594 1 95.88 397 PHE B CA 1
ATOM 5882 C C . PHE B 1 397 ? -8.781 -28.438 -26.656 1 95.88 397 PHE B C 1
ATOM 5884 O O . PHE B 1 397 ? -7.969 -28.578 -27.578 1 95.88 397 PHE B O 1
ATOM 5891 N N . GLY B 1 398 ? -9.852 -29.156 -26.469 1 93.75 398 GLY B N 1
ATOM 5892 C CA . GLY B 1 398 ? -10.172 -30.188 -27.453 1 93.75 398 GLY B CA 1
ATOM 5893 C C . GLY B 1 398 ? -10.383 -29.625 -28.844 1 93.75 398 GLY B C 1
ATOM 5894 O O . GLY B 1 398 ? -10.086 -30.297 -29.844 1 93.75 398 GLY B O 1
ATOM 5895 N N . GLU B 1 399 ? -10.828 -28.469 -28.922 1 90.94 399 GLU B N 1
ATOM 5896 C CA . GLU B 1 399 ? -11.102 -27.797 -30.188 1 90.94 399 GLU B CA 1
ATOM 5897 C C . GLU B 1 399 ? -9.805 -27.438 -30.906 1 90.94 399 GLU B C 1
ATOM 5899 O O . GLU B 1 399 ? -9.82 -27.125 -32.094 1 90.94 399 GLU B O 1
ATOM 5904 N N . LEU B 1 400 ? -8.758 -27.5 -30.297 1 91.44 400 LEU B N 1
ATOM 5905 C CA . LEU B 1 400 ? -7.48 -27.109 -30.859 1 91.44 400 LEU B CA 1
ATOM 5906 C C . LEU B 1 400 ? -6.766 -28.297 -31.484 1 91.44 400 LEU B C 1
ATOM 5908 O O . LEU B 1 400 ? -5.719 -28.141 -32.125 1 91.44 400 LEU B O 1
ATOM 5912 N N . ARG B 1 401 ? -7.273 -29.406 -31.328 1 83.44 401 ARG B N 1
ATOM 5913 C CA . ARG B 1 401 ? -6.672 -30.594 -31.906 1 83.44 401 ARG B CA 1
ATOM 5914 C C . ARG B 1 401 ? -6.965 -30.688 -33.406 1 83.44 401 ARG B C 1
ATOM 5916 O O . ARG B 1 401 ? -8.039 -30.297 -33.844 1 83.44 401 ARG B O 1
#

Solvent-accessible surface area (backbone atoms only — not comparable to full-atom values): 38754 Å² total; per-residue (Å²): 134,82,73,79,69,67,59,74,51,74,43,70,74,76,70,58,77,49,54,68,58,57,64,69,47,25,50,45,24,27,73,29,37,58,52,40,63,51,40,46,64,28,41,39,67,67,39,23,44,20,48,28,50,41,35,39,77,70,73,45,75,73,56,44,90,38,38,38,31,20,37,17,49,38,49,43,49,35,20,48,52,65,40,68,42,61,21,35,36,31,24,37,47,26,50,41,58,55,63,46,31,34,56,68,66,69,36,59,69,46,73,26,55,34,47,93,87,27,29,19,42,39,26,45,66,50,43,53,50,49,50,52,52,40,41,74,72,70,45,51,67,30,34,37,46,33,18,49,34,15,51,56,38,5,17,61,36,51,53,68,58,52,49,47,30,49,50,50,40,47,74,65,65,25,39,33,38,39,39,43,31,27,56,64,18,35,33,51,63,92,81,45,72,81,67,59,63,44,79,78,36,48,83,44,24,34,40,32,32,29,37,44,55,54,66,42,44,60,10,55,46,35,16,40,35,42,43,22,97,44,74,67,29,49,52,39,49,53,40,21,41,37,42,29,43,47,40,47,39,41,35,42,27,34,49,42,61,22,50,22,48,46,40,58,42,48,69,72,49,48,49,47,31,54,35,47,14,46,44,34,38,54,52,43,50,51,52,50,51,37,40,44,74,34,59,31,46,59,63,76,58,40,21,52,48,34,28,29,38,36,38,56,80,37,43,70,54,35,43,77,72,70,30,74,29,5,68,46,42,20,54,54,46,18,64,69,68,72,44,85,26,53,21,26,48,55,24,64,38,54,51,72,41,40,23,33,38,43,56,46,18,77,36,34,34,94,43,64,66,42,16,48,46,36,52,68,40,92,58,37,70,73,37,67,63,26,37,50,39,49,49,52,53,33,47,62,42,47,70,54,96,134,81,74,79,68,68,60,75,51,72,44,70,76,76,69,57,78,50,56,68,58,57,65,69,47,26,48,45,24,29,72,28,35,59,52,42,64,52,38,43,66,27,43,40,67,67,38,23,44,21,49,29,52,41,37,38,79,70,74,46,75,74,57,43,88,37,38,37,31,20,36,17,49,39,49,43,49,34,20,47,51,65,41,68,42,61,22,36,36,32,24,38,47,26,51,41,59,55,63,45,30,33,55,70,66,70,35,58,69,44,72,25,55,33,45,94,88,29,29,19,42,41,25,44,67,51,44,54,51,50,48,51,50,39,42,73,73,70,46,50,67,30,33,35,45,35,18,48,34,14,50,55,38,5,16,59,36,51,52,69,58,52,48,48,28,50,50,50,41,46,74,66,64,24,38,33,38,39,39,44,30,28,56,66,17,35,33,51,63,90,79,48,72,81,64,58,64,42,78,77,37,47,82,44,24,33,39,33,33,30,38,42,55,52,66,43,44,60,8,54,45,35,16,40,34,41,44,21,96,43,73,68,30,49,52,40,50,52,41,22,42,36,44,29,42,47,42,47,40,42,35,42,27,33,51,43,61,22,50,21,48,47,41,58,43,47,69,73,49,49,50,47,32,53,37,49,15,47,42,34,38,53,53,44,50,51,53,49,51,36,41,43,73,33,58,30,45,59,63,76,56,39,20,50,49,34,28,32,37,36,40,57,82,38,42,69,55,35,44,77,72,69,28,74,30,4,68,47,42,18,52,51,46,17,64,68,69,71,43,85,27,52,21,26,46,57,24,65,41,55,51,71,41,40,23,31,38,44,57,46,19,77,37,35,33,94,44,64,65,43,15,48,47,36,53,68,40,91,57,35,70,71,36,66,62,27,39,51,38,49,48,54,53,34,47,61,42,47,68,54,95

Organism: Streptomyces microflavus (NCBI:txid1919)

Nearest PDB structures (foldseek):
  4wp0-assembly1_B  TM=8.141E-01  e=5.220E-17  Homo sapiens
  4wp0-assembly2_C  TM=7.870E-01  e=1.451E-16  Homo sapiens
  5veh-assembly1_B  TM=8.162E-01  e=8.565E-16  Aedes aegypti
  4wlh-assembly1_B  TM=7.953E-01  e=1.548E-15  Homo sapiens
  5veh-assembly1_A  TM=7.682E-01  e=5.877E-16  Aedes aegypti

Radius of gyration: 27.37 Å; Cα contacts (8 Å, |Δi|>4): 1839; chains: 2; bounding box: 58×72×72 Å

Secondary structure (DSSP, 8-state):
------S----PPPPP--SPPPHHHHHHHHHTTT--SPPPTB--HHHHHHHHHHHHTTT----GGGEEEESSHHHHHHHHHHHH-SEEEEEES--TTHHHHHHHHT--EEEEEPPSS-SSS--HHHHHHHHHHHHHTT--EEEEEE-SB-TTT--B--HHHHHHHHHHHHHTT-EEEEE-TTGGG-S-TTT-----HHHHSTTSEEEEEEGGGTTS-TTS--EEEE--SSHHHHHHHHHHHHHHHHHT----TTHHHHHHHHHH--HHHHHHHHHHHHHHHHHHHHHHHHHHHTT-EEPPP-STTEEEEE-GGGHHHHHHTT--SHHHHHHHHHHHHTS---BGGGGT--TT--EEEEESGGGG-SSHHHHHHHHH-SSGGGSHHHHHHHHHHHHHHHTT-/------S----PPPPP---PPPHHHHHHHHHTTT--SPPPTB--HHHHHHHHHHHHTTT----GGGEEEESSHHHHHHHHHHHH-SEEEEEES--TTHHHHHHHHT--EEEEEPPSS-SSS--HHHHHHHHHHHHHTT--EEEEEE-SB-TTT--B--HHHHHHHHHHHHHTT-EEEEE-TTGGG-S-TTT-----HHHHSTTSEEEEEEGGGTTS-TTS--EEEE--SSHHHHHHHHHHHHHHHHHT----TTHHHHHHHHHH--HHHHHHHHHHHHHHHHHHHHHHHHHHHTT-EEPPP-STTEEEEE-GGGHHHHHHTT--SHHHHHHHHHHHHTS---BGGGGT--TT--EEEEESGGGS-SSHHHHHHHHH-SSGGGSHHHHHHHHHHHHHHHTT-

Sequence (802 aa):
MHEDHGPVRYGPPAPDPGLPVIPELAAVLAAAADRTRPEPPGGGRVLREAACAYWARRGLHGGPENIVAAPGDQPLLLALIAAHGGDVLMPRPCPATWMPQARLLGTPAYQVPTPAECGGVPDPYALLETVRRVRAEGGRPKLLVLSVADDPTATVAPPELVREACEAAVGEGMHIISDETWRDTVHRPRDTVLLSPAEMCPDDVTVISDLSGGLTPAAWPVAVARFPETGRGAVRRARTLDVLTALGALVAGPLAPAAAHALGEPEAVRERIRRAAGLQARVAAAAHRAVLTAGVLARPPQAGRHLYADLGPLRSRLADLGVTDSMELEEYLTDRLGAPTPGGHRFGDELGALRVRLGTGPLLGATAEEQRESLTAEEPLELPHVARALSRFAAAFGELRMHEDHGPVRYGPPAPDPGLPVIPELAAVLAAAADRTRPEPPGGGRVLREAACAYWARRGLHGGPENIVAAPGDQPLLLALIAAHGGDVLMPRPCPATWMPQARLLGTPAYQVPTPAECGGVPDPYALLETVRRVRAEGGRPKLLVLSVADDPTATVAPPELVREACEAAVGEGMHIISDETWRDTVHRPRDTVLLSPAEMCPDDVTVISDLSGGLTPAAWPVAVARFPETGRGAVRRARTLDVLTALGALVAGPLAPAAAHALGEPEAVRERIRRAAGLQARVAAAAHRAVLTAGVLARPPQAGRHLYADLGPLRSRLADLGVTDSMELEEYLTDRLGAPTPGGHRFGDELGALRVRLGTGPLLGATAEEQRESLTAEEPLELPHVARALSRFAAAFGELR

InterPro domains:
  IPR004839 Aminotransferase, class I/classII, large domain [PF00155] (35-336)
  IPR015421 Pyridoxal phosphate-dependent transferase, major domain [G3DSA:3.40.640.10] (37-265)
  IPR015422 Pyridoxal phosphate-dependent transferase, small domain [G3DSA:3.90.1150.10] (20-358)
  IPR015424 Pyridoxal phosphate-dependent transferase [SSF53383] (5-359)
  IPR050596 Aspartate/prephenate aminotransferase-like [PTHR46383] (5-400)